Protein 9NOM (pdb70)

Solvent-accessible surface area: 42349 Å² total; per-residue (Å²): 117,51,92,54,57,85,65,13,15,32,57,22,0,45,47,2,4,12,9,2,8,8,2,84,14,12,174,30,66,103,98,54,127,21,120,25,1,7,64,0,62,86,176,68,4,49,2,99,5,72,4,77,80,19,37,6,44,3,31,15,2,37,49,86,29,6,115,24,45,85,136,71,54,116,66,68,16,31,1,27,48,4,1,38,20,8,22,52,69,6,49,16,86,126,90,40,10,12,53,18,10,31,20,0,12,2,14,6,27,22,14,11,48,10,38,42,118,68,25,43,63,1,62,50,0,4,104,19,88,19,4,24,0,9,52,5,9,21,51,31,45,27,2,1,1,0,11,13,0,14,49,42,4,5,36,72,18,23,95,138,25,0,6,9,15,13,18,99,26,28,1,65,9,2,0,0,37,87,106,16,9,26,46,15,21,10,77,88,38,50,24,82,56,9,7,132,97,10,12,21,83,125,11,28,59,108,0,44,62,55,0,74,71,125,68,39,85,38,67,48,12,30,11,0,1,5,0,21,12,2,44,12,34,60,0,23,24,20,4,12,33,5,36,34,86,8,63,0,3,61,6,29,37,7,80,17,126,14,0,0,2,27,35,3,32,2,0,7,0,40,58,50,54,82,48,36,0,1,14,1,2,0,17,2,51,14,34,56,71,37,55,6,14,11,4,38,105,3,98,33,4,0,73,0,0,33,23,0,88,74,96,17,146,65,10,107,19,10,79,74,32,23,16,46,10,0,14,3,9,0,0,0,0,6,87,11,106,58,22,52,78,21,15,74,116,49,26,77,37,42,52,5,5,4,0,5,1,4,35,8,0,41,89,74,32,43,182,124,32,25,11,0,3,0,17,0,0,14,6,33,4,19,94,42,75,17,0,1,4,27,0,12,129,79,15,71,35,72,16,78,57,2,3,17,87,0,0,104,7,1,0,4,0,12,0,17,1,4,1,99,31,20,4,47,6,23,7,62,6,63,8,0,4,3,0,0,59,36,0,12,10,61,31,0,0,0,12,18,0,3,55,59,9,35,1,29,101,30,53,162,110,29,54,90,22,0,65,79,7,70,39,97,43,58,68,92,30,21,10,8,5,0,0,5,33,0,0,6,27,3,0,9,22,1,2,30,14,3,42,80,50,67,52,14,67,14,50,79,0,8,45,8,0,4,128,7,0,49,73,0,41,82,126,21,96,146,10,52,124,70,14,122,97,8,66,0,28,13,95,69,6,34,1,25,13,23,0,88,34,26,22,126,78,114,89,23,73,119,41,26,47,158,96,4,58,0,106,2,18,0,20,74,104,100,123,47,81,62,52,76,65,8,7,29,54,19,0,41,49,2,1,11,12,2,8,5,3,142,17,9,95,22,82,91,113,61,124,26,146,23,8,8,56,1,57,108,166,50,9,77,0,33,7,100,4,81,83,16,37,5,48,4,35,10,2,40,57,105,29,23,46,17,52,22,92,70,62,88,62,131,14,13,0,17,45,5,1,41,20,10,16,48,62,8,55,16,81,122,98,48,6,14,104,30,13,40,17,0,15,6,10,1,29,21,6,3,42,13,46,57,133,76,24,40,52,0,56,112,0,3,111,23,92,19,20,30,0,9,69,5,11,19,44,36,44,21,1,3,1,0,11,4,0,13,38,41,5,5,34,67,17,31,90,141,25,0,6,17,15,25,19,126,24,30,0,55,6,1,0,0,38,85,111,15,7,25,45,12,27,4,82,89,38,52,25,101,84,8,7,43,99,6,5,23,77,118,8,29,38,112,0,53,149,45,0,81,72,155,76,50,88,38,69,48,12,34,12,0,1,4,0,26,13,0,46,17,34,60,0,20,23,18,6,13,43,6,42,48,93,18,75,1,6,52,14,32,41,12,74,11,117,8,11,0,15,30,19,1,12,5,0,6,0,50,56,47,59,82,45,34,3,0,12,1,3,0,24,1,46,5,38,22,76,48,43,6,9,14,3,40,95,5,96,24,4,0,66,0,1,34,39,1,77,74,30,17,153,59,13,108,20,9,73,72,36,22,14,45,11,1,15,5,8,0,0,0,0,7,80,20,102,51,21,48,85,18,14,71,110,48,30,78,41,40,42,6,4,3,0,6,2,6,38,8,2,45,85,75,35,41,122,122,40,25,12,0,5,0,16,0,0,17,6,33,4,20,93,41,75,20,0,0,10,40,0,13,139,76,27,67,50,64,25,79,62,1,3,13,80,1,0,81,7,1,0,9,0,10,0,12,1,5,2,93,38,14,4,28,8,19,6,52,6,57,5,0,6,6,0,2,62,41,0,10,14,55,33,0,4,0,20,20,2,2,67,57,9,31,1,31,74,52,62,153,125,37,58,100,30,1,80,74,5,47,54,101,36,57,70,96,20,27,12,0,2,0,0,4,17,0,0,4,19,3,0,10,22,0,2,26,11,4,34,89,42,64,60,8,66,15,48,78,0,5,30,10,0,2,98,4,0,14,83,2,20,78,137,21,95,137,10,50,96,52,11,118,96,12,52,1,10,15,100,74,4,32,0,14,18,24,4,100,45,19,36,103,47,84,32,84,96,38,27,74,98,36,39,43,98,140,4,52,1,102,3,14,0,23,77,68,116,76,83,75

Radius of gyration: 34.05 Å; Cα contacts (8 Å, |Δi|>4): 2198; chains: 2; bounding box: 89×81×84 Å

Nearest PDB structures (foldseek):
  5o7o-assembly2_C  TM=9.677E-01  e=8.684E-71  Erwinia amylovora CFBP1430
  7tgk-assembly1_D  TM=9.588E-01  e=3.004E-70  Streptomyces griseoflavus
  7tgj-assembly2_C  TM=9.570E-01  e=9.923E-69  Streptomyces griseoflavus
  7tgn-assembly1_B  TM=9.654E-01  e=1.973E-67  Streptomyces violaceus
  2x0q-assembly1_A  TM=9.520E-01  e=1.503E-66  Bordetella bronchiseptica

Organism: NCBI:txid2213200

B-factor: mean 48.22, std 11.72, range [20.6, 100.75]

Structure (mmCIF, N/CA/C/O backbone):
data_9NOM
#
_entry.id   9NOM
#
_cell.length_a   84.544
_cell.length_b   118.806
_cell.length_c   168.202
_cell.angle_alpha   90.000
_cell.angle_beta   90.000
_cell.angle_gamma   90.000
#
_symmetry.space_group_name_H-M   'P 21 21 21'
#
loop_
_entity.id
_entity.type
_entity.pdbx_description
1 polymer 'NcdF, a non-ribosomal independent siderophore synthetase'
2 non-polymer 'MALONATE ION'
#
loop_
_atom_site.group_PDB
_atom_site.id
_atom_site.type_symbol
_atom_site.label_atom_id
_atom_site.label_alt_id
_atom_site.label_comp_id
_atom_site.label_asym_id
_atom_site.label_entity_id
_atom_site.label_seq_id
_atom_site.pdbx_PDB_ins_code
_atom_site.Cartn_x
_atom_site.Cartn_y
_atom_site.Cartn_z
_atom_site.occupancy
_atom_site.B_iso_or_equiv
_atom_site.auth_seq_id
_atom_site.auth_comp_id
_atom_site.auth_asym_id
_atom_site.auth_atom_id
_atom_site.pdbx_PDB_model_num
ATOM 1 N N . ALA A 1 17 ? -22.78147 -31.58817 -14.93624 1.000 74.62863 16 ALA A N 1
ATOM 2 C CA . ALA A 1 17 ? -24.16849 -32.04439 -15.00064 1.000 80.99646 16 ALA A CA 1
ATOM 3 C C . ALA A 1 17 ? -25.06503 -31.27150 -14.00951 1.000 78.53545 16 ALA A C 1
ATOM 4 O O . ALA A 1 17 ? -24.68932 -31.09533 -12.84360 1.000 65.53659 16 ALA A O 1
ATOM 6 N N . CYS A 1 18 ? -26.24867 -30.77567 -14.51278 1.000 78.36268 17 CYS A N 1
ATOM 7 C CA . CYS A 1 18 ? -27.32681 -30.11944 -13.72436 1.000 79.02098 17 CYS A CA 1
ATOM 8 C C . CYS A 1 18 ? -28.66735 -30.52348 -14.35877 1.000 75.55409 17 CYS A C 1
ATOM 9 O O . CYS A 1 18 ? -29.30751 -29.74178 -15.07706 1.000 76.63972 17 CYS A O 1
ATOM 12 N N . SER A 1 19 ? -29.11439 -31.74556 -14.06333 1.000 65.36642 18 SER A N 1
ATOM 13 C CA . SER A 1 19 ? -30.26343 -32.32361 -14.75667 1.000 66.91765 18 SER A CA 1
ATOM 14 C C . SER A 1 19 ? -31.59796 -31.59830 -14.46670 1.000 63.50613 18 SER A C 1
ATOM 15 O O . SER A 1 19 ? -32.61431 -31.94634 -15.09349 1.000 58.92980 18 SER A O 1
ATOM 18 N N . TYR A 1 20 ? -31.61303 -30.56088 -13.60302 1.000 61.76442 19 TYR A N 1
ATOM 19 C CA . TYR A 1 20 ? -32.83577 -30.13482 -12.92329 1.000 52.36616 19 TYR A CA 1
ATOM 20 C C . TYR A 1 20 ? -33.14113 -28.63610 -13.00608 1.000 51.13358 19 TYR A C 1
ATOM 21 O O . TYR A 1 20 ? -33.98531 -28.15480 -12.23906 1.000 43.44235 19 TYR A O 1
ATOM 30 N N . ARG A 1 21 ? -32.49698 -27.88628 -13.91055 1.000 54.12544 20 ARG A N 1
ATOM 31 C CA . ARG A 1 21 ? -32.70586 -26.43829 -13.96523 1.000 42.08872 20 ARG A CA 1
ATOM 32 C C . ARG A 1 21 ? -34.18092 -26.07421 -14.13158 1.000 41.16302 20 ARG A C 1
ATOM 33 O O . ARG A 1 21 ? -34.64894 -25.08434 -13.56058 1.000 41.07730 20 ARG A O 1
ATOM 41 N N . GLN A 1 22 ? -34.93290 -26.83982 -14.91925 1.000 41.03959 21 GLN A N 1
ATOM 42 C CA . GLN A 1 22 ? -36.31617 -26.43673 -15.14379 1.000 39.00850 21 GLN A CA 1
ATOM 43 C C . GLN A 1 22 ? -37.18652 -26.73954 -13.93803 1.000 42.25333 21 GLN A C 1
ATOM 44 O O . GLN A 1 22 ? -38.10836 -25.97163 -13.64128 1.000 39.86912 21 GLN A O 1
ATOM 50 N N . VAL A 1 23 ? -36.89878 -27.83607 -13.23018 1.000 43.85706 22 VAL A N 1
ATOM 51 C CA . VAL A 1 23 ? -37.58013 -28.11862 -11.96632 1.000 42.34817 22 VAL A CA 1
ATOM 52 C C . VAL A 1 23 ? -37.53321 -26.90230 -11.04384 1.000 42.68859 22 VAL A C 1
ATOM 53 O O . VAL A 1 23 ? -38.55929 -26.48216 -10.49354 1.000 44.03298 22 VAL A O 1
ATOM 57 N N . TYR A 1 24 ? -36.34168 -26.30799 -10.87507 1.000 38.52556 23 TYR A N 1
ATOM 58 C CA . TYR A 1 24 ? -36.20081 -25.15818 -9.98340 1.000 34.16204 23 TYR A CA 1
ATOM 59 C C . TYR A 1 24 ? -36.76586 -23.88455 -10.60765 1.000 36.37656 23 TYR A C 1
ATOM 60 O O . TYR A 1 24 ? -37.40891 -23.07861 -9.92279 1.000 34.32224 23 TYR A O 1
ATOM 69 N N . ASN A 1 25 ? -36.57044 -23.70340 -11.90988 1.000 39.45352 24 ASN A N 1
ATOM 70 C CA . ASN A 1 25 ? -37.13432 -22.54332 -12.58994 1.000 41.27363 24 ASN A CA 1
ATOM 71 C C . ASN A 1 25 ? -38.64973 -22.46164 -12.39352 1.000 38.83699 24 ASN A C 1
ATOM 72 O O . ASN A 1 25 ? -39.19441 -21.37629 -12.15702 1.000 37.59845 24 ASN A O 1
ATOM 77 N N . THR A 1 26 ? -39.34901 -23.59783 -12.47189 1.000 36.78995 25 THR A N 1
ATOM 78 C CA . THR A 1 26 ? -40.79269 -23.57082 -12.25421 1.000 35.22609 25 THR A CA 1
ATOM 79 C C . THR A 1 26 ? -41.11705 -23.29081 -10.79045 1.000 39.32951 25 THR A C 1
ATOM 80 O O . THR A 1 26 ? -42.01484 -22.48887 -10.49302 1.000 35.18390 25 THR A O 1
ATOM 84 N N . ARG A 1 27 ? -40.40766 -23.95911 -9.86455 1.000 37.57961 26 ARG A N 1
ATOM 85 C CA . ARG A 1 27 ? -40.53619 -23.65209 -8.43980 1.000 38.35182 26 ARG A CA 1
ATOM 86 C C . ARG A 1 27 ? -40.40052 -22.16507 -8.17751 1.000 39.16960 26 ARG A C 1
ATOM 87 O O . ARG A 1 27 ? -41.21054 -21.56023 -7.46284 1.000 37.81205 26 ARG A O 1
ATOM 95 N N . LEU A 1 28 ? -39.33771 -21.57626 -8.71034 1.000 33.63999 27 LEU A N 1
ATOM 96 C CA . LEU A 1 28 ? -39.10577 -20.16710 -8.49119 1.000 35.49180 27 LEU A CA 1
ATOM 97 C C . LEU A 1 28 ? -40.27543 -19.34159 -9.00563 1.000 37.64306 27 LEU A C 1
ATOM 98 O O . LEU A 1 28 ? -40.84216 -18.52805 -8.27188 1.000 37.68528 27 LEU A O 1
ATOM 103 N N . ALA A 1 29 ? -40.67456 -19.55992 -10.25719 1.000 38.14927 28 ALA A N 1
ATOM 104 C CA . ALA A 1 29 ? -41.79299 -18.80058 -10.79246 1.000 37.93832 28 ALA A CA 1
ATOM 105 C C . ALA A 1 29 ? -43.03142 -18.98016 -9.92277 1.000 37.26450 28 ALA A C 1
ATOM 106 O O . ALA A 1 29 ? -43.77804 -18.01888 -9.68728 1.000 38.33684 28 ALA A O 1
ATOM 108 N N . ARG A 1 30 ? -43.24134 -20.19048 -9.39737 1.000 31.42903 29 ARG A N 1
ATOM 109 C CA . ARG A 1 30 ? -44.39636 -20.41976 -8.53338 1.000 37.40523 29 ARG A CA 1
ATOM 110 C C . ARG A 1 30 ? -44.29546 -19.60443 -7.24627 1.000 41.61480 29 ARG A C 1
ATOM 111 O O . ARG A 1 30 ? -45.28578 -19.00304 -6.80253 1.000 41.42074 29 ARG A O 1
ATOM 119 N N . LYS A 1 31 ? -43.10363 -19.55323 -6.64089 1.000 37.37415 30 LYS A N 1
ATOM 120 C CA . LYS A 1 31 ? -42.92893 -18.73885 -5.44339 1.000 34.34997 30 LYS A CA 1
ATOM 121 C C . LYS A 1 31 ? -43.18531 -17.26326 -5.74646 1.000 36.42823 30 LYS A C 1
ATOM 122 O O . LYS A 1 31 ? -43.90963 -16.58739 -5.00334 1.000 38.66640 30 LYS A O 1
ATOM 128 N N . ILE A 1 32 ? -42.61749 -16.74722 -6.84566 1.000 32.56318 31 ILE A N 1
ATOM 129 C CA . ILE A 1 32 ? -42.89466 -15.36190 -7.23030 1.000 35.09367 31 ILE A CA 1
ATOM 130 C C . ILE A 1 32 ? -44.39310 -15.14229 -7.35467 1.000 35.55923 31 ILE A C 1
ATOM 131 O O . ILE A 1 32 ? -44.93612 -14.15192 -6.85339 1.000 37.59079 31 ILE A O 1
ATOM 136 N N . LEU A 1 33 ? -45.08697 -16.05658 -8.02869 1.000 32.44160 32 LEU A N 1
ATOM 137 C CA . LEU A 1 33 ? -46.50816 -15.83072 -8.22518 1.000 34.69105 32 LEU A CA 1
ATOM 138 C C . LEU A 1 33 ? -47.22407 -15.76261 -6.89393 1.000 39.70531 32 LEU A C 1
ATOM 139 O O . LEU A 1 33 ? -48.01556 -14.84384 -6.66386 1.000 41.38734 32 LEU A O 1
ATOM 144 N N . ALA A 1 34 ? -46.90111 -16.67682 -5.97276 1.000 36.97472 33 ALA A N 1
ATOM 145 C CA . ALA A 1 34 ? -47.68567 -16.77530 -4.74700 1.000 35.89466 33 ALA A CA 1
ATOM 146 C C . ALA A 1 34 ? -47.28992 -15.71658 -3.71221 1.000 42.99517 33 ALA A C 1
ATOM 147 O O . ALA A 1 34 ? -48.15406 -15.21104 -2.98202 1.000 42.87684 33 ALA A O 1
ATOM 149 N N . GLU A 1 35 ? -45.99684 -15.37619 -3.61746 1.000 40.69643 34 GLU A N 1
ATOM 150 C CA . GLU A 1 35 ? -45.58363 -14.30531 -2.71245 1.000 37.55255 34 GLU A CA 1
ATOM 151 C C . GLU A 1 35 ? -46.12574 -12.95634 -3.17275 1.000 40.82702 34 GLU A C 1
ATOM 152 O O . GLU A 1 35 ? -46.58617 -12.15177 -2.35277 1.000 36.19792 34 GLU A O 1
ATOM 158 N N . PHE A 1 36 ? -46.05829 -12.68527 -4.48209 1.000 36.65876 35 PHE A N 1
ATOM 159 C CA . PHE A 1 36 ? -46.51725 -11.40326 -4.99355 1.000 38.17460 35 PHE A CA 1
ATOM 160 C C . PHE A 1 36 ? -48.03252 -11.33347 -5.02216 1.000 43.67009 35 PHE A C 1
ATOM 161 O O . PHE A 1 36 ? -48.60616 -10.23694 -4.97201 1.000 43.92631 35 PHE A O 1
ATOM 169 N N . CYS A 1 37 ? -48.69738 -12.48103 -5.12873 1.000 40.04560 36 CYS A N 1
ATOM 170 C CA . CYS A 1 37 ? -50.13710 -12.49618 -4.91888 1.000 42.04639 36 CYS A CA 1
ATOM 171 C C . CYS A 1 37 ? -50.46627 -12.19800 -3.46793 1.000 41.92454 36 CYS A C 1
ATOM 172 O O . CYS A 1 37 ? -51.32875 -11.35727 -3.17650 1.000 39.57535 36 CYS A O 1
ATOM 175 N N . HIS A 1 38 ? -49.75830 -12.86664 -2.54834 1.000 40.17120 37 HIS A N 1
ATOM 176 C CA . HIS A 1 38 ? -50.00643 -12.70192 -1.12177 1.000 37.38885 37 HIS A CA 1
ATOM 177 C C . HIS A 1 38 ? -49.84745 -11.25227 -0.70217 1.000 38.79016 37 HIS A C 1
ATOM 178 O O . HIS A 1 38 ? -50.70112 -10.70870 0.00570 1.000 44.98113 37 HIS A O 1
ATOM 185 N N . GLU A 1 39 ? -48.79072 -10.59442 -1.15896 1.000 38.64210 38 GLU A N 1
ATOM 186 C CA . GLU A 1 39 ? -48.61861 -9.18499 -0.83404 1.000 43.47153 38 GLU A CA 1
ATOM 187 C C . GLU A 1 39 ? -49.47931 -8.26049 -1.67982 1.000 46.85592 38 GLU A C 1
ATOM 188 O O . GLU A 1 39 ? -49.39936 -7.03952 -1.48613 1.000 45.45405 38 GLU A O 1
ATOM 194 N N . ARG A 1 40 ? -50.29350 -8.80440 -2.59438 1.000 45.70561 39 ARG A N 1
ATOM 195 C CA . ARG A 1 40 ? -51.11658 -8.01152 -3.51595 1.000 47.74974 39 ARG A CA 1
ATOM 196 C C . ARG A 1 40 ? -50.27904 -7.06261 -4.36373 1.000 46.15067 39 ARG A C 1
ATOM 197 O O . ARG A 1 40 ? -50.70088 -5.93667 -4.63833 1.000 46.46669 39 ARG A O 1
ATOM 205 N N . LEU A 1 41 ? -49.06242 -7.48241 -4.72666 1.000 48.00347 40 LEU A N 1
ATOM 206 C CA . LEU A 1 41 ? -48.34703 -6.86040 -5.83726 1.000 47.02675 40 LEU A CA 1
ATOM 207 C C . LEU A 1 41 ? -48.86456 -7.37029 -7.16850 1.000 48.38341 40 LEU A C 1
ATOM 208 O O . LEU A 1 41 ? -48.64310 -6.73340 -8.19678 1.000 52.77025 40 LEU A O 1
ATOM 213 N N . VAL A 1 42 ? -49.55636 -8.50544 -7.15003 1.000 48.79830 41 VAL A N 1
ATOM 214 C CA . VAL A 1 42 ? -50.13242 -9.14933 -8.31783 1.000 41.92027 41 VAL A CA 1
ATOM 215 C C . VAL A 1 42 ? -51.53307 -9.57686 -7.90754 1.000 43.16931 41 VAL A C 1
ATOM 216 O O . VAL A 1 42 ? -51.69081 -10.43131 -7.03174 1.000 51.98764 41 VAL A O 1
ATOM 220 N N . ARG A 1 43 ? -52.54303 -8.97446 -8.51085 1.000 44.34893 42 ARG A N 1
ATOM 221 C CA . ARG A 1 43 ? -53.92733 -9.35884 -8.27412 1.000 40.85763 42 ARG A CA 1
ATOM 222 C C . ARG A 1 43 ? -54.46796 -10.05816 -9.51082 1.000 44.96829 42 ARG A C 1
ATOM 223 O O . ARG A 1 43 ? -54.80166 -9.39542 -10.50579 1.000 48.59461 42 ARG A O 1
ATOM 231 N N . PRO A 1 44 ? -54.53064 -11.38418 -9.51835 1.000 42.97645 43 PRO A N 1
ATOM 232 C CA . PRO A 1 44 ? -54.90153 -12.12615 -10.72965 1.000 44.51853 43 PRO A CA 1
ATOM 233 C C . PRO A 1 44 ? -56.40338 -12.05506 -10.96076 1.000 43.22042 43 PRO A C 1
ATOM 234 O O . PRO A 1 44 ? -57.15392 -11.50735 -10.16164 1.000 50.10467 43 PRO A O 1
ATOM 238 N N . THR A 1 45 ? -56.83718 -12.65654 -12.05800 1.000 34.74600 44 THR A N 1
ATOM 239 C CA . THR A 1 45 ? -58.22634 -12.59067 -12.48114 1.000 38.33855 44 THR A CA 1
ATOM 240 C C . THR A 1 45 ? -58.83088 -13.98204 -12.42072 1.000 40.13456 44 THR A C 1
ATOM 241 O O . THR A 1 45 ? -58.23659 -14.94235 -12.92186 1.000 40.28593 44 THR A O 1
ATOM 245 N N . GLU A 1 46 ? -60.00943 -14.09135 -11.81952 1.000 38.35377 45 GLU A N 1
ATOM 246 C CA . GLU A 1 46 ? -60.67304 -15.37845 -11.69445 1.000 38.74007 45 GLU A CA 1
ATOM 247 C C . GLU A 1 46 ? -61.52105 -15.63142 -12.93115 1.000 44.49777 45 GLU A C 1
ATOM 248 O O . GLU A 1 46 ? -62.45523 -14.87841 -13.20085 1.000 48.96322 45 GLU A O 1
ATOM 254 N N . LEU A 1 47 ? -61.19697 -16.68635 -13.68142 1.000 45.71739 46 LEU A N 1
ATOM 255 C CA . LEU A 1 47 ? -61.90772 -16.99517 -14.92278 1.000 43.74511 46 LEU A CA 1
ATOM 256 C C . LEU A 1 47 ? -63.05399 -17.97098 -14.67113 1.000 49.33174 46 LEU A C 1
ATOM 257 O O . LEU A 1 47 ? -64.19711 -17.70152 -15.04722 1.000 58.72060 46 LEU A O 1
ATOM 262 N N . SER A 1 48 ? -62.74964 -19.11875 -14.08511 1.000 53.29391 47 SER A N 1
ATOM 263 C CA . SER A 1 48 ? -63.66864 -19.98836 -13.36931 1.000 48.57411 47 SER A CA 1
ATOM 264 C C . SER A 1 48 ? -63.32147 -19.91176 -11.90581 1.000 56.37727 47 SER A C 1
ATOM 265 O O . SER A 1 48 ? -62.27057 -19.37760 -11.53683 1.000 57.42169 47 SER A O 1
ATOM 268 N N . PRO A 1 49 ? -64.17470 -20.43949 -11.02741 1.000 59.19286 48 PRO A N 1
ATOM 269 C CA . PRO A 1 49 ? -63.75653 -20.63400 -9.63359 1.000 42.91866 48 PRO A CA 1
ATOM 270 C C . PRO A 1 49 ? -62.45117 -21.40833 -9.53117 1.000 42.65040 48 PRO A C 1
ATOM 271 O O . PRO A 1 49 ? -62.35178 -22.55148 -9.98531 1.000 34.19943 48 PRO A O 1
ATOM 275 N N . GLY A 1 50 ? -61.43331 -20.77226 -8.95208 1.000 46.53719 49 GLY A N 1
ATOM 276 C CA . GLY A 1 50 ? -60.17462 -21.42269 -8.66472 1.000 39.68035 49 GLY A CA 1
ATOM 277 C C . GLY A 1 50 ? -59.18321 -21.41321 -9.79444 1.000 38.69180 49 GLY A C 1
ATOM 278 O O . GLY A 1 50 ? -58.04753 -21.86881 -9.60606 1.000 36.08028 49 GLY A O 1
ATOM 279 N N . ARG A 1 51 ? -59.57959 -20.91791 -10.96416 1.000 48.83134 50 ARG A N 1
ATOM 280 C CA . ARG A 1 51 ? -58.75096 -20.90567 -12.16098 1.000 41.81674 50 ARG A CA 1
ATOM 281 C C . ARG A 1 51 ? -58.48336 -19.45224 -12.52071 1.000 43.00781 50 ARG A C 1
ATOM 282 O O . ARG A 1 51 ? -59.42848 -18.66664 -12.67035 1.000 42.31152 50 ARG A O 1
ATOM 290 N N . TYR A 1 52 ? -57.19822 -19.09825 -12.65150 1.000 38.49926 51 TYR A N 1
ATOM 291 C CA . TYR A 1 52 ? -56.76426 -17.70821 -12.68780 1.000 37.85044 51 TYR A CA 1
ATOM 292 C C . TYR A 1 52 ? -55.91126 -17.40980 -13.91415 1.000 38.55104 51 TYR A C 1
ATOM 293 O O . TYR A 1 52 ? -55.23660 -18.28549 -14.46625 1.000 42.78880 51 TYR A O 1
ATOM 302 N N . VAL A 1 53 ? -55.93470 -16.15110 -14.32280 1.000 36.59443 52 VAL A N 1
ATOM 303 C CA . VAL A 1 53 ? -55.03240 -15.63462 -15.34037 1.000 38.19788 52 VAL A CA 1
ATOM 304 C C . VAL A 1 53 ? -54.34522 -14.39684 -14.77674 1.000 41.72420 52 VAL A C 1
ATOM 305 O O . VAL A 1 53 ? -54.97253 -13.57728 -14.09583 1.000 43.00857 52 VAL A O 1
ATOM 309 N N . VAL A 1 54 ? -53.04563 -14.28546 -15.02420 1.000 39.82653 53 VAL A N 1
ATOM 310 C CA . VAL A 1 54 ? -52.27775 -13.07996 -14.74467 1.000 37.07288 53 VAL A CA 1
ATOM 311 C C . VAL A 1 54 ? -51.72860 -12.57099 -16.06970 1.000 48.18649 53 VAL A C 1
ATOM 312 O O . VAL A 1 54 ? -51.01523 -13.30167 -16.77421 1.000 48.90243 53 VAL A O 1
ATOM 316 N N . HIS A 1 55 ? -52.05988 -11.32294 -16.40882 1.000 49.55760 54 HIS A N 1
ATOM 317 C CA . HIS A 1 55 ? -51.65388 -10.71880 -17.67517 1.000 49.07850 54 HIS A CA 1
ATOM 318 C C . HIS A 1 55 ? -50.32463 -9.98695 -17.53330 1.000 50.98817 54 HIS A C 1
ATOM 319 O O . HIS A 1 55 ? -50.13388 -9.19909 -16.60043 1.000 57.45501 54 HIS A O 1
ATOM 326 N N . SER A 1 56 ? -49.41366 -10.23988 -18.46743 1.000 49.70631 55 SER A N 1
ATOM 327 C CA . SER A 1 56 ? -48.16900 -9.49866 -18.49115 1.000 48.46248 55 SER A CA 1
ATOM 328 C C . SER A 1 56 ? -48.44251 -8.01555 -18.72237 1.000 54.45347 55 SER A C 1
ATOM 329 O O . SER A 1 56 ? -49.54990 -7.59733 -19.08222 1.000 55.73766 55 SER A O 1
ATOM 332 N N . ASP A 1 57 ? -47.40359 -7.20981 -18.51434 1.000 54.42056 56 ASP A N 1
ATOM 333 C CA . ASP A 1 57 ? -47.57539 -5.77000 -18.65638 1.000 57.11354 56 ASP A CA 1
ATOM 334 C C . ASP A 1 57 ? -47.72924 -5.35357 -20.11631 1.000 55.27883 56 ASP A C 1
ATOM 335 O O . ASP A 1 57 ? -48.46702 -4.41185 -20.41752 1.000 52.58891 56 ASP A O 1
ATOM 340 N N . ASP A 1 58 ? -47.05414 -6.03368 -21.02912 1.000 56.46193 57 ASP A N 1
ATOM 341 C CA . ASP A 1 58 ? -47.19617 -5.75808 -22.44867 1.000 48.26315 57 ASP A CA 1
ATOM 342 C C . ASP A 1 58 ? -48.37822 -6.47555 -23.06087 1.000 53.67400 57 ASP A C 1
ATOM 343 O O . ASP A 1 58 ? -48.51495 -6.46580 -24.28672 1.000 64.28551 57 ASP A O 1
ATOM 348 N N . ARG A 1 59 ? -49.20696 -7.12979 -22.25360 1.000 53.15906 58 ARG A N 1
ATOM 349 C CA . ARG A 1 59 ? -50.37442 -7.88067 -22.71136 1.000 54.53953 58 ARG A CA 1
ATOM 350 C C . ARG A 1 59 ? -50.05557 -8.92463 -23.77065 1.000 50.42571 58 ARG A C 1
ATOM 351 O O . ARG A 1 59 ? -50.96986 -9.41484 -24.43620 1.000 48.99594 58 ARG A O 1
ATOM 359 N N . GLU A 1 60 ? -48.78595 -9.27578 -23.94636 1.000 49.36928 59 GLU A N 1
ATOM 360 C CA . GLU A 1 60 ? -48.41046 -10.33911 -24.86175 1.000 52.43202 59 GLU A CA 1
ATOM 361 C C . GLU A 1 60 ? -48.43445 -11.70226 -24.19830 1.000 53.76011 59 GLU A C 1
ATOM 362 O O . GLU A 1 60 ? -48.84453 -12.68675 -24.82110 1.000 51.82803 59 GLU A O 1
ATOM 368 N N . THR A 1 61 ? -47.97695 -11.78265 -22.95618 1.000 56.72956 60 THR A N 1
ATOM 369 C CA . THR A 1 61 ? -47.93653 -13.03477 -22.22334 1.000 50.91493 60 THR A CA 1
ATOM 370 C C . THR A 1 61 ? -49.15096 -13.14121 -21.31474 1.000 50.79424 60 THR A C 1
ATOM 371 O O . THR A 1 61 ? -49.66342 -12.13831 -20.81038 1.000 47.90432 60 THR A O 1
ATOM 375 N N . GLU A 1 62 ? -49.62647 -14.37127 -21.14603 1.000 50.25508 61 GLU A N 1
ATOM 376 C CA . GLU A 1 62 ? -50.68424 -14.70246 -20.20710 1.000 47.77394 61 GLU A CA 1
ATOM 377 C C . GLU A 1 62 ? -50.18395 -15.84515 -19.34567 1.000 48.26512 61 GLU A C 1
ATOM 378 O O . GLU A 1 62 ? -49.43413 -16.70606 -19.81620 1.000 50.32428 61 GLU A O 1
ATOM 384 N N . TYR A 1 63 ? -50.57496 -15.83644 -18.08006 1.000 43.28594 62 TYR A N 1
ATOM 385 C CA . TYR A 1 63 ? -50.12003 -16.83126 -17.11847 1.000 42.73006 62 TYR A CA 1
ATOM 386 C C . TYR A 1 63 ? -51.36250 -17.46757 -16.51122 1.000 42.99278 62 TYR A C 1
ATOM 387 O O . TYR A 1 63 ? -52.10325 -16.81323 -15.76655 1.000 43.06158 62 TYR A O 1
ATOM 396 N N . ARG A 1 64 ? -51.61281 -18.72785 -16.84067 1.000 37.16767 63 ARG A N 1
ATOM 397 C CA . ARG A 1 64 ? -52.82269 -19.39035 -16.38502 1.000 38.84694 63 ARG A CA 1
ATOM 398 C C . ARG A 1 64 ? -52.49120 -20.48853 -15.39021 1.000 38.51677 63 ARG A C 1
ATOM 399 O O . ARG A 1 64 ? -51.56369 -21.27844 -15.59884 1.000 38.98232 63 ARG A O 1
ATOM 407 N N . PHE A 1 65 ? -53.25476 -20.54126 -14.30811 1.000 31.11336 64 PHE A N 1
ATOM 408 C CA . PHE A 1 65 ? -53.01251 -21.58272 -13.32513 1.000 33.17175 64 PHE A CA 1
ATOM 409 C C . PHE A 1 65 ? -54.26632 -21.78826 -12.49585 1.000 34.61359 64 PHE A C 1
ATOM 410 O O . PHE A 1 65 ? -55.07558 -20.87157 -12.31845 1.000 33.45541 64 PHE A O 1
ATOM 418 N N . ARG A 1 66 ? -54.40578 -22.99055 -11.96777 1.000 36.66420 65 ARG A N 1
ATOM 419 C CA . ARG A 1 66 ? -55.36822 -23.22950 -10.90360 1.000 40.06180 65 ARG A CA 1
ATOM 420 C C . ARG A 1 66 ? -54.68682 -22.97885 -9.55770 1.000 40.40943 65 ARG A C 1
ATOM 421 O O . ARG A 1 66 ? -53.48703 -23.23242 -9.39739 1.000 41.75476 65 ARG A O 1
ATOM 429 N N . ALA A 1 67 ? -55.43595 -22.43995 -8.60026 1.000 34.75174 66 ALA A N 1
ATOM 430 C CA . ALA A 1 67 ? -54.86144 -22.26277 -7.28107 1.000 32.21024 66 ALA A CA 1
ATOM 431 C C . ALA A 1 67 ? -55.94300 -22.37215 -6.21841 1.000 35.45167 66 ALA A C 1
ATOM 432 O O . ALA A 1 67 ? -57.10928 -22.04987 -6.45854 1.000 34.84688 66 ALA A O 1
ATOM 434 N N . GLU A 1 68 ? -55.53207 -22.85890 -5.04534 1.000 38.42426 67 GLU A N 1
ATOM 435 C CA . GLU A 1 68 ? -56.33883 -22.89440 -3.82922 1.000 35.80905 67 GLU A CA 1
ATOM 436 C C . GLU A 1 68 ? -55.80166 -21.83765 -2.87997 1.000 36.45758 67 GLU A C 1
ATOM 437 O O . GLU A 1 68 ? -54.58586 -21.73272 -2.69901 1.000 41.02341 67 GLU A O 1
ATOM 443 N N . ILE A 1 69 ? -56.68813 -21.04574 -2.29127 1.000 35.87679 68 ILE A N 1
ATOM 444 C CA . ILE A 1 69 ? -56.28216 -20.00246 -1.35441 1.000 36.09371 68 ILE A CA 1
ATOM 445 C C . ILE A 1 69 ? -56.43523 -20.59715 0.03677 1.000 35.40329 68 ILE A C 1
ATOM 446 O O . ILE A 1 69 ? -57.56005 -20.82950 0.49483 1.000 34.90463 68 ILE A O 1
ATOM 451 N N . LEU A 1 70 ? -55.31135 -20.85721 0.70455 1.000 35.53930 69 LEU A N 1
ATOM 452 C CA . LEU A 1 70 ? -55.30415 -21.42722 2.04493 1.000 33.19902 69 LEU A CA 1
ATOM 453 C C . LEU A 1 70 ? -55.32033 -20.29842 3.07687 1.000 36.10443 69 LEU A C 1
ATOM 454 O O . LEU A 1 70 ? -55.51507 -19.12458 2.75242 1.000 43.09197 69 LEU A O 1
ATOM 459 N N . SER A 1 71 ? -55.11862 -20.63018 4.34004 1.000 34.07338 70 SER A N 1
ATOM 460 C CA . SER A 1 71 ? -55.25669 -19.60516 5.35413 1.000 31.58771 70 SER A CA 1
ATOM 461 C C . SER A 1 71 ? -54.09527 -18.62474 5.27595 1.000 35.14276 70 SER A C 1
ATOM 462 O O . SER A 1 71 ? -53.01429 -18.94702 4.78347 1.000 37.52183 70 SER A O 1
ATOM 465 N N . LEU A 1 72 ? -54.33649 -17.41247 5.77022 1.000 36.52726 71 LEU A N 1
ATOM 466 C CA . LEU A 1 72 ? -53.36349 -16.31649 5.71108 1.000 37.60173 71 LEU A CA 1
ATOM 467 C C . LEU A 1 72 ? -53.03097 -15.93464 4.26864 1.000 42.73289 71 LEU A C 1
ATOM 468 O O . LEU A 1 72 ? -51.87054 -15.67004 3.92308 1.000 43.27539 71 LEU A O 1
ATOM 473 N N . ASP A 1 73 ? -54.06371 -15.89515 3.42091 1.000 41.73382 72 ASP A N 1
ATOM 474 C CA . ASP A 1 73 ? -53.92331 -15.43778 2.03665 1.000 40.34663 72 ASP A CA 1
ATOM 475 C C . ASP A 1 73 ? -52.79554 -16.18384 1.33164 1.000 39.63879 72 ASP A C 1
ATOM 476 O O . ASP A 1 73 ? -51.98825 -15.59730 0.61074 1.000 40.21154 72 ASP A O 1
ATOM 481 N N . SER A 1 74 ? -52.73622 -17.49576 1.56321 1.000 39.30771 73 SER A N 1
ATOM 482 C CA . SER A 1 74 ? -51.70711 -18.34685 0.98925 1.000 36.75460 73 SER A CA 1
ATOM 483 C C . SER A 1 74 ? -52.20621 -18.88188 -0.34945 1.000 39.78315 73 SER A C 1
ATOM 484 O O . SER A 1 74 ? -53.21169 -19.60032 -0.40584 1.000 35.87369 73 SER A O 1
ATOM 487 N N . TRP A 1 75 ? -51.52307 -18.50412 -1.42586 1.000 37.41321 74 TRP A N 1
ATOM 488 C CA . TRP A 1 75 ? -51.86700 -18.96821 -2.75858 1.000 31.18052 74 TRP A CA 1
ATOM 489 C C . TRP A 1 75 ? -51.12435 -20.26725 -3.02189 1.000 36.88107 74 TRP A C 1
ATOM 490 O O . TRP A 1 75 ? -49.91361 -20.25549 -3.25884 1.000 37.86376 74 TRP A O 1
ATOM 501 N N . CYS A 1 76 ? -51.84481 -21.38598 -2.99578 1.000 36.08711 75 CYS A N 1
ATOM 502 C CA . CYS A 1 76 ? -51.26735 -22.69677 -3.27491 1.000 34.62028 75 CYS A CA 1
ATOM 503 C C . CYS A 1 76 ? -51.53157 -23.03440 -4.73969 1.000 39.31178 75 CYS A C 1
ATOM 504 O O . CYS A 1 76 ? -52.62522 -23.47100 -5.09578 1.000 42.80709 75 CYS A O 1
ATOM 507 N N . ILE A 1 77 ? -50.52282 -22.85554 -5.58773 1.000 41.80586 76 ILE A N 1
ATOM 508 C CA . ILE A 1 77 ? -50.70629 -22.85129 -7.03862 1.000 42.71831 76 ILE A CA 1
ATOM 509 C C . ILE A 1 77 ? -50.34564 -24.21223 -7.60854 1.000 42.02329 76 ILE A C 1
ATOM 510 O O . ILE A 1 77 ? -49.23938 -24.71551 -7.39004 1.000 47.01854 76 ILE A O 1
ATOM 515 N N . ASP A 1 78 ? -51.25822 -24.78652 -8.37459 1.000 39.03769 77 ASP A N 1
ATOM 516 C CA . ASP A 1 78 ? -51.03592 -26.09064 -8.98597 1.000 37.14814 77 ASP A CA 1
ATOM 517 C C . ASP A 1 78 ? -49.98387 -25.96626 -10.07923 1.000 40.31133 77 ASP A C 1
ATOM 518 O O . ASP A 1 78 ? -50.25138 -25.39244 -11.14151 1.000 42.57111 77 ASP A O 1
ATOM 523 N N . ALA A 1 79 ? -48.78815 -26.51076 -9.83573 1.000 41.53248 78 ALA A N 1
ATOM 524 C CA . ALA A 1 79 ? -47.73755 -26.43876 -10.85044 1.000 38.97669 78 ALA A CA 1
ATOM 525 C C . ALA A 1 79 ? -48.14305 -27.16092 -12.12909 1.000 39.94803 78 ALA A C 1
ATOM 526 O O . ALA A 1 79 ? -47.83514 -26.70134 -13.23325 1.000 44.65467 78 ALA A O 1
ATOM 528 N N . ALA A 1 80 ? -48.84724 -28.28049 -12.00813 1.000 31.84474 79 ALA A N 1
ATOM 529 C CA . ALA A 1 80 ? -49.24433 -29.01105 -13.19912 1.000 35.99313 79 ALA A CA 1
ATOM 530 C C . ALA A 1 80 ? -50.23974 -28.24279 -14.06920 1.000 41.81531 79 ALA A C 1
ATOM 531 O O . ALA A 1 80 ? -50.38873 -28.57013 -15.25453 1.000 48.78715 79 ALA A O 1
ATOM 533 N N . SER A 1 81 ? -50.92416 -27.24335 -13.52020 1.000 36.66297 80 SER A N 1
ATOM 534 C CA . SER A 1 81 ? -51.84260 -26.41950 -14.29242 1.000 35.54891 80 SER A CA 1
ATOM 535 C C . SER A 1 81 ? -51.17677 -25.17763 -14.87138 1.000 42.20923 80 SER A C 1
ATOM 536 O O . SER A 1 81 ? -51.76178 -24.51263 -15.73431 1.000 36.93284 80 SER A O 1
ATOM 539 N N . LEU A 1 82 ? -49.96733 -24.86889 -14.42010 1.000 42.95209 81 LEU A N 1
ATOM 540 C CA . LEU A 1 82 ? -49.33940 -23.57212 -14.62840 1.000 43.40170 81 LEU A CA 1
ATOM 541 C C . LEU A 1 82 ? -48.84693 -23.45130 -16.06355 1.000 42.80546 81 LEU A C 1
ATOM 542 O O . LEU A 1 82 ? -47.91422 -24.15526 -16.45789 1.000 46.65216 81 LEU A O 1
ATOM 547 N N . ARG A 1 83 ? -49.45090 -22.54234 -16.83776 1.000 49.09083 82 ARG A N 1
ATOM 548 C CA . ARG A 1 83 ? -49.15348 -22.36753 -18.26313 1.000 51.52544 82 ARG A CA 1
ATOM 549 C C . ARG A 1 83 ? -48.71987 -20.93072 -18.56825 1.000 49.10853 82 ARG A C 1
ATOM 550 O O . ARG A 1 83 ? -49.21727 -19.96256 -17.97282 1.000 45.69962 82 ARG A O 1
ATOM 558 N N . ARG A 1 84 ? -47.78480 -20.79326 -19.50093 1.000 50.54410 83 ARG A N 1
ATOM 559 C CA . ARG A 1 84 ? -47.35884 -19.48768 -19.99290 1.000 49.74663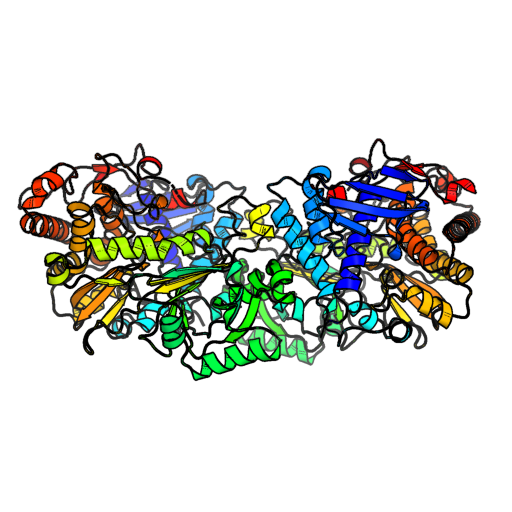 83 ARG A CA 1
ATOM 560 C C . ARG A 1 84 ? -47.61369 -19.42496 -21.49516 1.000 52.72420 83 ARG A C 1
ATOM 561 O O . ARG A 1 84 ? -47.04130 -20.21107 -22.26862 1.000 48.12272 83 ARG A O 1
ATOM 569 N N . VAL A 1 85 ? -48.47256 -18.49280 -21.90090 1.000 49.60509 84 VAL A N 1
ATOM 570 C CA . VAL A 1 85 ? -48.90228 -18.35491 -23.28421 1.000 48.73071 84 VAL A CA 1
ATOM 571 C C . VAL A 1 85 ? -48.56628 -16.94725 -23.74041 1.000 45.79113 84 VAL A C 1
ATOM 572 O O . VAL A 1 85 ? -49.17174 -15.97796 -23.26806 1.000 47.43752 84 VAL A O 1
ATOM 576 N N . ARG A 1 86 ? -47.59016 -16.83748 -24.64366 1.000 48.30758 85 ARG A N 1
ATOM 577 C CA . ARG A 1 86 ? -47.16857 -15.57914 -25.25052 1.000 52.22317 85 ARG A CA 1
ATOM 578 C C . ARG A 1 86 ? -47.51230 -15.61892 -26.73323 1.000 57.91090 85 ARG A C 1
ATOM 579 O O . ARG A 1 86 ? -47.12297 -16.56041 -27.43590 1.000 53.08383 85 ARG A O 1
ATOM 587 N N . LYS A 1 87 ? -48.23783 -14.59136 -27.19917 1.000 62.86270 86 LYS A N 1
ATOM 588 C CA . LYS A 1 87 ? -48.74758 -14.49292 -28.56785 1.000 58.17946 86 LYS A CA 1
ATOM 589 C C . LYS A 1 87 ? -49.32522 -15.81991 -29.03665 1.000 63.03824 86 LYS A C 1
ATOM 590 O O . LYS A 1 87 ? -49.08117 -16.22683 -30.17844 1.000 63.53724 86 LYS A O 1
ATOM 596 N N . GLY A 1 88 ? -50.06369 -16.51269 -28.16332 1.000 58.43198 87 GLY A N 1
ATOM 597 C CA . GLY A 1 88 ? -50.66485 -17.78452 -28.51679 1.000 56.52173 87 GLY A CA 1
ATOM 598 C C . GLY A 1 88 ? -49.71419 -18.95885 -28.62028 1.000 58.86896 87 GLY A C 1
ATOM 599 O O . GLY A 1 88 ? -50.16653 -20.07335 -28.92291 1.000 62.62231 87 GLY A O 1
ATOM 600 N N . GLU A 1 89 ? -48.41753 -18.75322 -28.39790 1.000 53.73927 88 GLU A N 1
ATOM 601 C CA . GLU A 1 89 ? -47.46672 -19.85202 -28.28564 1.000 59.75552 88 GLU A CA 1
ATOM 602 C C . GLU A 1 89 ? -47.28131 -20.23162 -26.81250 1.000 53.42789 88 GLU A C 1
ATOM 603 O O . GLU A 1 89 ? -47.21743 -19.36191 -25.94046 1.000 56.14272 88 GLU A O 1
ATOM 605 N N . GLU A 1 90 ? -47.21585 -21.53137 -26.52926 1.000 50.91178 89 GLU A N 1
ATOM 606 C CA . GLU A 1 90 ? -47.05769 -22.00276 -25.15517 1.000 52.27783 89 GLU A CA 1
ATOM 607 C C . GLU A 1 90 ? -45.57413 -22.09446 -24.82155 1.000 51.19378 89 GLU A C 1
ATOM 608 O O . GLU A 1 90 ? -44.82362 -22.78917 -25.51269 1.000 46.93873 89 GLU A O 1
ATOM 614 N N . LEU A 1 91 ? -45.15627 -21.41521 -23.75657 1.000 46.40032 90 LEU A N 1
ATOM 615 C CA . LEU A 1 91 ? -43.74383 -21.29377 -23.43627 1.000 43.98099 90 LEU A CA 1
ATOM 616 C C . LEU A 1 91 ? -43.38610 -22.04188 -22.15760 1.000 43.31639 90 LEU A C 1
ATOM 617 O O . LEU A 1 91 ? -44.24942 -22.37575 -21.34245 1.000 50.93401 90 LEU A O 1
ATOM 622 N N . ARG A 1 92 ? -42.09146 -22.30611 -21.99075 1.000 40.16123 91 ARG A N 1
ATOM 623 C CA . ARG A 1 92 ? -41.59831 -22.75338 -20.69616 1.000 37.53768 91 ARG A CA 1
ATOM 624 C C . ARG A 1 92 ? -41.83409 -21.66847 -19.66122 1.000 43.28169 91 ARG A C 1
ATOM 625 O O . ARG A 1 92 ? -41.66897 -20.47748 -19.93454 1.000 43.81837 91 ARG A O 1
ATOM 627 N N . ILE A 1 93 ? -42.27517 -22.09218 -18.47992 1.000 53.05539 92 ILE A N 1
ATOM 628 C CA . ILE A 1 93 ? -42.29570 -21.23460 -17.29969 1.000 43.24743 92 ILE A CA 1
ATOM 629 C C . ILE A 1 93 ? -40.87566 -20.77257 -17.00755 1.000 44.02821 92 ILE A C 1
ATOM 630 O O . ILE A 1 93 ? -39.97795 -21.59114 -16.77414 1.000 48.40798 92 ILE A O 1
ATOM 635 N N . ASP A 1 94 ? -40.65493 -19.46467 -17.02385 1.000 38.64119 93 ASP A N 1
ATOM 636 C CA . ASP A 1 94 ? -39.34298 -18.92441 -16.70146 1.000 40.32920 93 ASP A CA 1
ATOM 637 C C . ASP A 1 94 ? -39.47586 -17.81039 -15.67185 1.000 44.45908 93 ASP A C 1
ATOM 638 O O . ASP A 1 94 ? -40.25800 -16.87208 -15.86289 1.000 41.68764 93 ASP A O 1
ATOM 643 N N . ALA A 1 95 ? -38.68411 -17.89700 -14.59722 1.000 44.62927 94 ALA A N 1
ATOM 644 C CA . ALA A 1 95 ? -38.87485 -16.98449 -13.47257 1.000 43.31985 94 ALA A CA 1
ATOM 645 C C . ALA A 1 95 ? -38.37676 -15.57316 -13.78992 1.000 40.78119 94 ALA A C 1
ATOM 646 O O . ALA A 1 95 ? -39.03746 -14.58573 -13.44317 1.000 40.98506 94 ALA A O 1
ATOM 648 N N . ILE A 1 96 ? -37.21468 -15.44634 -14.43296 1.000 39.76742 95 ILE A N 1
ATOM 649 C CA . ILE A 1 96 ? -36.71657 -14.11498 -14.77104 1.000 39.13947 95 ILE A CA 1
ATOM 650 C C . ILE A 1 96 ? -37.68972 -13.41148 -15.71517 1.000 45.40547 95 ILE A C 1
ATOM 651 O O . ILE A 1 96 ? -38.12732 -12.27945 -15.45300 1.000 43.78679 95 ILE A O 1
ATOM 656 N N . ASP A 1 97 ? -38.06241 -14.08939 -16.81541 1.000 40.78284 96 ASP A N 1
ATOM 657 C CA . ASP A 1 97 ? -39.09383 -13.58786 -17.72810 1.000 39.77211 96 ASP A CA 1
ATOM 658 C C . ASP A 1 97 ? -40.31235 -13.08777 -16.96983 1.000 40.98277 96 ASP A C 1
ATOM 659 O O . ASP A 1 97 ? -40.88289 -12.04866 -17.31065 1.000 41.87807 96 ASP A O 1
ATOM 664 N N . LEU A 1 98 ? -40.71614 -13.81974 -15.92639 1.000 46.69060 97 LEU A N 1
ATOM 665 C CA . LEU A 1 98 ? -41.88615 -13.45044 -15.12810 1.000 43.56936 97 LEU A CA 1
ATOM 666 C C . LEU A 1 98 ? -41.69746 -12.10095 -14.45237 1.000 42.01389 97 LEU A C 1
ATOM 667 O O . LEU A 1 98 ? -42.59438 -11.25176 -14.48476 1.000 42.79473 97 LEU A O 1
ATOM 672 N N . ILE A 1 99 ? -40.53484 -11.88313 -13.83230 1.000 39.12729 98 ILE A N 1
ATOM 673 C CA . ILE A 1 99 ? -40.27181 -10.59142 -13.20468 1.000 38.95883 98 ILE A CA 1
ATOM 674 C C . ILE A 1 99 ? -40.24431 -9.48002 -14.23846 1.000 43.44121 98 ILE A C 1
ATOM 675 O O . ILE A 1 99 ? -40.78617 -8.39330 -14.00586 1.000 43.88440 98 ILE A O 1
ATOM 680 N N . VAL A 1 100 ? -39.58938 -9.71596 -15.38481 1.000 42.42086 99 VAL A N 1
ATOM 681 C CA . VAL A 1 100 ? -39.51516 -8.68073 -16.41917 1.000 43.11443 99 VAL A CA 1
ATOM 682 C C . VAL A 1 100 ? -40.91701 -8.36388 -16.95027 1.000 44.84643 99 VAL A C 1
ATOM 683 O O . VAL A 1 100 ? -41.31237 -7.19353 -17.06557 1.000 40.82813 99 VAL A O 1
ATOM 687 N N . ASP A 1 101 ? -41.70132 -9.41118 -17.24548 1.000 40.87948 100 ASP A N 1
ATOM 688 C CA . ASP A 1 101 ? -43.09891 -9.25950 -17.63692 1.000 39.37857 100 ASP A CA 1
ATOM 689 C C . ASP A 1 101 ? -43.90116 -8.41059 -16.65582 1.000 48.67059 100 ASP A C 1
ATOM 690 O O . ASP A 1 101 ? -44.97541 -7.91013 -17.01303 1.000 52.17453 100 ASP A O 1
ATOM 695 N N . MET A 1 102 ? -43.41876 -8.24479 -15.42276 1.000 49.08878 101 MET A N 1
ATOM 696 C CA . MET A 1 102 ? -44.21489 -7.64406 -14.36504 1.000 50.36327 101 MET A CA 1
ATOM 697 C C . MET A 1 102 ? -43.58746 -6.40936 -13.73412 1.000 48.00084 101 MET A C 1
ATOM 698 O O . MET A 1 102 ? -44.21739 -5.81138 -12.85913 1.000 47.58223 101 MET A O 1
ATOM 703 N N . SER A 1 103 ? -42.37737 -6.01449 -14.15234 1.000 46.33928 102 SER A N 1
ATOM 704 C CA . SER A 1 103 ? -41.63651 -4.93469 -13.49371 1.000 50.27668 102 SER A CA 1
ATOM 705 C C . SER A 1 103 ? -42.50169 -3.70816 -13.21887 1.000 51.99560 102 SER A C 1
ATOM 706 O O . SER A 1 103 ? -42.40486 -3.09714 -12.14718 1.000 54.52145 102 SER A O 1
ATOM 709 N N . GLY A 1 104 ? -43.34723 -3.33329 -14.17436 1.000 48.50384 103 GLY A N 1
ATOM 710 C CA . GLY A 1 104 ? -44.22416 -2.19243 -14.01552 1.000 50.99409 103 GLY A CA 1
ATOM 711 C C . GLY A 1 104 ? -45.23884 -2.34258 -12.90161 1.000 52.98664 103 GLY A C 1
ATOM 712 O O . GLY A 1 104 ? -45.23711 -1.57303 -11.93803 1.000 60.79606 103 GLY A O 1
ATOM 713 N N . SER A 1 105 ? -46.10887 -3.34177 -13.02149 1.000 51.96252 104 SER A N 1
ATOM 714 C CA . SER A 1 105 ? -47.09134 -3.62646 -11.98321 1.000 54.22739 104 SER A CA 1
ATOM 715 C C . SER A 1 105 ? -46.46330 -3.79653 -10.59653 1.000 55.59055 104 SER A C 1
ATOM 716 O O . SER A 1 105 ? -47.17403 -3.72487 -9.58958 1.000 59.61320 104 SER A O 1
ATOM 719 N N . LEU A 1 106 ? -45.15603 -4.02826 -10.51512 1.000 54.25115 105 LEU A N 1
ATOM 720 C CA . LEU A 1 106 ? -44.49471 -4.26427 -9.24193 1.000 52.24547 105 LEU A CA 1
ATOM 721 C C . LEU A 1 106 ? -43.97416 -2.99364 -8.60168 1.000 57.53447 105 LEU A C 1
ATOM 722 O O . LEU A 1 106 ? -43.48975 -3.04332 -7.46294 1.000 57.52712 105 LEU A O 1
ATOM 727 N N . GLY A 1 107 ? -44.03801 -1.86978 -9.30373 1.000 54.22478 106 GLY A N 1
ATOM 728 C CA . GLY A 1 107 ? -43.47218 -0.65497 -8.76281 1.000 62.15372 106 GLY A CA 1
ATOM 729 C C . GLY A 1 107 ? -41.96838 -0.74862 -8.61332 1.000 65.28716 106 GLY A C 1
ATOM 730 O O . GLY A 1 107 ? -41.39069 -0.40243 -7.57333 1.000 63.11258 106 GLY A O 1
ATOM 731 N N . ILE A 1 108 ? -41.31352 -1.24212 -9.65691 1.000 59.31320 107 ILE A N 1
ATOM 732 C CA . ILE A 1 108 ? -39.86208 -1.17319 -9.74499 1.000 61.08967 107 ILE A CA 1
ATOM 733 C C . ILE A 1 108 ? -39.52391 0.00665 -10.65244 1.000 58.87112 107 ILE A C 1
ATOM 734 O O . ILE A 1 108 ? -39.89202 -0.01620 -11.83768 1.000 53.76269 107 ILE A O 1
ATOM 739 N N . PRO A 1 109 ? -38.90463 1.06686 -10.13512 1.000 60.15431 108 PRO A N 1
ATOM 740 C CA . PRO A 1 109 ? -38.37185 2.12139 -11.00820 1.000 58.70637 108 PRO A CA 1
ATOM 741 C C . PRO A 1 109 ? -37.46769 1.55391 -12.09591 1.000 61.25165 108 PRO A C 1
ATOM 742 O O . PRO A 1 109 ? -36.54785 0.77652 -11.81761 1.000 58.71675 108 PRO A O 1
ATOM 746 N N . VAL A 1 110 ? -37.73903 1.95777 -13.34853 1.000 60.14717 109 VAL A N 1
ATOM 747 C CA . VAL A 1 110 ? -36.94367 1.54207 -14.51012 1.000 57.14051 109 VAL A CA 1
ATOM 748 C C . VAL A 1 110 ? -35.45881 1.76018 -14.26571 1.000 58.43619 109 VAL A C 1
ATOM 749 O O . VAL A 1 110 ? -34.61472 1.05040 -14.82968 1.000 55.19359 109 VAL A O 1
ATOM 753 N N . ASP A 1 111 ? -35.11737 2.75259 -13.43626 1.000 58.83880 110 ASP A N 1
ATOM 754 C CA . ASP A 1 111 ? -33.74818 2.90308 -12.96726 1.000 56.16686 110 ASP A CA 1
ATOM 755 C C . ASP A 1 111 ? -33.28484 1.65375 -12.22764 1.000 60.49994 110 ASP A C 1
ATOM 756 O O . ASP A 1 111 ? -32.12843 1.23234 -12.36696 1.000 59.45346 110 ASP A O 1
ATOM 758 N N . ALA A 1 112 ? -34.18736 1.02990 -11.45579 1.000 60.78388 111 ALA A N 1
ATOM 759 C CA . ALA A 1 112 ? -33.82310 -0.04495 -10.53600 1.000 59.49634 111 ALA A CA 1
ATOM 760 C C . ALA A 1 112 ? -33.89398 -1.44536 -11.14119 1.000 56.28970 111 ALA A C 1
ATOM 761 O O . ALA A 1 112 ? -33.30730 -2.37060 -10.56445 1.000 49.96898 111 ALA A O 1
ATOM 763 N N . LEU A 1 113 ? -34.58147 -1.62741 -12.27611 1.000 53.18759 112 LEU A N 1
ATOM 764 C CA . LEU A 1 113 ? -34.81699 -2.97920 -12.78155 1.000 47.66211 112 LEU A CA 1
ATOM 765 C C . LEU A 1 113 ? -33.55816 -3.76430 -13.12137 1.000 47.13882 112 LEU A C 1
ATOM 766 O O . LEU A 1 113 ? -33.51808 -4.96673 -12.80662 1.000 50.07499 112 LEU A O 1
ATOM 771 N N . PRO A 1 114 ? -32.52541 -3.20278 -13.74551 1.000 49.73978 113 PRO A N 1
ATOM 772 C CA . PRO A 1 114 ? -31.34894 -4.04829 -14.01545 1.000 54.10705 113 PRO A CA 1
ATOM 773 C C . PRO A 1 114 ? -30.68398 -4.52134 -12.73646 1.000 47.26488 113 PRO A C 1
ATOM 774 O O . PRO A 1 114 ? -30.30209 -5.69491 -12.63578 1.000 40.81825 113 PRO A O 1
ATOM 778 N N . GLU A 1 115 ? -30.57278 -3.63145 -11.74157 1.000 49.95814 114 GLU A N 1
ATOM 779 C CA . GLU A 1 115 ? -29.94896 -3.98526 -10.47014 1.000 43.54597 114 GLU A CA 1
ATOM 780 C C . GLU A 1 115 ? -30.71963 -5.09272 -9.77261 1.000 45.65913 114 GLU A C 1
ATOM 781 O O . GLU A 1 115 ? -30.12905 -6.05630 -9.27065 1.000 42.43591 114 GLU A O 1
ATOM 783 N N . TYR A 1 116 ? -32.04648 -4.97688 -9.74447 1.000 49.62463 115 TYR A N 1
ATOM 784 C CA . TYR A 1 116 ? -32.86827 -6.01104 -9.13436 1.000 41.73646 115 TYR A CA 1
ATOM 785 C C . TYR A 1 116 ? -32.68379 -7.34376 -9.84556 1.000 41.03936 115 TYR A C 1
ATOM 786 O O . TYR A 1 116 ? -32.44156 -8.37437 -9.20628 1.000 43.31498 115 TYR A O 1
ATOM 795 N N . LEU A 1 117 ? -32.77232 -7.33586 -11.17690 1.000 41.22878 116 LEU A N 1
ATOM 796 C CA . LEU A 1 117 ? -32.58214 -8.56005 -11.94812 1.000 40.01159 116 LEU A CA 1
ATOM 797 C C . LEU A 1 117 ? -31.24678 -9.24007 -11.64618 1.000 40.43401 116 LEU A C 1
ATOM 798 O O . LEU A 1 117 ? -31.17246 -10.47345 -11.59691 1.000 37.96828 116 LEU A O 1
ATOM 803 N N . GLU A 1 118 ? -30.17727 -8.46545 -11.44001 1.000 41.64133 117 GLU A N 1
ATOM 804 C CA . GLU A 1 118 ? -28.91595 -9.09439 -11.05702 1.000 38.16545 117 GLU A CA 1
ATOM 805 C C . GLU A 1 118 ? -29.06627 -9.82681 -9.74173 1.000 41.34295 117 GLU A C 1
ATOM 806 O O . GLU A 1 118 ? -28.72176 -11.00988 -9.63612 1.000 42.76562 117 GLU A O 1
ATOM 812 N N . GLU A 1 119 ? -29.56881 -9.12339 -8.72015 1.000 44.54826 118 GLU A N 1
ATOM 813 C CA . GLU A 1 119 ? -29.80948 -9.73686 -7.41982 1.000 40.75218 118 GLU A CA 1
ATOM 814 C C . GLU A 1 119 ? -30.61005 -11.01223 -7.58395 1.000 39.61828 118 GLU A C 1
ATOM 815 O O . GLU A 1 119 ? -30.22934 -12.07057 -7.07557 1.000 41.94832 118 GLU A O 1
ATOM 821 N N . PHE A 1 120 ? -31.69439 -10.94197 -8.35511 1.000 38.70054 119 PHE A N 1
ATOM 822 C CA . PHE A 1 120 ? -32.58557 -12.09001 -8.46104 1.000 38.51419 119 PHE A CA 1
ATOM 823 C C . PHE A 1 120 ? -31.98963 -13.21172 -9.30298 1.000 38.60468 119 PHE A C 1
ATOM 824 O O . PHE A 1 120 ? -32.25966 -14.38129 -9.02547 1.000 37.76818 119 PHE A O 1
ATOM 832 N N . THR A 1 121 ? -31.20180 -12.89000 -10.33821 1.000 37.41686 120 THR A N 1
ATOM 833 C CA . THR A 1 121 ? -30.56446 -13.93887 -11.13106 1.000 31.43077 120 THR A CA 1
ATOM 834 C C . THR A 1 121 ? -29.57994 -14.72630 -10.28306 1.000 36.36393 120 THR A C 1
ATOM 835 O O . THR A 1 121 ? -29.56709 -15.95917 -10.31368 1.000 38.18843 120 THR A O 1
ATOM 839 N N . ASN A 1 122 ? -28.75593 -14.02678 -9.49701 1.000 42.39064 121 ASN A N 1
ATOM 840 C CA . ASN A 1 122 ? -27.86426 -14.71082 -8.56288 1.000 39.09287 121 ASN A CA 1
ATOM 841 C C . ASN A 1 122 ? -28.64783 -15.57746 -7.58548 1.000 40.48245 121 ASN A C 1
ATOM 842 O O . ASN A 1 122 ? -28.25732 -16.71720 -7.30536 1.000 45.60656 121 ASN A O 1
ATOM 847 N N . THR A 1 123 ? -29.74557 -15.04617 -7.04195 1.000 37.02954 122 THR A N 1
ATOM 848 C CA . THR A 1 123 ? -30.61975 -15.84903 -6.19482 1.000 38.80595 122 THR A CA 1
ATOM 849 C C . THR A 1 123 ? -31.00084 -17.14453 -6.89741 1.000 38.15367 122 THR A C 1
ATOM 850 O O . THR A 1 123 ? -30.94010 -18.22871 -6.30486 1.000 41.37743 122 THR A O 1
ATOM 854 N N . ALA A 1 124 ? -31.35997 -17.05484 -8.17912 1.000 31.29692 123 ALA A N 1
ATOM 855 C CA . ALA A 1 124 ? -31.87117 -18.22086 -8.88424 1.000 32.23117 123 ALA A CA 1
ATOM 856 C C . ALA A 1 124 ? -30.78409 -19.20253 -9.27874 1.000 37.23220 123 ALA A C 1
ATOM 857 O O . ALA A 1 124 ? -31.08129 -20.38772 -9.46338 1.000 39.15054 123 ALA A O 1
ATOM 859 N N . SER A 1 125 ? -29.54046 -18.75281 -9.43444 1.000 39.47049 124 SER A N 1
ATOM 860 C CA . SER A 1 125 ? -28.51992 -19.69202 -9.87546 1.000 40.02944 124 SER A CA 1
ATOM 861 C C . SER A 1 125 ? -28.14480 -20.66156 -8.77859 1.000 42.06894 124 SER A C 1
ATOM 862 O O . SER A 1 125 ? -27.56089 -21.70918 -9.07297 1.000 49.19326 124 SER A O 1
ATOM 865 N N . ILE A 1 126 ? -28.47824 -20.34399 -7.52985 1.000 38.38448 125 ILE A N 1
ATOM 866 C CA . ILE A 1 126 ? -28.11197 -21.22680 -6.43340 1.000 41.64900 125 ILE A CA 1
ATOM 867 C C . ILE A 1 126 ? -28.74458 -22.58458 -6.62819 1.000 43.05858 125 ILE A C 1
ATOM 868 O O . ILE A 1 126 ? -28.07828 -23.62025 -6.52379 1.000 51.38542 125 ILE A O 1
ATOM 873 N N . SER A 1 127 ? -30.03347 -22.58790 -6.95245 1.000 38.35913 126 SER A N 1
ATOM 874 C CA . SER A 1 127 ? -30.79184 -23.80917 -7.14427 1.000 39.77324 126 SER A CA 1
ATOM 875 C C . SER A 1 127 ? -30.52944 -24.39486 -8.51758 1.000 44.92883 126 SER A C 1
ATOM 876 O O . SER A 1 127 ? -30.25586 -25.59309 -8.65417 1.000 45.38486 126 SER A O 1
ATOM 879 N N . MET A 1 128 ? -30.61156 -23.54914 -9.54509 1.000 46.50078 127 MET A N 1
ATOM 880 C CA . MET A 1 128 ? -30.57583 -24.02855 -10.91816 1.000 41.06288 127 MET A CA 1
ATOM 881 C C . MET A 1 128 ? -29.21139 -24.59055 -11.29261 1.000 46.40977 127 MET A C 1
ATOM 882 O O . MET A 1 128 ? -29.10509 -25.72962 -11.76860 1.000 50.82622 127 MET A O 1
ATOM 887 N N . ASP A 1 129 ? -28.15381 -23.81228 -11.08892 1.000 43.95315 128 ASP A N 1
ATOM 888 C CA . ASP A 1 129 ? -26.83609 -24.22172 -11.53554 1.000 47.97592 128 ASP A CA 1
ATOM 889 C C . ASP A 1 129 ? -26.09280 -24.99856 -10.48739 1.000 47.92938 128 ASP A C 1
ATOM 890 O O . ASP A 1 129 ? -24.86150 -25.04838 -10.52874 1.000 53.37008 128 ASP A O 1
ATOM 895 N N . ARG A 1 130 ? -26.80475 -25.60539 -9.55853 1.000 50.76728 129 ARG A N 1
ATOM 896 C CA . ARG A 1 130 ? -26.17626 -26.48691 -8.58703 1.000 48.33454 129 ARG A CA 1
ATOM 897 C C . ARG A 1 130 ? -25.65901 -27.74362 -9.27351 1.000 50.46059 129 ARG A C 1
ATOM 898 O O . ARG A 1 130 ? -26.43940 -28.45970 -9.92199 1.000 55.13447 129 ARG A O 1
ATOM 906 N N . PRO A 1 131 ? -24.37405 -28.04827 -9.16413 1.000 47.67740 130 PRO A N 1
ATOM 907 C CA . PRO A 1 131 ? -23.86820 -29.31378 -9.69889 1.000 45.96373 130 PRO A CA 1
ATOM 908 C C . PRO A 1 131 ? -24.64551 -30.49159 -9.13573 1.000 53.10056 130 PRO A C 1
ATOM 909 O O . PRO A 1 131 ? -25.06986 -30.47780 -7.97826 1.000 53.50415 130 PRO A O 1
ATOM 913 N N . ASP A 1 132 ? -24.83154 -31.51915 -9.97263 1.000 56.59985 131 ASP A N 1
ATOM 914 C CA . ASP A 1 132 ? -25.57447 -32.70365 -9.54188 1.000 54.68490 131 ASP A CA 1
ATOM 915 C C . ASP A 1 132 ? -24.86196 -33.43279 -8.40634 1.000 53.29171 131 ASP A C 1
ATOM 916 O O . ASP A 1 132 ? -25.51505 -34.07244 -7.57373 1.000 48.26029 131 ASP A O 1
ATOM 921 N N . THR A 1 133 ? -23.53076 -33.33124 -8.34073 1.000 57.58460 132 THR A N 1
ATOM 922 C CA . THR A 1 133 ? -22.79367 -33.89171 -7.20987 1.000 56.24210 132 THR A CA 1
ATOM 923 C C . THR A 1 133 ? -23.36148 -33.41924 -5.86903 1.000 53.21928 132 THR A C 1
ATOM 924 O O . THR A 1 133 ? -23.67722 -34.23390 -4.99640 1.000 55.60769 132 THR A O 1
ATOM 928 N N . ARG A 1 134 ? -23.52448 -32.10854 -5.69668 1.000 54.05289 133 ARG A N 1
ATOM 929 C CA . ARG A 1 134 ? -23.93692 -31.53490 -4.41987 1.000 43.67796 133 ARG A CA 1
ATOM 930 C C . ARG A 1 134 ? -25.43491 -31.67570 -4.14147 1.000 49.22486 133 ARG A C 1
ATOM 931 O O . ARG A 1 134 ? -25.92919 -31.03061 -3.20414 1.000 51.76574 133 ARG A O 1
ATOM 939 N N . ARG A 1 135 ? -26.16084 -32.49448 -4.91023 1.000 49.26539 134 ARG A N 1
ATOM 940 C CA . ARG A 1 135 ? -27.57438 -32.75862 -4.65443 1.000 49.27593 134 ARG A CA 1
ATOM 941 C C . ARG A 1 135 ? -27.71579 -34.00316 -3.78624 1.000 50.72988 134 ARG A C 1
ATOM 942 O O . ARG A 1 135 ? -27.11870 -35.04607 -4.08256 1.000 53.58408 134 ARG A O 1
ATOM 950 N N . ILE A 1 136 ? -28.50223 -33.89655 -2.71956 1.000 45.32132 135 ILE A N 1
ATOM 951 C CA . ILE A 1 136 ? -28.74133 -34.99974 -1.79827 1.000 45.27864 135 ILE A CA 1
ATOM 952 C C . ILE A 1 136 ? -30.24049 -35.24835 -1.73645 1.000 46.60957 135 ILE A C 1
ATOM 953 O O . ILE A 1 136 ? -31.00315 -34.30731 -1.50763 1.000 48.88766 135 ILE A O 1
ATOM 958 N N . PRO A 1 137 ? -30.70316 -36.48534 -1.91543 1.000 44.16044 136 PRO A N 1
ATOM 959 C CA . PRO A 1 137 ? -32.13755 -36.76344 -1.79412 1.000 41.45255 136 PRO A CA 1
ATOM 960 C C . PRO A 1 137 ? -32.61515 -36.57536 -0.36736 1.000 43.73388 136 PRO A C 1
ATOM 961 O O . PRO A 1 137 ? -31.86050 -36.74942 0.59606 1.000 43.70650 136 PRO A O 1
ATOM 965 N N . ALA A 1 138 ? -33.90099 -36.23878 -0.24683 1.000 43.55662 137 ALA A N 1
ATOM 966 C CA . ALA A 1 138 ? -34.48025 -35.90825 1.05235 1.000 43.59551 137 ALA A CA 1
ATOM 967 C C . ALA A 1 138 ? -34.23850 -37.01006 2.08176 1.000 42.21062 137 ALA A C 1
ATOM 968 O O . ALA A 1 138 ? -33.84044 -36.73589 3.22031 1.000 36.02439 137 ALA A O 1
ATOM 970 N N . ALA A 1 139 ? -34.47015 -38.26929 1.69637 1.000 41.04231 138 ALA A N 1
ATOM 971 C CA . ALA A 1 139 ? -34.36978 -39.35275 2.66947 1.000 37.70193 138 ALA A CA 1
ATOM 972 C C . ALA A 1 139 ? -32.94840 -39.52326 3.18909 1.000 39.14659 138 ALA A C 1
ATOM 973 O O . ALA A 1 139 ? -32.76006 -39.85802 4.36601 1.000 43.70427 138 ALA A O 1
ATOM 975 N N . GLU A 1 140 ? -31.93661 -39.30932 2.34712 1.000 38.36420 139 GLU A N 1
ATOM 976 C CA . GLU A 1 140 ? -30.57322 -39.32958 2.86134 1.000 32.57990 139 GLU A CA 1
ATOM 977 C C . GLU A 1 140 ? -30.34945 -38.18378 3.84656 1.000 34.87709 139 GLU A C 1
ATOM 978 O O . GLU A 1 140 ? -29.74135 -38.37944 4.90540 1.000 39.48650 139 GLU A O 1
ATOM 980 N N . LEU A 1 141 ? -30.86622 -36.98950 3.53144 1.000 33.62753 140 LEU A N 1
ATOM 981 C CA . LEU A 1 141 ? -30.69355 -35.82858 4.40564 1.000 34.37807 140 LEU A CA 1
ATOM 982 C C . LEU A 1 141 ? -31.25331 -36.07563 5.80319 1.000 39.46805 140 L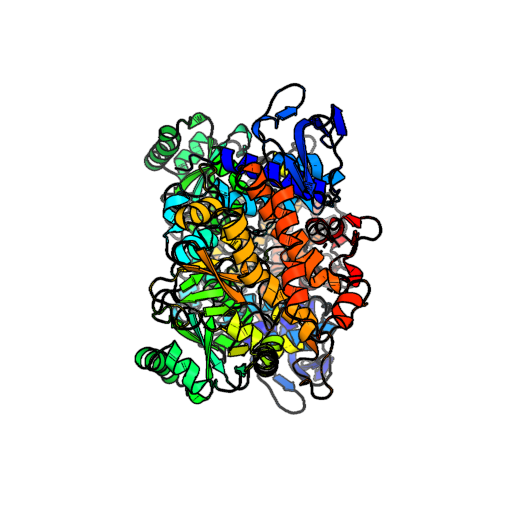EU A C 1
ATOM 983 O O . LEU A 1 141 ? -30.63869 -35.68947 6.80345 1.000 41.57083 140 LEU A O 1
ATOM 988 N N . ALA A 1 142 ? -32.43383 -36.69586 5.88936 1.000 36.90140 141 ALA A N 1
ATOM 989 C CA . ALA A 1 142 ? -33.13037 -36.84684 7.15983 1.000 37.65065 141 ALA A CA 1
ATOM 990 C C . ALA A 1 142 ? -32.27934 -37.52310 8.22214 1.000 38.75311 141 ALA A C 1
ATOM 991 O O . ALA A 1 142 ? -32.55308 -37.36096 9.41867 1.000 44.89634 141 ALA A O 1
ATOM 993 N N . VAL A 1 143 ? -31.26334 -38.27492 7.81286 1.000 36.79106 142 VAL A N 1
ATOM 994 C CA . VAL A 1 143 ? -30.30444 -38.89205 8.71630 1.000 38.44906 142 VAL A CA 1
ATOM 995 C C . VAL A 1 143 ? -28.91052 -38.31113 8.53661 1.000 35.22336 142 VAL A C 1
ATOM 996 O O . VAL A 1 143 ? -27.93419 -38.89763 9.00046 1.000 38.86821 142 VAL A O 1
ATOM 1000 N N . ALA A 1 144 ? -28.79083 -37.18244 7.85971 1.000 32.96693 143 ALA A N 1
ATOM 1001 C CA . ALA A 1 144 ? -27.50702 -36.52547 7.74077 1.000 34.55586 143 ALA A CA 1
ATOM 1002 C C . ALA A 1 144 ? -27.15830 -35.80001 9.03539 1.000 38.65583 143 ALA A C 1
ATOM 1003 O O . ALA A 1 144 ? -28.02252 -35.49148 9.86514 1.000 40.12167 143 ALA A O 1
ATOM 1005 N N . ASP A 1 145 ? -25.87635 -35.49013 9.18457 1.000 35.87885 144 ASP A N 1
ATOM 1006 C CA . ASP A 1 145 ? -25.51320 -34.64113 10.29203 1.000 35.13850 144 ASP A CA 1
ATOM 1007 C C . ASP A 1 145 ? -25.92283 -33.18700 10.02810 1.000 39.21490 144 ASP A C 1
ATOM 1008 O O . ASP A 1 145 ? -26.11936 -32.74962 8.88798 1.000 41.12370 144 ASP A O 1
ATOM 1013 N N . PHE A 1 146 ? -26.04845 -32.44338 11.12670 1.000 42.36066 145 PHE A N 1
ATOM 1014 C CA . PHE A 1 146 ? -26.24386 -30.99782 11.20243 1.000 37.19834 145 PHE A CA 1
ATOM 1015 C C . PHE A 1 146 ? -25.77918 -30.17368 9.99169 1.000 38.52617 145 PHE A C 1
ATOM 1016 O O . PHE A 1 146 ? -26.59403 -29.50532 9.34674 1.000 38.06744 145 PHE A O 1
ATOM 1024 N N . GLN A 1 147 ? -24.47979 -30.19955 9.67694 1.000 34.91329 146 GLN A N 1
ATOM 1025 C CA . GLN A 1 147 ? -23.92879 -29.27240 8.69791 1.000 33.30816 146 GLN A CA 1
ATOM 1026 C C . GLN A 1 147 ? -24.17811 -29.69599 7.25286 1.000 39.64182 146 GLN A C 1
ATOM 1027 O O . GLN A 1 147 ? -24.12253 -28.83957 6.35775 1.000 35.21727 146 GLN A O 1
ATOM 1033 N N . THR A 1 148 ? -24.42280 -30.98474 6.98941 1.000 37.13900 147 THR A N 1
ATOM 1034 C CA . THR A 1 148 ? -24.81432 -31.37378 5.63865 1.000 35.98234 147 THR A CA 1
ATOM 1035 C C . THR A 1 148 ? -26.13321 -30.71317 5.25600 1.000 38.50078 147 THR A C 1
ATOM 1036 O O . THR A 1 148 ? -26.24710 -30.09152 4.19398 1.000 40.47389 147 THR A O 1
ATOM 1040 N N . ILE A 1 149 ? -27.14860 -30.86120 6.11178 1.000 36.30681 148 ILE A N 1
ATOM 1041 C CA . ILE A 1 149 ? -28.39147 -30.10937 5.97876 1.000 33.40253 148 ILE A CA 1
ATOM 1042 C C . ILE A 1 149 ? -28.08700 -28.63786 5.71244 1.000 35.13468 148 ILE A C 1
ATOM 1043 O O . ILE A 1 149 ? -28.70846 -27.99842 4.85745 1.000 31.85186 148 ILE A O 1
ATOM 1048 N N . GLU A 1 150 ? -27.10248 -28.08554 6.42300 1.000 36.90776 149 GLU A N 1
ATOM 1049 C CA . GLU A 1 150 ? -26.84903 -26.65181 6.34352 1.000 36.68589 149 GLU A CA 1
ATOM 1050 C C . GLU A 1 150 ? -26.44974 -26.25311 4.93903 1.000 32.14350 149 GLU A C 1
ATOM 1051 O O . GLU A 1 150 ? -26.95437 -25.26647 4.39950 1.000 35.58461 149 GLU A O 1
ATOM 1057 N N . LYS A 1 151 ? -25.55726 -27.02221 4.32262 1.000 31.81905 150 LYS A N 1
ATOM 1058 C CA . LYS A 1 151 ? -25.09527 -26.67780 2.98538 1.000 32.10577 150 LYS A CA 1
ATOM 1059 C C . LYS A 1 151 ? -26.07671 -27.13364 1.90437 1.000 34.54386 150 LYS A C 1
ATOM 1060 O O . LYS A 1 151 ? -26.11380 -26.53921 0.82537 1.000 41.19139 150 LYS A O 1
ATOM 1066 N N . THR A 1 152 ? -26.90056 -28.14720 2.16192 1.000 29.55958 151 THR A N 1
ATOM 1067 C CA . THR A 1 152 ? -27.86224 -28.56767 1.14763 1.000 29.97264 151 THR A CA 1
ATOM 1068 C C . THR A 1 152 ? -29.04942 -27.61285 1.02939 1.000 32.46504 151 THR A C 1
ATOM 1069 O O . THR A 1 152 ? -29.80225 -27.69946 0.05730 1.000 38.61574 151 THR A O 1
ATOM 1073 N N . MET A 1 153 ? -29.21962 -26.68204 1.95884 1.000 31.60301 152 MET A N 1
ATOM 1074 C CA . MET A 1 153 ? -30.31149 -25.72222 1.86687 1.000 31.31456 152 MET A CA 1
ATOM 1075 C C . MET A 1 153 ? -30.14992 -24.89448 0.59563 1.000 37.61898 152 MET A C 1
ATOM 1076 O O . MET A 1 153 ? -29.02849 -24.53969 0.22508 1.000 39.43714 152 MET A O 1
ATOM 1081 N N . THR A 1 154 ? -31.26628 -24.60261 -0.09892 1.000 38.41914 153 THR A N 1
ATOM 1082 C CA . THR A 1 154 ? -31.26842 -23.60995 -1.18860 1.000 32.85270 153 THR A CA 1
ATOM 1083 C C . THR A 1 154 ? -32.43139 -22.62399 -1.15766 1.000 39.63788 153 THR A C 1
ATOM 1084 O O . THR A 1 154 ? -32.32622 -21.57477 -1.80569 1.000 42.29120 153 THR A O 1
ATOM 1088 N N . GLU A 1 155 ? -33.52821 -22.92217 -0.44457 1.000 34.86771 154 GLU A N 1
ATOM 1089 C CA . GLU A 1 155 ? -34.72766 -22.08348 -0.46921 1.000 30.94207 154 GLU A CA 1
ATOM 1090 C C . GLU A 1 155 ? -34.45156 -20.64572 -0.01301 1.000 34.93853 154 GLU A C 1
ATOM 1091 O O . GLU A 1 155 ? -35.06271 -19.70000 -0.52512 1.000 39.15408 154 GLU A O 1
ATOM 1097 N N . GLY A 1 156 ? -33.56540 -20.45536 0.96429 1.000 30.84173 155 GLY A N 1
ATOM 1098 C CA . GLY A 1 156 ? -33.39641 -19.10729 1.48899 1.000 32.63121 155 GLY A CA 1
ATOM 1099 C C . GLY A 1 156 ? -34.63400 -18.62853 2.23612 1.000 39.21728 155 GLY A C 1
ATOM 1100 O O . GLY A 1 156 ? -35.50789 -19.41826 2.62457 1.000 42.40574 155 GLY A O 1
ATOM 1101 N N . HIS A 1 157 ? -34.70921 -17.30860 2.42754 1.000 40.23301 156 HIS A N 1
ATOM 1102 C CA . HIS A 1 157 ? -35.85462 -16.67653 3.09850 1.000 40.81274 156 HIS A CA 1
ATOM 1103 C C . HIS A 1 157 ? -37.17284 -17.02672 2.40908 1.000 41.30303 156 HIS A C 1
ATOM 1104 O O . HIS A 1 157 ? -37.33741 -16.71967 1.22208 1.000 42.87827 156 HIS A O 1
ATOM 1111 N N . PRO A 1 158 ? -38.13366 -17.64374 3.10086 1.000 43.28389 157 PRO A N 1
ATOM 1112 C CA . PRO A 1 158 ? -39.37004 -18.07790 2.41337 1.000 44.30247 157 PRO A CA 1
ATOM 1113 C C . PRO A 1 158 ? -40.22674 -16.95304 1.83772 1.000 47.10744 157 PRO A C 1
ATOM 1114 O O . PRO A 1 158 ? -41.03054 -17.22523 0.92849 1.000 45.57800 157 PRO A O 1
ATOM 1118 N N . CYS A 1 159 ? -40.09122 -15.71434 2.32184 1.000 42.27234 158 CYS A N 1
ATOM 1119 C CA . CYS A 1 159 ? -40.97104 -14.62984 1.90001 1.000 43.58222 158 CYS A CA 1
ATOM 1120 C C . CYS A 1 159 ? -40.36090 -13.79571 0.78719 1.000 46.34475 158 CYS A C 1
ATOM 1121 O O . CYS A 1 159 ? -41.01644 -13.53316 -0.22503 1.000 44.18034 158 CYS A O 1
ATOM 1124 N N . LEU A 1 160 ? -39.11684 -13.36854 0.95701 1.000 44.06828 159 LEU A N 1
ATOM 1125 C CA . LEU A 1 160 ? -38.50280 -12.47656 -0.01080 1.000 44.67451 159 LEU A CA 1
ATOM 1126 C C . LEU A 1 160 ? -38.06809 -13.26097 -1.23534 1.000 43.64010 159 LEU A C 1
ATOM 1127 O O . LEU A 1 160 ? -37.61714 -14.40217 -1.13008 1.000 40.56327 159 LEU A O 1
ATOM 1132 N N . VAL A 1 161 ? -38.19086 -12.64531 -2.40379 1.000 47.96503 160 VAL A N 1
ATOM 1133 C CA . VAL A 1 161 ? -37.86015 -13.35368 -3.63508 1.000 43.27736 160 VAL A CA 1
ATOM 1134 C C . VAL A 1 161 ? -36.37475 -13.25358 -3.95664 1.000 42.43310 160 VAL A C 1
ATOM 1135 O O . VAL A 1 161 ? -35.69935 -14.27402 -4.13569 1.000 39.24432 160 VAL A O 1
ATOM 1139 N N . ALA A 1 162 ? -35.83631 -12.03207 -4.00469 1.000 43.75092 161 ALA A N 1
ATOM 1140 C CA . ALA A 1 162 ? -34.42107 -11.81444 -4.32716 1.000 44.58081 161 ALA A CA 1
ATOM 1141 C C . ALA A 1 162 ? -33.53812 -11.97561 -3.08256 1.000 49.62657 161 ALA A C 1
ATOM 1142 O O . ALA A 1 162 ? -32.84461 -11.05426 -2.63655 1.000 49.57952 161 ALA A O 1
ATOM 1144 N N . ASN A 1 163 ? -33.54251 -13.19575 -2.53869 1.000 44.04180 162 ASN A N 1
ATOM 1145 C CA . ASN A 1 163 ? -33.08411 -13.41356 -1.17528 1.000 42.04683 162 ASN A CA 1
ATOM 1146 C C . ASN A 1 163 ? -31.61630 -13.83286 -1.05752 1.000 43.07675 162 ASN A C 1
ATOM 1147 O O . ASN A 1 163 ? -31.13947 -14.06176 0.05803 1.000 50.60920 162 ASN A O 1
ATOM 1152 N N . ALA A 1 164 ? -30.88720 -13.94693 -2.16318 1.000 43.55838 163 ALA A N 1
ATOM 1153 C CA . ALA A 1 164 ? -29.48009 -14.33999 -2.13061 1.000 41.95521 163 ALA A CA 1
ATOM 1154 C C . ALA A 1 164 ? -28.72201 -13.56327 -3.20359 1.000 42.11033 163 ALA A C 1
ATOM 1155 O O . ALA A 1 164 ? -28.18042 -14.11198 -4.15635 1.000 43.83605 163 ALA A O 1
ATOM 1157 N N . GLY A 1 165 ? -28.69485 -12.24304 -3.06400 1.000 44.86363 164 GLY A N 1
ATOM 1158 C CA . GLY A 1 165 ? -27.95232 -11.44731 -4.02164 1.000 46.87033 164 GLY A CA 1
ATOM 1159 C C . GLY A 1 165 ? -26.45538 -11.66090 -3.91464 1.000 45.45301 164 GLY A C 1
ATOM 1160 O O . GLY A 1 165 ? -25.76761 -11.77498 -4.93097 1.000 44.80780 164 GLY A O 1
ATOM 1161 N N . ARG A 1 166 ? -25.93551 -11.72877 -2.68223 1.000 44.36687 165 ARG A N 1
ATOM 1162 C CA . ARG A 1 166 ? -24.50538 -11.81189 -2.39135 1.000 37.57922 165 ARG A CA 1
ATOM 1163 C C . ARG A 1 166 ? -23.71652 -10.88353 -3.29238 1.000 41.54138 165 ARG A C 1
ATOM 1164 O O . ARG A 1 166 ? -22.60048 -11.20146 -3.72148 1.000 40.33095 165 ARG A O 1
ATOM 1172 N N . LEU A 1 167 ? -24.32598 -9.74805 -3.59800 1.000 43.64170 166 LEU A N 1
ATOM 1173 C CA . LEU A 1 167 ? -23.68523 -8.67542 -4.33599 1.000 42.34259 166 LEU A CA 1
ATOM 1174 C C . LEU A 1 167 ? -22.35192 -8.30940 -3.68885 1.000 34.68771 166 LEU A C 1
ATOM 1175 O O . LEU A 1 167 ? -22.30555 -7.94587 -2.51384 1.000 37.18621 166 LEU A O 1
ATOM 1180 N N . GLY A 1 168 ? -21.26478 -8.45771 -4.44806 1.000 32.19199 167 GLY A N 1
ATOM 1181 C CA . GLY A 1 168 ? -19.90549 -8.35347 -3.94350 1.000 28.62659 167 GLY A CA 1
ATOM 1182 C C . GLY A 1 168 ? -19.07263 -9.60370 -4.16246 1.000 30.91353 167 GLY A C 1
ATOM 1183 O O . GLY A 1 168 ? -17.84978 -9.50937 -4.30972 1.000 32.24528 167 GLY A O 1
ATOM 1184 N N . PHE A 1 169 ? -19.70172 -10.77926 -4.17313 1.000 30.01092 168 PHE A N 1
ATOM 1185 C CA . PHE A 1 169 ? -18.96035 -12.01389 -4.38126 1.000 31.61266 168 PHE A CA 1
ATOM 1186 C C . PHE A 1 169 ? -18.77474 -12.24957 -5.86717 1.000 34.69542 168 PHE A C 1
ATOM 1187 O O . PHE A 1 169 ? -19.73210 -12.16902 -6.64023 1.000 37.14236 168 PHE A O 1
ATOM 1195 N N . SER A 1 170 ? -17.54496 -12.54457 -6.26410 1.000 37.81856 169 SER A N 1
ATOM 1196 C CA . SER A 1 170 ? -17.29103 -13.02711 -7.60332 1.000 34.91153 169 SER A CA 1
ATOM 1197 C C . SER A 1 170 ? -17.82904 -14.44271 -7.71360 1.000 35.69195 169 SER A C 1
ATOM 1198 O O . SER A 1 170 ? -18.33845 -15.01415 -6.75203 1.000 31.86839 169 SER A O 1
ATOM 1201 N N . ALA A 1 171 ? -17.68495 -15.03617 -8.89849 1.000 39.56221 170 ALA A N 1
ATOM 1202 C CA . ALA A 1 171 ? -18.14241 -16.40648 -9.06320 1.000 34.68060 170 ALA A CA 1
ATOM 1203 C C . ALA A 1 171 ? -17.25392 -17.39237 -8.32377 1.000 38.12879 170 ALA A C 1
ATOM 1204 O O . ALA A 1 171 ? -17.71996 -18.48180 -7.97868 1.000 37.83311 170 ALA A O 1
ATOM 1206 N N . ASP A 1 172 ? -15.99590 -17.03430 -8.06163 1.000 39.01768 171 ASP A N 1
ATOM 1207 C CA . ASP A 1 172 ? -15.17793 -17.86460 -7.18851 1.000 39.68682 171 ASP A CA 1
ATOM 1208 C C . ASP A 1 172 ? -15.58380 -17.68466 -5.73881 1.000 38.84104 171 ASP A C 1
ATOM 1209 O O . ASP A 1 172 ? -15.71497 -18.66368 -5.00232 1.000 36.27864 171 ASP A O 1
ATOM 1214 N N . ASP A 1 173 ? -15.76710 -16.43829 -5.30408 1.000 37.47997 172 ASP A N 1
ATOM 1215 C CA . ASP A 1 173 ? -16.14617 -16.23252 -3.91777 1.000 36.11988 172 ASP A CA 1
ATOM 1216 C C . ASP A 1 173 ? -17.39809 -17.02621 -3.59408 1.000 38.84296 172 ASP A C 1
ATOM 1217 O O . ASP A 1 173 ? -17.51042 -17.57098 -2.48923 1.000 45.00085 172 ASP A O 1
ATOM 1222 N N . ILE A 1 174 ? -18.31558 -17.17418 -4.55912 1.000 34.48143 173 ILE A N 1
ATOM 1223 C CA . ILE A 1 174 ? -19.44701 -18.06437 -4.32145 1.000 32.73823 173 ILE A CA 1
ATOM 1224 C C . ILE A 1 174 ? -18.95040 -19.48382 -4.13236 1.000 36.50091 173 ILE A C 1
ATOM 1225 O O . ILE A 1 174 ? -19.39013 -20.19684 -3.22441 1.000 41.71495 173 ILE A O 1
ATOM 1230 N N . GLU A 1 175 ? -17.98817 -19.89974 -4.95284 1.000 37.76066 174 GLU A N 1
ATOM 1231 C CA . GLU A 1 175 ? -17.50655 -21.27387 -4.88527 1.000 39.60170 174 GLU A CA 1
ATOM 1232 C C . GLU A 1 175 ? -16.91533 -21.61999 -3.51942 1.000 39.76989 174 GLU A C 1
ATOM 1233 O O . GLU A 1 175 ? -17.06586 -22.75732 -3.05885 1.000 39.51790 174 GLU A O 1
ATOM 1239 N N . ARG A 1 176 ? -16.25113 -20.66637 -2.85673 1.000 37.33039 175 ARG A N 1
ATOM 1240 C CA . ARG A 1 176 ? -15.51438 -20.94986 -1.63128 1.000 35.36211 175 ARG A CA 1
ATOM 1241 C C . ARG A 1 176 ? -16.25369 -20.55180 -0.37796 1.000 38.29028 175 ARG A C 1
ATOM 1242 O O . ARG A 1 176 ? -16.12385 -21.22334 0.65294 1.000 38.79066 175 ARG A O 1
ATOM 1250 N N . TYR A 1 177 ? -17.03299 -19.49374 -0.44831 1.000 33.73238 176 TYR A N 1
ATOM 1251 C CA . TYR A 1 177 ? -17.59504 -18.90873 0.74436 1.000 35.48528 176 TYR A CA 1
ATOM 1252 C C . TYR A 1 177 ? -19.11577 -18.97377 0.79532 1.000 38.41265 176 TYR A C 1
ATOM 1253 O O . TYR A 1 177 ? -19.71788 -18.50074 1.77331 1.000 38.86804 176 TYR A O 1
ATOM 1262 N N . ALA A 1 178 ? -19.73429 -19.52705 -0.18253 1.000 38.70964 177 ALA A N 1
ATOM 1263 C CA . ALA A 1 178 ? -21.16585 -19.50271 0.06613 1.000 42.69647 177 ALA A CA 1
ATOM 1264 C C . ALA A 1 178 ? -21.61598 -20.78034 0.78240 1.000 46.04760 177 ALA A C 1
ATOM 1265 O O . ALA A 1 178 ? -21.00024 -21.84677 0.61968 1.000 43.92732 177 ALA A O 1
ATOM 1267 N N . PRO A 1 179 ? -22.67698 -20.68608 1.59607 1.000 38.59599 178 PRO A N 1
ATOM 1268 C CA . PRO A 1 179 ? -23.13446 -21.87170 2.33409 1.000 33.66979 178 PRO A CA 1
ATOM 1269 C C . PRO A 1 179 ? -23.42479 -23.05060 1.43027 1.000 39.62793 178 PRO A C 1
ATOM 1270 O O . PRO A 1 179 ? -22.94794 -24.15986 1.69294 1.000 45.90569 178 PRO A O 1
ATOM 1274 N N . GLU A 1 180 ? -24.20009 -22.84027 0.36582 1.000 39.06731 179 GLU A N 1
ATOM 1275 C CA . GLU A 1 180 ? -24.61648 -23.92892 -0.51194 1.000 37.84541 179 GLU A CA 1
ATOM 1276 C C . GLU A 1 180 ? -23.45714 -24.56566 -1.25561 1.000 41.05584 179 GLU A C 1
ATOM 1277 O O . GLU A 1 180 ? -23.62973 -25.65338 -1.81516 1.000 42.77672 179 GLU A O 1
ATOM 1283 N N . SER A 1 181 ? -22.28791 -23.92328 -1.27327 1.000 44.18815 180 SER A N 1
ATOM 1284 C CA . SER A 1 181 ? -21.09708 -24.58554 -1.79337 1.000 41.87678 180 SER A CA 1
ATOM 1285 C C . SER A 1 181 ? -20.58363 -25.63285 -0.82020 1.000 44.03483 180 SER A C 1
ATOM 1286 O O . SER A 1 181 ? -20.21153 -26.73287 -1.23386 1.000 52.08988 180 SER A O 1
ATOM 1289 N N . GLY A 1 182 ? -20.57497 -25.32048 0.47659 1.000 45.06822 181 GLY A N 1
ATOM 1290 C CA . GLY A 1 182 ? -20.11950 -26.26238 1.47870 1.000 40.17926 181 GLY A CA 1
ATOM 1291 C C . GLY A 1 182 ? -18.63409 -26.21667 1.73333 1.000 41.99628 181 GLY A C 1
ATOM 1292 O O . GLY A 1 182 ? -18.05314 -27.22361 2.16059 1.000 38.21039 181 GLY A O 1
ATOM 1293 N N . GLY A 1 183 ? -17.99735 -25.07608 1.48083 1.000 42.70695 182 GLY A N 1
ATOM 1294 C CA . GLY A 1 183 ? -16.56707 -24.98784 1.63757 1.000 38.02143 182 GLY A CA 1
ATOM 1295 C C . GLY A 1 183 ? -16.14840 -25.16011 3.07933 1.000 44.25397 182 GLY A C 1
ATOM 1296 O O . GLY A 1 183 ? -16.92367 -24.96334 4.01471 1.000 49.84299 182 GLY A O 1
ATOM 1297 N N . ARG A 1 184 ? -14.89178 -25.54514 3.25176 1.000 44.25344 183 ARG A N 1
ATOM 1298 C CA . ARG A 1 184 ? -14.27677 -25.73614 4.56149 1.000 38.27350 183 ARG A CA 1
ATOM 1299 C C . ARG A 1 184 ? -12.96266 -24.95606 4.51563 1.000 42.58318 183 ARG A C 1
ATOM 1300 O O . ARG A 1 184 ? -11.90964 -25.52734 4.21892 1.000 47.23300 183 ARG A O 1
ATOM 1308 N N . PHE A 1 185 ? -13.02190 -23.65136 4.78135 1.000 36.50057 184 PHE A N 1
ATOM 1309 C CA . PHE A 1 185 ? -11.82589 -22.81662 4.79295 1.000 32.32826 184 PHE A CA 1
ATOM 1310 C C . PHE A 1 185 ? -11.36756 -22.49550 6.21302 1.000 37.86657 184 PHE A C 1
ATOM 1311 O O . PHE A 1 185 ? -12.02687 -22.82621 7.19903 1.000 41.96745 184 PHE A O 1
ATOM 1319 N N . ALA A 1 186 ? -10.19384 -21.86711 6.30087 1.000 39.48134 185 ALA A N 1
ATOM 1320 C CA . ALA A 1 186 ? -9.61512 -21.36343 7.53946 1.000 34.62387 185 ALA A CA 1
ATOM 1321 C C . ALA A 1 186 ? -9.92050 -19.87901 7.68685 1.000 35.06553 185 ALA A C 1
ATOM 1322 O O . ALA A 1 186 ? -10.33910 -19.21830 6.73967 1.000 36.54454 185 ALA A O 1
ATOM 1324 N N . LEU A 1 187 ? -9.73634 -19.35793 8.89345 1.000 37.69158 186 LEU A N 1
ATOM 1325 C CA . LEU A 1 187 ? -9.89856 -17.93150 9.11820 1.000 34.94228 186 LEU A CA 1
ATOM 1326 C C . LEU A 1 187 ? -8.52281 -17.30315 9.16838 1.000 41.60899 186 LEU A C 1
ATOM 1327 O O . LEU A 1 187 ? -7.59489 -17.88775 9.73136 1.000 47.25405 186 LEU A O 1
ATOM 1332 N N . GLU A 1 188 ? -8.37210 -16.13902 8.54596 1.000 39.42060 187 GLU A N 1
ATOM 1333 C CA . GLU A 1 188 ? -7.14156 -15.37823 8.73867 1.000 44.71359 187 GLU A CA 1
ATOM 1334 C C . GLU A 1 188 ? -7.22806 -14.62662 10.06176 1.000 37.94236 187 GLU A C 1
ATOM 1335 O O . GLU A 1 188 ? -8.28183 -14.09428 10.41811 1.000 39.27716 187 GLU A O 1
ATOM 1341 N N . TRP A 1 189 ? -6.12153 -14.57489 10.78922 1.000 38.00422 188 TRP A N 1
ATOM 1342 C CA . TRP A 1 189 ? -6.07304 -13.84322 12.04901 1.000 46.08715 188 TRP A CA 1
ATOM 1343 C C . TRP A 1 189 ? -5.16569 -12.62453 11.92101 1.000 43.51601 188 TRP A C 1
ATOM 1344 O O . TRP A 1 189 ? -4.18449 -12.63564 11.17423 1.000 48.11179 188 TRP A O 1
ATOM 1355 N N . VAL A 1 190 ? -5.50063 -11.55757 12.63893 1.000 38.97042 189 VAL A N 1
ATOM 1356 C CA . VAL A 1 190 ? -4.62147 -10.39864 12.69749 1.000 44.89911 189 VAL A CA 1
ATOM 1357 C C . VAL A 1 190 ? -4.47296 -9.93649 14.13638 1.000 43.09792 189 VAL A C 1
ATOM 1358 O O . VAL A 1 190 ? -5.32030 -10.19712 14.99075 1.000 46.22588 189 VAL A O 1
ATOM 1362 N N . ALA A 1 191 ? -3.38219 -9.22275 14.38712 1.000 40.71640 190 ALA A N 1
ATOM 1363 C CA . ALA A 1 191 ? -3.15332 -8.56604 15.66235 1.000 43.34493 190 ALA A CA 1
ATOM 1364 C C . ALA A 1 191 ? -3.57243 -7.11256 15.53340 1.000 40.94605 190 ALA A C 1
ATOM 1365 O O . ALA A 1 191 ? -3.10732 -6.41234 14.63264 1.000 46.54512 190 ALA A O 1
ATOM 1367 N N . VAL A 1 192 ? -4.45872 -6.66137 16.41271 1.000 42.20145 191 VAL A N 1
ATOM 1368 C CA . VAL A 1 192 ? -4.87058 -5.26058 16.44377 1.000 47.70009 191 VAL A CA 1
ATOM 1369 C C . VAL A 1 192 ? -4.44527 -4.63212 17.76934 1.000 52.58948 191 VAL A C 1
ATOM 1370 O O . VAL A 1 192 ? -4.62306 -5.23151 18.84023 1.000 50.07520 191 VAL A O 1
ATOM 1374 N N . LEU A 1 193 ? -3.87353 -3.42886 17.68176 1.000 48.24444 192 LEU A N 1
ATOM 1375 C CA . LEU A 1 193 ? -3.43083 -2.66404 18.84323 1.000 48.71753 192 LEU A CA 1
ATOM 1376 C C . LEU A 1 193 ? -4.54728 -2.49682 19.86732 1.000 50.30090 192 LEU A C 1
ATOM 1377 O O . LEU A 1 193 ? -5.64537 -2.05308 19.53178 1.000 55.09585 192 LEU A O 1
ATOM 1382 N N . ARG A 1 194 ? -4.25991 -2.80589 21.13259 1.000 45.80861 193 ARG A N 1
ATOM 1383 C CA . ARG A 1 194 ? -5.34874 -2.79612 22.10005 1.000 46.73431 193 ARG A CA 1
ATOM 1384 C C . ARG A 1 194 ? -5.92107 -1.40133 22.28570 1.000 46.83442 193 ARG A C 1
ATOM 1385 O O . ARG A 1 194 ? -7.08547 -1.26133 22.67151 1.000 48.84590 193 ARG A O 1
ATOM 1393 N N . VAL A 1 195 ? -5.14036 -0.36747 21.97755 1.000 48.78363 194 VAL A N 1
ATOM 1394 C CA . VAL A 1 195 ? -5.60210 1.00344 22.14851 1.000 49.80193 194 VAL A CA 1
ATOM 1395 C C . VAL A 1 195 ? -6.58604 1.42802 21.06998 1.000 54.31069 194 VAL A C 1
ATOM 1396 O O . VAL A 1 195 ? -7.34683 2.38526 21.26217 1.000 51.03916 194 VAL A O 1
ATOM 1400 N N . ASN A 1 196 ? -6.59089 0.74212 19.93301 1.000 56.48781 195 ASN A N 1
ATOM 1401 C CA . ASN A 1 196 ? -7.52626 1.02676 18.85758 1.000 59.64418 195 ASN A CA 1
ATOM 1402 C C . ASN A 1 196 ? -8.68688 0.03595 18.80871 1.000 57.40449 195 ASN A C 1
ATOM 1403 O O . ASN A 1 196 ? -9.46101 0.05641 17.84593 1.000 59.86666 195 ASN A O 1
ATOM 1408 N N . THR A 1 197 ? -8.83037 -0.82569 19.81540 1.000 51.53519 196 THR A N 1
ATOM 1409 C CA . THR A 1 197 ? -9.77198 -1.93035 19.74621 1.000 49.83291 196 THR A CA 1
ATOM 1410 C C . THR A 1 197 ? -10.65197 -1.98043 20.98856 1.000 49.98636 196 THR A C 1
ATOM 1411 O O . THR A 1 197 ? -10.21850 -1.64899 22.09646 1.000 59.54957 196 THR A O 1
ATOM 1415 N N . ASP A 1 198 ? -11.90404 -2.38194 20.78558 1.000 44.53403 197 ASP A N 1
ATOM 1416 C CA . ASP A 1 198 ? -12.85501 -2.62085 21.86329 1.000 40.16163 197 ASP A CA 1
ATOM 1417 C C . ASP A 1 198 ? -13.11205 -4.11521 21.96564 1.000 41.69554 197 ASP A C 1
ATOM 1418 O O . ASP A 1 198 ? -13.67677 -4.71830 21.05339 1.000 44.04025 197 ASP A O 1
ATOM 1423 N N . PHE A 1 199 ? -12.70226 -4.71046 23.07085 1.000 43.66384 198 PHE A N 1
ATOM 1424 C CA . PHE A 1 199 ? -13.07515 -6.07457 23.38169 1.000 36.51753 198 PHE A CA 1
ATOM 1425 C C . PHE A 1 199 ? -14.16576 -6.08763 24.44885 1.000 33.37774 198 PHE A C 1
ATOM 1426 O O . PHE A 1 199 ? -14.29116 -5.17028 25.25522 1.000 34.94813 198 PHE A O 1
ATOM 1434 N N . ALA A 1 200 ? -14.97993 -7.12611 24.42623 1.000 36.85626 199 ALA A N 1
ATOM 1435 C CA . ALA A 1 200 ? -16.08827 -7.23244 25.35649 1.000 36.73660 199 ALA A CA 1
ATOM 1436 C C . ALA A 1 200 ? -16.43575 -8.70660 25.50844 1.000 39.99240 199 ALA A C 1
ATOM 1437 O O . ALA A 1 200 ? -16.04168 -9.54355 24.69018 1.000 42.10576 199 ALA A O 1
ATOM 1439 N N . ALA A 1 201 ? -17.14760 -9.02537 26.58658 1.000 37.85286 200 ALA A N 1
ATOM 1440 C CA . ALA A 1 201 ? -17.49781 -10.40965 26.86600 1.000 40.44749 200 ALA A CA 1
ATOM 1441 C C . ALA A 1 201 ? -18.65837 -10.41161 27.83127 1.000 33.06422 200 ALA A C 1
ATOM 1442 O O . ALA A 1 201 ? -18.97699 -9.39479 28.43549 1.000 37.42489 200 ALA A O 1
ATOM 1444 N N . MET A 1 202 ? -19.31833 -11.54822 27.93135 1.000 39.34136 201 MET A N 1
ATOM 1445 C CA . MET A 1 202 ? -20.32679 -11.64362 28.96196 1.000 44.39544 201 MET A CA 1
ATOM 1446 C C . MET A 1 202 ? -19.63109 -12.04769 30.25685 1.000 48.40435 201 MET A C 1
ATOM 1447 O O . MET A 1 202 ? -18.43913 -12.39051 30.26788 1.000 45.41854 201 MET A O 1
ATOM 1452 N N . SER A 1 203 ? -20.38084 -12.01186 31.35693 1.000 48.95071 202 SER A N 1
ATOM 1453 C CA . SER A 1 203 ? -19.84347 -12.48260 32.62537 1.000 49.05608 202 SER A CA 1
ATOM 1454 C C . SER A 1 203 ? -19.40319 -13.93267 32.48909 1.000 45.89250 202 SER A C 1
ATOM 1455 O O . SER A 1 203 ? -20.15261 -14.78085 31.99906 1.000 52.78900 202 SER A O 1
ATOM 1458 N N . GLY A 1 204 ? -18.18359 -14.21858 32.90629 1.000 37.83163 203 GLY A N 1
ATOM 1459 C CA . GLY A 1 204 ? -17.65021 -15.54539 32.80427 1.000 35.09371 203 GLY A CA 1
ATOM 1460 C C . GLY A 1 204 ? -16.70812 -15.73446 31.64771 1.000 40.14394 203 GLY A C 1
ATOM 1461 O O . GLY A 1 204 ? -15.91483 -16.68025 31.66127 1.000 47.07016 203 GLY A O 1
ATOM 1462 N N . THR A 1 205 ? -16.76269 -14.85199 30.66039 1.000 38.27525 204 THR A N 1
ATOM 1463 C CA . THR A 1 205 ? -15.86360 -14.89403 29.52404 1.000 39.64797 204 THR A CA 1
ATOM 1464 C C . THR A 1 205 ? -14.82714 -13.78604 29.65522 1.000 42.46227 204 THR A C 1
ATOM 1465 O O . THR A 1 205 ? -15.15526 -12.65498 30.03603 1.000 37.59252 204 THR A O 1
ATOM 1469 N N . GLU A 1 206 ? -13.56724 -14.13915 29.38422 1.000 44.64724 205 GLU A N 1
ATOM 1470 C CA . GLU A 1 206 ? -12.45487 -13.20005 29.35503 1.000 45.25363 205 GLU A CA 1
ATOM 1471 C C . GLU A 1 206 ? -11.63443 -13.44521 28.09264 1.000 45.92667 205 GLU A C 1
ATOM 1472 O O . GLU A 1 206 ? -11.58444 -14.56792 27.58157 1.000 46.69228 205 GLU A O 1
ATOM 1474 N N . TYR A 1 207 ? -11.00274 -12.38675 27.57676 1.000 41.95643 206 TYR A N 1
ATOM 1475 C CA . TYR A 1 207 ? -10.18407 -12.54556 26.37965 1.000 41.57890 206 TYR A CA 1
ATOM 1476 C C . TYR A 1 207 ? -9.13692 -13.64347 26.55223 1.000 49.53353 206 TYR A C 1
ATOM 1477 O O . TYR A 1 207 ? -8.97306 -14.50248 25.67615 1.000 48.60106 206 TYR A O 1
ATOM 1486 N N . ASP A 1 208 ? -8.40056 -13.62070 27.67083 1.000 50.93656 207 ASP A N 1
ATOM 1487 C CA . ASP A 1 208 ? -7.24280 -14.50346 27.79577 1.000 50.00477 207 ASP A CA 1
ATOM 1488 C C . ASP A 1 208 ? -7.63966 -15.96393 27.76320 1.000 50.57094 207 ASP A C 1
ATOM 1489 O O . ASP A 1 208 ? -6.85718 -16.80810 27.31394 1.000 55.28873 207 ASP A O 1
ATOM 1494 N N . THR A 1 209 ? -8.83303 -16.28541 28.24595 1.000 46.03214 208 THR A N 1
ATOM 1495 C CA . THR A 1 209 ? -9.25821 -17.67359 28.27670 1.000 48.71557 208 THR A CA 1
ATOM 1496 C C . THR A 1 209 ? -10.01552 -18.06804 27.02314 1.000 45.63886 208 THR A C 1
ATOM 1497 O O . THR A 1 209 ? -9.88236 -19.21068 26.56135 1.000 42.87676 208 THR A O 1
ATOM 1501 N N . LEU A 1 210 ? -10.78323 -17.13736 26.44852 1.000 45.99362 209 LEU A N 1
ATOM 1502 C CA . LEU A 1 210 ? -11.41149 -17.38972 25.15381 1.000 43.31910 209 LEU A CA 1
ATOM 1503 C C . LEU A 1 210 ? -10.36228 -17.70781 24.09389 1.000 46.28227 209 LEU A C 1
ATOM 1504 O O . LEU A 1 210 ? -10.41618 -18.76573 23.45064 1.000 43.74150 209 LEU A O 1
ATOM 1509 N N . ILE A 1 211 ? -9.36799 -16.82385 23.93470 1.000 40.50605 210 ILE A N 1
ATOM 1510 C CA . ILE A 1 211 ? -8.32942 -17.05438 22.93937 1.000 37.93372 210 ILE A CA 1
ATOM 1511 C C . ILE A 1 211 ? -7.57806 -18.35528 23.20204 1.000 45.52510 210 ILE A C 1
ATOM 1512 O O . ILE A 1 211 ? -7.12531 -19.01465 22.25932 1.000 49.71364 210 ILE A O 1
ATOM 1517 N N . ARG A 1 212 ? -7.44780 -18.77243 24.46224 1.000 50.32351 211 ARG A N 1
ATOM 1518 C CA . ARG A 1 212 ? -6.79473 -20.05511 24.71782 1.000 50.25146 211 ARG A CA 1
ATOM 1519 C C . ARG A 1 212 ? -7.64044 -21.22095 24.21006 1.000 50.35996 211 ARG A C 1
ATOM 1520 O O . ARG A 1 212 ? -7.14399 -22.08320 23.47647 1.000 50.41584 211 ARG A O 1
ATOM 1528 N N . ASP A 1 213 ? -8.91930 -21.27769 24.60311 1.000 46.60461 212 ASP A N 1
ATOM 1529 C CA . ASP A 1 213 ? -9.74713 -22.40650 24.19226 1.000 44.38801 212 ASP A CA 1
ATOM 1530 C C . ASP A 1 213 ? -9.97500 -22.40547 22.70148 1.000 44.40905 212 ASP A C 1
ATOM 1531 O O . ASP A 1 213 ? -10.25041 -23.45715 22.12116 1.000 49.29210 212 ASP A O 1
ATOM 1536 N N . GLU A 1 214 ? -9.89851 -21.23765 22.07170 1.000 43.49203 213 GLU A N 1
ATOM 1537 C CA . GLU A 1 214 ? -10.19091 -21.16645 20.65266 1.000 39.66414 213 GLU A CA 1
ATOM 1538 C C . GLU A 1 214 ? -8.98639 -21.58391 19.81632 1.000 44.26992 213 GLU A C 1
ATOM 1539 O O . GLU A 1 214 ? -9.11622 -22.38028 18.88578 1.000 46.84550 213 GLU A O 1
ATOM 1545 N N . LEU A 1 215 ? -7.79944 -21.09869 20.14462 1.000 41.81616 214 LEU A N 1
ATOM 1546 C CA . LEU A 1 215 ? -6.68218 -21.29267 19.23894 1.000 43.35749 214 LEU A CA 1
ATOM 1547 C C . LEU A 1 215 ? -5.65523 -22.29856 19.72963 1.000 50.09227 214 LEU A C 1
ATOM 1548 O O . LEU A 1 215 ? -4.96792 -22.90746 18.90184 1.000 52.70532 214 LEU A O 1
ATOM 1553 N N . GLY A 1 216 ? -5.53856 -22.50045 21.04197 1.000 47.67096 215 GLY A N 1
ATOM 1554 C CA . GLY A 1 216 ? -4.62000 -23.47738 21.58601 1.000 41.11170 215 GLY A CA 1
ATOM 1555 C C . GLY A 1 216 ? -3.21747 -22.92950 21.76983 1.000 47.38831 215 GLY A C 1
ATOM 1556 O O . GLY A 1 216 ? -2.87053 -21.83565 21.32865 1.000 53.89694 215 GLY A O 1
ATOM 1557 N N . ALA A 1 217 ? -2.38665 -23.72144 22.44191 1.000 55.87613 216 ALA A N 1
ATOM 1558 C CA . ALA A 1 217 ? -1.05003 -23.25648 22.80081 1.000 53.91359 216 ALA A CA 1
ATOM 1559 C C . ALA A 1 217 ? -0.18854 -23.02240 21.56614 1.000 56.78158 216 ALA A C 1
ATOM 1560 O O . ALA A 1 217 ? 0.31689 -21.91182 21.35795 1.000 53.28281 216 ALA A O 1
ATOM 1562 N N . ASP A 1 218 ? -0.01641 -24.06146 20.73132 1.000 57.43418 217 ASP A N 1
ATOM 1563 C CA . ASP A 1 218 ? 0.87386 -23.97024 19.56954 1.000 59.69703 217 ASP A CA 1
ATOM 1564 C C . ASP A 1 218 ? 0.52163 -22.78173 18.67589 1.000 59.68090 217 ASP A C 1
ATOM 1565 O O . ASP A 1 218 ? 1.39824 -21.99860 18.28637 1.000 56.13355 217 ASP A O 1
ATOM 1570 N N . THR A 1 219 ? -0.76088 -22.64444 18.32278 1.000 58.57667 218 THR A N 1
ATOM 1571 C CA . THR A 1 219 ? -1.16511 -21.55590 17.44130 1.000 50.31656 218 THR A CA 1
ATOM 1572 C C . THR A 1 219 ? -0.86383 -20.20445 18.07689 1.000 48.38680 218 THR A C 1
ATOM 1573 O O . THR A 1 219 ? -0.23397 -19.33835 17.45761 1.000 47.36588 218 THR A O 1
ATOM 1577 N N . LEU A 1 220 ? -1.27105 -20.02035 19.33220 1.000 50.43678 219 LEU A N 1
ATOM 1578 C CA . LEU A 1 220 ? -1.04841 -18.73865 19.99033 1.000 48.52629 219 LEU A CA 1
ATOM 1579 C C . LEU A 1 220 ? 0.43165 -18.40359 20.01444 1.000 48.86677 219 LEU A C 1
ATOM 1580 O O . LEU A 1 220 ? 0.81972 -17.24354 19.85135 1.000 47.50184 219 LEU A O 1
ATOM 1585 N N . ALA A 1 221 ? 1.27367 -19.41672 20.19853 1.000 50.01719 220 ALA A N 1
ATOM 1586 C CA . ALA A 1 221 ? 2.70943 -19.19794 20.16093 1.000 45.27944 220 ALA A CA 1
ATOM 1587 C C . ALA A 1 221 ? 3.15793 -18.80076 18.76324 1.000 51.36991 220 ALA A C 1
ATOM 1588 O O . ALA A 1 221 ? 3.93132 -17.85145 18.59352 1.000 50.97519 220 ALA A O 1
ATOM 1590 N N . ARG A 1 222 ? 2.67289 -19.51077 17.74328 1.000 50.66301 221 ARG A N 1
ATOM 1591 C CA . ARG A 1 222 ? 3.07073 -19.18248 16.38394 1.000 44.18085 221 ARG A CA 1
ATOM 1592 C C . ARG A 1 222 ? 2.73176 -17.73610 16.05820 1.000 46.69275 221 ARG A C 1
ATOM 1593 O O . ARG A 1 222 ? 3.60636 -16.96470 15.65839 1.000 49.52026 221 ARG A O 1
ATOM 1601 N N . PHE A 1 223 ? 1.47190 -17.33919 16.26412 1.000 47.23994 222 PHE A N 1
ATOM 1602 C CA . PHE A 1 223 ? 1.09098 -15.94092 16.08188 1.000 44.93969 222 PHE A CA 1
ATOM 1603 C C . PHE A 1 223 ? 2.04563 -15.01469 16.81080 1.000 50.01896 222 PHE A C 1
ATOM 1604 O O . PHE A 1 223 ? 2.39054 -13.93974 16.30436 1.000 53.43231 222 PHE A O 1
ATOM 1612 N N . ASP A 1 224 ? 2.50026 -15.43505 17.99718 1.000 50.74228 223 ASP A N 1
ATOM 1613 C CA . ASP A 1 224 ? 3.31537 -14.58319 18.86055 1.000 53.14354 223 ASP A CA 1
ATOM 1614 C C . ASP A 1 224 ? 4.70964 -14.35608 18.28634 1.000 54.65656 223 ASP A C 1
ATOM 1615 O O . ASP A 1 224 ? 5.25447 -13.24902 18.39264 1.000 52.46450 223 ASP A O 1
ATOM 1620 N N . ARG A 1 225 ? 5.31079 -15.39297 17.69033 1.000 56.29368 224 ARG A N 1
ATOM 1621 C CA . ARG A 1 225 ? 6.64095 -15.23477 17.10722 1.000 50.64827 224 ARG A CA 1
ATOM 1622 C C . ARG A 1 225 ? 6.58939 -14.28965 15.91652 1.000 51.77542 224 ARG A C 1
ATOM 1623 O O . ARG A 1 225 ? 7.38288 -13.34515 15.83682 1.000 56.17982 224 ARG A O 1
ATOM 1625 N N . VAL A 1 226 ? 5.64744 -14.52146 14.99205 1.000 51.30043 225 VAL A N 1
ATOM 1626 C CA . VAL A 1 226 ? 5.27996 -13.55895 13.95765 1.000 49.39404 225 VAL A CA 1
ATOM 1627 C C . VAL A 1 226 ? 5.39462 -12.15939 14.52941 1.000 55.07815 225 VAL A C 1
ATOM 1628 O O . VAL A 1 226 ? 6.12262 -11.30721 14.01008 1.000 55.56857 225 VAL A O 1
ATOM 1632 N N . LEU A 1 227 ? 4.70766 -11.93875 15.64223 1.000 57.31924 226 LEU A N 1
ATOM 1633 C CA . LEU A 1 227 ? 4.59232 -10.59418 16.17727 1.000 57.25201 226 LEU A CA 1
ATOM 1634 C C . LEU A 1 227 ? 5.92776 -10.09999 16.74124 1.000 59.09214 226 LEU A C 1
ATOM 1635 O O . LEU A 1 227 ? 6.29280 -8.93475 16.54388 1.000 59.91268 226 LEU A O 1
ATOM 1640 N N . THR A 1 228 ? 6.67825 -10.96637 17.44071 1.000 57.61252 227 THR A N 1
ATOM 1641 C CA . THR A 1 228 ? 7.93684 -10.51957 18.04413 1.000 59.54267 227 THR A CA 1
ATOM 1642 C C . THR A 1 228 ? 9.05198 -10.38053 17.01238 1.000 62.22796 227 THR A C 1
ATOM 1643 O O . THR A 1 228 ? 9.92862 -9.52183 17.16505 1.000 61.93170 227 THR A O 1
ATOM 1647 N N . GLY A 1 229 ? 9.04852 -11.21336 15.97029 1.000 61.39523 228 GLY A N 1
ATOM 1648 C CA . GLY A 1 229 ? 9.97303 -11.00313 14.86803 1.000 60.89822 228 GLY A CA 1
ATOM 1649 C C . GLY A 1 229 ? 9.73434 -9.69711 14.13245 1.000 56.13283 228 GLY A C 1
ATOM 1650 O O . GLY A 1 229 ? 10.66922 -9.09368 13.60385 1.000 52.51752 228 GLY A O 1
ATOM 1651 N N . ARG A 1 230 ? 8.49863 -9.25249 14.07040 1.000 60.63379 229 ARG A N 1
ATOM 1652 C CA . ARG A 1 230 ? 8.32818 -7.87527 13.63098 1.000 64.39413 229 ARG A CA 1
ATOM 1653 C C . ARG A 1 230 ? 8.74833 -6.86264 14.72878 1.000 67.07485 229 ARG A C 1
ATOM 1654 O O . ARG A 1 230 ? 8.45070 -5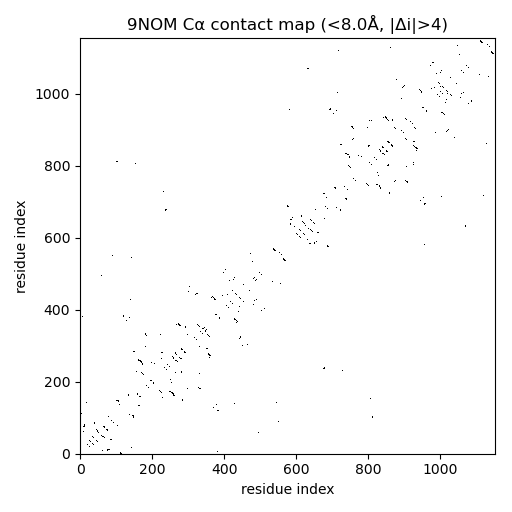.65987 14.60209 1.000 72.25768 229 ARG A O 1
ATOM 1662 N N . GLY A 1 231 ? 9.41378 -7.31238 15.79434 1.000 58.16987 230 GLY A N 1
ATOM 1663 C CA . GLY A 1 231 ? 9.84290 -6.40464 16.83782 1.000 59.83955 230 GLY A CA 1
ATOM 1664 C C . GLY A 1 231 ? 8.71736 -5.82347 17.65449 1.000 64.98660 230 GLY A C 1
ATOM 1665 O O . GLY A 1 231 ? 8.89632 -4.78736 18.30345 1.000 60.21366 230 GLY A O 1
ATOM 1666 N N . LEU A 1 232 ? 7.55629 -6.46394 17.64384 1.000 64.34218 231 LEU A N 1
ATOM 1667 C CA . LEU A 1 232 ? 6.40140 -5.97361 18.36904 1.000 62.37701 231 LEU A CA 1
ATOM 1668 C C . LEU A 1 232 ? 6.12742 -6.84179 19.58692 1.000 58.51869 231 LEU A C 1
ATOM 1669 O O . LEU A 1 232 ? 6.39883 -8.04737 19.59109 1.000 56.91050 231 LEU A O 1
ATOM 1674 N N . ASP A 1 233 ? 5.59590 -6.19764 20.62197 1.000 51.73475 232 ASP A N 1
ATOM 1675 C CA . ASP A 1 233 ? 5.26814 -6.86799 21.86726 1.000 54.91759 232 ASP A CA 1
ATOM 1676 C C . ASP A 1 233 ? 3.84346 -7.40058 21.80056 1.000 55.95670 232 ASP A C 1
ATOM 1677 O O . ASP A 1 233 ? 2.90428 -6.60156 21.68243 1.000 56.35320 232 ASP A O 1
ATOM 1682 N N . PRO A 1 234 ? 3.63085 -8.73130 21.90241 1.000 55.04219 233 PRO A N 1
ATOM 1683 C CA . PRO A 1 234 ? 2.27080 -9.28780 21.81140 1.000 54.18386 233 PRO A CA 1
ATOM 1684 C C . PRO A 1 234 ? 1.28889 -8.79792 22.86373 1.000 49.69435 233 PRO A C 1
ATOM 1685 O O . PRO A 1 234 ? 0.10920 -9.15588 22.81782 1.000 51.44008 233 PRO A O 1
ATOM 1689 N N . ALA A 1 235 ? 1.73932 -7.97855 23.80516 1.000 54.12970 234 ALA A N 1
ATOM 1690 C CA . ALA A 1 235 ? 0.84946 -7.51038 24.85632 1.000 50.30167 234 ALA A CA 1
ATOM 1691 C C . ALA A 1 235 ? 0.12770 -6.22875 24.49548 1.000 49.01404 234 ALA A C 1
ATOM 1692 O O . ALA A 1 235 ? -0.89330 -5.92436 25.11752 1.000 45.63745 234 ALA A O 1
ATOM 1694 N N . SER A 1 236 ? 0.63411 -5.47623 23.51691 1.000 49.44348 235 SER A N 1
ATOM 1695 C CA . SER A 1 236 ? -0.03832 -4.28446 23.00344 1.000 52.95297 235 SER A CA 1
ATOM 1696 C C . SER A 1 236 ? -1.23468 -4.60001 22.10671 1.000 53.42547 235 SER A C 1
ATOM 1697 O O . SER A 1 236 ? -1.93318 -3.66203 21.69047 1.000 49.87636 235 SER A O 1
ATOM 1700 N N . TYR A 1 237 ? -1.49099 -5.88470 21.82552 1.000 52.52242 236 TYR A N 1
ATOM 1701 C CA . TYR A 1 237 ? -2.39359 -6.32135 20.76966 1.000 47.94956 236 TYR A CA 1
ATOM 1702 C C . TYR A 1 237 ? -3.44591 -7.29102 21.29121 1.000 50.47551 236 TYR A C 1
ATOM 1703 O O . TYR A 1 237 ? -3.25163 -7.98168 22.30140 1.000 48.21749 236 TYR A O 1
ATOM 1712 N N . TYR A 1 238 ? -4.56739 -7.33787 20.56752 1.000 46.68717 237 TYR A N 1
ATOM 1713 C CA . TYR A 1 238 ? -5.44644 -8.49957 20.54786 1.000 48.20935 237 TYR A CA 1
ATOM 1714 C C . TYR A 1 238 ? -5.27065 -9.23570 19.22791 1.000 48.72942 237 TYR A C 1
ATOM 1715 O O . TYR A 1 238 ? -4.96292 -8.62967 18.19507 1.000 44.77320 237 TYR A O 1
ATOM 1724 N N . TYR A 1 239 ? -5.48475 -10.54358 19.26869 1.000 44.41603 238 TYR A N 1
ATOM 1725 C CA . TYR A 1 239 ? -5.76260 -11.29762 18.06185 1.000 43.99785 238 TYR A CA 1
ATOM 1726 C C . TYR A 1 239 ? -7.26335 -11.31838 17.80139 1.000 44.61051 238 TYR A C 1
ATOM 1727 O O . TYR A 1 239 ? -8.06084 -11.40500 18.73605 1.000 47.50896 238 TYR A O 1
ATOM 1736 N N . MET A 1 240 ? -7.64614 -11.23279 16.53019 1.000 41.90883 239 MET A N 1
ATOM 1737 C CA . MET A 1 240 ? -9.04625 -11.31157 16.14356 1.000 36.89802 239 MET A CA 1
ATOM 1738 C C . MET A 1 240 ? -9.13814 -11.92841 14.75610 1.000 41.79522 239 MET A C 1
ATOM 1739 O O . MET A 1 240 ? -8.24409 -11.72176 13.92464 1.000 44.13756 239 MET A O 1
ATOM 1744 N N . PRO A 1 241 ? -10.18873 -12.69480 14.48005 1.000 39.51285 240 PRO A N 1
ATOM 1745 C CA . PRO A 1 241 ? -10.30089 -13.36568 13.18470 1.000 36.73568 240 PRO A CA 1
ATOM 1746 C C . PRO A 1 241 ? -10.90499 -12.45942 12.12075 1.000 36.08448 240 PRO A C 1
ATOM 1747 O O . PRO A 1 241 ? -11.64652 -11.51841 12.42243 1.000 35.18994 240 PRO A O 1
ATOM 1751 N N . VAL A 1 242 ? -10.57225 -12.76617 10.85771 1.000 32.72125 241 VAL A N 1
ATOM 1752 C CA . VAL A 1 242 ? -11.01294 -12.00333 9.68932 1.000 30.03328 241 VAL A CA 1
ATOM 1753 C C . VAL A 1 242 ? -11.44550 -12.97696 8.60331 1.000 36.32029 241 VAL A C 1
ATOM 1754 O O . VAL A 1 242 ? -10.71059 -13.92114 8.28217 1.000 39.84268 241 VAL A O 1
ATOM 1758 N N . HIS A 1 243 ? -12.63023 -12.74615 8.02812 1.000 35.45051 242 HIS A N 1
ATOM 1759 C CA . HIS A 1 243 ? -13.05750 -13.50869 6.84934 1.000 31.69373 242 HIS A CA 1
ATOM 1760 C C . HIS A 1 243 ? -12.08307 -13.26631 5.69319 1.000 34.09970 242 HIS A C 1
ATOM 1761 O O . HIS A 1 243 ? -11.79800 -12.10059 5.35689 1.000 38.82613 242 HIS A O 1
ATOM 1768 N N . PRO A 1 244 ? -11.53353 -14.31428 5.07911 1.000 31.07458 243 PRO A N 1
ATOM 1769 C CA . PRO A 1 244 ? -10.48416 -14.09040 4.06302 1.000 34.03022 243 PRO A CA 1
ATOM 1770 C C . PRO A 1 244 ? -10.91610 -13.16055 2.93384 1.000 35.67391 243 PRO A C 1
ATOM 1771 O O . PRO A 1 244 ? -10.07928 -12.41815 2.38277 1.000 30.59183 243 PRO A O 1
ATOM 1775 N N . TRP A 1 245 ? -12.21061 -13.16032 2.59650 1.000 32.13799 244 TRP A N 1
ATOM 1776 C CA . TRP A 1 245 ? -12.71647 -12.21845 1.60577 1.000 31.40511 244 TRP A CA 1
ATOM 1777 C C . TRP A 1 245 ? -12.61525 -10.79354 2.10775 1.000 35.54828 244 TRP A C 1
ATOM 1778 O O . TRP A 1 245 ? -12.09289 -9.91890 1.40457 1.000 40.52631 244 TRP A O 1
ATOM 1789 N N . GLN A 1 246 ? -13.13333 -10.53412 3.31694 1.000 35.82872 245 GLN A N 1
ATOM 1790 C CA . GLN A 1 246 ? -13.12400 -9.17261 3.83471 1.000 36.81282 245 GLN A CA 1
ATOM 1791 C C . GLN A 1 246 ? -11.70375 -8.65316 3.92920 1.000 37.79204 245 GLN A C 1
ATOM 1792 O O . GLN A 1 246 ? -11.43058 -7.48341 3.62383 1.000 34.86826 245 GLN A O 1
ATOM 1798 N N . TRP A 1 247 ? -10.77728 -9.52422 4.31377 1.000 37.09676 246 TRP A N 1
ATOM 1799 C CA . TRP A 1 247 ? -9.39424 -9.09899 4.43894 1.000 41.10536 246 TRP A CA 1
ATOM 1800 C C . TRP A 1 247 ? -8.84705 -8.54502 3.11942 1.000 40.82196 246 TRP A C 1
ATOM 1801 O O . TRP A 1 247 ? -8.34816 -7.41211 3.06504 1.000 35.75499 246 TRP A O 1
ATOM 1812 N N . ALA A 1 248 ? -8.92101 -9.34171 2.04036 1.000 39.53113 247 ALA A N 1
ATOM 1813 C CA . ALA A 1 248 ? -8.33704 -8.91168 0.76816 1.000 38.90048 247 ALA A CA 1
ATOM 1814 C C . ALA A 1 248 ? -9.17253 -7.83528 0.08712 1.000 36.16430 247 ALA A C 1
ATOM 1815 O O . ALA A 1 248 ? -8.62193 -6.91761 -0.52548 1.000 33.53300 247 ALA A O 1
ATOM 1817 N N . GLU A 1 249 ? -10.49761 -7.92248 0.17538 1.000 33.63125 248 GLU A N 1
ATOM 1818 C CA . GLU A 1 249 ? -11.30444 -6.93520 -0.51984 1.000 36.39389 248 GLU A CA 1
ATOM 1819 C C . GLU A 1 249 ? -11.43010 -5.63107 0.26075 1.000 37.85329 248 GLU A C 1
ATOM 1820 O O . GLU A 1 249 ? -11.56174 -4.56366 -0.34563 1.000 35.50266 248 GLU A O 1
ATOM 1826 N N . LYS A 1 250 ? -11.35066 -5.66033 1.58705 1.000 39.14824 249 LYS A N 1
ATOM 1827 C CA . LYS A 1 250 ? -11.59163 -4.40301 2.28575 1.000 39.53655 249 LYS A CA 1
ATOM 1828 C C . LYS A 1 250 ? -10.46119 -3.98712 3.22748 1.000 40.41986 249 LYS A C 1
ATOM 1829 O O . LYS A 1 250 ? -9.99187 -2.84572 3.15890 1.000 39.57682 249 LYS A O 1
ATOM 1835 N N . ILE A 1 251 ? -10.01149 -4.88128 4.10661 1.000 38.53440 250 ILE A N 1
ATOM 1836 C CA . ILE A 1 251 ? -9.09946 -4.45776 5.16438 1.000 36.06249 250 ILE A CA 1
ATOM 1837 C C . ILE A 1 251 ? -7.73750 -4.09618 4.57601 1.000 35.13379 250 ILE A C 1
ATOM 1838 O O . ILE A 1 251 ? -7.16597 -3.04327 4.88048 1.000 31.47806 250 ILE A O 1
ATOM 1843 N N . ALA A 1 252 ? -7.19768 -4.96904 3.72057 1.000 40.38041 251 ALA A N 1
ATOM 1844 C CA . ALA A 1 252 ? -5.83033 -4.79348 3.23857 1.000 37.37055 251 ALA A CA 1
ATOM 1845 C C . ALA A 1 252 ? -5.68109 -3.51380 2.43435 1.000 39.58202 251 ALA A C 1
ATOM 1846 O O . ALA A 1 252 ? -4.62712 -2.87270 2.48262 1.000 40.87601 251 ALA A O 1
ATOM 1848 N N . ARG A 1 253 ? -6.72802 -3.10815 1.71980 1.000 40.48893 252 ARG A N 1
ATOM 1849 C CA . ARG A 1 253 ? -6.70389 -1.84537 0.99741 1.000 39.44726 252 ARG A CA 1
ATOM 1850 C C . ARG A 1 253 ? -7.13641 -0.65766 1.86440 1.000 38.86757 252 ARG A C 1
ATOM 1851 O O . ARG A 1 253 ? -6.40036 0.32657 1.97025 1.000 44.58019 252 ARG A O 1
ATOM 1859 N N . ILE A 1 254 ? -8.31676 -0.71799 2.48564 1.000 32.40447 253 ILE A N 1
ATOM 1860 C CA . ILE A 1 254 ? -8.85767 0.46293 3.17160 1.000 41.08966 253 ILE A CA 1
ATOM 1861 C C . ILE A 1 254 ? -8.04387 0.82145 4.42898 1.000 35.86189 253 ILE A C 1
ATOM 1862 O O . ILE A 1 254 ? -7.81137 1.99880 4.72459 1.000 27.96246 253 ILE A O 1
ATOM 1867 N N . TYR A 1 255 ? -7.63465 -0.17171 5.20705 1.000 34.45817 254 TYR A N 1
ATOM 1868 C CA . TYR A 1 255 ? -6.75341 0.06897 6.33601 1.000 39.73192 254 TYR A CA 1
ATOM 1869 C C . TYR A 1 255 ? -5.28725 -0.03839 5.94344 1.000 45.05359 254 TYR A C 1
ATOM 1870 O O . TYR A 1 255 ? -4.45075 -0.45708 6.75479 1.000 45.71077 254 TYR A O 1
ATOM 1879 N N . ALA A 1 256 ? -4.95917 0.34845 4.70681 1.000 46.45145 255 ALA A N 1
ATOM 1880 C CA . ALA A 1 256 ? -3.60426 0.16579 4.19612 1.000 47.44177 255 ALA A CA 1
ATOM 1881 C C . ALA A 1 256 ? -2.58668 0.90797 5.04918 1.000 49.43020 255 ALA A C 1
ATOM 1882 O O . ALA A 1 256 ? -1.50770 0.37341 5.33869 1.000 42.99938 255 ALA A O 1
ATOM 1884 N N . VAL A 1 257 ? -2.91001 2.14429 5.45599 1.000 48.00327 256 VAL A N 1
ATOM 1885 C CA . VAL A 1 257 ? -1.96300 2.92379 6.24827 1.000 47.36067 256 VAL A CA 1
ATOM 1886 C C . VAL A 1 257 ? -1.74031 2.28224 7.60921 1.000 53.16596 256 VAL A C 1
ATOM 1887 O O . VAL A 1 257 ? -0.61288 2.28146 8.12065 1.000 55.39674 256 VAL A O 1
ATOM 1891 N N . ASP A 1 258 ? -2.80096 1.71036 8.21146 1.000 52.28746 257 ASP A N 1
ATOM 1892 C CA . ASP A 1 258 ? -2.67304 1.10565 9.54095 1.000 49.43608 257 ASP A CA 1
ATOM 1893 C C . ASP A 1 258 ? -1.83819 -0.16383 9.50221 1.000 47.11441 257 ASP A C 1
ATOM 1894 O O . ASP A 1 258 ? -1.03105 -0.41477 10.40579 1.000 49.06735 257 ASP A O 1
ATOM 1899 N N . ILE A 1 259 ? -2.03847 -0.99252 8.48294 1.000 44.93261 258 ILE A N 1
ATOM 1900 C CA . ILE A 1 259 ? -1.22633 -2.19533 8.34760 1.000 45.91393 258 ILE A CA 1
ATOM 1901 C C . ILE A 1 259 ? 0.22920 -1.81586 8.12635 1.000 47.41365 258 ILE A C 1
ATOM 1902 O O . ILE A 1 259 ? 1.15071 -2.45379 8.65994 1.000 45.78955 258 ILE A O 1
ATOM 1907 N N . ALA A 1 260 ? 0.45479 -0.75939 7.34528 1.000 50.52109 259 ALA A N 1
ATOM 1908 C CA . ALA A 1 260 ? 1.80525 -0.25750 7.14004 1.000 49.67082 259 ALA A CA 1
ATOM 1909 C C . ALA A 1 260 ? 2.41318 0.13045 8.47064 1.000 52.59617 259 ALA A C 1
ATOM 1910 O O . ALA A 1 260 ? 3.41536 -0.44307 8.91400 1.000 57.67480 259 ALA A O 1
ATOM 1912 N N . GLU A 1 261 ? 1.77362 1.04712 9.14322 1.000 52.53645 260 GLU A N 1
ATOM 1913 C CA . GLU A 1 261 ? 2.19249 1.57688 10.41224 1.000 53.41077 260 GLU A CA 1
ATOM 1914 C C . GLU A 1 261 ? 2.08005 0.56475 11.56183 1.000 50.29271 260 GLU A C 1
ATOM 1915 O O . GLU A 1 261 ? 2.18542 1.02968 12.68426 1.000 53.94967 260 GLU A O 1
ATOM 1921 N N . GLY A 1 262 ? 1.86057 -0.73324 11.36101 1.000 49.34152 261 GLY A N 1
ATOM 1922 C CA . GLY A 1 262 ? 1.93781 -1.70835 12.43217 1.000 48.48753 261 GLY A CA 1
ATOM 1923 C C . GLY A 1 262 ? 0.79682 -1.74820 13.43730 1.000 50.01440 261 GLY A C 1
ATOM 1924 O O . GLY A 1 262 ? 0.91332 -2.46770 14.43383 1.000 49.75262 261 GLY A O 1
ATOM 1925 N N . ARG A 1 263 ? -0.30186 -1.01213 13.23417 1.000 52.06855 262 ARG A N 1
ATOM 1926 C CA . ARG A 1 263 ? -1.43403 -1.14371 14.15216 1.000 46.79733 262 ARG A CA 1
ATOM 1927 C C . ARG A 1 263 ? -2.31024 -2.35421 13.83313 1.000 49.04625 262 ARG A C 1
ATOM 1928 O O . ARG A 1 263 ? -3.06446 -2.80250 14.70176 1.000 51.25680 262 ARG A O 1
ATOM 1936 N N . ILE A 1 264 ? -2.22744 -2.89542 12.62016 1.000 41.93031 263 ILE A N 1
ATOM 1937 C CA . ILE A 1 264 ? -2.86499 -4.15639 12.26591 1.000 41.03109 263 ILE A CA 1
ATOM 1938 C C . ILE A 1 264 ? -1.78900 -5.05937 11.69401 1.000 43.09533 263 ILE A C 1
ATOM 1939 O O . ILE A 1 264 ? -1.06231 -4.65523 10.78128 1.000 46.29015 263 ILE A O 1
ATOM 1944 N N . VAL A 1 265 ? -1.67578 -6.27070 12.22018 1.000 39.86644 264 VAL A N 1
ATOM 1945 C CA . VAL A 1 265 ? -0.58547 -7.14123 11.78695 1.000 39.22621 264 VAL A CA 1
ATOM 1946 C C . VAL A 1 265 ? -1.10519 -8.51431 11.39970 1.000 38.34565 264 VAL A C 1
ATOM 1947 O O . VAL A 1 265 ? -1.51787 -9.28353 12.27560 1.000 43.02175 264 VAL A O 1
ATOM 1951 N N . PRO A 1 266 ? -1.10988 -8.85583 10.11616 1.000 44.09117 265 PRO A N 1
ATOM 1952 C CA . PRO A 1 266 ? -1.36693 -10.24420 9.71323 1.000 41.02217 265 PRO A CA 1
ATOM 1953 C C . PRO A 1 266 ? -0.44258 -11.19827 10.45088 1.000 44.36706 265 PRO A C 1
ATOM 1954 O O . PRO A 1 266 ? 0.74205 -10.91571 10.62743 1.000 47.91437 265 PRO A O 1
ATOM 1958 N N . VAL A 1 267 ? -0.98536 -12.33594 10.88911 1.000 43.02670 266 VAL A N 1
ATOM 1959 C CA . VAL A 1 267 ? -0.19198 -13.28115 11.67131 1.000 42.23093 266 VAL A CA 1
ATOM 1960 C C . VAL A 1 267 ? -0.39486 -14.70193 11.16108 1.000 47.09669 266 VAL A C 1
ATOM 1961 O O . VAL A 1 267 ? 0.28205 -15.63284 11.61493 1.000 54.86442 266 VAL A O 1
ATOM 1965 N N . GLY A 1 268 ? -1.31360 -14.88729 10.22176 1.000 41.60617 267 GLY A N 1
ATOM 1966 C CA . GLY A 1 268 ? -1.52024 -16.18554 9.61034 1.000 44.74033 267 GLY A CA 1
ATOM 1967 C C . GLY A 1 268 ? -2.93667 -16.69808 9.79817 1.000 49.82211 267 GLY A C 1
ATOM 1968 O O . GLY A 1 268 ? -3.83995 -15.98616 10.25216 1.000 46.62219 267 GLY A O 1
ATOM 1969 N N . ALA A 1 269 ? -3.12574 -17.96705 9.43574 1.000 48.95882 268 ALA A N 1
ATOM 1970 C CA . ALA A 1 269 ? -4.41570 -18.63535 9.51001 1.000 41.73306 268 ALA A CA 1
ATOM 1971 C C . ALA A 1 269 ? -4.43020 -19.62671 10.66711 1.000 48.16420 268 ALA A C 1
ATOM 1972 O O . ALA A 1 269 ? -3.41586 -20.27271 10.94760 1.000 51.79471 268 ALA A O 1
ATOM 1974 N N . GLY A 1 270 ? -5.57756 -19.73719 11.34923 1.000 44.23061 269 GLY A N 1
ATOM 1975 C CA . GLY A 1 270 ? -5.76021 -20.74826 12.36728 1.000 40.93558 269 GLY A CA 1
ATOM 1976 C C . GLY A 1 270 ? -5.86740 -22.13857 11.76083 1.000 40.34985 269 GLY A C 1
ATOM 1977 O O . GLY A 1 270 ? -6.31849 -22.31824 10.63137 1.000 40.06535 269 GLY A O 1
ATOM 1978 N N . PRO A 1 271 ? -5.48102 -23.16152 12.51343 1.000 42.49582 270 PRO A N 1
ATOM 1979 C CA . PRO A 1 271 ? -5.53447 -24.51377 11.93692 1.000 36.54013 270 PRO A CA 1
ATOM 1980 C C . PRO A 1 271 ? -6.94711 -24.99715 11.62685 1.000 39.05106 270 PRO A C 1
ATOM 1981 O O . PRO A 1 271 ? -7.13934 -25.69994 10.62880 1.000 38.26997 270 PRO A O 1
ATOM 1985 N N . ASP A 1 272 ? -7.94412 -24.65022 12.44030 1.000 38.36702 271 ASP A N 1
ATOM 1986 C CA . ASP A 1 272 ? -9.27857 -25.21970 12.27844 1.000 38.21559 271 ASP A CA 1
ATOM 1987 C C . ASP A 1 272 ? -9.93853 -24.79888 10.96427 1.000 40.76553 271 ASP A C 1
ATOM 1988 O O . ASP A 1 272 ? -9.68721 -23.70622 10.44080 1.000 45.21846 271 ASP A O 1
ATOM 1993 N N . ARG A 1 273 ? -10.82395 -25.66499 10.45107 1.000 35.17127 272 ARG A N 1
ATOM 1994 C CA . ARG A 1 273 ? -11.57594 -25.41464 9.21857 1.000 39.92678 272 ARG A CA 1
ATOM 1995 C C . ARG A 1 273 ? -13.03555 -25.10969 9.53551 1.000 38.18478 272 ARG A C 1
ATOM 1996 O O . ARG A 1 273 ? -13.63458 -25.76327 10.39131 1.000 36.60330 272 ARG A O 1
ATOM 2004 N N . TYR A 1 274 ? -13.61361 -24.13639 8.81512 1.000 38.81373 273 TYR A N 1
ATOM 2005 C CA . TYR A 1 274 ? -14.94534 -23.60102 9.09283 1.000 38.40027 273 TYR A CA 1
ATOM 2006 C C . TYR A 1 274 ? -15.89728 -23.83528 7.92831 1.000 37.12093 273 TYR A C 1
ATOM 2007 O O . TYR A 1 274 ? -15.47720 -23.91075 6.77574 1.000 41.97812 273 TYR A O 1
ATOM 2016 N N . GLN A 1 275 ? -17.18918 -23.94663 8.22858 1.000 32.50226 274 GLN A N 1
ATOM 2017 C CA . GLN A 1 275 ? -18.19199 -24.04040 7.18312 1.000 30.02566 274 GLN A CA 1
ATOM 2018 C C . GLN A 1 275 ? -19.14079 -22.86277 7.32509 1.000 33.51009 274 GLN A C 1
ATOM 2019 O O . GLN A 1 275 ? -19.79353 -22.72675 8.37113 1.000 35.61452 274 GLN A O 1
ATOM 2025 N N . PRO A 1 276 ? -19.25486 -22.00188 6.31646 1.000 35.57077 275 PRO A N 1
ATOM 2026 C CA . PRO A 1 276 ? -20.24664 -20.91485 6.36059 1.000 34.06159 275 PRO A CA 1
ATOM 2027 C C . PRO A 1 276 ? -21.65726 -21.43216 6.61054 1.000 34.86431 275 PRO A C 1
ATOM 2028 O O . PRO A 1 276 ? -22.06831 -22.45941 6.06792 1.000 38.59614 275 PRO A O 1
ATOM 2032 N N . GLN A 1 277 ? -22.40737 -20.71250 7.43732 1.000 35.85929 276 GLN A N 1
ATOM 2033 C CA . GLN A 1 277 ? -23.80648 -21.04225 7.67454 1.000 35.75029 276 GLN A CA 1
ATOM 2034 C C . GLN A 1 277 ? -24.65977 -20.20456 6.73264 1.000 36.12471 276 GLN A C 1
ATOM 2035 O O . GLN A 1 277 ? -24.14350 -19.36976 5.98951 1.000 39.15653 276 GLN A O 1
ATOM 2041 N N . GLN A 1 278 ? -25.98179 -20.39977 6.77152 1.000 35.57275 277 GLN A N 1
ATOM 2042 C CA . GLN A 1 278 ? -26.84167 -19.68713 5.83097 1.000 34.94012 277 GLN A CA 1
ATOM 2043 C C . GLN A 1 278 ? -26.60611 -18.18591 5.89996 1.000 34.72572 277 GLN A C 1
ATOM 2044 O O . GLN A 1 278 ? -26.72716 -17.49312 4.88700 1.000 43.68541 277 GLN A O 1
ATOM 2050 N N . SER A 1 279 ? -26.20854 -17.67822 7.06530 1.000 36.23499 278 SER A N 1
ATOM 2051 C CA . SER A 1 279 ? -25.86958 -16.26644 7.22636 1.000 40.31382 278 SER A CA 1
ATOM 2052 C C . SER A 1 279 ? -24.68502 -15.82003 6.36449 1.000 42.97290 278 SER A C 1
ATOM 2053 O O . SER A 1 279 ? -24.48974 -14.61136 6.21224 1.000 47.09654 278 SER A O 1
ATOM 2056 N N . ILE A 1 280 ? -23.88692 -16.75044 5.82234 1.000 37.78821 279 ILE A N 1
ATOM 2057 C CA . ILE A 1 280 ? -22.71182 -16.47088 4.98977 1.000 37.18636 279 ILE A CA 1
ATOM 2058 C C . ILE A 1 280 ? -21.53982 -16.01815 5.85361 1.000 33.44862 279 ILE A C 1
ATOM 2059 O O . ILE A 1 280 ? -20.43811 -16.56794 5.75372 1.000 37.96130 279 ILE A O 1
ATOM 2064 N N . ARG A 1 281 ? -21.75646 -15.00029 6.67986 1.000 31.01328 280 ARG A N 1
ATOM 2065 C CA . ARG A 1 281 ? -20.71781 -14.40990 7.51715 1.000 35.33841 280 ARG A CA 1
ATOM 2066 C C . ARG A 1 281 ? -20.63518 -15.02051 8.91325 1.000 37.61918 280 ARG A C 1
ATOM 2067 O O . ARG A 1 281 ? -19.84499 -14.54472 9.73011 1.000 32.83255 280 ARG A O 1
ATOM 2075 N N . THR A 1 282 ? -21.43431 -16.03665 9.21935 1.000 38.81726 281 THR A N 1
ATOM 2076 C CA . THR A 1 282 ? -21.26437 -16.82727 10.42917 1.000 37.33541 281 THR A CA 1
ATOM 2077 C C . THR A 1 282 ? -20.73267 -18.19420 10.02523 1.000 37.12197 281 THR A C 1
ATOM 2078 O O . THR A 1 282 ? -21.35774 -18.89324 9.22262 1.000 35.79846 281 THR A O 1
ATOM 2082 N N . VAL A 1 283 ? -19.59174 -18.57859 10.57994 1.000 37.35966 282 VAL A N 1
ATOM 2083 C CA . VAL A 1 283 ? -18.98317 -19.85058 10.22601 1.000 37.27687 282 VAL A CA 1
ATOM 2084 C C . VAL A 1 283 ? -18.97407 -20.75378 11.45446 1.000 38.29441 282 VAL A C 1
ATOM 2085 O O . VAL A 1 283 ? -18.93325 -20.29245 12.60245 1.000 37.83302 282 VAL A O 1
ATOM 2089 N N . PHE A 1 284 ? -19.05618 -22.05724 11.19043 1.000 35.23591 283 PHE A N 1
ATOM 2090 C CA . PHE A 1 284 ? -19.11044 -23.10545 12.19533 1.000 28.96849 283 PHE A CA 1
ATOM 2091 C C . PHE A 1 284 ? -17.80629 -23.88064 12.15828 1.000 36.38121 283 PHE A C 1
ATOM 2092 O O . PHE A 1 284 ? -17.34751 -24.28215 11.08500 1.000 37.15928 283 PHE A O 1
ATOM 2100 N N . ASN A 1 285 ? -17.21534 -24.09675 13.32396 1.000 42.31775 284 ASN A N 1
ATOM 2101 C CA . ASN A 1 285 ? -15.99075 -24.88392 13.41982 1.000 37.33318 284 ASN A CA 1
ATOM 2102 C C . ASN A 1 285 ? -16.31258 -26.34656 13.14622 1.000 34.22533 284 ASN A C 1
ATOM 2103 O O . ASN A 1 285 ? -16.88148 -27.02990 13.99422 1.000 36.88029 284 ASN A O 1
ATOM 2108 N N . VAL A 1 286 ? -15.95988 -26.84648 11.96027 1.000 34.31185 285 VAL A N 1
ATOM 2109 C CA . VAL A 1 286 ? -16.18352 -28.26329 11.69096 1.000 34.82949 285 VAL A CA 1
ATOM 2110 C C . VAL A 1 286 ? -15.04378 -29.13933 12.17993 1.000 34.58229 285 VAL A C 1
ATOM 2111 O O . VAL A 1 286 ? -15.26900 -30.32975 12.42290 1.000 39.87808 285 VAL A O 1
ATOM 2115 N N . SER A 1 287 ? -13.83798 -28.59168 12.34975 1.000 35.15097 286 SER A N 1
ATOM 2116 C CA . SER A 1 287 ? -12.73643 -29.39763 12.88154 1.000 39.77176 286 SER A CA 1
ATOM 2117 C C . SER A 1 287 ? -12.97420 -29.75682 14.34244 1.000 36.14013 286 SER A C 1
ATOM 2118 O O . SER A 1 287 ? -12.79346 -30.90850 14.74188 1.000 36.53043 286 SER A O 1
ATOM 2121 N N . VAL A 1 288 ? -13.37694 -28.77394 15.14450 1.000 40.01055 287 VAL A N 1
ATOM 2122 C CA . VAL A 1 288 ? -13.65322 -28.86726 16.58163 1.000 37.39790 287 VAL A CA 1
ATOM 2123 C C . VAL A 1 288 ? -15.07491 -28.35922 16.82862 1.000 37.79876 287 VAL A C 1
ATOM 2124 O O . VAL A 1 288 ? -15.25026 -27.18245 17.19253 1.000 36.40587 287 VAL A O 1
ATOM 2128 N N . PRO A 1 289 ? -16.11098 -29.18764 16.62282 1.000 36.20655 288 PRO A N 1
ATOM 2129 C CA . PRO A 1 289 ? -17.50026 -28.67251 16.63792 1.000 33.48428 288 PRO A CA 1
ATOM 2130 C C . PRO A 1 289 ? -17.91587 -28.01161 17.93585 1.000 38.86625 288 PRO A C 1
ATOM 2131 O O . PRO A 1 289 ? -18.88571 -27.24731 17.93833 1.000 38.49050 288 PRO A O 1
ATOM 2135 N N . THR A 1 290 ? -17.23578 -28.26945 19.04224 1.000 36.84723 289 THR A N 1
ATOM 2136 C CA . THR A 1 290 ? -17.65008 -27.60960 20.26358 1.000 34.72674 289 THR A CA 1
ATOM 2137 C C . THR A 1 290 ? -17.00273 -26.24442 20.45300 1.000 35.21619 289 THR A C 1
ATOM 2138 O O . THR A 1 290 ? -17.50043 -25.46206 21.26731 1.000 43.30493 289 THR A O 1
ATOM 2142 N N . ARG A 1 291 ? -15.94503 -25.91432 19.70900 1.000 33.35964 290 ARG A N 1
ATOM 2143 C CA . ARG A 1 291 ? -15.45189 -24.53975 19.69523 1.000 30.79646 290 ARG A CA 1
ATOM 2144 C C . ARG A 1 291 ? -16.52532 -23.60703 19.13439 1.000 35.28602 290 ARG A C 1
ATOM 2145 O O . ARG A 1 291 ? -17.53809 -24.04397 18.57296 1.000 40.29530 290 ARG A O 1
ATOM 2153 N N . HIS A 1 292 ? -16.29057 -22.30587 19.26812 1.000 28.38684 291 HIS A N 1
ATOM 2154 C CA . HIS A 1 292 ? -17.32419 -21.33560 18.93395 1.000 30.42263 291 HIS A CA 1
ATOM 2155 C C . HIS A 1 292 ? -17.52922 -21.16725 17.42913 1.000 38.85081 291 HIS A C 1
ATOM 2156 O O . HIS A 1 292 ? -16.58314 -21.24645 16.62916 1.000 38.70816 291 HIS A O 1
ATOM 2163 N N . TYR A 1 293 ? -18.78869 -20.93567 17.04685 1.000 36.44041 292 TYR A N 1
ATOM 2164 C CA . TYR A 1 293 ? -19.05928 -20.19622 15.82359 1.000 33.85952 292 TYR A CA 1
ATOM 2165 C C . TYR A 1 293 ? -18.25869 -18.90605 15.85010 1.000 35.95460 292 TYR A C 1
ATOM 2166 O O . TYR A 1 293 ? -18.00696 -18.33970 16.91638 1.000 40.61126 292 TYR A O 1
ATOM 2175 N N . VAL A 1 294 ? -17.91876 -18.39714 14.67109 1.000 37.09492 293 VAL A N 1
ATOM 2176 C CA . VAL A 1 294 ? -17.35746 -17.05932 14.51686 1.000 32.94943 293 VAL A CA 1
ATOM 2177 C C . VAL A 1 294 ? -18.23696 -16.28006 13.55214 1.000 31.27573 293 VAL A C 1
ATOM 2178 O O . VAL A 1 294 ? -18.64104 -16.81096 12.51554 1.000 38.19554 293 VAL A O 1
ATOM 2182 N N . LYS A 1 295 ? -18.55764 -15.04237 13.90543 1.000 32.27533 294 LYS A N 1
ATOM 2183 C CA . LYS A 1 295 ? -19.29350 -14.11876 13.04664 1.000 32.51240 294 LYS A CA 1
ATOM 2184 C C . LYS A 1 295 ? -18.36553 -12.96943 12.71097 1.000 35.02780 294 LYS A C 1
ATOM 2185 O O . LYS A 1 295 ? -17.87810 -12.28874 13.61590 1.000 40.46547 294 LYS A O 1
ATOM 2191 N N . THR A 1 296 ? -18.13543 -12.74987 11.41966 1.000 37.83456 295 THR A N 1
ATOM 2192 C CA . THR A 1 296 ? -17.16974 -11.78687 10.91814 1.000 33.35016 295 THR A CA 1
ATOM 2193 C C . THR A 1 296 ? -17.89284 -10.72140 10.11811 1.000 34.76540 295 THR A C 1
ATOM 2194 O O . THR A 1 296 ? -19.01722 -10.92617 9.67027 1.000 41.98289 295 THR A O 1
ATOM 2198 N N . ALA A 1 297 ? -17.25131 -9.57621 9.93699 1.000 38.40424 296 ALA A N 1
ATOM 2199 C CA . ALA A 1 297 ? -17.81002 -8.57248 9.03921 1.000 43.66205 296 ALA A CA 1
ATOM 2200 C C . ALA A 1 297 ? -17.60972 -9.00179 7.58301 1.000 42.51086 296 ALA A C 1
ATOM 2201 O O . ALA A 1 297 ? -16.50073 -9.35916 7.18103 1.000 43.67440 296 ALA A O 1
ATOM 2203 N N . LEU A 1 298 ? -18.68896 -8.99373 6.79972 1.000 36.23660 297 LEU A N 1
ATOM 2204 C CA . LEU A 1 298 ? -18.64047 -9.27819 5.36590 1.000 34.98798 297 LEU A CA 1
ATOM 2205 C C . LEU A 1 298 ? -19.30616 -8.10912 4.66502 1.000 37.69077 297 LEU A C 1
ATOM 2206 O O . LEU A 1 298 ? -20.52709 -8.09558 4.52546 1.000 37.17732 297 LEU A O 1
ATOM 2211 N N . SER A 1 299 ? -18.52379 -7.14515 4.20465 1.000 38.44486 298 SER A N 1
ATOM 2212 C CA . SER A 1 299 ? -19.09750 -6.00438 3.51029 1.000 36.14389 298 SER A CA 1
ATOM 2213 C C . SER A 1 299 ? -19.58707 -6.37773 2.11578 1.000 37.69994 298 SER A C 1
ATOM 2214 O O . SER A 1 299 ? -19.02464 -5.92426 1.12113 1.000 42.69478 298 SER A O 1
ATOM 2217 N N . ILE A 1 300 ? -20.61059 -7.22500 2.03265 1.000 39.41828 299 ILE A N 1
ATOM 2218 C CA . ILE A 1 300 ? -21.31379 -7.53653 0.79509 1.000 31.26100 299 ILE A CA 1
ATOM 2219 C C . ILE A 1 300 ? -22.77606 -7.18360 1.01700 1.000 39.57021 299 ILE A C 1
ATOM 2220 O O . ILE A 1 300 ? -23.20625 -6.92556 2.13906 1.000 43.31752 299 ILE A O 1
ATOM 2225 N N . VAL A 1 301 ? -23.54684 -7.16368 -0.06127 1.000 36.44323 300 VAL A N 1
ATOM 2226 C CA . VAL A 1 301 ? -24.94281 -6.76616 0.01984 1.000 38.61603 300 VAL A CA 1
ATOM 2227 C C . VAL A 1 301 ? -25.81831 -7.97831 -0.23498 1.000 47.76539 300 VAL A C 1
ATOM 2228 O O . VAL A 1 301 ? -25.76375 -8.57514 -1.31862 1.000 53.37275 300 VAL A O 1
ATOM 2232 N N . ASN A 1 302 ? -26.64249 -8.32888 0.74967 1.000 47.64122 301 ASN A N 1
ATOM 2233 C CA . ASN A 1 302 ? -27.52752 -9.48359 0.63638 1.000 53.35104 301 ASN A CA 1
ATOM 2234 C C . ASN A 1 302 ? -28.90268 -9.12963 1.19390 1.000 64.16889 301 ASN A C 1
ATOM 2235 O O . ASN A 1 302 ? -29.04832 -8.90110 2.39892 1.000 61.98426 301 ASN A O 1
ATOM 2240 N N . MET A 1 303 ? -29.91366 -9.11325 0.32012 1.000 67.08455 302 MET A N 1
ATOM 2241 C CA . MET A 1 303 ? -31.24805 -8.61066 0.64849 1.000 60.77339 302 MET A CA 1
ATOM 2242 C C . MET A 1 303 ? -31.16841 -7.16791 1.15950 1.000 66.91070 302 MET A C 1
ATOM 2243 O O . MET A 1 303 ? -31.57995 -6.83679 2.27568 1.000 71.67704 302 MET A O 1
ATOM 2248 N N . GLY A 1 304 ? -30.60909 -6.30652 0.29967 1.000 66.42486 303 GLY A N 1
ATOM 2249 C CA . GLY A 1 304 ? -30.61186 -4.86790 0.49703 1.000 66.02393 303 GLY A CA 1
ATOM 2250 C C . GLY A 1 304 ? -29.74377 -4.34947 1.61900 1.000 69.28136 303 GLY A C 1
ATOM 2251 O O . GLY A 1 304 ? -29.53704 -3.12967 1.70021 1.000 70.03548 303 GLY A O 1
ATOM 2252 N N . PHE A 1 305 ? -29.21623 -5.22739 2.47104 1.000 68.69287 304 PHE A N 1
ATOM 2253 C CA . PHE A 1 305 ? -28.46781 -4.88115 3.67155 1.000 63.56666 304 PHE A CA 1
ATOM 2254 C C . PHE A 1 305 ? -26.98730 -5.18763 3.47382 1.000 55.78449 304 PHE A C 1
ATOM 2255 O O . PHE A 1 305 ? -26.62421 -6.12999 2.76724 1.000 55.84469 304 PHE A O 1
ATOM 2263 N N . THR A 1 306 ? -26.12714 -4.39867 4.10302 1.000 53.20914 305 THR A N 1
ATOM 2264 C CA . THR A 1 306 ? -24.71732 -4.75728 4.16466 1.000 49.81438 305 THR A CA 1
ATOM 2265 C C . THR A 1 306 ? -24.48030 -5.65527 5.36422 1.000 49.44234 305 THR A C 1
ATOM 2266 O O . THR A 1 306 ? -25.16870 -5.56091 6.38031 1.000 55.01453 305 THR A O 1
ATOM 2270 N N . ARG A 1 307 ? -23.50987 -6.54636 5.22899 1.000 46.88255 306 ARG A N 1
ATOM 2271 C CA . ARG A 1 307 ? -23.19783 -7.52608 6.25475 1.000 44.29879 306 ARG A CA 1
ATOM 2272 C C . ARG A 1 307 ? -21.88801 -7.21258 6.97501 1.000 43.27371 306 ARG A C 1
ATOM 2273 O O . ARG A 1 307 ? -21.22372 -8.11411 7.49529 1.000 46.24459 306 ARG A O 1
ATOM 2281 N N . GLY A 1 308 ? -21.50341 -5.94135 7.00886 1.000 44.59560 307 GLY A N 1
ATOM 2282 C CA . GLY A 1 308 ? -20.46481 -5.50371 7.91084 1.000 44.36822 307 GLY A CA 1
ATOM 2283 C C . GLY A 1 308 ? -20.95998 -5.54153 9.35113 1.000 50.20713 307 GLY A C 1
ATOM 2284 O O . GLY A 1 308 ? -22.09839 -5.90823 9.65697 1.000 46.99069 307 GLY A O 1
ATOM 2285 N N . MET A 1 309 ? -20.06836 -5.14835 10.25703 1.000 47.90262 308 MET A N 1
ATOM 2286 C CA . MET A 1 309 ? -20.39727 -5.06399 11.67668 1.000 43.01921 308 MET A CA 1
ATOM 2287 C C . MET A 1 309 ? -19.65751 -3.88575 12.27376 1.000 46.21484 308 MET A C 1
ATOM 2288 O O . MET A 1 309 ? -18.42631 -3.84449 12.19472 1.000 47.32187 308 MET A O 1
ATOM 2293 N N . SER A 1 310 ? -20.39182 -2.95418 12.88394 1.000 46.98290 309 SER A N 1
ATOM 2294 C CA . SER A 1 310 ? -19.74710 -1.81177 13.52126 1.000 49.14016 309 SER A CA 1
ATOM 2295 C C . SER A 1 310 ? -19.03671 -2.24742 14.79647 1.000 42.96410 309 SER A C 1
ATOM 2296 O O . SER A 1 310 ? -19.50585 -3.13041 15.51299 1.000 43.06682 309 SER A O 1
ATOM 2299 N N . ALA A 1 311 ? -17.86385 -1.66054 15.04779 1.000 48.94994 310 ALA A N 1
ATOM 2300 C CA . ALA A 1 311 ? -17.23229 -1.81166 16.35755 1.000 53.97177 310 ALA A CA 1
ATOM 2301 C C . ALA A 1 311 ? -18.11358 -1.21321 17.43420 1.000 55.21246 310 ALA A C 1
ATOM 2302 O O . ALA A 1 311 ? -18.09523 -1.65369 18.59308 1.000 51.19831 310 ALA A O 1
ATOM 2304 N N . ASP A 1 312 ? -18.89207 -0.20696 17.05402 1.000 54.22803 311 ASP A N 1
ATOM 2305 C CA . ASP A 1 312 ? -19.88031 0.36297 17.94747 1.000 52.67941 311 ASP A CA 1
ATOM 2306 C C . ASP A 1 312 ? -20.75987 -0.73309 18.53462 1.000 52.23931 311 ASP A C 1
ATOM 2307 O O . ASP A 1 312 ? -20.88415 -0.85440 19.75551 1.000 62.21921 311 ASP A O 1
ATOM 2312 N N . TYR A 1 313 ? -21.31995 -1.59224 17.68737 1.000 50.57790 312 TYR A N 1
ATOM 2313 C CA . TYR A 1 313 ? -22.14799 -2.67442 18.20699 1.000 52.34098 312 TYR A CA 1
ATOM 2314 C C . TYR A 1 313 ? -21.33462 -3.71828 18.94177 1.000 49.49254 312 TYR A C 1
ATOM 2315 O O . TYR A 1 313 ? -21.87058 -4.42461 19.80300 1.000 50.64876 312 TYR A O 1
ATOM 2324 N N . MET A 1 314 ? -20.05315 -3.81647 18.62552 1.000 50.13181 313 MET A N 1
ATOM 2325 C CA . MET A 1 314 ? -19.24064 -4.86235 19.20712 1.000 50.37536 313 MET A CA 1
ATOM 2326 C C . MET A 1 314 ? -19.12130 -4.61822 20.70440 1.000 49.28492 313 MET A C 1
ATOM 2327 O O . MET A 1 314 ? -19.13323 -5.56265 21.49923 1.000 45.72910 313 MET A O 1
ATOM 2332 N N . ARG A 1 315 ? -19.05970 -3.33341 21.09363 1.000 54.26090 314 ARG A N 1
ATOM 2333 C CA . ARG A 1 315 ? -19.00618 -2.93024 22.50082 1.000 48.37030 314 ARG A CA 1
ATOM 2334 C C . ARG A 1 315 ? -20.19303 -3.47307 23.27789 1.000 47.78455 314 ARG A C 1
ATOM 2335 O O . ARG A 1 315 ? -20.03394 -4.05949 24.35384 1.000 46.94871 314 ARG A O 1
ATOM 2343 N N . THR A 1 316 ? -21.39828 -3.26341 22.75740 1.000 43.79013 315 THR A N 1
ATOM 2344 C CA . THR A 1 316 ? -22.59192 -3.50292 23.54438 1.000 43.76154 315 THR A CA 1
ATOM 2345 C C . THR A 1 316 ? -23.16520 -4.90003 23.38879 1.000 44.99188 315 THR A C 1
ATOM 2346 O O . THR A 1 316 ? -23.86223 -5.35564 24.29800 1.000 47.60708 315 THR A O 1
ATOM 2350 N N . THR A 1 317 ? -22.91490 -5.59015 22.27703 1.000 43.48681 316 THR A N 1
ATOM 2351 C CA . THR A 1 317 ? -23.62926 -6.84709 22.05299 1.000 44.29972 316 THR A CA 1
ATOM 2352 C C . THR A 1 317 ? -23.37843 -7.87753 23.15350 1.000 43.65664 316 THR A C 1
ATOM 2353 O O . THR A 1 317 ? -24.36609 -8.43064 23.67270 1.000 43.69986 316 THR A O 1
ATOM 2357 N N . PRO A 1 318 ? -22.13715 -8.16368 23.58418 1.000 37.78677 317 PRO A N 1
ATOM 2358 C CA . PRO A 1 318 ? -21.96913 -9.10035 24.71142 1.000 40.30146 317 PRO A CA 1
ATOM 2359 C C . PRO A 1 318 ? -22.68228 -8.66411 25.97929 1.000 43.87276 317 PRO A C 1
ATOM 2360 O O . PRO A 1 318 ? -23.10590 -9.51838 26.77276 1.000 39.75970 317 PRO A O 1
ATOM 2364 N N . LEU A 1 319 ? -22.83268 -7.35340 26.18457 1.000 44.41459 318 LEU A N 1
ATOM 2365 C CA . LEU A 1 319 ? -23.51209 -6.84393 27.37346 1.000 39.68731 318 LEU A CA 1
ATOM 2366 C C . LEU A 1 319 ? -25.00574 -7.11275 27.32096 1.000 40.56174 318 LEU A C 1
ATOM 2367 O O . LEU A 1 319 ? -25.57671 -7.63849 28.27724 1.000 43.47934 318 LEU A O 1
ATOM 2372 N N . ILE A 1 320 ? -25.65790 -6.75742 26.21135 1.000 48.38936 319 ILE A N 1
ATOM 2373 C CA . ILE A 1 320 ? -27.06965 -7.09513 26.03012 1.000 43.93742 319 ILE A CA 1
ATOM 2374 C C . ILE A 1 320 ? -27.29287 -8.57330 26.30420 1.000 43.54664 319 ILE A C 1
ATOM 2375 O O . ILE A 1 320 ? -28.28591 -8.96494 26.92657 1.000 48.65373 319 ILE A O 1
ATOM 2380 N N . ASN A 1 321 ? -26.35434 -9.41507 25.87488 1.000 42.12969 320 ASN A N 1
ATOM 2381 C CA . ASN A 1 321 ? -26.51514 -10.85236 26.06400 1.000 45.25947 320 ASN A CA 1
ATOM 2382 C C . ASN A 1 321 ? -26.46993 -11.22322 27.53844 1.000 48.09443 320 ASN A C 1
ATOM 2383 O O . ASN A 1 321 ? -27.25138 -12.06252 27.99735 1.000 49.49486 320 ASN A O 1
ATOM 2388 N N . ASP A 1 322 ? -25.55786 -10.61135 28.29439 1.000 49.33819 321 ASP A N 1
ATOM 2389 C CA . ASP A 1 322 ? -25.47944 -10.87516 29.72586 1.000 43.22091 321 ASP A CA 1
ATOM 2390 C C . ASP A 1 322 ? -26.77678 -10.48681 30.42705 1.000 46.54673 321 ASP A C 1
ATOM 2391 O O . ASP A 1 322 ? -27.25608 -11.19932 31.32056 1.000 48.91435 321 ASP A O 1
ATOM 2396 N N . TRP A 1 323 ? -27.36380 -9.36126 30.03502 1.000 41.97808 322 TRP A N 1
ATOM 2397 C CA . TRP A 1 323 ? -28.65654 -8.99368 30.58721 1.000 48.59545 322 TRP A CA 1
ATOM 2398 C C . TRP A 1 323 ? -29.68509 -10.08646 30.31947 1.000 53.14127 322 TRP A C 1
ATOM 2399 O O . TRP A 1 323 ? -30.26091 -10.66102 31.25437 1.000 53.31750 322 TRP A O 1
ATOM 2410 N N . VAL A 1 324 ? -29.90509 -10.40556 29.03798 1.000 49.13563 323 VAL A N 1
ATOM 2411 C CA . VAL A 1 324 ? -30.90224 -11.41199 28.67420 1.000 51.87536 323 VAL A CA 1
ATOM 2412 C C . VAL A 1 324 ? -30.65530 -12.71786 29.42183 1.000 51.26804 323 VAL A C 1
ATOM 2413 O O . VAL A 1 324 ? -31.59288 -13.32701 29.95569 1.000 49.31925 323 VAL A O 1
ATOM 2417 N N . ARG A 1 325 ? -29.39290 -13.16561 29.48477 1.000 48.70120 324 ARG A N 1
ATOM 2418 C CA . ARG A 1 325 ? -29.11958 -14.45066 30.12004 1.000 49.12980 324 ARG A CA 1
ATOM 2419 C C . ARG A 1 325 ? -29.52223 -14.44662 31.58526 1.000 49.53369 324 ARG A C 1
ATOM 2420 O O . ARG A 1 325 ? -29.95534 -15.48429 32.10769 1.000 46.77318 324 ARG A O 1
ATOM 2428 N N . SER A 1 326 ? -29.41372 -13.29667 32.25914 1.000 48.34207 325 SER A N 1
ATOM 2429 C CA . SER A 1 326 ? -29.72327 -13.26311 33.68204 1.000 49.36054 325 SER A CA 1
ATOM 2430 C C . SER A 1 326 ? -31.20174 -13.02770 33.96912 1.000 50.28361 325 SER A C 1
ATOM 2431 O O . SER A 1 326 ? -31.66430 -13.41608 35.04533 1.000 55.98796 325 SER A O 1
ATOM 2434 N N . ARG A 1 327 ? -31.95528 -12.42982 33.03663 1.000 48.48901 326 ARG A N 1
ATOM 2435 C CA . ARG A 1 327 ? -33.42063 -12.45218 33.10967 1.000 45.78706 326 ARG A CA 1
ATOM 2436 C C . ARG A 1 327 ? -33.97294 -13.87638 33.00827 1.000 49.62841 326 ARG A C 1
ATOM 2437 O O . ARG A 1 327 ? -34.89647 -14.24789 33.74236 1.000 54.16640 326 ARG A O 1
ATOM 2445 N N . VAL A 1 328 ? -33.44754 -14.67905 32.07195 1.000 47.90178 327 VAL A N 1
ATOM 2446 C CA . VAL A 1 328 ? -33.95152 -16.03193 31.83633 1.000 47.75201 327 VAL A CA 1
ATOM 2447 C C . VAL A 1 328 ? -33.16253 -17.09042 32.57944 1.000 48.77625 327 VAL A C 1
ATOM 2448 O O . VAL A 1 328 ? -33.53262 -18.26746 32.52042 1.000 54.11517 327 VAL A O 1
ATOM 2452 N N . HIS A 1 329 ? -32.07869 -16.72158 33.25749 1.000 55.17396 328 HIS A N 1
ATOM 2453 C CA . HIS A 1 329 ? -31.34691 -17.68293 34.07533 1.000 57.18328 328 HIS A CA 1
ATOM 2454 C C . HIS A 1 329 ? -32.28113 -18.27596 35.12069 1.000 57.28996 328 HIS A C 1
ATOM 2455 O O . HIS A 1 329 ? -33.01024 -17.54864 35.80111 1.000 57.13622 328 HIS A O 1
ATOM 2462 N N . GLY A 1 330 ? -32.28160 -19.60594 35.21300 1.000 59.39181 329 GLY A N 1
ATOM 2463 C CA . GLY A 1 330 ? -33.06033 -20.31281 36.20666 1.000 50.53515 329 GLY A CA 1
ATOM 2464 C C . GLY A 1 330 ? -34.54994 -20.37264 35.96050 1.000 49.51181 329 GLY A C 1
ATOM 2465 O O . GLY A 1 330 ? -35.30690 -20.56343 36.91674 1.000 53.74681 329 GLY A O 1
ATOM 2466 N N . ASP A 1 331 ? -35.00634 -20.22213 34.71690 1.000 46.20654 330 ASP A N 1
ATOM 2467 C CA . ASP A 1 331 ? -36.44594 -20.18913 34.46887 1.000 44.25354 330 ASP A CA 1
ATOM 2468 C C . ASP A 1 331 ? -37.00890 -21.60453 34.45763 1.000 43.61947 330 ASP A C 1
ATOM 2469 O O . ASP A 1 331 ? -36.63789 -22.40421 33.59316 1.000 43.82852 330 ASP A O 1
ATOM 2474 N N . PRO A 1 332 ? -37.92019 -21.93905 35.36214 1.000 40.11057 331 PRO A N 1
ATOM 2475 C CA . PRO A 1 332 ? -38.38013 -23.32695 35.45379 1.000 42.82186 331 PRO A CA 1
ATOM 2476 C C . PRO A 1 332 ? -39.17163 -23.80630 34.24523 1.000 41.40972 331 PRO A C 1
ATOM 2477 O O . PRO A 1 332 ? -39.10642 -24.99562 33.92456 1.000 41.93293 331 PRO A O 1
ATOM 2481 N N . TYR A 1 333 ? -39.94281 -22.94642 33.58223 1.000 41.44963 332 TYR A N 1
ATOM 2482 C CA . TYR A 1 333 ? -40.70339 -23.41046 32.42894 1.000 39.37053 332 TYR A CA 1
ATOM 2483 C C . TYR A 1 333 ? -39.78266 -23.67731 31.25140 1.000 41.93233 332 TYR A C 1
ATOM 2484 O O . TYR A 1 333 ? -39.84104 -24.74667 30.62962 1.000 37.35245 332 TYR A O 1
ATOM 2493 N N . LEU A 1 334 ? -38.92572 -22.70185 30.93237 1.000 42.38977 333 LEU A N 1
ATOM 2494 C CA . LEU A 1 334 ? -37.92946 -22.88855 29.88681 1.000 35.24255 333 LEU A CA 1
ATOM 2495 C C . LEU A 1 334 ? -37.06233 -24.10442 30.16253 1.000 33.49637 333 LEU A C 1
ATOM 2496 O O . LEU A 1 334 ? -36.71865 -24.84807 29.24429 1.000 39.09231 333 LEU A O 1
ATOM 2501 N N . ALA A 1 335 ? -36.69484 -24.33360 31.41620 1.000 36.47628 334 ALA A N 1
ATOM 2502 C CA . ALA A 1 335 ? -35.91997 -25.53276 31.68779 1.000 34.42594 334 ALA A CA 1
ATOM 2503 C C . ALA A 1 335 ? -36.74069 -26.77646 31.44588 1.000 36.10164 334 ALA A C 1
ATOM 2504 O O . ALA A 1 335 ? -36.19782 -27.80733 31.04146 1.000 40.62182 334 ALA A O 1
ATOM 2506 N N . SER A 1 336 ? -38.04409 -26.69877 31.66108 1.000 36.07636 335 SER A N 1
ATOM 2507 C CA . SER A 1 336 ? -38.83383 -27.91361 31.59335 1.000 35.26906 335 SER A CA 1
ATOM 2508 C C . SER A 1 336 ? -39.06756 -28.33947 30.15553 1.000 41.40249 335 SER A C 1
ATOM 2509 O O . SER A 1 336 ? -39.22692 -29.53740 29.89678 1.000 50.95525 335 SER A O 1
ATOM 2512 N N . ILE A 1 337 ? -39.06668 -27.38733 29.21184 1.000 38.38433 336 ILE A N 1
ATOM 2513 C CA . ILE A 1 337 ? -39.21621 -27.69808 27.78920 1.000 36.06301 336 ILE A CA 1
ATOM 2514 C C . ILE A 1 337 ? -37.87240 -27.82029 27.05464 1.000 36.40200 336 ILE A C 1
ATOM 2515 O O . ILE A 1 337 ? -37.85032 -28.21751 25.87662 1.000 39.61083 336 ILE A O 1
ATOM 2520 N N . GLY A 1 338 ? -36.75944 -27.52214 27.70878 1.000 34.49746 337 GLY A N 1
ATOM 2521 C CA . GLY A 1 338 ? -35.48341 -27.70244 27.07010 1.000 31.15623 337 GLY A CA 1
ATOM 2522 C C . GLY A 1 338 ? -35.02803 -26.54464 26.22209 1.000 36.40217 337 GLY A C 1
ATOM 2523 O O . GLY A 1 338 ? -34.02073 -26.67700 25.51353 1.000 39.18368 337 GLY A O 1
ATOM 2524 N N . PHE A 1 339 ? -35.72222 -25.41260 26.27257 1.000 31.31411 338 PHE A N 1
ATOM 2525 C CA . PHE A 1 339 ? -35.38798 -24.28218 25.41171 1.000 36.49148 338 PHE A CA 1
ATOM 2526 C C . PHE A 1 339 ? -34.04991 -23.67834 25.81138 1.000 35.43050 338 PHE A C 1
ATOM 2527 O O . PHE A 1 339 ? -33.93524 -23.09300 26.88697 1.000 42.28458 338 PHE A O 1
ATOM 2535 N N . GLU A 1 340 ? -33.04333 -23.79027 24.94762 1.000 39.40439 339 GLU A N 1
ATOM 2536 C CA . GLU A 1 340 ? -31.78942 -23.05890 25.11033 1.000 42.53900 339 GLU A CA 1
ATOM 2537 C C . GLU A 1 340 ? -31.70935 -21.81425 24.23417 1.000 40.12037 339 GLU A C 1
ATOM 2538 O O . GLU A 1 340 ? -32.42982 -21.65311 23.24651 1.000 41.09695 339 GLU A O 1
ATOM 2544 N N . MET A 1 341 ? -30.81780 -20.92410 24.65081 1.000 37.57652 340 MET A N 1
ATOM 2545 C CA . MET A 1 341 ? -30.32382 -19.79693 23.88639 1.000 35.77406 340 MET A CA 1
ATOM 2546 C C . MET A 1 341 ? -28.82039 -19.99488 23.80377 1.000 43.43877 340 MET A C 1
ATOM 2547 O O . MET A 1 341 ? -28.19102 -20.41641 24.78836 1.000 43.87582 340 MET A O 1
ATOM 2552 N N . ILE A 1 342 ? -28.23480 -19.71784 22.64337 1.000 38.57707 341 ILE A N 1
ATOM 2553 C CA . ILE A 1 342 ? -26.78425 -19.71067 22.51525 1.000 36.12500 341 ILE A CA 1
ATOM 2554 C C . ILE A 1 342 ? -26.35673 -18.26890 22.30146 1.000 37.46493 341 ILE A C 1
ATOM 2555 O O . ILE A 1 342 ? -26.85284 -17.57932 21.40015 1.000 41.98136 341 ILE A O 1
ATOM 2560 N N . TYR A 1 343 ? -25.45586 -17.80484 23.13912 1.000 36.51127 342 TYR A N 1
ATOM 2561 C CA . TYR A 1 343 ? -25.20516 -16.38423 23.19700 1.000 37.13220 342 TYR A CA 1
ATOM 2562 C C . TYR A 1 343 ? -23.96740 -15.99951 22.40367 1.000 39.02796 342 TYR A C 1
ATOM 2563 O O . TYR A 1 343 ? -23.09958 -16.82659 22.09174 1.000 33.14567 342 TYR A O 1
ATOM 2572 N N . GLU A 1 344 ? -23.91822 -14.71443 22.06621 1.000 37.63132 343 GLU A N 1
ATOM 2573 C CA . GLU A 1 344 ? -22.71469 -14.07488 21.55465 1.000 39.22871 343 GLU A CA 1
ATOM 2574 C C . GLU A 1 344 ? -21.87182 -13.73024 22.77051 1.000 36.26892 343 GLU A C 1
ATOM 2575 O O . GLU A 1 344 ? -22.12845 -12.74331 23.45493 1.000 39.76657 343 GLU A O 1
ATOM 2581 N N . VAL A 1 345 ? -20.87801 -14.56881 23.07043 1.000 38.55681 344 VAL A N 1
ATOM 2582 C CA . VAL A 1 345 ? -20.17333 -14.45554 24.34360 1.000 38.84670 344 VAL A CA 1
ATOM 2583 C C . VAL A 1 345 ? -19.07064 -13.41356 24.33558 1.000 42.34543 344 VAL A C 1
ATOM 2584 O O . VAL A 1 345 ? -18.59277 -13.04191 25.41974 1.000 41.07420 344 VAL A O 1
ATOM 2588 N N . ALA A 1 346 ? -18.61984 -12.95765 23.16425 1.000 35.21500 345 ALA A N 1
ATOM 2589 C CA . ALA A 1 346 ? -17.54002 -11.97967 23.13779 1.000 37.23992 345 ALA A CA 1
ATOM 2590 C C . ALA A 1 346 ? -17.48553 -11.31575 21.77201 1.000 36.93713 345 ALA A C 1
ATOM 2591 O O . ALA A 1 346 ? -17.71249 -11.96893 20.76115 1.000 37.74498 345 ALA A O 1
ATOM 2593 N N . ALA A 1 347 ? -17.17457 -10.02416 21.75337 1.000 38.24452 346 ALA A N 1
ATOM 2594 C CA . ALA A 1 347 ? -17.05518 -9.25172 20.52591 1.000 38.36526 346 ALA A CA 1
ATOM 2595 C C . ALA A 1 347 ? -15.79064 -8.40348 20.57317 1.000 45.42139 346 ALA A C 1
ATOM 2596 O O . ALA A 1 347 ? -15.29535 -8.04581 21.64781 1.000 44.99552 346 ALA A O 1
ATOM 2598 N N . ILE A 1 348 ? -15.27247 -8.07950 19.39343 1.000 41.73923 347 ILE A N 1
ATOM 2599 C CA . ILE A 1 348 ? -14.05098 -7.30084 19.26060 1.000 35.22753 347 ILE A CA 1
ATOM 2600 C C . ILE A 1 348 ? -14.21844 -6.42225 18.03117 1.000 38.54871 347 ILE A C 1
ATOM 2601 O O . ILE A 1 348 ? -14.83586 -6.83152 17.04305 1.000 41.56554 347 ILE A O 1
ATOM 2606 N N . GLY A 1 349 ? -13.74313 -5.18682 18.12208 1.000 41.88266 348 GLY A N 1
ATOM 2607 C CA . GLY A 1 349 ? -13.98899 -4.19946 17.08900 1.000 40.32041 348 GLY A CA 1
ATOM 2608 C C . GLY A 1 349 ? -12.85882 -3.20019 16.97594 1.000 42.34435 348 GLY A C 1
ATOM 2609 O O . GLY A 1 349 ? -12.36615 -2.70563 17.99015 1.000 40.61163 348 GLY A O 1
ATOM 2610 N N . TYR A 1 350 ? -12.42645 -2.90738 15.75185 1.000 47.20296 349 TYR A N 1
ATOM 2611 C CA . TYR A 1 350 ? -11.32457 -1.98545 15.49887 1.000 45.26224 349 TYR A CA 1
ATOM 2612 C C . TYR A 1 350 ? -11.88883 -0.62915 15.09913 1.000 43.88235 349 TYR A C 1
ATOM 2613 O O . TYR A 1 350 ? -12.81114 -0.55152 14.28042 1.000 41.31113 349 TYR A O 1
ATOM 2622 N N . ARG A 1 351 ? -11.36997 0.42957 15.71515 1.000 51.11753 350 ARG A N 1
ATOM 2623 C CA . ARG A 1 351 ? -11.74279 1.80210 15.38909 1.000 52.45769 350 ARG A CA 1
ATOM 2624 C C . ARG A 1 351 ? -10.53923 2.49397 14.77199 1.000 56.70613 350 ARG A C 1
ATOM 2625 O O . ARG A 1 351 ? -9.41930 2.39840 15.28934 1.000 58.21906 350 ARG A O 1
ATOM 2633 N N . ASN A 1 352 ? -10.77045 3.18945 13.67433 1.000 53.51285 351 ASN A N 1
ATOM 2634 C CA . ASN A 1 352 ? -9.72392 3.93064 12.99740 1.000 52.30761 351 ASN A CA 1
ATOM 2635 C C . ASN A 1 352 ? -9.93629 5.41192 13.27350 1.000 55.59821 351 ASN A C 1
ATOM 2636 O O . ASN A 1 352 ? -11.02345 5.94336 13.01939 1.000 54.64274 351 ASN A O 1
ATOM 2641 N N . THR A 1 353 ? -8.91005 6.06598 13.82151 1.000 60.93364 352 THR A N 1
ATOM 2642 C CA . THR A 1 353 ? -9.04897 7.45540 14.25566 1.000 61.60689 352 THR A CA 1
ATOM 2643 C C . THR A 1 353 ? -9.48351 8.34902 13.10221 1.000 60.89465 352 THR A C 1
ATOM 2644 O O . THR A 1 353 ? -10.51020 9.03542 13.17582 1.000 61.22351 352 THR A O 1
ATOM 2648 N N . THR A 1 354 ? -8.70595 8.33765 12.01627 1.000 60.72674 353 THR A N 1
ATOM 2649 C CA . THR A 1 354 ? -8.97715 9.21186 10.88034 1.000 58.20015 353 THR A CA 1
ATOM 2650 C C . THR A 1 354 ? -10.32100 8.89381 10.23751 1.000 58.28448 353 THR A C 1
ATOM 2651 O O . THR A 1 354 ? -11.04099 9.80213 9.79903 1.000 56.13667 353 THR A O 1
ATOM 2655 N N . LEU A 1 355 ? -10.68008 7.60637 10.18627 1.000 54.82565 354 LEU A N 1
ATOM 2656 C CA . LEU A 1 355 ? -11.91826 7.19489 9.53913 1.000 53.11715 354 LEU A CA 1
ATOM 2657 C C . LEU A 1 355 ? -13.13093 7.43964 10.42158 1.000 54.13657 354 LEU A C 1
ATOM 2658 O O . LEU A 1 355 ? -14.19807 7.80169 9.92053 1.000 54.67016 354 LEU A O 1
ATOM 2663 N N . THR A 1 356 ? -12.99810 7.22535 11.73036 1.000 58.40537 355 THR A N 1
ATOM 2664 C CA . THR A 1 356 ? -14.09568 7.55599 12.62673 1.000 60.55002 355 THR A CA 1
ATOM 2665 C C . THR A 1 356 ? -14.32607 9.05251 12.65421 1.000 60.56497 355 THR A C 1
ATOM 2666 O O . THR A 1 356 ? -15.47136 9.50540 12.77882 1.000 66.79669 355 THR A O 1
ATOM 2670 N N . ALA A 1 357 ? -13.24711 9.82085 12.49849 1.000 60.99640 356 ALA A N 1
ATOM 2671 C CA . ALA A 1 357 ? -13.33577 11.27478 12.43551 1.000 62.73624 356 ALA A CA 1
ATOM 2672 C C . ALA A 1 357 ? -14.28947 11.73567 11.33887 1.000 59.94882 356 ALA A C 1
ATOM 2673 O O . ALA A 1 357 ? -15.24023 12.48277 11.60139 1.000 59.75666 356 ALA A O 1
ATOM 2675 N N . ILE A 1 358 ? -14.06043 11.28497 10.10585 1.000 56.41556 357 ILE A N 1
ATOM 2676 C CA . ILE A 1 358 ? -14.72651 11.85463 8.93977 1.000 58.90779 357 ILE A CA 1
ATOM 2677 C C . ILE A 1 358 ? -16.03808 11.15927 8.58652 1.000 62.29360 357 ILE A C 1
ATOM 2678 O O . ILE A 1 358 ? -16.54112 11.32531 7.46590 1.000 66.42172 357 ILE A O 1
ATOM 2683 N N . THR A 1 359 ? -16.61719 10.39684 9.52168 1.000 58.75155 358 THR A N 1
ATOM 2684 C CA . THR A 1 359 ? -17.81499 9.62091 9.21203 1.000 59.64824 358 THR A CA 1
ATOM 2685 C C . THR A 1 359 ? -18.85111 9.73173 10.31863 1.000 66.83789 358 THR A C 1
ATOM 2686 O O . THR A 1 359 ? -18.51340 9.71998 11.51041 1.000 61.70124 358 THR A O 1
ATOM 2690 N N . ARG A 1 360 ? -20.12042 9.81987 9.90152 1.000 66.20136 359 ARG A N 1
ATOM 2691 C CA . ARG A 1 360 ? -21.25537 9.75233 10.80607 1.000 67.91471 359 ARG A CA 1
ATOM 2692 C C . ARG A 1 360 ? -21.51312 8.30267 11.18950 1.000 67.68732 359 ARG A C 1
ATOM 2693 O O . ARG A 1 360 ? -21.05716 7.38082 10.51071 1.000 63.99091 359 ARG A O 1
ATOM 2695 N N . PRO A 1 361 ? -22.21369 8.07476 12.29734 1.000 74.22655 360 PRO A N 1
ATOM 2696 C CA . PRO A 1 361 ? -22.54725 6.69961 12.69102 1.000 67.59564 360 PRO A CA 1
ATOM 2697 C C . PRO A 1 361 ? -23.34275 5.97063 11.61626 1.000 67.37334 360 PRO A C 1
ATOM 2698 O O . PRO A 1 361 ? -24.14933 6.56035 10.89067 1.000 70.26685 360 PRO A O 1
ATOM 2702 N N . GLY A 1 362 ? -23.11339 4.66283 11.53062 1.000 61.20958 361 GLY A N 1
ATOM 2703 C CA . GLY A 1 362 ? -23.72735 3.84801 10.51364 1.000 55.00548 361 GLY A CA 1
ATOM 2704 C C . GLY A 1 362 ? -22.93732 3.73128 9.23194 1.000 58.39705 361 GLY A C 1
ATOM 2705 O O . GLY A 1 362 ? -23.33096 2.95473 8.35386 1.000 64.02997 361 GLY A O 1
ATOM 2706 N N . SER A 1 363 ? -21.83824 4.46905 9.09642 1.000 54.45490 362 SER A N 1
ATOM 2707 C CA . SER A 1 363 ? -21.04053 4.41228 7.88068 1.000 54.70452 362 SER A CA 1
ATOM 2708 C C . SER A 1 363 ? -20.43766 3.02583 7.69905 1.000 55.53182 362 SER A C 1
ATOM 2709 O O . SER A 1 363 ? -20.00171 2.39435 8.66369 1.000 55.61008 362 SER A O 1
ATOM 2712 N N . GLU A 1 364 ? -20.41462 2.54966 6.44727 1.000 52.32790 363 GLU A N 1
ATOM 2713 C CA . GLU A 1 364 ? -19.76566 1.27426 6.15591 1.000 49.20297 363 GLU A CA 1
ATOM 2714 C C . GLU A 1 364 ? -18.27303 1.30798 6.39670 1.000 48.86367 363 GLU A C 1
ATOM 2715 O O . GLU A 1 364 ? -17.64737 0.24292 6.45491 1.000 48.98443 363 GLU A O 1
ATOM 2721 N N . TYR A 1 365 ? -17.67718 2.49319 6.49927 1.000 45.72804 364 TYR A N 1
ATOM 2722 C CA . TYR A 1 365 ? -16.27231 2.54168 6.86494 1.000 49.34515 364 TYR A CA 1
ATOM 2723 C C . TYR A 1 365 ? -16.06007 2.21696 8.34319 1.000 54.26569 364 TYR A C 1
ATOM 2724 O O . TYR A 1 365 ? -14.91924 1.97929 8.76725 1.000 52.75862 364 TYR A O 1
ATOM 2733 N N . ARG A 1 366 ? -17.13618 2.16396 9.12464 1.000 52.35420 365 ARG A N 1
ATOM 2734 C CA . ARG A 1 366 ? -17.07401 1.73623 10.50946 1.000 53.01500 365 ARG A CA 1
ATOM 2735 C C . ARG A 1 366 ? -17.48815 0.28573 10.70936 1.000 52.92300 365 ARG A C 1
ATOM 2736 O O . ARG A 1 366 ? -17.45156 -0.18959 11.84739 1.000 53.90558 365 ARG A O 1
ATOM 2744 N N . LYS A 1 367 ? -17.87918 -0.43004 9.64528 1.000 47.28397 366 LYS A N 1
ATOM 2745 C CA . LYS A 1 367 ? -18.30690 -1.82346 9.75104 1.000 47.71379 366 LYS A CA 1
ATOM 2746 C C . LYS A 1 367 ? -17.32656 -2.81243 9.10415 1.000 47.54898 366 LYS A C 1
ATOM 2747 O O . LYS A 1 367 ? -17.72922 -3.91136 8.70738 1.000 48.69948 366 LYS A O 1
ATOM 2753 N N . LEU A 1 368 ? -16.03676 -2.47052 9.02526 1.000 40.68722 367 LEU A N 1
ATOM 2754 C CA . LEU A 1 368 ? -15.10363 -3.31679 8.28770 1.000 36.08943 367 LEU A CA 1
ATOM 2755 C C . LEU A 1 368 ? -14.42450 -4.37119 9.15754 1.000 38.05675 367 LEU A C 1
ATOM 2756 O O . LEU A 1 368 ? -14.46197 -5.55229 8.81726 1.000 35.87515 367 LEU A O 1
ATOM 2761 N N . LEU A 1 369 ? -13.78746 -3.97140 10.26400 1.000 42.86797 368 LEU A N 1
ATOM 2762 C CA . LEU A 1 369 ? -12.95885 -4.86644 11.08973 1.000 43.13524 368 LEU A CA 1
ATOM 2763 C C . LEU A 1 369 ? -13.65227 -5.07786 12.43747 1.000 45.69118 368 LEU A C 1
ATOM 2764 O O . LEU A 1 369 ? -13.50593 -4.27750 13.36378 1.000 45.82921 368 LEU A O 1
ATOM 2769 N N . SER A 1 370 ? -14.41045 -6.17446 12.52254 1.000 45.14493 369 SER A N 1
ATOM 2770 C CA . SER A 1 370 ? -15.16627 -6.59741 13.69016 1.000 36.76363 369 SER A CA 1
ATOM 2771 C C . SER A 1 370 ? -15.29880 -8.10944 13.62968 1.000 45.26640 369 SER A C 1
ATOM 2772 O O . SER A 1 370 ? -15.11144 -8.72513 12.57475 1.000 45.45565 369 SER A O 1
ATOM 2775 N N . ALA A 1 371 ? -15.62976 -8.70108 14.77624 1.000 44.14551 370 ALA A N 1
ATOM 2776 C CA . ALA A 1 371 ? -15.80220 -10.14201 14.92451 1.000 35.63513 370 ALA A CA 1
ATOM 2777 C C . ALA A 1 371 ? -16.44597 -10.39376 16.28002 1.000 40.67529 370 ALA A C 1
ATOM 2778 O O . ALA A 1 371 ? -16.24685 -9.61258 17.21921 1.000 41.74159 370 ALA A O 1
ATOM 2780 N N . LEU A 1 372 ? -17.24867 -11.45812 16.36896 1.000 35.55934 371 LEU A N 1
ATOM 2781 C CA . LEU A 1 372 ? -17.76294 -11.86333 17.66636 1.000 33.82394 371 LEU A CA 1
ATOM 2782 C C . LEU A 1 372 ? -17.90668 -13.37141 17.69060 1.000 35.75142 371 LEU A C 1
ATOM 2783 O O . LEU A 1 372 ? -18.24009 -13.98635 16.67803 1.000 40.72575 371 LEU A O 1
ATOM 2788 N N . TRP A 1 373 ? -17.71534 -13.95445 18.87242 1.000 36.70333 372 TRP A N 1
ATOM 2789 C CA . TRP A 1 373 ? -17.80836 -15.39155 19.07329 1.000 33.63506 372 TRP A CA 1
ATOM 2790 C C . TRP A 1 373 ? -19.17318 -15.76416 19.62489 1.000 35.08352 372 TRP A C 1
ATOM 2791 O O . TRP A 1 373 ? -19.77948 -15.00460 20.37949 1.000 41.04199 372 TRP A O 1
ATOM 2802 N N . ARG A 1 374 ? -19.64320 -16.95295 19.26415 1.000 34.42945 373 ARG A N 1
ATOM 2803 C CA . ARG A 1 374 ? -20.94319 -17.40945 19.71938 1.000 34.64466 373 ARG A CA 1
ATOM 2804 C C . ARG A 1 374 ? -20.85007 -18.87418 20.10675 1.000 40.75949 373 ARG A C 1
ATOM 2805 O O . ARG A 1 374 ? -20.12241 -19.64269 19.47014 1.000 41.34081 373 ARG A O 1
ATOM 2813 N N . GLU A 1 375 ? -21.58917 -19.24233 21.15960 1.000 42.20012 374 GLU A N 1
ATOM 2814 C CA . GLU A 1 375 ? -21.59947 -20.60885 21.66972 1.000 39.29778 374 GLU A CA 1
ATOM 2815 C C . GLU A 1 375 ? -22.01795 -21.59602 20.59620 1.000 37.08283 374 GLU A C 1
ATOM 2816 O O . GLU A 1 375 ? -23.02047 -21.38448 19.91360 1.000 40.18285 374 GLU A O 1
ATOM 2822 N N . SER A 1 376 ? -21.24611 -22.72918 20.47049 1.000 37.91801 375 SER A N 1
ATOM 2823 C CA . SER A 1 376 ? -21.89151 -23.70900 19.61816 1.000 39.74469 375 SER A CA 1
ATOM 2824 C C . SER A 1 376 ? -22.81281 -24.60629 20.44230 1.000 43.49199 375 SER A C 1
ATOM 2825 O O . SER A 1 376 ? -22.56665 -24.84186 21.62932 1.000 42.36549 375 SER A O 1
ATOM 2828 N N . PRO A 1 377 ? -23.87144 -25.15832 19.84798 1.000 43.98726 376 PRO A N 1
ATOM 2829 C CA . PRO A 1 377 ? -24.82209 -25.95426 20.63116 1.000 40.29267 376 PRO A CA 1
ATOM 2830 C C . PRO A 1 377 ? -24.39223 -27.39196 20.88138 1.000 44.47605 376 PRO A C 1
ATOM 2831 O O . PRO A 1 377 ? -25.08506 -28.10123 21.61384 1.000 50.28189 376 PRO A O 1
ATOM 2835 N N . VAL A 1 378 ? -23.27005 -27.84590 20.32588 1.000 44.78197 377 VAL A N 1
ATOM 2836 C CA . VAL A 1 378 ? -23.05569 -29.28148 20.15015 1.000 40.79220 377 VAL A CA 1
ATOM 2837 C C . VAL A 1 378 ? -22.93235 -30.01238 21.48630 1.000 38.33182 377 VAL A C 1
ATOM 2838 O O . VAL A 1 378 ? -23.35695 -31.16771 21.61575 1.000 38.79260 377 VAL A O 1
ATOM 2842 N N . SER A 1 379 ? -22.33921 -29.37421 22.49507 1.000 44.79543 378 SER A N 1
ATOM 2843 C CA . 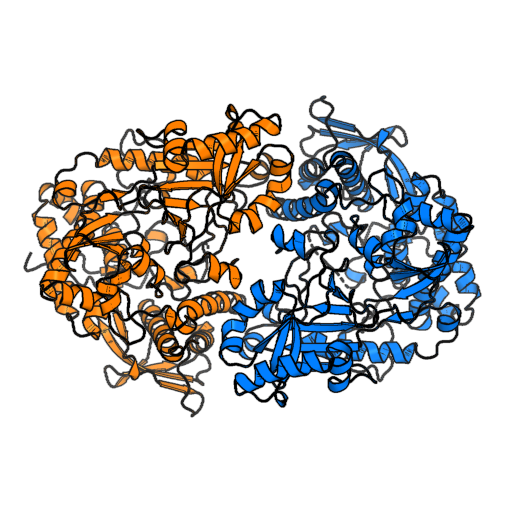SER A 1 379 ? -22.14398 -30.07092 23.77019 1.000 45.94470 378 SER A CA 1
ATOM 2844 C C . SER A 1 379 ? -23.46305 -30.32495 24.49415 1.000 46.99139 378 SER A C 1
ATOM 2845 O O . SER A 1 379 ? -23.57683 -31.28253 25.26652 1.000 47.52629 378 SER A O 1
ATOM 2848 N N . ARG A 1 380 ? -24.45366 -29.48062 24.26400 1.000 44.45023 379 ARG A N 1
ATOM 2849 C CA . ARG A 1 380 ? -25.74712 -29.55419 24.91158 1.000 47.56003 379 ARG A CA 1
ATOM 2850 C C . ARG A 1 380 ? -26.65473 -30.62588 24.34194 1.000 44.13023 379 ARG A C 1
ATOM 2851 O O . ARG A 1 380 ? -27.85598 -30.53384 24.57787 1.000 55.48341 379 ARG A O 1
ATOM 2859 N N . VAL A 1 381 ? -26.19508 -31.60967 23.57939 1.000 40.93930 380 VAL A N 1
ATOM 2860 C CA . VAL A 1 381 ? -27.12874 -32.56491 22.98101 1.000 48.70739 380 VAL A CA 1
ATOM 2861 C C . VAL A 1 381 ? -26.58824 -33.98495 23.10530 1.000 48.27834 380 VAL A C 1
ATOM 2862 O O . VAL A 1 381 ? -25.37638 -34.21667 23.01953 1.000 50.46029 380 VAL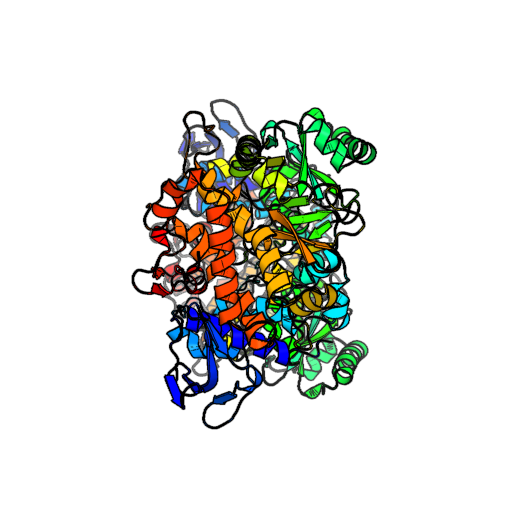 A O 1
ATOM 2866 N N . ALA A 1 382 ? -27.50839 -34.93250 23.30475 1.000 41.77897 381 ALA A N 1
ATOM 2867 C CA . ALA A 1 382 ? -27.20264 -36.34996 23.41425 1.000 44.47486 381 ALA A CA 1
ATOM 2868 C C . ALA A 1 382 ? -26.53284 -36.88036 22.14242 1.000 49.33609 381 ALA A C 1
ATOM 2869 O O . ALA A 1 382 ? -26.52787 -36.23818 21.09126 1.000 60.53280 381 ALA A O 1
ATOM 2871 N N . GLU A 1 383 ? -25.96221 -38.08265 22.24049 1.000 49.28754 382 GLU A N 1
ATOM 2872 C CA . GLU A 1 383 ? -25.30160 -38.64344 21.06963 1.000 48.50677 382 GLU A CA 1
ATOM 2873 C C . GLU A 1 383 ? -26.32238 -39.08816 20.04432 1.000 48.92870 382 GLU A C 1
ATOM 2874 O O . GLU A 1 383 ? -26.10473 -38.93408 18.83860 1.000 59.89710 382 GLU A O 1
ATOM 2880 N N . HIS A 1 384 ? -27.45670 -39.60511 20.50403 1.000 48.43342 383 HIS A N 1
ATOM 2881 C CA . HIS A 1 384 ? -28.52402 -40.02260 19.60535 1.000 44.26453 383 HIS A CA 1
ATOM 2882 C C . HIS A 1 384 ? -29.36081 -38.85992 19.08649 1.000 45.68720 383 HIS A C 1
ATOM 2883 O O . HIS A 1 384 ? -30.18147 -39.06690 18.19186 1.000 58.83545 383 HIS A O 1
ATOM 2890 N N . GLU A 1 385 ? -29.20203 -37.65518 19.62145 1.000 46.62108 384 GLU A N 1
ATOM 2891 C CA . GLU A 1 385 ? -29.95880 -36.53214 19.09162 1.000 43.17009 384 GLU A CA 1
ATOM 2892 C C . GLU A 1 385 ? -29.32030 -36.01734 17.79987 1.000 38.35655 384 GLU A C 1
ATOM 2893 O O . GLU A 1 385 ? -28.21250 -36.40110 17.41379 1.000 41.69947 384 GLU A O 1
ATOM 2899 N N . GLN A 1 386 ? -30.03886 -35.12110 17.13933 1.000 33.71120 385 GLN A N 1
ATOM 2900 C CA . GLN A 1 386 ? -29.67551 -34.60102 15.83134 1.000 31.54439 385 GLN A CA 1
ATOM 2901 C C . GLN A 1 386 ? -30.04575 -33.12451 15.76920 1.000 32.97764 385 GLN A C 1
ATOM 2902 O O . GLN A 1 386 ? -31.13709 -32.74672 16.20035 1.000 35.72235 385 GLN A O 1
ATOM 2908 N N . LEU A 1 387 ? -29.14078 -32.28991 15.26234 1.000 30.57753 386 LEU A N 1
ATOM 2909 C CA . LEU A 1 387 ? -29.38968 -30.86494 15.08981 1.000 30.16140 386 LEU A CA 1
ATOM 2910 C C . LEU A 1 387 ? -29.74727 -30.54463 13.63507 1.000 35.68441 386 LEU A C 1
ATOM 2911 O O . LEU A 1 387 ? -29.26536 -31.19345 12.69976 1.000 35.78067 386 LEU A O 1
ATOM 2916 N N . THR A 1 388 ? -30.61554 -29.54682 13.44890 1.000 31.03949 387 THR A N 1
ATOM 2917 C CA . THR A 1 388 ? -30.99218 -29.12582 12.10458 1.000 31.02626 387 THR A CA 1
ATOM 2918 C C . THR A 1 388 ? -31.45610 -27.68142 12.12614 1.000 33.77161 387 THR A C 1
ATOM 2919 O O . THR A 1 388 ? -32.15893 -27.25909 13.05220 1.000 38.57558 387 THR A O 1
ATOM 2923 N N . THR A 1 389 ? -31.04531 -26.92832 11.10816 1.000 31.22017 388 THR A N 1
ATOM 2924 C CA . THR A 1 389 ? -31.60826 -25.60438 10.91693 1.000 31.78983 388 THR A CA 1
ATOM 2925 C C . THR A 1 389 ? -33.11057 -25.73770 10.77104 1.000 32.10047 388 THR A C 1
ATOM 2926 O O . THR A 1 389 ? -33.60359 -26.68797 10.16289 1.000 35.18511 388 THR A O 1
ATOM 2930 N N . MET A 1 390 ? -33.85337 -24.81203 11.37327 1.000 35.13255 389 MET A N 1
ATOM 2931 C CA . MET A 1 390 ? -35.30197 -24.90108 11.23366 1.000 35.84568 389 MET A CA 1
ATOM 2932 C C . MET A 1 390 ? -35.70397 -24.73482 9.77788 1.000 34.06851 389 MET A C 1
ATOM 2933 O O . MET A 1 390 ? -36.66739 -25.35534 9.32408 1.000 35.56293 389 MET A O 1
ATOM 2938 N N . ALA A 1 391 ? -34.93567 -23.95631 9.01854 1.000 33.82676 390 ALA A N 1
ATOM 2939 C CA . ALA A 1 391 ? -35.19748 -23.78451 7.60497 1.000 29.03061 390 ALA A CA 1
ATOM 2940 C C . ALA A 1 391 ? -35.32795 -25.12034 6.88652 1.000 31.07371 390 ALA A C 1
ATOM 2941 O O . ALA A 1 391 ? -35.87324 -25.17824 5.78206 1.000 33.52590 390 ALA A O 1
ATOM 2943 N N . ALA A 1 392 ? -34.87953 -26.20835 7.49972 1.000 36.46463 391 ALA A N 1
ATOM 2944 C CA . ALA A 1 392 ? -35.00180 -27.50774 6.85359 1.000 37.39975 391 ALA A CA 1
ATOM 2945 C C . ALA A 1 392 ? -36.44986 -27.98159 6.71744 1.000 32.96339 391 ALA A C 1
ATOM 2946 O O . ALA A 1 392 ? -36.70809 -28.86912 5.90388 1.000 34.04212 391 ALA A O 1
ATOM 2948 N N . LEU A 1 393 ? -37.40150 -27.43783 7.48861 1.000 30.25730 392 LEU A N 1
ATOM 2949 C CA . LEU A 1 393 ? -38.78413 -27.89304 7.33386 1.000 30.73392 392 LEU A CA 1
ATOM 2950 C C . LEU A 1 393 ? -39.37516 -27.42307 6.01127 1.000 34.07535 392 LEU A C 1
ATOM 2951 O O . LEU A 1 393 ? -40.27522 -28.07088 5.46208 1.000 36.72900 392 LEU A O 1
ATOM 2956 N N . LEU A 1 394 ? -38.86722 -26.31986 5.47685 1.000 34.77380 393 LEU A N 1
ATOM 2957 C CA . LEU A 1 394 ? -39.26313 -25.81981 4.17215 1.000 29.47716 393 LEU A CA 1
ATOM 2958 C C . LEU A 1 394 ? -38.38565 -26.34524 3.02981 1.000 32.23264 393 LEU A C 1
ATOM 2959 O O . LEU A 1 394 ? -38.55554 -25.90932 1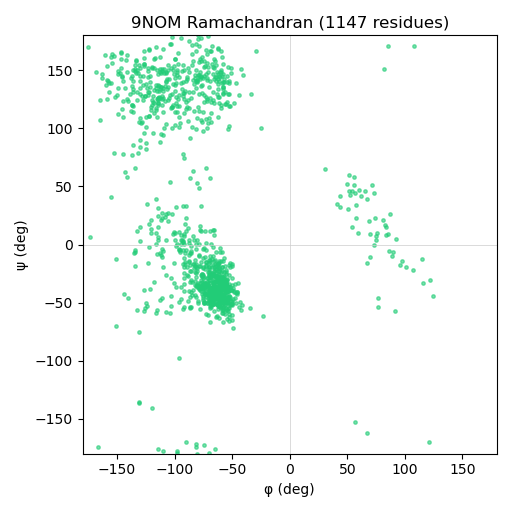.88478 1.000 36.13531 393 LEU A O 1
ATOM 2964 N N . HIS A 1 395 ? -37.47979 -27.28492 3.29519 1.000 29.21494 394 HIS A N 1
ATOM 2965 C CA . HIS A 1 395 ? -36.63960 -27.82097 2.23492 1.000 31.20803 394 HIS A CA 1
ATOM 2966 C C . HIS A 1 395 ? -37.38960 -28.87471 1.44695 1.000 35.63467 394 HIS A C 1
ATOM 2967 O O . HIS A 1 395 ? -38.14864 -29.66476 2.01283 1.000 39.95480 394 HIS A O 1
ATOM 2974 N N . ILE A 1 396 ? -37.16932 -28.86804 0.12964 1.000 37.90155 395 ILE A N 1
ATOM 2975 C CA . ILE A 1 396 ? -37.71237 -29.84248 -0.81308 1.000 37.27687 395 ILE A CA 1
ATOM 2976 C C . ILE A 1 396 ? -36.57099 -30.29373 -1.70891 1.000 33.13872 395 ILE A C 1
ATOM 2977 O O . ILE A 1 396 ? -35.83841 -29.45886 -2.24365 1.000 35.44792 395 ILE A O 1
ATOM 2982 N N . ASP A 1 397 ? -36.41649 -31.59666 -1.88340 1.000 37.19514 396 ASP A N 1
ATOM 2983 C CA . ASP A 1 397 ? -35.28620 -32.03280 -2.69079 1.000 41.65883 396 ASP A CA 1
ATOM 2984 C C . ASP A 1 397 ? -35.60832 -31.93367 -4.19001 1.000 40.35547 396 ASP A C 1
ATOM 2985 O O . ASP A 1 397 ? -36.75584 -31.75221 -4.60583 1.000 41.37374 396 ASP A O 1
ATOM 2990 N N . HIS A 1 398 ? -34.55476 -32.04543 -5.00061 1.000 38.71264 397 HIS A N 1
ATOM 2991 C CA . HIS A 1 398 ? -34.66360 -31.92360 -6.45089 1.000 43.21224 397 HIS A CA 1
ATOM 2992 C C . HIS A 1 398 ? -35.68215 -32.89167 -7.06205 1.000 44.51482 397 HIS A C 1
ATOM 2993 O O . HIS A 1 398 ? -36.21456 -32.62785 -8.14726 1.000 44.98561 397 HIS A O 1
ATOM 3000 N N . ASN A 1 399 ? -35.96170 -34.01357 -6.40362 1.000 40.55921 398 ASN A N 1
ATOM 3001 C CA . ASN A 1 399 ? -37.05163 -34.86865 -6.85533 1.000 38.59940 398 ASN A CA 1
ATOM 3002 C C . ASN A 1 399 ? -38.40727 -34.40720 -6.35579 1.000 41.22537 398 ASN A C 1
ATOM 3003 O O . ASN A 1 399 ? -39.39729 -35.10235 -6.59115 1.000 43.19394 398 ASN A O 1
ATOM 3008 N N . GLY A 1 400 ? -38.48018 -33.27640 -5.65790 1.000 39.93000 399 GLY A N 1
ATOM 3009 C CA . GLY A 1 400 ? -39.75409 -32.79662 -5.16034 1.000 38.43919 399 GLY A CA 1
ATOM 3010 C C . GLY A 1 400 ? -40.23008 -33.43746 -3.88066 1.000 37.32803 399 GLY A C 1
ATOM 3011 O O . GLY A 1 400 ? -41.43011 -33.39234 -3.58971 1.000 34.95792 399 GLY A O 1
ATOM 3012 N N . ILE A 1 401 ? -39.32706 -34.02145 -3.10250 1.000 39.03079 400 ILE A N 1
ATOM 3013 C CA . ILE A 1 401 ? -39.65955 -34.66923 -1.83488 1.000 40.59960 400 ILE A CA 1
ATOM 3014 C C . ILE A 1 401 ? -39.37760 -33.68840 -0.70457 1.000 38.96650 400 ILE A C 1
ATOM 3015 O O . ILE A 1 401 ? -38.21507 -33.28650 -0.52420 1.000 35.13549 400 ILE A O 1
ATOM 3020 N N . PRO A 1 402 ? -40.38289 -33.30150 0.08116 1.000 36.93452 401 PRO A N 1
ATOM 3021 C CA . PRO A 1 402 ? -40.16344 -32.34177 1.16887 1.000 35.69604 401 PRO A CA 1
ATOM 3022 C C . PRO A 1 402 ? -39.43692 -33.01484 2.32160 1.000 36.94431 401 PRO A C 1
ATOM 3023 O O . PRO A 1 402 ? -39.89847 -34.02637 2.85667 1.000 40.36003 401 PRO A O 1
ATOM 3027 N N . LEU A 1 403 ? -38.28055 -32.45957 2.68549 1.000 32.19975 402 LEU A N 1
ATOM 3028 C CA . LEU A 1 403 ? -37.50308 -33.04190 3.76489 1.000 33.73969 402 LEU A CA 1
ATOM 3029 C C . LEU A 1 403 ? -38.33717 -33.17245 5.02920 1.000 37.41098 402 LEU A C 1
ATOM 3030 O O . LEU A 1 403 ? -38.15854 -34.12622 5.79560 1.000 35.82228 402 LEU A O 1
ATOM 3035 N N . ALA A 1 404 ? -39.26652 -32.23909 5.25128 1.000 35.18997 403 ALA A N 1
ATOM 3036 C CA . ALA A 1 404 ? -40.10732 -32.31554 6.43748 1.000 33.82589 403 ALA A CA 1
ATOM 3037 C C . ALA A 1 404 ? -40.77140 -33.68267 6.55962 1.000 39.85528 403 ALA A C 1
ATOM 3038 O O . ALA A 1 404 ? -40.79200 -34.28380 7.64325 1.000 41.37471 403 ALA A O 1
ATOM 3040 N N . GLY A 1 405 ? -41.29584 -34.20681 5.45305 1.000 35.33320 404 GLY A N 1
ATOM 3041 C CA . GLY A 1 405 ? -41.96474 -35.49301 5.51134 1.000 34.26512 404 GLY A CA 1
ATOM 3042 C C . GLY A 1 405 ? -41.03485 -36.66537 5.77104 1.000 39.18414 404 GLY A C 1
ATOM 3043 O O . GLY A 1 405 ? -41.46868 -37.69396 6.28949 1.000 39.74683 404 GLY A O 1
ATOM 3044 N N . GLU A 1 406 ? -39.75887 -36.55082 5.39693 1.000 36.86733 405 GLU A N 1
ATOM 3045 C CA . GLU A 1 406 ? -38.81734 -37.59587 5.78007 1.000 37.22759 405 GLU A CA 1
ATOM 3046 C C . GLU A 1 406 ? -38.54760 -37.58716 7.28954 1.000 40.37721 405 GLU A C 1
ATOM 3047 O O . GLU A 1 406 ? -38.31140 -38.64857 7.88448 1.000 37.12161 405 GLU A O 1
ATOM 3053 N N . PHE A 1 407 ? -38.61263 -36.41444 7.93393 1.000 38.42308 406 PHE A N 1
ATOM 3054 C CA . PHE A 1 407 ? -38.57973 -36.37354 9.39512 1.000 37.69186 406 PHE A CA 1
ATOM 3055 C C . PHE A 1 407 ? -39.82633 -37.02366 10.00129 1.000 40.17304 406 PHE A C 1
ATOM 3056 O O . PHE A 1 407 ? -39.73621 -37.75734 10.99427 1.000 37.80857 406 PHE A O 1
ATOM 3064 N N . ILE A 1 408 ? -40.99579 -36.78077 9.41011 1.000 39.33708 407 ILE A N 1
ATOM 3065 C CA . ILE A 1 408 ? -42.23724 -37.33354 9.94619 1.000 34.80354 407 ILE A CA 1
ATOM 3066 C C . ILE A 1 408 ? -42.24562 -38.85623 9.85828 1.000 39.23909 407 ILE A C 1
ATOM 3067 O O . ILE A 1 408 ? -42.61282 -39.53788 10.82353 1.000 43.19448 407 ILE A O 1
ATOM 3072 N N . GLN A 1 409 ? -41.86785 -39.41857 8.69884 1.000 39.58590 408 GLN A N 1
ATOM 3073 C CA . GLN A 1 409 ? -41.87134 -40.87419 8.56661 1.000 36.23983 408 GLN A CA 1
ATOM 3074 C C . GLN A 1 409 ? -40.88156 -41.50774 9.52996 1.000 39.88873 408 GLN A C 1
ATOM 3075 O O . GLN A 1 409 ? -41.24258 -42.41075 10.30007 1.000 42.19698 408 GLN A O 1
ATOM 3081 N N . LYS A 1 410 ? -39.63328 -41.02598 9.53003 1.000 35.56595 409 LYS A N 1
ATOM 3082 C CA . LYS A 1 410 ? -38.64720 -41.58960 10.44422 1.000 35.98290 409 LYS A CA 1
ATOM 3083 C C . LYS A 1 410 ? -39.09764 -41.54508 11.89370 1.000 39.80227 409 LYS A C 1
ATOM 3084 O O . LYS A 1 410 ? -38.59675 -42.32794 12.71154 1.000 40.76012 409 LYS A O 1
ATOM 3090 N N . SER A 1 411 ? -40.01199 -40.63289 12.22904 1.000 36.77609 410 SER A N 1
ATOM 3091 C CA . SER A 1 411 ? -40.23143 -40.25749 13.61351 1.000 38.76126 410 SER A CA 1
ATOM 3092 C C . SER A 1 411 ? -41.12252 -41.23156 14.36741 1.000 41.04075 410 SER A C 1
ATOM 3093 O O . SER A 1 411 ? -41.14842 -41.19252 15.59950 1.000 39.72284 410 SER A O 1
ATOM 3096 N N . GLY A 1 412 ? -41.86160 -42.08826 13.67926 1.000 37.88172 411 GLY A N 1
ATOM 3097 C CA . GLY A 1 412 ? -42.82435 -42.84921 14.43351 1.000 38.61432 411 GLY A CA 1
ATOM 3098 C C . GLY A 1 412 ? -43.99252 -42.03745 14.95663 1.000 48.00371 411 GLY A C 1
ATOM 3099 O O . GLY A 1 412 ? -44.79647 -42.55809 15.75311 1.000 51.17644 411 GLY A O 1
ATOM 3100 N N . LEU A 1 413 ? -44.12478 -40.77967 14.54035 1.000 34.69759 412 LEU A N 1
ATOM 3101 C CA . LEU A 1 413 ? -45.28840 -39.98699 14.89683 1.000 34.43603 412 LEU A CA 1
ATOM 3102 C C . LEU A 1 413 ? -46.11882 -39.69926 13.64706 1.000 33.31618 412 LEU A C 1
ATOM 3103 O O . LEU A 1 413 ? -45.59723 -39.62633 12.53289 1.000 40.10012 412 LEU A O 1
ATOM 3108 N N . ALA A 1 414 ? -47.42928 -39.58778 13.83176 1.000 33.26520 413 ALA A N 1
ATOM 3109 C CA . ALA A 1 414 ? -48.28437 -39.01696 12.80518 1.000 27.77515 413 ALA A CA 1
ATOM 3110 C C . ALA A 1 414 ? -47.92929 -37.54732 12.56992 1.000 38.12565 413 ALA A C 1
ATOM 3111 O O . ALA A 1 414 ? -47.40458 -36.85779 13.45731 1.000 36.60865 413 ALA A O 1
ATOM 3113 N N . ALA A 1 415 ? -48.23484 -37.06127 11.35749 1.000 39.63730 414 ALA A N 1
ATOM 3114 C CA . ALA A 1 415 ? -47.94144 -35.66866 11.01857 1.000 33.45048 414 ALA A CA 1
ATOM 3115 C C . ALA A 1 415 ? -48.53305 -34.70375 12.04775 1.000 33.21874 414 ALA A C 1
ATOM 3116 O O . ALA A 1 415 ? -47.81665 -33.88364 12.62755 1.000 33.67305 414 ALA A O 1
ATOM 3118 N N . GLN A 1 416 ? -49.83854 -34.80332 12.30462 1.000 35.49465 415 GLN A N 1
ATOM 3119 C CA . GLN A 1 416 ? -50.47745 -33.94149 13.29713 1.000 32.18235 415 GLN A CA 1
ATOM 3120 C C . GLN A 1 416 ? -49.69486 -33.92290 14.61576 1.000 36.93002 415 GLN A C 1
ATOM 3121 O O . GLN A 1 416 ? -49.43297 -32.86044 15.19054 1.000 37.68991 415 GLN A O 1
ATOM 3127 N N . GLU A 1 417 ? -49.31052 -35.09843 15.11273 1.000 39.46205 416 GLU A N 1
ATOM 3128 C CA . GLU A 1 417 ? -48.59964 -35.16194 16.38250 1.000 31.86639 416 GLU A CA 1
ATOM 3129 C C . GLU A 1 417 ? -47.23140 -34.52476 16.26021 1.000 33.24846 416 GLU A C 1
ATOM 3130 O O . GLU A 1 417 ? -46.84892 -33.68749 17.07989 1.000 33.05304 416 GLU A O 1
ATOM 3136 N N . TRP A 1 418 ? -46.47333 -34.93009 15.24379 1.000 38.95220 417 TRP A N 1
ATOM 3137 C CA . TRP A 1 418 ? -45.21126 -34.27873 14.93080 1.000 33.12558 417 TRP A CA 1
ATOM 3138 C C . TRP A 1 418 ? -45.36613 -32.76683 15.00312 1.000 32.61973 417 TRP A C 1
ATOM 3139 O O . TRP A 1 418 ? -44.65246 -32.10911 15.76225 1.000 39.44897 417 TRP A O 1
ATOM 3150 N N . LEU A 1 419 ? -46.34569 -32.20446 14.28090 1.000 29.46295 418 LEU A N 1
ATOM 3151 C CA . LEU A 1 419 ? -46.56631 -30.75493 14.31421 1.000 29.54115 418 LEU A CA 1
ATOM 3152 C C . LEU A 1 419 ? -46.80735 -30.25057 15.73716 1.000 32.09589 418 LEU A C 1
ATOM 3153 O O . LEU A 1 419 ? -46.25905 -29.21786 16.13998 1.000 33.51233 418 LEU A O 1
ATOM 3158 N N . ALA A 1 420 ? -47.61186 -30.96983 16.52070 1.000 35.69020 419 ALA A N 1
ATOM 3159 C CA . ALA A 1 420 ? -47.92059 -30.50379 17.86996 1.000 33.90085 419 ALA A CA 1
ATOM 3160 C C . ALA A 1 420 ? -46.66599 -30.42945 18.72844 1.000 38.63032 419 ALA A C 1
ATOM 3161 O O . ALA A 1 420 ? -46.48337 -29.46520 19.48507 1.000 40.76869 419 ALA A O 1
ATOM 3163 N N . ARG A 1 421 ? -45.78697 -31.43625 18.61866 1.000 35.90919 420 ARG A N 1
ATOM 3164 C CA . ARG A 1 421 ? -44.54860 -31.43092 19.38569 1.000 30.41630 420 ARG A CA 1
ATOM 3165 C C . ARG A 1 421 ? -43.60345 -30.36288 18.86850 1.000 39.70059 420 ARG A C 1
ATOM 3166 O O . ARG A 1 421 ? -42.86088 -29.75075 19.65086 1.000 42.87540 420 ARG A O 1
ATOM 3174 N N . TYR A 1 422 ? -43.60231 -30.13167 17.55066 1.000 35.22069 421 TYR A N 1
ATOM 3175 C CA . TYR A 1 422 ? -42.81154 -29.03323 17.00530 1.000 33.71163 421 TYR A CA 1
ATOM 3176 C C . TYR A 1 422 ? -43.24031 -27.70739 17.62309 1.000 38.45412 421 TYR A C 1
ATOM 3177 O O . TYR A 1 422 ? -42.40211 -26.92072 18.08781 1.000 36.84099 421 TYR A O 1
ATOM 3186 N N . LEU A 1 423 ? -44.55495 -27.46589 17.68184 1.000 32.49042 422 LEU A N 1
ATOM 3187 C CA . LEU A 1 423 ? -45.03685 -26.18102 18.16956 1.000 35.12754 422 LEU A CA 1
ATOM 3188 C C . LEU A 1 423 ? -44.67363 -25.97025 19.64331 1.000 40.71815 422 LEU A C 1
ATOM 3189 O O . LEU A 1 423 ? -44.19613 -24.88858 20.02251 1.000 37.38200 422 LEU A O 1
ATOM 3194 N N . ARG A 1 424 ? -44.86600 -26.99947 20.48360 1.000 39.54886 423 ARG A N 1
ATOM 3195 C CA . ARG A 1 424 ? -44.37031 -26.94205 21.85705 1.000 35.50382 423 ARG A CA 1
ATOM 3196 C C . ARG A 1 424 ? -42.88585 -26.62972 21.90318 1.000 36.80564 423 ARG A C 1
ATOM 3197 O O . ARG A 1 424 ? -42.43367 -25.87725 22.76948 1.000 39.11086 423 ARG A O 1
ATOM 3205 N N . ALA A 1 425 ? -42.10535 -27.17381 20.97008 1.000 37.40613 424 ALA A N 1
ATOM 3206 C CA . ALA A 1 425 ? -40.66370 -26.98516 21.08734 1.000 37.35400 424 ALA A CA 1
ATOM 3207 C C . ALA A 1 425 ? -40.22518 -25.59238 20.67033 1.000 37.69521 424 ALA A C 1
ATOM 3208 O O . ALA A 1 425 ? -39.19329 -25.11438 21.15041 1.000 35.38834 424 ALA A O 1
ATOM 3210 N N . TYR A 1 426 ? -40.99673 -24.92694 19.80366 1.000 38.77585 425 TYR A N 1
ATOM 3211 C CA . TYR A 1 426 ? -40.58803 -23.67312 19.17740 1.000 35.75757 425 TYR A CA 1
ATOM 3212 C C . TYR A 1 426 ? -41.57337 -22.53679 19.41216 1.000 35.95214 425 TYR A C 1
ATOM 3213 O O . TYR A 1 426 ? -41.16786 -21.46461 19.87429 1.000 36.72115 425 TYR A O 1
ATOM 3222 N N . LEU A 1 427 ? -42.86022 -22.72495 19.10932 1.000 33.21225 426 LEU A N 1
ATOM 3223 C CA . LEU A 1 427 ? -43.80720 -21.62805 19.29207 1.000 33.03960 426 LEU A CA 1
ATOM 3224 C C . LEU A 1 427 ? -43.99806 -21.31409 20.77313 1.000 36.57162 426 LEU A C 1
ATOM 3225 O O . LEU A 1 427 ? -44.08949 -20.14430 21.16049 1.000 34.74142 426 LEU A O 1
ATOM 3230 N N . HIS A 1 428 ? -44.03309 -22.33869 21.62009 1.000 37.25668 427 HIS A N 1
ATOM 3231 C CA . HIS A 1 428 ? -44.30757 -22.08926 23.03113 1.000 35.74763 427 HIS A CA 1
ATOM 3232 C C . HIS A 1 428 ? -43.23997 -21.23408 23.70057 1.000 37.48190 427 HIS A C 1
ATOM 3233 O O . HIS A 1 428 ? -43.60464 -20.22733 24.33399 1.000 39.96378 427 HIS A O 1
ATOM 3240 N N . PRO A 1 429 ? -41.94142 -21.53076 23.60449 1.000 35.51768 428 PRO A N 1
ATOM 3241 C CA . PRO A 1 429 ? -40.98054 -20.61725 24.23270 1.000 32.76441 428 PRO A CA 1
ATOM 3242 C C . PRO A 1 429 ? -41.01695 -19.22428 23.62989 1.000 34.96827 428 PRO A C 1
ATOM 3243 O O . PRO A 1 429 ? -40.83764 -18.24539 24.36420 1.000 39.28084 428 PRO A O 1
ATOM 3247 N N . ILE A 1 430 ? -41.29170 -19.09209 22.32976 1.000 33.36078 429 ILE A N 1
ATOM 3248 C CA . ILE A 1 430 ? -41.34531 -17.76206 21.72422 1.000 29.50550 429 ILE A CA 1
ATOM 3249 C C . ILE A 1 430 ? -42.45426 -16.94276 22.35635 1.000 28.47962 429 ILE A C 1
ATOM 3250 O O . ILE A 1 430 ? -42.24469 -15.79923 22.76120 1.000 37.93619 429 ILE A O 1
ATOM 3255 N N . ILE A 1 431 ? -43.65498 -17.50852 22.43800 1.000 33.52856 430 ILE A N 1
ATOM 3256 C CA . ILE A 1 431 ? -44.74931 -16.83516 23.13370 1.000 37.52556 430 ILE A CA 1
ATOM 3257 C C . ILE A 1 431 ? -44.30426 -16.44542 24.53886 1.000 39.58477 430 ILE A C 1
ATOM 3258 O O . ILE A 1 431 ? -44.28893 -15.26310 24.90533 1.000 41.86892 430 ILE A O 1
ATOM 3263 N N . TYR A 1 432 ? -43.92487 -17.44481 25.33910 1.000 32.78423 431 TYR A N 1
ATOM 3264 C CA . TYR A 1 432 ? -43.57690 -17.19954 26.73221 1.000 36.36694 431 TYR A CA 1
ATOM 3265 C C . TYR A 1 432 ? -42.62211 -16.02382 26.86118 1.000 40.49813 431 TYR A C 1
ATOM 3266 O O . TYR A 1 432 ? -42.83078 -15.12471 27.68181 1.000 44.52545 431 TYR A O 1
ATOM 3275 N N . LEU A 1 433 ? -41.58523 -15.99669 26.02468 1.000 38.04300 432 LEU A N 1
ATOM 3276 C CA . LEU A 1 433 ? -40.61890 -14.90873 26.07673 1.000 33.93418 432 LEU A CA 1
ATOM 3277 C C . LEU A 1 433 ? -41.26533 -13.56932 25.78172 1.000 37.54213 432 LEU A C 1
ATOM 3278 O O . LEU A 1 433 ? -40.82428 -12.54107 26.29525 1.000 41.73049 432 LEU A O 1
ATOM 3283 N N . LEU A 1 434 ? -42.29393 -13.54644 24.94986 1.000 36.58566 433 LEU A N 1
ATOM 3284 C CA . LEU A 1 434 ? -42.91528 -12.26988 24.65135 1.000 37.45109 433 LEU A CA 1
ATOM 3285 C C . LEU A 1 434 ? -43.90903 -11.86429 25.73461 1.000 43.47811 433 LEU A C 1
ATOM 3286 O O . LEU A 1 434 ? -44.03893 -10.67298 26.04574 1.000 46.01486 433 LEU A O 1
ATOM 3291 N N . TYR A 1 435 ? -44.60652 -12.83034 26.32743 1.000 42.17453 434 TYR A N 1
ATOM 3292 C CA . TYR A 1 435 ? -45.62829 -12.51451 27.31367 1.000 40.22578 434 TYR A CA 1
ATOM 3293 C C . TYR A 1 435 ? -45.07728 -12.49709 28.72984 1.000 43.74151 434 TYR A C 1
ATOM 3294 O O . TYR A 1 435 ? -45.42962 -11.61183 29.51689 1.000 46.53596 434 TYR A O 1
ATOM 3303 N N . ARG A 1 436 ? -44.19455 -13.42936 29.07578 1.000 40.62761 435 ARG A N 1
ATOM 3304 C CA . ARG A 1 436 ? -43.61004 -13.36259 30.40891 1.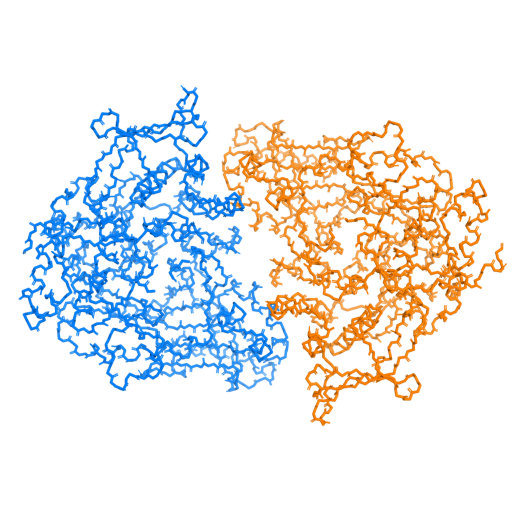000 44.45405 435 ARG A CA 1
ATOM 3305 C C . ARG A 1 436 ? -42.56577 -12.25450 30.51080 1.000 42.41097 435 ARG A C 1
ATOM 3306 O O . ARG A 1 436 ? -42.55188 -11.50192 31.48761 1.000 45.49930 435 ARG A O 1
ATOM 3314 N N . TYR A 1 437 ? -41.69172 -12.12884 29.51912 1.000 41.03266 436 TYR A N 1
ATOM 3315 C CA . TYR A 1 437 ? -40.54605 -11.23573 29.61889 1.000 40.67994 436 TYR A CA 1
ATOM 3316 C C . TYR A 1 437 ? -40.60731 -10.03579 28.68412 1.000 41.29704 436 TYR A C 1
ATOM 3317 O O . TYR A 1 437 ? -39.77034 -9.14375 28.81383 1.000 44.13631 436 TYR A O 1
ATOM 3326 N N . GLU A 1 438 ? -41.56132 -9.98344 27.75232 1.000 39.61823 437 GLU A N 1
ATOM 3327 C CA . GLU A 1 438 ? -41.63560 -8.90849 26.76523 1.000 41.47978 437 GLU A CA 1
ATOM 3328 C C . GLU A 1 438 ? -40.33160 -8.77923 25.96333 1.000 49.50535 437 GLU A C 1
ATOM 3329 O O . GLU A 1 438 ? -39.75693 -7.69249 25.83337 1.000 43.47236 437 GLU A O 1
ATOM 3335 N N . PHE A 1 439 ? -39.86950 -9.91657 25.42243 1.000 46.26044 438 PHE A N 1
ATOM 3336 C CA . PHE A 1 439 ? -38.75428 -9.99028 24.48252 1.000 40.62838 438 PHE A CA 1
ATOM 3337 C C . PHE A 1 439 ? -39.27706 -10.44687 23.13458 1.000 44.58587 438 PHE A C 1
ATOM 3338 O O . PHE A 1 439 ? -40.00006 -11.44542 23.05465 1.000 50.99624 438 PHE A O 1
ATOM 3346 N N . LYS A 1 440 ? -38.88109 -9.75037 22.08126 1.000 47.46405 439 LYS A N 1
ATOM 3347 C CA . LYS A 1 440 ? -39.12403 -10.17297 20.71042 1.000 42.17353 439 LYS A CA 1
ATOM 3348 C C . LYS A 1 440 ? -37.76952 -10.42039 20.05439 1.000 46.62258 439 LYS A C 1
ATOM 3349 O O . LYS A 1 440 ? -36.82451 -9.65764 20.27256 1.000 49.23379 439 LYS A O 1
ATOM 3355 N N . PHE A 1 441 ? -37.64415 -11.51025 19.29734 1.000 45.43729 440 PHE A N 1
ATOM 3356 C CA . PHE A 1 441 ? -36.38380 -11.76180 18.60007 1.000 44.29839 440 PHE A CA 1
ATOM 3357 C C . PHE A 1 441 ? -36.60156 -11.80606 17.09140 1.000 44.35813 440 PHE A C 1
ATOM 3358 O O . PHE A 1 441 ? -37.36319 -10.99145 16.55889 1.000 52.51913 440 PHE A O 1
ATOM 3366 N N . SER A 1 442 ? -35.93038 -12.72626 16.38850 1.000 43.27493 441 SER A N 1
ATOM 3367 C CA . SER A 1 442 ? -36.19894 -13.00274 14.96887 1.000 46.00101 441 SER A CA 1
ATOM 3368 C C . SER A 1 442 ? -36.31843 -14.50954 14.78727 1.000 42.02246 441 SER A C 1
ATOM 3369 O O . SER A 1 442 ? -35.38793 -15.17013 14.30085 1.000 39.43376 441 SER A O 1
ATOM 3372 N N . PRO A 1 443 ? -37.46468 -15.07971 15.13702 1.000 36.77068 442 PRO A N 1
ATOM 3373 C CA . PRO A 1 443 ? -37.62580 -16.53640 15.21128 1.000 41.22235 442 PRO A CA 1
ATOM 3374 C C . PRO A 1 443 ? -37.85805 -17.20742 13.85740 1.000 43.32707 442 PRO A C 1
ATOM 3375 O O . PRO A 1 443 ? -38.81457 -17.96070 13.67165 1.000 42.11667 442 PRO A O 1
ATOM 3379 N N . HIS A 1 444 ? -36.97494 -16.93808 12.90429 1.000 46.21264 443 HIS A N 1
ATOM 3380 C CA . HIS A 1 444 ? -37.12977 -17.46681 11.55919 1.000 40.79859 443 HIS A CA 1
ATOM 3381 C C . HIS A 1 444 ? -36.16399 -18.62206 11.32669 1.000 39.16290 443 HIS A C 1
ATOM 3382 O O . HIS A 1 444 ? -35.30346 -18.92792 12.15840 1.000 40.80715 443 HIS A O 1
ATOM 3389 N N . GLY A 1 445 ? -36.33861 -19.27842 10.18241 1.000 35.50510 444 GLY A N 1
ATOM 3390 C CA . GLY A 1 445 ? -35.69607 -20.56324 9.97376 1.000 33.07095 444 GLY A CA 1
ATOM 3391 C C . GLY A 1 445 ? -34.21294 -20.58117 10.27005 1.000 35.51688 444 GLY A C 1
ATOM 3392 O O . GLY A 1 445 ? -33.69041 -21.58277 10.75725 1.000 41.84117 444 GLY A O 1
ATOM 3393 N N . GLU A 1 446 ? -33.51177 -19.48055 9.99447 1.000 38.12666 445 GLU A N 1
ATOM 3394 C CA . GLU A 1 446 ? -32.06976 -19.47634 10.20456 1.000 38.56443 445 GLU A CA 1
ATOM 3395 C C . GLU A 1 446 ? -31.70220 -19.40903 11.67856 1.000 42.04076 445 GLU A C 1
ATOM 3396 O O . GLU A 1 446 ? -30.67402 -19.96263 12.08293 1.000 47.85821 445 GLU A O 1
ATOM 3402 N N . ASN A 1 447 ? -32.50479 -18.73218 12.48968 1.000 39.54939 446 ASN A N 1
ATOM 3403 C CA . ASN A 1 447 ? -32.14275 -18.46453 13.87776 1.000 43.62553 446 ASN A CA 1
ATOM 3404 C C . ASN A 1 447 ? -32.64639 -19.51985 14.86558 1.000 41.72623 446 ASN A C 1
ATOM 3405 O O . ASN A 1 447 ? -32.40264 -19.38220 16.07222 1.000 36.59670 446 ASN A O 1
ATOM 3410 N N . LEU A 1 448 ? -33.33309 -20.56008 14.39043 1.000 37.17813 447 LEU A N 1
ATOM 3411 C CA . LEU A 1 448 ? -33.73938 -21.68772 15.21512 1.000 34.68121 447 LEU A CA 1
ATOM 3412 C C . LEU A 1 448 ? -33.01012 -22.94143 14.76016 1.000 40.83874 447 LEU A C 1
ATOM 3413 O O . LEU A 1 448 ? -32.89170 -23.19453 13.55751 1.000 46.89277 447 LEU A O 1
ATOM 3418 N N . ILE A 1 449 ? -32.52219 -23.72336 15.71864 1.000 35.58093 448 ILE A N 1
ATOM 3419 C CA . ILE A 1 449 ? -31.95729 -25.03784 15.45475 1.000 30.51951 448 ILE A CA 1
ATOM 3420 C C . ILE A 1 449 ? -32.82654 -26.04461 16.19573 1.000 37.41326 448 ILE A C 1
ATOM 3421 O O . ILE A 1 449 ? -33.00366 -25.94150 17.42013 1.000 32.48604 448 ILE A O 1
ATOM 3426 N N . LEU A 1 450 ? -33.39639 -26.99203 15.45687 1.000 33.61396 449 LEU A N 1
ATOM 3427 C CA . LEU A 1 450 ? -34.19371 -28.03291 16.07878 1.000 29.68932 449 LEU A CA 1
ATOM 3428 C C . LEU A 1 450 ? -33.30326 -29.15146 16.58317 1.000 35.03845 449 LEU A C 1
ATOM 3429 O O . LEU A 1 450 ? -32.31041 -29.50926 15.94416 1.000 35.07903 449 LEU A O 1
ATOM 3434 N N . VAL A 1 451 ? -33.65092 -29.68994 17.74358 1.000 29.80322 450 VAL A N 1
ATOM 3435 C CA . VAL A 1 451 ? -33.05309 -30.91552 18.24237 1.000 32.35572 450 VAL A CA 1
ATOM 3436 C C . VAL A 1 451 ? -34.04451 -32.03299 17.98921 1.000 39.60290 450 VAL A C 1
ATOM 3437 O O . VAL A 1 451 ? -35.17218 -32.00182 18.50072 1.000 37.77534 450 VAL A O 1
ATOM 3441 N N . LEU A 1 452 ? -33.63534 -33.01039 17.18931 1.000 38.92478 451 LEU A N 1
ATOM 3442 C CA . LEU A 1 452 ? -34.48670 -34.13424 16.84274 1.000 38.90613 451 LEU A CA 1
ATOM 3443 C C . LEU A 1 452 ? -33.97304 -35.39396 17.52824 1.000 39.31161 451 LEU A C 1
ATOM 3444 O O . LEU A 1 452 ? -32.78156 -35.51969 17.83036 1.000 41.75509 451 LEU A O 1
ATOM 3449 N N . ASP A 1 453 ? -34.89003 -36.31233 17.80865 1.000 36.13923 452 ASP A N 1
ATOM 3450 C CA . ASP A 1 453 ? -34.53744 -37.65307 18.25028 1.000 35.11633 452 ASP A CA 1
ATOM 3451 C C . ASP A 1 453 ? -35.16492 -38.61514 17.26063 1.000 38.88389 452 ASP A C 1
ATOM 3452 O O . ASP A 1 453 ? -36.39192 -38.74367 17.21905 1.000 39.84824 452 ASP A O 1
ATOM 3457 N N . GLY A 1 454 ? -34.32703 -39.28186 16.46655 1.000 37.09951 453 GLY A N 1
ATOM 3458 C CA . GLY A 1 454 ? -34.81985 -40.21727 15.47792 1.000 33.85019 453 GLY A CA 1
ATOM 3459 C C . GLY A 1 454 ? -35.89614 -39.60311 14.62365 1.000 32.58928 453 GLY A C 1
ATOM 3460 O O . GLY A 1 454 ? -36.81218 -40.29157 14.18253 1.000 35.37405 453 GLY A O 1
ATOM 3461 N N . GLY A 1 455 ? -35.80943 -38.29640 14.41403 1.000 34.24834 454 GLY A N 1
ATOM 3462 C CA . GLY A 1 455 ? -36.76005 -37.57489 13.61160 1.000 37.84570 454 GLY A CA 1
ATOM 3463 C C . GLY A 1 455 ? -37.87526 -36.90024 14.38487 1.000 36.47392 454 GLY A C 1
ATOM 3464 O O . GLY A 1 455 ? -38.54214 -36.01612 13.83207 1.000 40.70946 454 GLY A O 1
ATOM 3465 N N . ALA A 1 456 ? -38.10559 -37.28703 15.63217 1.000 38.71787 455 ALA A N 1
ATOM 3466 C CA . ALA A 1 456 ? -39.18097 -36.64009 16.38403 1.000 38.96821 455 ALA A CA 1
ATOM 3467 C C . ALA A 1 456 ? -38.69594 -35.31872 16.97792 1.000 36.50927 455 ALA A C 1
ATOM 3468 O O . ALA A 1 456 ? -37.53849 -35.21998 17.39445 1.000 37.88751 455 ALA A O 1
ATOM 3470 N N . PRO A 1 457 ? -39.55180 -34.29158 17.02383 1.000 34.96755 456 PRO A N 1
ATOM 3471 C CA . PRO A 1 457 ? -39.14402 -33.02396 17.64910 1.000 35.72055 456 PRO A CA 1
ATOM 3472 C C . PRO A 1 457 ? -38.90821 -33.22764 19.13694 1.000 37.42312 456 PRO A C 1
ATOM 3473 O O . PRO A 1 457 ? -39.58477 -34.03395 19.78066 1.000 43.37404 456 PRO A O 1
ATOM 3477 N N . VAL A 1 458 ? -37.91428 -32.51376 19.67193 1.000 35.90159 457 VAL A N 1
ATOM 3478 C CA . VAL A 1 458 ? -37.54897 -32.61010 21.08335 1.000 36.87582 457 VAL A CA 1
ATOM 3479 C C . VAL A 1 458 ? -37.54489 -31.22350 21.72055 1.000 36.18583 457 VAL A C 1
ATOM 3480 O O . VAL A 1 458 ? -38.26269 -30.98087 22.69820 1.000 35.83181 457 VAL A O 1
ATOM 3484 N N . ARG A 1 459 ? -36.74998 -30.30628 21.17132 1.000 35.59910 458 ARG A N 1
ATOM 3485 C CA . ARG A 1 459 ? -36.62287 -28.94854 21.70223 1.000 35.24351 458 ARG A CA 1
ATOM 3486 C C . ARG A 1 459 ? -35.91802 -28.07910 20.66524 1.000 34.54294 458 ARG A C 1
ATOM 3487 O O . ARG A 1 459 ? -35.62275 -28.52685 19.55259 1.000 36.47929 458 ARG A O 1
ATOM 3495 N N . ALA A 1 460 ? -35.62295 -26.83532 21.03481 1.000 33.92283 459 ALA A N 1
ATOM 3496 C CA . ALA A 1 460 ? -35.16029 -25.85969 20.06216 1.000 28.17863 459 ALA A CA 1
ATOM 3497 C C . ALA A 1 460 ? -34.16804 -24.91919 20.71959 1.000 32.95264 459 ALA A C 1
ATOM 3498 O O . ALA A 1 460 ? -34.22792 -24.67180 21.92508 1.000 37.22214 459 ALA A O 1
ATOM 3500 N N . VAL A 1 461 ? -33.26506 -24.38493 19.90536 1.000 36.95021 460 VAL A N 1
ATOM 3501 C CA . VAL A 1 461 ? -32.24169 -23.43779 20.33145 1.000 34.94645 460 VAL A CA 1
ATOM 3502 C C . VAL A 1 461 ? -32.40866 -22.16691 19.51266 1.000 36.18048 460 VAL A C 1
ATOM 3503 O O . VAL A 1 461 ? -32.50285 -22.23788 18.28205 1.000 41.95107 460 VAL A O 1
ATOM 3507 N N . LEU A 1 462 ? -32.42600 -21.01314 20.18113 1.000 34.75831 461 LEU A N 1
ATOM 3508 C CA . LEU A 1 462 ? -32.50132 -19.70094 19.53071 1.000 34.64540 461 LEU A CA 1
ATOM 3509 C C . LEU A 1 462 ? -31.10961 -19.07527 19.43522 1.000 38.81248 461 LEU A C 1
ATOM 3510 O O . LEU A 1 462 ? -30.32978 -19.15483 20.38994 1.000 40.01428 461 LEU A O 1
ATOM 3515 N N . LYS A 1 463 ? -30.78433 -18.42990 18.29927 1.000 38.77297 462 LYS A N 1
ATOM 3516 C CA . LYS A 1 463 ? -29.37092 -18.07522 18.17637 1.000 38.36442 462 LYS A CA 1
ATOM 3517 C C . LYS A 1 463 ? -29.06575 -16.59009 18.00963 1.000 43.74605 462 LYS A C 1
ATOM 3518 O O . LYS A 1 463 ? -28.06735 -16.12557 18.57756 1.000 53.19684 462 LYS A O 1
ATOM 3524 N N . ASP A 1 464 ? -29.84518 -15.80065 17.27656 1.000 37.07296 463 ASP A N 1
ATOM 3525 C CA . ASP A 1 464 ? -29.38808 -14.43114 16.94536 1.000 52.48535 463 ASP A CA 1
ATOM 3526 C C . ASP A 1 464 ? -29.97109 -13.42899 17.95457 1.000 52.13734 463 ASP A C 1
ATOM 3527 O O . ASP A 1 464 ? -31.14890 -13.06712 17.87141 1.000 56.70477 463 ASP A O 1
ATOM 3532 N N . ILE A 1 465 ? -29.14398 -12.94805 18.89326 1.000 46.79804 464 ILE A N 1
ATOM 3533 C CA . ILE A 1 465 ? -29.69232 -12.40235 20.14025 1.000 42.47845 464 ILE A CA 1
ATOM 3534 C C . ILE A 1 465 ? -29.44330 -10.91431 20.36235 1.000 46.40840 464 ILE A C 1
ATOM 3535 O O . ILE A 1 465 ? -30.39646 -10.14629 20.53071 1.000 48.66869 464 ILE A O 1
ATOM 3540 N N . GLY A 1 466 ? -28.17776 -10.49158 20.39209 1.000 42.00860 465 GLY A N 1
ATOM 3541 C CA . GLY A 1 466 ? -27.88331 -9.09957 20.71899 1.000 42.65936 465 GLY A CA 1
ATOM 3542 C C . GLY A 1 466 ? -28.32292 -8.09769 19.66100 1.000 47.64062 465 GLY A C 1
ATOM 3543 O O . GLY A 1 466 ? -28.76148 -6.99285 19.98683 1.000 50.76522 465 GLY A O 1
ATOM 3544 N N . GLU A 1 467 ? -28.19402 -8.45214 18.38187 1.000 54.52668 466 GLU A N 1
ATOM 3545 C CA . GLU A 1 467 ? -28.50407 -7.50102 17.32179 1.000 51.18066 466 GLU A CA 1
ATOM 3546 C C . GLU A 1 467 ? -29.98783 -7.45513 16.98128 1.000 54.42996 466 GLU A C 1
ATOM 3547 O O . GLU A 1 467 ? -30.43285 -6.48681 16.35063 1.000 54.16254 466 GLU A O 1
ATOM 3549 N N . GLU A 1 468 ? -30.76759 -8.46331 17.38550 1.000 51.71514 467 GLU A N 1
ATOM 3550 C CA . GLU A 1 468 ? -32.15389 -8.57356 16.94182 1.000 53.10108 467 GLU A CA 1
ATOM 3551 C C . GLU A 1 468 ? -33.19947 -8.36965 18.03589 1.000 49.75292 467 GLU A C 1
ATOM 3552 O O . GLU A 1 468 ? -34.38996 -8.30436 17.70357 1.000 51.12291 467 GLU A O 1
ATOM 3558 N N . ILE A 1 469 ? -32.80324 -8.26073 19.32606 1.000 52.36972 468 ILE A N 1
ATOM 3559 C CA . ILE A 1 469 ? -33.76458 -8.31029 20.42847 1.000 44.43200 468 ILE A CA 1
ATOM 3560 C C . ILE A 1 469 ? -34.44730 -6.96263 20.59928 1.000 47.57833 468 ILE A C 1
ATOM 3561 O O . ILE A 1 469 ? -33.82029 -5.90645 20.47960 1.000 47.73521 468 ILE A O 1
ATOM 3566 N N . CYS A 1 470 ? -35.75082 -7.00766 20.86720 1.000 52.37840 469 CYS A N 1
ATOM 3567 C CA . CYS A 1 470 ? -36.55708 -5.85601 21.25095 1.000 48.10985 469 CYS A CA 1
ATOM 3568 C C . CYS A 1 470 ? -37.02465 -6.07423 22.67976 1.000 47.91265 469 CYS A C 1
ATOM 3569 O O . CYS A 1 470 ? -37.68691 -7.08010 22.96509 1.000 49.66665 469 CYS A O 1
ATOM 3572 N N . ILE A 1 471 ? -36.68721 -5.14747 23.57363 1.000 50.55126 470 ILE A N 1
ATOM 3573 C CA . ILE A 1 471 ? -37.17851 -5.18575 24.95092 1.000 52.74119 470 ILE A CA 1
ATOM 3574 C C . ILE A 1 471 ? -38.29934 -4.16362 25.08313 1.000 46.35955 470 ILE A C 1
ATOM 3575 O O . ILE A 1 471 ? -38.08414 -2.96101 24.89054 1.000 43.44280 470 ILE A O 1
ATOM 3580 N N . PHE A 1 472 ? -39.49634 -4.64443 25.41224 1.000 46.76654 471 PHE A N 1
ATOM 3581 C CA . PHE A 1 472 ? -40.65243 -3.77751 25.55507 1.000 52.41028 471 PHE A CA 1
ATOM 3582 C C . PHE A 1 472 ? -40.85474 -3.24212 26.97145 1.000 57.64378 471 PHE A C 1
ATOM 3583 O O . PHE A 1 472 ? -41.62220 -2.29133 27.14797 1.000 65.92064 471 PHE A O 1
ATOM 3591 N N . ASP A 1 473 ? -40.20557 -3.80567 27.99318 1.000 57.21293 472 ASP A N 1
ATOM 3592 C CA . ASP A 1 473 ? -40.44921 -3.23124 29.32157 1.000 70.41076 472 ASP A CA 1
ATOM 3593 C C . ASP A 1 473 ? -39.22737 -3.47566 30.20991 1.000 74.28908 472 ASP A C 1
ATOM 3594 O O . ASP A 1 473 ? -39.22061 -4.35421 31.08263 1.000 73.24267 472 ASP A O 1
ATOM 3599 N N . ALA A 1 474 ? -38.19370 -2.64665 30.00626 1.000 66.65908 473 ALA A N 1
ATOM 3600 C CA . ALA A 1 474 ? -36.98393 -2.80227 30.79639 1.000 72.37856 473 ALA A CA 1
ATOM 3601 C C . ALA A 1 474 ? -37.16464 -2.19892 32.18829 1.000 79.28235 473 ALA A C 1
ATOM 3602 O O . ALA A 1 474 ? -37.86162 -1.19024 32.35008 1.000 85.67063 473 ALA A O 1
ATOM 3604 N N . PRO A 1 475 ? -36.54322 -2.80312 33.21923 1.000 74.29730 474 PRO A N 1
ATOM 3605 C CA . PRO A 1 475 ? -36.58715 -2.19813 34.56038 1.000 76.18376 474 PRO A CA 1
ATOM 3606 C C . PRO A 1 475 ? -35.87091 -0.85390 34.60384 1.000 73.69875 474 PRO A C 1
ATOM 3607 O O . PRO A 1 475 ? -35.41504 -0.35161 33.57275 1.000 72.89405 474 PRO A O 1
ATOM 3611 N N . ASP A 1 476 ? -35.76857 -0.25685 35.79260 1.000 75.25921 475 ASP A N 1
ATOM 3612 C CA . ASP A 1 476 ? -35.09552 1.02927 35.91377 1.000 69.32816 475 ASP A CA 1
ATOM 3613 C C . ASP A 1 476 ? -33.58067 0.90218 35.79463 1.000 71.53968 475 ASP A C 1
ATOM 3614 O O . ASP A 1 476 ? -32.91036 1.89056 35.46945 1.000 74.78432 475 ASP A O 1
ATOM 3619 N N . ASP A 1 477 ? -33.02245 -0.28450 36.03705 1.000 70.06738 476 ASP A N 1
ATOM 3620 C CA . ASP A 1 477 ? -31.58480 -0.49642 35.91729 1.000 72.00973 476 ASP A CA 1
ATOM 3621 C C . ASP A 1 477 ? -31.21166 -1.28496 34.66355 1.000 69.89112 476 ASP A C 1
ATOM 3622 O O . ASP A 1 477 ? -30.20226 -1.99276 34.65643 1.000 68.91512 476 ASP A O 1
ATOM 3627 N N . ILE A 1 478 ? -32.02372 -1.20246 33.61403 1.000 63.98080 477 ILE A N 1
ATOM 3628 C CA . ILE A 1 478 ? -31.58803 -1.66534 32.30375 1.000 64.54345 477 ILE A CA 1
ATOM 3629 C C . ILE A 1 478 ? -30.22030 -1.03447 32.09942 1.000 62.61342 477 ILE A C 1
ATOM 3630 O O . ILE A 1 478 ? -30.10359 0.18970 32.21545 1.000 65.47657 477 ILE A O 1
ATOM 3632 N N . PRO A 1 479 ? -29.15761 -1.80649 31.88231 1.000 62.67659 478 PRO A N 1
ATOM 3633 C CA . PRO A 1 479 ? -27.87304 -1.18217 31.55922 1.000 58.64229 478 PRO A CA 1
ATOM 3634 C C . PRO A 1 479 ? -28.03708 -0.31759 30.32321 1.000 55.15816 478 PRO A C 1
ATOM 3635 O O . PRO A 1 479 ? -28.79002 -0.66184 29.41322 1.000 61.64501 478 PRO A O 1
ATOM 3639 N N . GLU A 1 480 ? -27.35779 0.83494 30.31445 1.000 56.50281 479 GLU A N 1
ATOM 3640 C CA . GLU A 1 480 ? -27.45370 1.73855 29.17070 1.000 58.05935 479 GLU A CA 1
ATOM 3641 C C . GLU A 1 480 ? -27.00394 1.05222 27.89162 1.000 63.64215 479 GLU A C 1
ATOM 3642 O O . GLU A 1 480 ? -27.47203 1.40093 26.80001 1.000 66.39690 479 GLU A O 1
ATOM 3644 N N . SER A 1 481 ? -26.11255 0.06134 28.01542 1.000 63.05758 480 SER A N 1
ATOM 3645 C CA . SER A 1 481 ? -25.68122 -0.73981 26.87387 1.000 59.64545 480 SER A CA 1
ATOM 3646 C C . SER A 1 481 ? -26.85466 -1.33458 26.11138 1.000 62.37245 480 SER A C 1
ATOM 3647 O O . SER A 1 481 ? -26.73111 -1.62963 24.91669 1.000 68.51488 480 SER A O 1
ATOM 3650 N N . CYS A 1 482 ? -27.98980 -1.53678 26.77509 1.000 54.46848 481 CYS A N 1
ATOM 3651 C CA . CYS A 1 482 ? -29.15046 -2.11166 26.12202 1.000 54.13037 481 CYS A CA 1
ATOM 3652 C C . CYS A 1 482 ? -30.17301 -1.06339 25.74450 1.000 58.15226 481 CYS A C 1
ATOM 3653 O O . CYS A 1 482 ? -31.29342 -1.41959 25.36537 1.000 59.11214 481 CYS A O 1
ATOM 3656 N N . ARG A 1 483 ? -29.81309 0.22122 25.83051 1.000 58.61235 482 ARG A N 1
ATOM 3657 C CA . ARG A 1 483 ? -30.73554 1.26576 25.39773 1.000 58.43270 482 ARG A CA 1
ATOM 3658 C C . ARG A 1 483 ? -31.02144 1.15710 23.90679 1.000 57.30214 482 ARG A C 1
ATOM 3659 O O . ARG A 1 483 ? -32.11547 1.51750 23.45384 1.000 60.03246 482 ARG A O 1
ATOM 3661 N N . ARG A 1 484 ? -30.06120 0.64439 23.13174 1.000 57.09251 483 ARG A N 1
ATOM 3662 C CA . ARG A 1 484 ? -30.31216 0.38277 21.71558 1.000 61.98478 483 ARG A CA 1
ATOM 3663 C C . ARG A 1 484 ? -31.54064 -0.51534 21.53396 1.000 61.12051 483 ARG A C 1
ATOM 3664 O O . ARG A 1 484 ? -32.35168 -0.30150 20.62399 1.000 53.89671 483 ARG A O 1
ATOM 3672 N N . ALA A 1 485 ? -31.73028 -1.47445 22.45328 1.000 61.64473 484 ALA A N 1
ATOM 3673 C CA . ALA A 1 485 ? -32.71928 -2.53852 22.34465 1.000 47.46503 484 ALA A CA 1
ATOM 3674 C C . ALA A 1 485 ? -34.09657 -2.15569 22.86466 1.000 50.92825 484 ALA A C 1
ATOM 3675 O O . ALA A 1 485 ? -35.07646 -2.83646 22.54377 1.000 54.07768 484 ALA A O 1
ATOM 3677 N N . VAL A 1 486 ? -34.20120 -1.10308 23.66977 1.000 51.82539 485 VAL A N 1
ATOM 3678 C CA . VAL A 1 486 ? -35.49429 -0.70115 24.20127 1.000 47.72908 485 VAL A CA 1
ATOM 3679 C C . VAL A 1 486 ? -36.32625 -0.09139 23.08363 1.000 52.93495 485 VAL A C 1
ATOM 3680 O O . VAL A 1 486 ? -35.79340 0.58213 22.19012 1.000 68.65857 485 VAL A O 1
ATOM 3684 N N . THR A 1 487 ? -37.63558 -0.34728 23.09960 1.000 48.76657 486 THR A N 1
ATOM 3685 C CA . THR A 1 487 ? -38.46621 0.02792 21.95432 1.000 55.58584 486 THR A CA 1
ATOM 3686 C C . THR A 1 487 ? -39.94294 -0.01385 22.34441 1.000 57.37820 486 THR A C 1
ATOM 3687 O O . THR A 1 487 ? -40.51276 -1.10000 22.47208 1.000 63.35200 486 THR A O 1
ATOM 3689 N N . GLU A 1 488 ? -40.56884 1.15318 22.50156 1.000 54.88398 487 GLU A N 1
ATOM 3690 C CA . GLU A 1 488 ? -41.99377 1.20481 22.80792 1.000 55.92260 487 GLU A CA 1
ATOM 3691 C C . GLU A 1 488 ? -42.81103 0.65754 21.63979 1.000 69.34181 487 GLU A C 1
ATOM 3692 O O . GLU A 1 488 ? -42.34315 0.59597 20.49813 1.000 75.79262 487 GLU A O 1
ATOM 3694 N N . GLU A 1 489 ? -44.04884 0.25083 21.93712 1.000 73.49389 488 GLU A N 1
ATOM 3695 C CA . GLU A 1 489 ? -44.95629 -0.27672 20.91887 1.000 67.97535 488 GLU A CA 1
ATOM 3696 C C . GLU A 1 489 ? -46.38582 -0.26614 21.45368 1.000 72.82163 488 GLU A C 1
ATOM 3697 O O . GLU A 1 489 ? -46.61883 -0.47717 22.65060 1.000 67.77432 488 GLU A O 1
ATOM 3703 N N . ALA A 1 490 ? -47.33968 -0.03713 20.54762 1.000 68.65803 489 ALA A N 1
ATOM 3704 C CA . ALA A 1 490 ? -48.74794 -0.03367 20.92580 1.000 61.12226 489 ALA A CA 1
ATOM 3705 C C . ALA A 1 490 ? -49.22023 -1.43445 21.28979 1.000 61.58527 489 ALA A C 1
ATOM 3706 O O . ALA A 1 490 ? -48.84295 -2.42277 20.65377 1.000 65.78831 489 ALA A O 1
ATOM 3708 N N . ASP A 1 491 ? -50.05644 -1.51107 22.32476 1.000 60.37222 490 ASP A N 1
ATOM 3709 C CA . ASP A 1 491 ? -50.68581 -2.77479 22.68670 1.000 56.87339 490 ASP A CA 1
ATOM 3710 C C . ASP A 1 491 ? -51.49246 -3.35179 21.53268 1.000 59.44946 490 ASP A C 1
ATOM 3711 O O . ASP A 1 491 ? -51.61076 -4.57854 21.41004 1.000 60.08448 490 ASP A O 1
ATOM 3716 N N . GLU A 1 492 ? -52.04970 -2.48347 20.67936 1.000 64.57134 491 GLU A N 1
ATOM 3717 C CA . GLU A 1 492 ? -52.84559 -2.93719 19.54085 1.000 62.68247 491 GLU A CA 1
ATOM 3718 C C . GLU A 1 492 ? -52.03806 -3.82502 18.58965 1.000 59.81631 491 GLU A C 1
ATOM 3719 O O . GLU A 1 492 ? -52.61746 -4.68442 17.91233 1.000 59.47835 491 GLU A O 1
ATOM 3721 N N . ILE A 1 493 ? -50.71191 -3.64279 18.52271 1.000 51.70894 492 ILE A N 1
ATOM 3722 C CA . ILE A 1 493 ? -49.86899 -4.38562 17.59484 1.000 52.38049 492 ILE A CA 1
ATOM 3723 C C . ILE A 1 493 ? -48.79374 -5.20461 18.30072 1.000 53.45202 492 ILE A C 1
ATOM 3724 O O . ILE A 1 493 ? -47.87118 -5.68273 17.64839 1.000 53.84493 492 ILE A O 1
ATOM 3729 N N . ARG A 1 494 ? -48.88877 -5.38857 19.62211 1.000 58.15906 493 ARG A N 1
ATOM 3730 C CA . ARG A 1 494 ? -47.91962 -6.24696 20.30831 1.000 50.10429 493 ARG A CA 1
ATOM 3731 C C . ARG A 1 494 ? -48.04987 -7.70470 19.87322 1.000 47.90117 493 ARG A C 1
ATOM 3732 O O . ARG A 1 494 ? -47.04614 -8.42542 19.81043 1.000 39.77139 493 ARG A O 1
ATOM 3740 N N . ASN A 1 495 ? -49.26606 -8.15487 19.55216 1.000 48.34372 494 ASN A N 1
ATOM 3741 C CA . ASN A 1 495 ? -49.45010 -9.54687 19.16615 1.000 43.27172 494 ASN A CA 1
ATOM 3742 C C . ASN A 1 495 ? -48.82369 -9.88470 17.81468 1.000 43.03316 494 ASN A C 1
ATOM 3743 O O . ASN A 1 495 ? -48.73977 -11.06928 17.47143 1.000 42.49338 494 ASN A O 1
ATOM 3748 N N . LEU A 1 496 ? -48.37657 -8.88703 17.04928 1.000 40.63243 495 LEU A N 1
ATOM 3749 C CA . LEU A 1 496 ? -47.63331 -9.14776 15.82160 1.000 42.07242 495 LEU A CA 1
ATOM 3750 C C . LEU A 1 496 ? -46.33592 -9.90532 16.04837 1.000 41.41372 495 LEU A C 1
ATOM 3751 O O . LEU A 1 496 ? -45.73663 -10.37457 15.07594 1.000 40.57830 495 LEU A O 1
ATOM 3756 N N . GLY A 1 497 ? -45.86167 -10.00593 17.28686 1.000 41.68496 496 GLY A N 1
ATOM 3757 C CA . GLY A 1 497 ? -44.61771 -10.71303 17.51683 1.000 40.71828 496 GLY A CA 1
ATOM 3758 C C . GLY A 1 497 ? -44.74646 -12.18198 17.21274 1.000 41.64423 496 GLY A C 1
ATOM 3759 O O . GLY A 1 497 ? -43.75892 -12.84151 16.88224 1.000 48.61458 496 GLY A O 1
ATOM 3760 N N . VAL A 1 498 ? -45.95691 -12.71259 17.32870 1.000 39.90092 497 VAL A N 1
ATOM 3761 C CA . VAL A 1 498 ? -46.25982 -14.07426 16.93564 1.000 36.17709 497 VAL A CA 1
ATOM 3762 C C . VAL A 1 498 ? -47.00442 -14.11281 15.60923 1.000 39.50583 497 VAL A C 1
ATOM 3763 O O . VAL A 1 498 ? -46.66662 -14.90750 14.73216 1.000 41.29643 497 VAL A O 1
ATOM 3767 N N . LEU A 1 499 ? -47.99608 -13.22980 15.44137 1.000 37.18424 498 LEU A N 1
ATOM 3768 C CA . LEU A 1 499 ? -48.91995 -13.33480 14.31484 1.000 38.98208 498 LEU A CA 1
ATOM 3769 C C . LEU A 1 499 ? -48.24876 -13.00097 12.98542 1.000 42.83944 498 LEU A C 1
ATOM 3770 O O . LEU A 1 499 ? -48.53944 -13.64096 11.97015 1.000 43.75332 498 LEU A O 1
ATOM 3775 N N . SER A 1 500 ? -47.37404 -11.99093 12.94928 1.000 43.38196 499 SER A N 1
ATOM 3776 C CA . SER A 1 500 ? -46.62909 -11.73903 11.71549 1.000 40.08102 499 SER A CA 1
ATOM 3777 C C . SER A 1 500 ? -45.26740 -12.42262 11.72324 1.000 40.69578 499 SER A C 1
ATOM 3778 O O . SER A 1 500 ? -44.90516 -13.07131 10.74436 1.000 46.97631 499 SER A O 1
ATOM 3781 N N . ASP A 1 501 ? -44.51084 -12.30577 12.81934 1.000 47.88676 500 ASP A N 1
ATOM 3782 C CA . ASP A 1 501 ? -43.16186 -12.86615 12.85106 1.000 43.53809 500 ASP A CA 1
ATOM 3783 C C . ASP A 1 501 ? -43.17062 -14.38240 12.71906 1.000 42.41889 500 ASP A C 1
ATOM 3784 O O . ASP A 1 501 ? -42.29063 -14.94527 12.06057 1.000 47.43997 500 ASP A O 1
ATOM 3789 N N . VAL A 1 502 ? -44.15660 -15.06625 13.30369 1.000 36.83257 501 VAL A N 1
ATOM 3790 C CA . VAL A 1 502 ? -44.20257 -16.52994 13.28855 1.000 37.30032 501 VAL A CA 1
ATOM 3791 C C . VAL A 1 502 ? -45.29345 -17.06357 12.35478 1.000 39.88640 501 VAL A C 1
ATOM 3792 O O . VAL A 1 502 ? -45.01185 -17.84788 11.44298 1.000 37.19120 501 VAL A O 1
ATOM 3796 N N . PHE A 1 503 ? -46.55111 -16.68354 12.58724 1.000 43.67167 502 PHE A N 1
ATOM 3797 C CA . PHE A 1 503 ? -47.62810 -17.22973 11.76248 1.000 38.59239 502 PHE A CA 1
ATOM 3798 C C . PHE A 1 503 ? -47.42553 -16.85545 10.29961 1.000 35.84471 502 PHE A C 1
ATOM 3799 O O . PHE A 1 503 ? -47.19907 -17.72370 9.45687 1.000 39.87301 502 PHE A O 1
ATOM 3807 N N . ASP A 1 504 ? -47.45608 -15.56180 9.97802 1.000 40.31021 503 ASP A N 1
ATOM 3808 C CA . ASP A 1 504 ? -47.46617 -15.19988 8.56366 1.000 42.20069 503 ASP A CA 1
ATOM 3809 C C . ASP A 1 504 ? -46.09984 -15.33924 7.90427 1.000 44.03848 503 ASP A C 1
ATOM 3810 O O . ASP A 1 504 ? -46.03831 -15.56594 6.68998 1.000 44.53519 503 ASP A O 1
ATOM 3815 N N . ASP A 1 505 ? -45.00244 -15.21199 8.66227 1.000 42.02926 504 ASP A N 1
ATOM 3816 C CA . ASP A 1 505 ? -43.67046 -15.26911 8.06261 1.000 39.78717 504 ASP A CA 1
ATOM 3817 C C . ASP A 1 505 ? -43.06153 -16.66853 8.03501 1.000 38.75546 504 ASP A C 1
ATOM 3818 O O . ASP A 1 505 ? -42.12872 -16.88928 7.26369 1.000 41.99017 504 ASP A O 1
ATOM 3823 N N . PHE A 1 506 ? -43.53244 -17.61883 8.84872 1.000 36.40804 505 PHE A N 1
ATOM 3824 C CA . PHE A 1 506 ? -42.95254 -18.95734 8.78002 1.000 29.94344 505 PHE A CA 1
ATOM 3825 C C . PHE A 1 506 ? -43.99230 -20.07643 8.72637 1.000 33.45090 505 PHE A C 1
ATOM 3826 O O . PHE A 1 506 ? -43.95332 -20.91002 7.81699 1.000 33.57630 505 PHE A O 1
ATOM 3834 N N . LEU A 1 507 ? -44.90220 -20.15001 9.69881 1.000 32.71815 506 LEU A N 1
ATOM 3835 C CA . LEU A 1 507 ? -45.84574 -21.26682 9.69505 1.000 32.72399 506 LEU A CA 1
ATOM 3836 C C . LEU A 1 507 ? -46.70123 -21.29638 8.42737 1.000 33.49944 506 LEU A C 1
ATOM 3837 O O . LEU A 1 507 ? -47.02639 -22.37845 7.93182 1.000 33.79936 506 LEU A O 1
ATOM 3842 N N . ARG A 1 508 ? -47.05201 -20.13334 7.87114 1.000 34.22335 507 ARG A N 1
ATOM 3843 C CA . ARG A 1 508 ? -47.75774 -20.10440 6.59273 1.000 28.51666 507 ARG A CA 1
ATOM 3844 C C . ARG A 1 508 ? -47.01366 -20.90931 5.52639 1.000 34.10040 507 ARG A C 1
ATOM 3845 O O . ARG A 1 508 ? -47.62751 -21.62900 4.72831 1.000 34.95144 507 ARG A O 1
ATOM 3853 N N . HIS A 1 509 ? -45.68801 -20.81383 5.50161 1.000 32.21959 508 HIS A N 1
ATOM 3854 C CA . HIS A 1 509 ? -44.93766 -21.53526 4.48392 1.000 31.86162 508 HIS A CA 1
ATOM 3855 C C . HIS A 1 509 ? -44.88101 -23.02241 4.77432 1.000 37.45304 508 HIS A C 1
ATOM 3856 O O . HIS A 1 509 ? -44.87034 -23.83280 3.84180 1.000 39.97392 508 HIS A O 1
ATOM 3863 N N . PHE A 1 510 ? -44.82975 -23.39694 6.05211 1.000 35.02308 509 PHE A N 1
ATOM 3864 C CA . PHE A 1 510 ? -44.87120 -24.80474 6.41439 1.000 31.57543 509 PHE A CA 1
ATOM 3865 C C . PHE A 1 510 ? -46.23014 -25.41546 6.08554 1.000 37.67631 509 PHE A C 1
ATOM 3866 O O . PHE A 1 510 ? -46.30838 -26.58226 5.68169 1.000 35.87334 509 PHE A O 1
ATOM 3874 N N . ALA A 1 511 ? -47.31533 -24.64135 6.26223 1.000 37.71475 510 ALA A N 1
ATOM 3875 C CA . ALA A 1 511 ? -48.66111 -25.17654 6.07749 1.000 29.42853 510 ALA A CA 1
ATOM 3876 C C . ALA A 1 511 ? -48.93444 -25.47926 4.61590 1.000 35.56054 510 ALA A C 1
ATOM 3877 O O . ALA A 1 511 ? -49.52766 -26.51385 4.29613 1.000 43.51335 510 ALA A O 1
ATOM 3879 N N . LEU A 1 512 ? -48.51418 -24.58818 3.71225 1.000 35.58552 511 LEU A N 1
ATOM 3880 C CA . LEU A 1 512 ? -48.65991 -24.85230 2.28212 1.000 35.74763 511 LEU A CA 1
ATOM 3881 C C . LEU A 1 512 ? -47.88431 -26.09640 1.88928 1.000 35.60586 511 LEU A C 1
ATOM 3882 O O . LEU A 1 512 ? -48.39181 -26.96541 1.17387 1.000 39.04653 511 LEU A O 1
ATOM 3887 N N . LEU A 1 513 ? -46.63888 -26.18674 2.34145 1.000 32.92111 512 LEU A N 1
ATOM 3888 C CA . LEU A 1 513 ? -45.82311 -27.34910 2.03579 1.000 29.98690 512 LEU A CA 1
ATOM 3889 C C . LEU A 1 513 ? -46.45212 -28.63109 2.58015 1.000 37.21779 512 LEU A C 1
ATOM 3890 O O . LEU A 1 513 ? -46.42372 -29.66947 1.91039 1.000 41.26476 512 LEU A O 1
ATOM 3895 N N . LEU A 1 514 ? -47.03512 -28.59039 3.78564 1.000 29.78661 513 LEU A N 1
ATOM 3896 C CA . LEU A 1 514 ? -47.64548 -29.81274 4.29753 1.000 33.34441 513 LEU A CA 1
ATOM 3897 C C . LEU A 1 514 ? -48.96271 -30.11952 3.60134 1.000 36.89078 513 LEU A C 1
ATOM 3898 O O . LEU A 1 514 ? -49.35850 -31.28606 3.51478 1.000 38.22343 513 LEU A O 1
ATOM 3903 N N . HIS A 1 515 ? -49.65755 -29.09788 3.11264 1.000 32.34908 514 HIS A N 1
ATOM 3904 C CA . HIS A 1 515 ? -50.95070 -29.32873 2.48784 1.000 38.52028 514 HIS A CA 1
ATOM 3905 C C . HIS A 1 515 ? -50.80154 -29.76245 1.03318 1.000 42.05801 514 HIS A C 1
ATOM 3906 O O . HIS A 1 515 ? -51.49624 -30.68029 0.56876 1.000 38.66284 514 HIS A O 1
ATOM 3913 N N . GLU A 1 516 ? -49.90128 -29.10187 0.30466 1.000 43.43126 515 GLU A N 1
ATOM 3914 C CA . GLU A 1 516 ? -49.64277 -29.47725 -1.07645 1.000 42.54874 515 GLU A CA 1
ATOM 3915 C C . GLU A 1 516 ? -49.18392 -30.92093 -1.17327 1.000 39.66913 515 GLU A C 1
ATOM 3916 O O . GLU A 1 516 ? -49.53964 -31.61664 -2.12704 1.000 43.95761 515 GLU A O 1
ATOM 3922 N N . SER A 1 517 ? -48.44013 -31.40136 -0.18226 1.000 37.39642 516 SER A N 1
ATOM 3923 C CA . SER A 1 517 ? -47.91796 -32.76082 -0.19839 1.000 38.71435 516 SER A CA 1
ATOM 3924 C C . SER A 1 517 ? -48.87245 -33.77514 0.38828 1.000 38.51375 516 SER A C 1
ATOM 3925 O O . SER A 1 517 ? -48.51336 -34.94579 0.47554 1.000 41.58854 516 SER A O 1
ATOM 3928 N N . GLY A 1 518 ? -50.05555 -33.36462 0.82183 1.000 37.69836 517 GLY A N 1
ATOM 3929 C CA . GLY A 1 518 ? -50.96389 -34.33586 1.38753 1.000 38.35470 517 GLY A CA 1
ATOM 3930 C C . GLY A 1 518 ? -50.63426 -34.82280 2.78036 1.000 40.54207 517 GLY A C 1
ATOM 3931 O O . GLY A 1 518 ? -51.34356 -35.69390 3.29482 1.000 40.95840 517 GLY A O 1
ATOM 3932 N N . LEU A 1 519 ? -49.59620 -34.27072 3.41925 1.000 44.27876 518 LEU A N 1
ATOM 3933 C CA . LEU A 1 519 ? -49.22659 -34.66959 4.77701 1.000 37.77144 518 LEU A CA 1
ATOM 3934 C C . LEU A 1 519 ? -50.15238 -34.07524 5.84133 1.000 39.33930 518 LEU A C 1
ATOM 3935 O O . LEU A 1 519 ? -50.35058 -34.69163 6.89619 1.000 41.43974 518 LEU A O 1
ATOM 3940 N N . LEU A 1 520 ? -50.71804 -32.89171 5.60069 1.000 34.69650 519 LEU A N 1
ATOM 3941 C CA . LEU A 1 520 ? -51.67523 -32.31099 6.53267 1.000 36.11212 519 LEU A CA 1
ATOM 3942 C C . LEU A 1 520 ? -52.42883 -31.17339 5.84981 1.000 40.25914 519 LEU A C 1
ATOM 3943 O O . LEU A 1 520 ? -51.80922 -30.23951 5.32939 1.000 40.73734 519 LEU A O 1
ATOM 3948 N N . THR A 1 521 ? -53.75887 -31.24191 5.82786 1.000 38.49121 520 THR A N 1
ATOM 3949 C CA . THR A 1 521 ? -54.53350 -30.22136 5.13801 1.000 39.47880 520 THR A CA 1
ATOM 3950 C C . THR A 1 521 ? -54.46147 -28.91489 5.91376 1.000 41.58088 520 THR A C 1
ATOM 3951 O O . THR A 1 521 ? -54.35114 -28.91168 7.14481 1.000 38.83015 520 THR A O 1
ATOM 3955 N N . ASP A 1 522 ? -54.52323 -27.79498 5.17352 1.000 38.35483 521 ASP A N 1
ATOM 3956 C CA . ASP A 1 522 ? -54.41521 -26.47281 5.78789 1.000 34.41702 521 ASP A CA 1
ATOM 3957 C C . ASP A 1 522 ? -55.31161 -26.33352 7.01803 1.000 32.86779 521 ASP A C 1
ATOM 3958 O O . ASP A 1 522 ? -54.93110 -25.68517 7.99215 1.000 33.05804 521 ASP A O 1
ATOM 3963 N N . GLY A 1 523 ? -56.47918 -26.97259 7.00703 1.000 33.67957 522 GLY A N 1
ATOM 3964 C CA . GLY A 1 523 ? -57.36415 -26.92300 8.15859 1.000 29.56182 522 GLY A CA 1
ATOM 3965 C C . GLY A 1 523 ? -56.84732 -27.68461 9.36876 1.000 33.87776 522 GLY A C 1
ATOM 3966 O O . GLY A 1 523 ? -56.87871 -27.16611 10.48452 1.000 39.85922 522 GLY A O 1
ATOM 3967 N N . GLU A 1 524 ? -56.39562 -28.93342 9.18864 1.000 34.64007 523 GLU A N 1
ATOM 3968 C CA . GLU A 1 524 ? -55.83404 -29.64184 10.34546 1.000 36.71129 523 GLU A CA 1
ATOM 3969 C C . GLU A 1 524 ? -54.60856 -28.91371 10.89803 1.000 37.57150 523 GLU A C 1
ATOM 3970 O O . GLU A 1 524 ? -54.35315 -28.95465 12.10856 1.000 34.76469 523 GLU A O 1
ATOM 3976 N N . PHE A 1 525 ? -53.85331 -28.22702 10.03234 1.000 38.66279 524 PHE A N 1
ATOM 3977 C CA . PHE A 1 525 ? -52.68427 -27.47112 10.48348 1.000 37.83425 524 PHE A CA 1
ATOM 3978 C C . PHE A 1 525 ? -53.06770 -26.40365 11.50693 1.000 40.20530 524 PHE A C 1
ATOM 3979 O O . PHE A 1 525 ? -52.43927 -26.27340 12.56368 1.000 35.53358 524 PHE A O 1
ATOM 3987 N N . TRP A 1 526 ? -54.06679 -25.59470 11.18617 1.000 38.65182 525 TRP A N 1
ATOM 3988 C CA . TRP A 1 526 ? -54.32750 -24.44905 12.02713 1.000 33.99965 525 TRP A CA 1
ATOM 3989 C C . TRP A 1 526 ? -55.15481 -24.84499 13.22698 1.000 39.96034 525 TRP A C 1
ATOM 3990 O O . TRP A 1 526 ? -54.96900 -24.28022 14.31514 1.000 44.37667 525 TRP A O 1
ATOM 4001 N N . ALA A 1 527 ? -56.02502 -25.84437 13.07075 1.000 39.24038 526 ALA A N 1
ATOM 4002 C CA . ALA A 1 527 ? -56.68993 -26.40292 14.24203 1.000 38.78382 526 ALA A CA 1
ATOM 4003 C C . ALA A 1 527 ? -55.65963 -26.84591 15.27625 1.000 42.66086 526 ALA A C 1
ATOM 4004 O O . ALA A 1 527 ? -55.84177 -26.61841 16.47920 1.000 44.54240 526 ALA A O 1
ATOM 4006 N N . THR A 1 528 ? -54.55130 -27.44981 14.81950 1.000 39.14310 527 THR A N 1
ATOM 4007 C CA . THR A 1 528 ? -53.48086 -27.84126 15.73267 1.000 35.41991 527 THR A CA 1
ATOM 4008 C C . THR A 1 528 ? -52.86464 -26.61837 16.39912 1.000 36.29483 527 THR A C 1
ATOM 4009 O O . THR A 1 528 ? -52.75229 -26.56279 17.62875 1.000 41.13492 527 THR A O 1
ATOM 4013 N N . VAL A 1 529 ? -52.47328 -25.62269 15.59766 1.000 36.46935 528 VAL A N 1
ATOM 4014 C CA . VAL A 1 529 ? -51.91111 -24.37877 16.12982 1.000 40.57486 528 VAL A CA 1
ATOM 4015 C C . VAL A 1 529 ? -52.85005 -23.77774 17.16782 1.000 39.47684 528 VAL A C 1
ATOM 4016 O O . VAL A 1 529 ? -52.42756 -23.38599 18.26363 1.000 35.50435 528 VAL A O 1
ATOM 4020 N N . ALA A 1 530 ? -54.14277 -23.70470 16.83726 1.000 38.57449 529 ALA A N 1
ATOM 4021 C CA . ALA A 1 530 ? -55.11429 -23.14650 17.77366 1.000 38.57638 529 ALA A CA 1
ATOM 4022 C C . ALA A 1 530 ? -55.10636 -23.91791 19.08884 1.000 41.48904 529 ALA A C 1
ATOM 4023 O O . ALA A 1 530 ? -54.98974 -23.32485 20.16474 1.000 42.70509 529 ALA A O 1
ATOM 4025 N N A HIS A 1 531 ? -55.23457 -25.24834 19.02588 0.480 39.70942 530 HIS A N 1
ATOM 4026 N N B HIS A 1 531 ? -55.19568 -25.24730 19.01611 0.520 40.03622 530 HIS A N 1
ATOM 4027 C CA A HIS A 1 531 ? -55.10608 -26.04462 20.24145 0.480 39.79560 530 HIS A CA 1
ATOM 4028 C CA B HIS A 1 531 ? -55.12071 -26.05269 20.22538 0.520 39.41392 530 HIS A CA 1
ATOM 4029 C C A HIS A 1 531 ? -53.77403 -25.77108 20.91870 0.480 41.06002 530 HIS A C 1
ATOM 4030 C C B HIS A 1 531 ? -53.76097 -25.91346 20.90146 0.520 41.29400 530 HIS A C 1
ATOM 4031 O O A HIS A 1 531 ? -53.70347 -25.66357 22.14790 0.480 41.28356 530 HIS A O 1
ATOM 4032 O O B HIS A 1 531 ? -53.65962 -26.05807 22.12459 0.520 41.49532 530 HIS A O 1
ATOM 4045 N N . SER A 1 532 ? -52.70909 -25.62869 20.12728 1.000 43.59583 531 SER A N 1
ATOM 4046 C CA . SER A 1 532 ? -51.38282 -25.41914 20.70274 1.000 39.31312 531 SER A CA 1
ATOM 4047 C C . SER A 1 532 ? -51.34712 -24.15620 21.54685 1.000 40.16736 531 SER A C 1
ATOM 4048 O O . SER A 1 532 ? -50.81953 -24.15947 22.66317 1.000 39.08075 531 SER A O 1
ATOM 4051 N N . VAL A 1 533 ? -51.88415 -23.05371 21.01790 1.000 42.46480 532 VAL A N 1
ATOM 4052 C CA . VAL A 1 533 ? -51.84163 -21.80037 21.76301 1.000 40.92583 532 VAL A CA 1
ATOM 4053 C C . VAL A 1 533 ? -52.70519 -21.91341 23.00437 1.000 42.04579 532 VAL A C 1
ATOM 4054 O O . VAL A 1 533 ? -52.34053 -21.42586 24.08297 1.000 38.88676 532 VAL A O 1
ATOM 4058 N N . ALA A 1 534 ? -53.85223 -22.58240 22.87388 1.000 41.60629 533 ALA A N 1
ATOM 4059 C CA . ALA A 1 534 ? -54.75074 -22.73678 24.00696 1.000 36.38700 533 ALA A CA 1
ATOM 4060 C C . ALA A 1 534 ? -54.09864 -23.55698 25.09718 1.000 39.08679 533 ALA A C 1
ATOM 4061 O O . ALA A 1 534 ? -54.23853 -23.25079 26.28704 1.000 47.60081 533 ALA A O 1
ATOM 4063 N N . GLU A 1 535 ? -53.36860 -24.59721 24.71704 1.000 39.43467 534 GLU A N 1
ATOM 4064 C CA . GLU A 1 535 ? -52.73626 -25.41659 25.73741 1.000 40.22162 534 GLU A CA 1
ATOM 4065 C C . GLU A 1 535 ? -51.66165 -24.62734 26.47542 1.000 42.01905 534 GLU A C 1
ATOM 4066 O O . GLU A 1 535 ? -51.55726 -24.71406 27.69989 1.000 42.36467 534 GLU A O 1
ATOM 4072 N N . PHE A 1 536 ? -50.89610 -23.80597 25.75801 1.000 42.73375 535 PHE A N 1
ATOM 4073 C CA . PHE A 1 536 ? -49.94150 -22.91865 26.41524 1.000 38.06381 535 PHE A CA 1
ATOM 4074 C C . PHE A 1 536 ? -50.64355 -21.93868 27.33782 1.000 38.05609 535 PHE A C 1
ATOM 4075 O O . PHE A 1 536 ? -50.23028 -21.75204 28.48630 1.000 44.56658 535 PHE A O 1
ATOM 4083 N N . GLN A 1 537 ? -51.68223 -21.26278 26.84013 1.000 40.47810 536 GLN A N 1
ATOM 4084 C CA . GLN A 1 537 ? -52.39827 -20.30557 27.68225 1.000 42.22730 536 GLN A CA 1
ATOM 4085 C C . GLN A 1 537 ? -52.91959 -20.97505 28.95093 1.000 43.46795 536 GLN A C 1
ATOM 4086 O O . GLN A 1 537 ? -52.85323 -20.39270 30.04321 1.000 39.95576 536 GLN A O 1
ATOM 4092 N N . ALA A 1 538 ? -53.39776 -22.21964 28.82567 1.000 40.50336 537 ALA A N 1
ATOM 4093 C CA . ALA A 1 538 ? -53.85509 -23.00505 29.96262 1.000 35.62159 537 ALA A CA 1
ATOM 4094 C C . ALA A 1 538 ? -52.71346 -23.45647 30.87002 1.000 37.15740 537 ALA A C 1
ATOM 4095 O O . ALA A 1 538 ? -52.95860 -23.84108 32.01555 1.000 41.11473 537 ALA A O 1
ATOM 4097 N N . ARG A 1 539 ? -51.48183 -23.45613 30.38394 1.000 39.74281 538 ARG A N 1
ATOM 4098 C CA . ARG A 1 539 ? -50.34792 -23.80166 31.22802 1.000 40.83704 538 ARG A CA 1
ATOM 4099 C C . ARG A 1 539 ? -49.83359 -22.60748 32.00377 1.000 40.35374 538 ARG A C 1
ATOM 4100 O O . ARG A 1 539 ? -48.92819 -22.77732 32.82749 1.000 37.75340 538 ARG A O 1
ATOM 4108 N N . HIS A 1 540 ? -50.38122 -21.41566 31.74780 1.000 37.76188 539 HIS A N 1
ATOM 4109 C CA . HIS A 1 540 ? -49.82374 -20.16088 32.25574 1.000 38.20358 539 HIS A CA 1
ATOM 4110 C C . HIS A 1 540 ? -50.93705 -19.21269 32.67923 1.000 37.51674 539 HIS A C 1
ATOM 4111 O O . HIS A 1 540 ? -51.02501 -18.08157 32.19525 1.000 35.53497 539 HIS A O 1
ATOM 4118 N N . PRO A 1 541 ? -51.79206 -19.63091 33.61822 1.000 39.85449 540 PRO A N 1
ATOM 4119 C CA . PRO A 1 541 ? -52.91434 -18.75862 33.98930 1.000 40.51555 540 PRO A CA 1
ATOM 4120 C C . PRO A 1 541 ? -52.45819 -17.44184 34.58529 1.000 42.65334 540 PRO A C 1
ATOM 4121 O O . PRO A 1 541 ? -53.14761 -16.42871 34.41623 1.000 45.81762 540 PRO A O 1
ATOM 4125 N N . ASP A 1 542 ? -51.28568 -17.40137 35.21826 1.000 38.90907 541 ASP A N 1
ATOM 4126 C CA . ASP A 1 542 ? -50.82798 -16.14300 35.78806 1.000 41.01474 541 ASP A CA 1
ATOM 4127 C C . ASP A 1 542 ? -50.55755 -15.06650 34.72967 1.000 45.25459 541 ASP A C 1
ATOM 4128 O O . ASP A 1 542 ? -50.44522 -13.88792 35.09293 1.000 46.25010 541 ASP A O 1
ATOM 4133 N N . LEU A 1 543 ? -50.48430 -15.42105 33.43949 1.000 37.46534 542 LEU A N 1
ATOM 4134 C CA . LEU A 1 543 ? -50.33724 -14.43411 32.37569 1.000 39.01009 542 LEU A CA 1
ATOM 4135 C C . LEU A 1 543 ? -51.65467 -14.10921 31.66771 1.000 43.80657 542 LEU A C 1
ATOM 4136 O O . LEU A 1 543 ? -51.64267 -13.41231 30.64394 1.000 40.06213 542 LEU A O 1
ATOM 4141 N N . ALA A 1 544 ? -52.78856 -14.57213 32.20377 1.000 41.62603 543 ALA A N 1
ATOM 4142 C CA . ALA A 1 544 ? -54.07768 -14.34351 31.55538 1.000 38.65807 543 ALA A CA 1
ATOM 4143 C C . ALA A 1 544 ? -54.35028 -12.86677 31.29440 1.000 45.36093 543 ALA A C 1
ATOM 4144 O O . ALA A 1 544 ? -55.01839 -12.52702 30.31543 1.000 55.06110 543 ALA A O 1
ATOM 4146 N N . ASP A 1 545 ? -53.87636 -11.97670 32.16504 1.000 52.56463 544 ASP A N 1
ATOM 4147 C CA . ASP A 1 545 ? -54.10713 -10.55031 31.96458 1.000 47.39047 544 ASP A CA 1
ATOM 4148 C C . ASP A 1 545 ? -53.43523 -10.08628 30.68695 1.000 56.62259 544 ASP A C 1
ATOM 4149 O O . ASP A 1 545 ? -54.03026 -9.37149 29.87021 1.000 55.73820 544 ASP A O 1
ATOM 4154 N N . ARG A 1 546 ? -52.18757 -10.51282 30.49197 1.000 54.71816 545 ARG A N 1
ATOM 4155 C CA . ARG A 1 546 ? -51.46683 -10.17077 29.28128 1.000 45.75187 545 ARG A CA 1
ATOM 4156 C C . ARG A 1 546 ? -52.10750 -10.81499 28.06121 1.000 51.70778 545 ARG A C 1
ATOM 4157 O O . ARG A 1 546 ? -52.20387 -10.17858 27.00108 1.000 54.82424 545 ARG A O 1
ATOM 4165 N N . PHE A 1 547 ? -52.55889 -12.07391 28.18848 1.000 49.28380 546 PHE A N 1
ATOM 4166 C CA . PHE A 1 547 ? -53.24809 -12.72504 27.07316 1.000 43.99749 546 PHE A CA 1
ATOM 4167 C C . PHE A 1 547 ? -54.45408 -11.91823 26.62809 1.000 48.52444 546 PHE A C 1
ATOM 4168 O O . PHE A 1 547 ? -54.77791 -11.89880 25.43583 1.000 50.54754 546 PHE A O 1
ATOM 4176 N N . ASP A 1 548 ? -55.10884 -11.21755 27.55671 1.000 49.36409 547 ASP A N 1
ATOM 4177 C CA . ASP A 1 548 ? -56.20039 -10.33899 27.15348 1.000 55.39055 547 ASP A CA 1
ATOM 4178 C C . ASP A 1 548 ? -55.67347 -9.03009 26.59129 1.000 52.11338 547 ASP A C 1
ATOM 4179 O O . ASP A 1 548 ? -56.23470 -8.48429 25.63678 1.000 48.54533 547 ASP A O 1
ATOM 4184 N N . GLN A 1 549 ? -54.60550 -8.50491 27.18059 1.000 53.35095 548 GLN A N 1
ATOM 4185 C CA . GLN A 1 549 ? -53.99217 -7.30229 26.64025 1.000 51.25400 548 GLN A CA 1
ATOM 4186 C C . GLN A 1 549 ? -53.65638 -7.49228 25.16749 1.000 51.43514 548 GLN A C 1
ATOM 4187 O O . GLN A 1 549 ? -54.14769 -6.76141 24.30358 1.000 52.82454 548 GLN A O 1
ATOM 4193 N N . TRP A 1 550 ? -52.85854 -8.51240 24.86458 1.000 49.96617 549 TRP A N 1
ATOM 4194 C CA . TRP A 1 550 ? -52.22303 -8.68717 23.56053 1.000 48.70097 549 TRP A CA 1
ATOM 4195 C C . TRP A 1 550 ? -52.82665 -9.92121 22.89807 1.000 47.05389 549 TRP A C 1
ATOM 4196 O O . TRP A 1 550 ? -52.30313 -11.02871 23.03131 1.000 45.05911 549 TRP A O 1
ATOM 4207 N N . ASP A 1 551 ? -53.92668 -9.71735 22.16987 1.000 41.52010 550 ASP A N 1
ATOM 4208 C CA . ASP A 1 551 ? -54.87060 -10.79925 21.88217 1.000 40.41184 550 ASP A CA 1
ATOM 4209 C C . ASP A 1 551 ? -54.31541 -11.70759 20.80202 1.000 40.65561 550 ASP A C 1
ATOM 4210 O O . ASP A 1 551 ? -54.33227 -11.37342 19.61675 1.000 47.66602 550 ASP A O 1
ATOM 4215 N N . LEU A 1 552 ? -53.85542 -12.88479 21.20852 1.000 40.77355 551 LEU A N 1
ATOM 4216 C CA . LEU A 1 552 ? -53.35923 -13.84751 20.24180 1.000 34.59055 551 LEU A CA 1
ATOM 4217 C C . LEU A 1 552 ? -54.48946 -14.43207 19.39670 1.000 39.85700 551 LEU A C 1
ATOM 4218 O O . LEU A 1 552 ? -54.22835 -14.92208 18.29285 1.000 43.93313 551 LEU A O 1
ATOM 4223 N N . PHE A 1 553 ? -55.74116 -14.36896 19.87109 1.000 40.39520 552 PHE A N 1
ATOM 4224 C CA . PHE A 1 553 ? -56.90510 -14.81860 19.10873 1.000 39.94304 552 PHE A CA 1
ATOM 4225 C C . PHE A 1 553 ? -57.68206 -13.65982 18.50667 1.000 38.18749 552 PHE A C 1
ATOM 4226 O O . PHE A 1 553 ? -58.89569 -13.77053 18.28759 1.000 36.92047 552 PHE A O 1
ATOM 4234 N N . ALA A 1 554 ? -57.00607 -12.54500 18.25201 1.000 38.26239 553 ALA A N 1
ATOM 4235 C CA . ALA A 1 554 ? -57.58347 -11.43387 17.51213 1.000 36.76032 553 ALA A CA 1
ATOM 4236 C C . ALA A 1 554 ? -58.11443 -11.94983 16.18312 1.000 38.47518 553 ALA A C 1
ATOM 4237 O O . ALA A 1 554 ? -57.61245 -12.96026 15.67595 1.000 42.95707 553 ALA A O 1
ATOM 4239 N N . PRO A 1 555 ? -59.12817 -11.31238 15.59220 1.000 41.46116 554 PRO A N 1
ATOM 4240 C CA . PRO A 1 555 ? -59.69712 -11.84157 14.34011 1.000 37.35597 554 PRO A CA 1
ATOM 4241 C C . PRO A 1 555 ? -58.89668 -11.45602 13.11139 1.000 34.62945 554 PRO A C 1
ATOM 4242 O O . PRO A 1 555 ? -58.79412 -12.24914 12.17803 1.000 40.12177 554 PRO A O 1
ATOM 4246 N N . THR A 1 556 ? -58.33596 -10.24979 13.08633 1.000 36.75027 555 THR A N 1
ATOM 4247 C CA . THR A 1 556 ? -57.42041 -9.84067 12.03139 1.000 39.36693 555 THR A CA 1
ATOM 4248 C C . THR A 1 556 ? -56.19330 -9.16939 12.62589 1.000 40.52215 555 THR A C 1
ATOM 4249 O O . THR A 1 556 ? -56.21417 -8.65044 13.74522 1.000 44.47014 555 THR A O 1
ATOM 4253 N N . PHE A 1 557 ? -55.12622 -9.16319 11.84610 1.000 40.31645 556 PHE A N 1
ATOM 4254 C CA . PHE A 1 557 ? -53.96315 -8.34071 12.12449 1.000 41.86634 556 PHE A CA 1
ATOM 4255 C C . PHE A 1 557 ? -53.47512 -7.82368 10.78766 1.000 42.18695 556 PHE A C 1
ATOM 4256 O O . PHE A 1 557 ? -53.87388 -8.34647 9.73987 1.000 40.58500 556 PHE A O 1
ATOM 4264 N N . PRO A 1 558 ? -52.64515 -6.77866 10.78248 1.000 41.24970 557 PRO A N 1
ATOM 4265 C CA . PRO A 1 558 ? -52.19995 -6.19602 9.51354 1.000 43.63202 557 PRO A CA 1
ATOM 4266 C C . PRO A 1 558 ? -51.03582 -6.95288 8.90368 1.000 43.06724 557 PRO A C 1
ATOM 4267 O O . PRO A 1 558 ? -50.17075 -7.49468 9.60146 1.000 43.67628 557 PRO A O 1
ATOM 4271 N N . ALA A 1 559 ? -51.03561 -6.98522 7.57256 1.000 45.30709 558 ALA A N 1
ATOM 4272 C CA . ALA A 1 559 ? -49.95157 -7.61250 6.83165 1.000 45.94584 558 ALA A CA 1
ATOM 4273 C C . ALA A 1 559 ? -48.71300 -6.72737 6.87259 1.000 44.11686 558 ALA A C 1
ATOM 4274 O O . ALA A 1 559 ? -48.80733 -5.50691 7.01159 1.000 46.96199 558 ALA A O 1
ATOM 4276 N N . ILE A 1 560 ? -47.54156 -7.34622 6.76776 1.000 38.18766 559 ILE A N 1
ATOM 4277 C CA . ILE A 1 560 ? -46.30483 -6.61189 6.49882 1.000 44.65630 559 ILE A CA 1
ATOM 4278 C C . ILE A 1 560 ? -45.67573 -7.24551 5.26599 1.000 48.81257 559 ILE A C 1
ATOM 4279 O O . ILE A 1 560 ? -45.03055 -8.29459 5.36188 1.000 57.68036 559 ILE A O 1
ATOM 4284 N N . HIS A 1 561 ? -45.84138 -6.60205 4.11181 1.000 46.83320 560 HIS A N 1
ATOM 4285 C CA . HIS A 1 561 ? -45.38534 -7.13246 2.82727 1.000 49.68048 560 HIS A CA 1
ATOM 4286 C C . HIS A 1 561 ? -43.86860 -7.06760 2.73132 1.000 51.81344 560 HIS A C 1
ATOM 4287 O O . HIS A 1 561 ? -43.28600 -6.02171 2.42975 1.000 44.17514 560 HIS A O 1
ATOM 4294 N N . MET A 1 562 ? -43.23680 -8.21753 2.97437 1.000 54.67313 561 MET A N 1
ATOM 4295 C CA . MET A 1 562 ? -41.78304 -8.32066 2.94464 1.000 53.60834 561 MET A CA 1
ATOM 4296 C C . MET A 1 562 ? -41.20635 -7.77263 1.63949 1.000 58.20112 561 MET A C 1
ATOM 4297 O O . MET A 1 562 ? -40.33924 -6.88881 1.65788 1.000 57.62420 561 MET A O 1
ATOM 4302 N N . ASN A 1 563 ? -41.69077 -8.29000 0.48873 1.000 57.37434 562 ASN A N 1
ATOM 4303 C CA . ASN A 1 563 ? -41.10146 -7.99343 -0.82088 1.000 47.02699 562 ASN A CA 1
ATOM 4304 C C . ASN A 1 563 ? -41.31952 -6.54544 -1.24492 1.000 50.59885 562 ASN A C 1
ATOM 4305 O O . ASN A 1 563 ? -40.51216 -5.99993 -1.99701 1.000 56.91411 562 ASN A O 1
ATOM 4310 N N . ARG A 1 564 ? -42.39498 -5.90604 -0.79221 1.000 55.69285 563 ARG A N 1
ATOM 4311 C CA . ARG A 1 564 ? -42.55396 -4.47593 -1.03597 1.000 53.77259 563 ARG A CA 1
ATOM 4312 C C . ARG A 1 564 ? -41.40876 -3.67355 -0.41054 1.000 58.29809 563 ARG A C 1
ATOM 4313 O O . ARG A 1 564 ? -40.78340 -2.84627 -1.08548 1.000 62.08295 563 ARG A O 1
ATOM 4321 N N . LEU A 1 565 ? -41.12367 -3.89106 0.88160 1.000 49.86296 564 LEU A N 1
ATOM 4322 C CA . LEU A 1 565 ? -40.01574 -3.17445 1.52115 1.000 58.90358 564 LEU A CA 1
ATOM 4323 C C . LEU A 1 565 ? -38.73850 -3.27923 0.69161 1.000 64.32030 564 LEU A C 1
ATOM 4324 O O . LEU A 1 565 ? -38.10372 -2.26595 0.37631 1.000 70.59211 564 LEU A O 1
ATOM 4329 N N . GLN A 1 566 ? -38.35223 -4.50534 0.32297 1.000 59.39878 565 GLN A N 1
ATOM 4330 C CA . GLN A 1 566 ? -37.17177 -4.68968 -0.51299 1.000 59.86834 565 GLN A CA 1
ATOM 4331 C C . GLN A 1 566 ? -37.31905 -3.95883 -1.85177 1.000 66.74952 565 GLN A C 1
ATOM 4332 O O . GLN A 1 566 ? -36.37216 -3.31671 -2.31969 1.000 74.79396 565 GLN A O 1
ATOM 4338 N N . LEU A 1 567 ? -38.50135 -4.01120 -2.47122 1.000 64.02053 566 LEU A N 1
ATOM 4339 C CA . LEU A 1 567 ? -38.71838 -3.31466 -3.73974 1.000 62.45967 566 LEU A CA 1
ATOM 4340 C C . LEU A 1 567 ? -38.95012 -1.81872 -3.52362 1.000 71.75985 566 LEU A C 1
ATOM 4341 O O . LEU A 1 567 ? -39.90184 -1.24878 -4.07307 1.000 71.76923 566 LEU A O 1
ATOM 4346 N N . SER A 1 568 ? -38.09267 -1.17379 -2.73095 1.000 73.01884 567 SER A N 1
ATOM 4347 C CA . SER A 1 568 ? -38.22936 0.25390 -2.44043 1.000 73.78910 567 SER A CA 1
ATOM 4348 C C . SER A 1 568 ? -36.87398 0.91901 -2.16258 1.000 80.45259 567 SER A C 1
ATOM 4349 O O . SER A 1 568 ? -36.13262 0.51951 -1.25598 1.000 83.22368 567 SER A O 1
ATOM 4352 N N . MET A 1 573 ? -34.96294 -1.54224 3.80142 1.000 83.27582 572 MET A N 1
ATOM 4353 C CA . MET A 1 573 ? -35.97645 -2.39506 4.41970 1.000 83.48629 572 MET A CA 1
ATOM 4354 C C . MET A 1 573 ? -36.26572 -2.04066 5.89528 1.000 84.97595 572 MET A C 1
ATOM 4355 O O . MET A 1 573 ? -36.39406 -0.86527 6.24787 1.000 80.38984 572 MET A O 1
ATOM 4360 N N . VAL A 1 574 ? -36.36805 -3.08421 6.72881 1.000 81.76869 573 VAL A N 1
ATOM 4361 C CA . VAL A 1 574 ? -36.63811 -2.99448 8.16752 1.000 73.79597 573 VAL A CA 1
ATOM 4362 C C . VAL A 1 574 ? -35.84629 -1.87628 8.83756 1.000 85.97089 573 VAL A C 1
ATOM 4363 O O . VAL A 1 574 ? -34.63162 -1.98468 9.03343 1.000 86.63401 573 VAL A O 1
ATOM 4367 N N . SER A 1 579 ? -39.45988 -0.35835 13.43446 1.000 50.33796 578 SER A N 1
ATOM 4368 C CA . SER A 1 579 ? -40.63768 -0.61123 14.27185 1.000 65.29510 578 SER A CA 1
ATOM 4369 C C . SER A 1 579 ? -41.82657 -1.09038 13.42562 1.000 63.92914 578 SER A C 1
ATOM 4370 O O . SER A 1 579 ? -41.98050 -0.65884 12.28159 1.000 57.15031 578 SER A O 1
ATOM 4373 N N . TYR A 1 580 ? -42.65997 -1.98195 13.98766 1.000 62.62456 579 TYR A N 1
ATOM 4374 C CA . TYR A 1 580 ? -43.78186 -2.52958 13.22284 1.000 62.25216 579 TYR A CA 1
ATOM 4375 C C . TYR A 1 580 ? -44.82871 -1.46115 12.94032 1.000 64.45056 579 TYR A C 1
ATOM 4376 O O . TYR A 1 580 ? -45.56000 -1.56011 11.94439 1.000 63.07449 579 TYR A O 1
ATOM 4378 N N . SER A 1 581 ? -44.88878 -0.42522 13.78844 1.000 71.51994 580 SER A N 1
ATOM 4379 C CA . SER A 1 581 ? -45.82091 0.68665 13.59143 1.000 69.95306 580 SER A CA 1
ATOM 4380 C C . SER A 1 581 ? -45.70056 1.29977 12.19732 1.000 65.00614 580 SER A C 1
ATOM 4381 O O . SER A 1 581 ? -46.71232 1.65285 11.57977 1.000 60.15572 580 SER A O 1
ATOM 4384 N N . THR A 1 582 ? -44.47385 1.42394 11.68049 1.000 65.52437 581 THR A N 1
ATOM 4385 C CA . THR A 1 582 ? -44.22671 2.02239 10.37230 1.000 61.71430 581 THR A CA 1
ATOM 4386 C C . THR A 1 582 ? -44.05347 1.01232 9.25018 1.000 64.74506 581 THR A C 1
ATOM 4387 O O . THR A 1 582 ? -43.79998 1.41959 8.11342 1.000 75.38887 581 THR A O 1
ATOM 4391 N N . LEU A 1 583 ? -44.15030 -0.28269 9.52424 1.000 59.51526 582 LEU A N 1
ATOM 4392 C CA . LEU A 1 583 ? -44.13923 -1.23757 8.43080 1.000 55.27623 582 LEU A CA 1
ATOM 4393 C C . LEU A 1 583 ? -45.52162 -1.77724 8.10590 1.000 60.31494 582 LEU A C 1
ATOM 4394 O O . LEU A 1 583 ? -45.77567 -2.11396 6.94644 1.000 61.48609 582 LEU A O 1
ATOM 4399 N N . VAL A 1 584 ? -46.42673 -1.84710 9.08996 1.000 61.03299 583 VAL A N 1
ATOM 4400 C CA . VAL A 1 584 ? -47.72381 -2.47471 8.86314 1.000 55.19937 583 VAL A CA 1
ATOM 4401 C C . VAL A 1 584 ? -48.47953 -1.74160 7.75614 1.000 58.21833 583 VAL A C 1
ATOM 4402 O O . VAL A 1 584 ? -48.37309 -0.51926 7.60111 1.000 68.02565 583 VAL A O 1
ATOM 4404 N N . ASP A 1 585 ? -49.21880 -2.50801 6.95514 1.000 63.98451 584 ASP A N 1
ATOM 4405 C CA . ASP A 1 585 ? -50.06212 -1.98438 5.88326 1.000 63.54877 584 ASP A CA 1
ATOM 4406 C C . ASP A 1 585 ? -51.39149 -1.48851 6.45267 1.000 69.76545 584 ASP A C 1
ATOM 4407 O O . ASP A 1 585 ? -51.97599 -2.11422 7.34667 1.000 63.66845 584 ASP A O 1
ATOM 4412 N N . ASN A 1 586 ? -51.87757 -0.35985 5.92871 1.000 70.22238 585 ASN A N 1
ATOM 4413 C CA . ASN A 1 586 ? -53.08577 0.23983 6.49530 1.000 77.82582 585 ASN A CA 1
ATOM 4414 C C . ASN A 1 586 ? -54.33725 -0.53772 6.10368 1.000 72.18878 585 ASN A C 1
ATOM 4415 O O . ASN A 1 586 ? -55.15704 -0.88710 6.96167 1.000 79.42368 585 ASN A O 1
ATOM 4420 N N . GLU A 1 587 ? -54.50485 -0.82052 4.82121 1.000 60.46696 586 GLU A N 1
ATOM 4421 C CA . GLU A 1 587 ? -55.72839 -1.43317 4.33389 1.000 61.77788 586 GLU A CA 1
ATOM 4422 C C . GLU A 1 587 ? -55.47644 -2.82395 3.75396 1.000 57.98454 586 GLU A C 1
ATOM 4423 O O . GLU A 1 587 ? -56.07510 -3.20594 2.74670 1.000 57.96087 586 GLU A O 1
ATOM 4425 N N . HIS A 1 588 ? -54.59274 -3.60573 4.38283 1.000 55.48913 587 HIS A N 1
ATOM 4426 C CA . HIS A 1 588 ? -54.54070 -5.05602 4.17406 1.000 49.63645 587 HIS A CA 1
ATOM 4427 C C . HIS A 1 588 ? -54.55365 -5.75999 5.52791 1.000 52.46358 587 HIS A C 1
ATOM 4428 O O . HIS A 1 588 ? -53.53281 -5.80365 6.22310 1.000 55.90183 587 HIS A O 1
ATOM 4435 N N . ALA A 1 589 ? -55.69273 -6.34001 5.88647 1.000 45.37653 588 ALA A N 1
ATOM 4436 C CA . ALA A 1 589 ? -55.80361 -7.14245 7.09395 1.000 43.23819 588 ALA A CA 1
ATOM 4437 C C . ALA A 1 589 ? -55.72896 -8.61700 6.73330 1.000 43.37591 588 ALA A C 1
ATOM 4438 O O . ALA A 1 589 ? -56.22117 -9.04196 5.68685 1.000 44.42744 588 ALA A O 1
ATOM 4440 N N . LEU A 1 590 ? -55.08694 -9.38906 7.58983 1.000 42.36902 589 LEU A N 1
ATOM 4441 C CA . LEU A 1 590 ? -55.00334 -10.82128 7.40857 1.000 38.02655 589 LEU A CA 1
ATOM 4442 C C . LEU A 1 590 ? -55.88768 -11.47164 8.45375 1.000 43.71362 589 LEU A C 1
ATOM 4443 O O . LEU A 1 590 ? -55.90619 -11.05296 9.61936 1.000 42.99565 589 LEU A O 1
ATOM 4448 N N . VAL A 1 591 ? -56.64009 -12.47257 8.01293 1.000 39.42903 590 VAL A N 1
ATOM 4449 C CA . VAL A 1 591 ? -57.59118 -13.16023 8.86893 1.000 39.24171 590 VAL A CA 1
ATOM 4450 C C . VAL A 1 591 ? -56.83426 -14.21199 9.66405 1.000 46.78001 590 VAL A C 1
ATOM 4451 O O . VAL A 1 591 ? -56.31735 -15.17630 9.08959 1.000 51.05919 590 VAL A O 1
ATOM 4455 N N . ASN A 1 592 ? -56.78645 -14.02545 10.99491 1.000 40.01020 591 ASN A N 1
ATOM 4456 C CA . ASN A 1 592 ? -56.07158 -14.86655 11.93528 1.000 37.90013 591 ASN A CA 1
ATOM 4457 C C . ASN A 1 592 ? -56.66501 -16.26456 11.87365 1.000 40.65324 591 ASN A C 1
ATOM 4458 O O . ASN A 1 592 ? -57.80978 -16.48019 12.29154 1.000 40.79859 591 ASN A O 1
ATOM 4463 N N . PRO A 1 593 ? -55.91790 -17.23121 11.33240 1.000 41.61984 592 PRO A N 1
ATOM 4464 C CA . PRO A 1 593 ? -56.47198 -18.58923 11.19178 1.000 37.36433 592 PRO A CA 1
ATOM 4465 C C . PRO A 1 593 ? -56.97128 -19.18262 12.49400 1.000 42.64103 592 PRO A C 1
ATOM 4466 O O . PRO A 1 593 ? -57.98506 -19.88914 12.48391 1.000 48.43050 592 PRO A O 1
ATOM 4470 N N . ILE A 1 594 ? -56.31543 -18.90738 13.62691 1.000 44.15901 593 ILE A N 1
ATOM 4471 C CA . ILE A 1 594 ? -56.72567 -19.56292 14.86948 1.000 46.19926 593 ILE A CA 1
ATOM 4472 C C . ILE A 1 594 ? -57.85947 -18.82973 15.56632 1.000 48.06624 593 ILE A C 1
ATOM 4473 O O . ILE A 1 594 ? -58.42097 -19.36528 16.53465 1.000 47.27026 593 ILE A O 1
ATOM 4478 N N . ALA A 1 595 ? -58.23790 -17.63784 15.08830 1.000 48.16458 594 ALA A N 1
ATOM 4479 C CA . ALA A 1 595 ? -59.31414 -16.89221 15.73523 1.000 44.57819 594 ALA A CA 1
ATOM 4480 C C . ALA A 1 595 ? -60.61574 -17.66536 15.71485 1.000 48.59987 594 ALA A C 1
ATOM 4481 O O . ALA A 1 595 ? -61.39674 -17.58711 16.66612 1.000 52.12195 594 ALA A O 1
ATOM 4483 N N . GLY A 1 596 ? -60.85175 -18.44086 14.65942 1.000 55.00867 595 GLY A N 1
ATOM 4484 C CA . GLY A 1 596 ? -62.08034 -19.20553 14.54681 1.000 60.47770 595 GLY A CA 1
ATOM 4485 C C . GLY A 1 596 ? -62.34347 -20.15985 15.69874 1.000 72.89528 595 GLY A C 1
ATOM 4486 O O . GLY A 1 596 ? -63.46075 -20.68203 15.79976 1.000 79.59945 595 GLY A O 1
ATOM 4487 N N . HIS A 1 597 ? -61.35660 -20.40163 16.56635 1.000 68.84850 596 HIS A N 1
ATOM 4488 C CA . HIS A 1 597 ? -61.51332 -21.33709 17.67330 1.000 63.35310 596 HIS A CA 1
ATOM 4489 C C . HIS A 1 597 ? -61.40510 -20.63885 19.02031 1.000 66.20324 596 HIS A C 1
ATOM 4490 O O . HIS A 1 597 ? -61.34334 -21.32200 20.05266 1.000 72.86209 596 HIS A O 1
ATOM 4497 N N . ARG A 1 598 ? -61.39893 -19.30218 19.02803 1.000 65.48697 597 ARG A N 1
ATOM 4498 C CA . ARG A 1 598 ? -61.13116 -18.46480 20.20953 1.000 63.21179 597 ARG A CA 1
ATOM 4499 C C . ARG A 1 598 ? -61.68599 -19.02722 21.51261 1.000 61.25812 597 ARG A C 1
ATOM 4500 O O . ARG A 1 598 ? -60.99785 -19.77880 22.20704 1.000 69.05468 597 ARG A O 1
ATOM 4502 N N . ALA B 1 17 ? 11.03032 -5.20684 2.73526 1.000 43.16557 16 ALA B N 1
ATOM 4503 C CA . ALA B 1 17 ? 9.89021 -4.33168 3.00443 1.000 59.13892 16 ALA B CA 1
ATOM 4504 C C . ALA B 1 17 ? 10.01881 -2.99806 2.24441 1.000 57.95284 16 ALA B C 1
ATOM 4505 O O . ALA B 1 17 ? 10.83708 -2.87184 1.33784 1.000 55.62774 16 ALA B O 1
ATOM 4507 N N . CYS B 1 18 ? 9.21564 -2.00717 2.63291 1.000 53.22622 17 CYS B N 1
ATOM 4508 C CA . CYS B 1 18 ? 9.09469 -0.73784 1.92091 1.000 49.15840 17 CYS B CA 1
ATOM 4509 C C . CYS B 1 18 ? 9.77412 0.36922 2.72333 1.000 55.47862 17 CYS B C 1
ATOM 4510 O O . CYS B 1 18 ? 9.19675 0.89914 3.68240 1.000 58.92127 17 CYS B O 1
ATOM 4513 N N . SER B 1 19 ? 10.96831 0.76865 2.27961 1.000 50.11274 18 SER B N 1
ATOM 4514 C CA . SER B 1 19 ? 11.83154 1.68081 3.02304 1.000 47.36601 18 SER B CA 1
ATOM 4515 C C . SER B 1 19 ? 11.73959 3.15856 2.62613 1.000 49.10726 18 SER B C 1
ATOM 4516 O O . SER B 1 19 ? 12.37437 3.98690 3.28024 1.000 52.39772 18 SER B O 1
ATOM 4519 N N . TYR B 1 20 ? 10.98674 3.53400 1.59089 1.000 50.98040 19 TYR B N 1
ATOM 4520 C CA . TYR B 1 20 ? 10.97658 4.93223 1.16503 1.000 50.82452 19 TYR B CA 1
ATOM 4521 C C . TYR B 1 20 ? 9.63251 5.60183 1.36746 1.000 47.40280 19 TYR B C 1
ATOM 4522 O O . TYR B 1 20 ? 9.33775 6.58925 0.68590 1.000 42.87290 19 TYR B O 1
ATOM 4531 N N . ARG B 1 21 ? 8.82957 5.09408 2.30225 1.000 45.84710 20 ARG B N 1
ATOM 4532 C CA . ARG B 1 21 ? 7.44492 5.52731 2.42092 1.000 43.53818 20 ARG B CA 1
ATOM 4533 C C . ARG B 1 21 ? 7.35552 7.04039 2.56541 1.000 49.01329 20 ARG B C 1
ATOM 4534 O O . ARG B 1 21 ? 6.56775 7.69797 1.87421 1.000 49.04914 20 ARG B O 1
ATOM 4542 N N . GLN B 1 22 ? 8.18081 7.61955 3.44464 1.000 53.52472 21 GLN B N 1
ATOM 4543 C CA . GLN B 1 22 ? 8.05512 9.05152 3.71287 1.000 51.50036 21 GLN B CA 1
ATOM 4544 C C . GLN B 1 22 ? 8.54024 9.89184 2.54423 1.000 49.06804 21 GLN B C 1
ATOM 4545 O O . GLN B 1 22 ? 8.01520 10.99125 2.31764 1.000 44.23676 21 GLN B O 1
ATOM 4551 N N . VAL B 1 23 ? 9.54880 9.40134 1.81229 1.000 48.01816 22 VAL B N 1
ATOM 4552 C CA . VAL B 1 23 ? 9.94455 10.02781 0.54955 1.000 44.80199 22 VAL B CA 1
ATOM 4553 C C . VAL B 1 23 ? 8.72189 10.24054 -0.33316 1.000 47.02532 22 VAL B C 1
ATOM 4554 O O . VAL B 1 23 ? 8.30961 11.37524 -0.60452 1.000 44.67582 22 VAL B O 1
ATOM 4558 N N . TYR B 1 24 ? 8.10114 9.13502 -0.75558 1.000 43.60940 23 TYR B N 1
ATOM 4559 C CA . TYR B 1 24 ? 6.92684 9.21481 -1.60878 1.000 43.15928 23 TYR B CA 1
ATOM 4560 C C . TYR B 1 24 ? 5.77634 9.93326 -0.92958 1.000 46.58722 23 TYR B C 1
ATOM 4561 O O . TYR B 1 24 ? 4.97660 10.59208 -1.61001 1.000 47.91733 23 TYR B O 1
ATOM 4570 N N . ASN B 1 25 ? 5.67663 9.83907 0.40029 1.000 50.23443 24 ASN B N 1
ATOM 4571 C CA . ASN B 1 25 ? 4.59951 10.54516 1.09088 1.000 50.76518 24 ASN B CA 1
ATOM 4572 C C . ASN B 1 25 ? 4.73599 12.05223 0.91845 1.000 47.80652 24 ASN B C 1
ATOM 4573 O O . ASN B 1 25 ? 3.74361 12.74629 0.66675 1.000 48.47283 24 ASN B O 1
ATOM 4578 N N . THR B 1 26 ? 5.95936 12.57366 1.03591 1.000 47.82576 25 THR B N 1
ATOM 4579 C CA . THR B 1 26 ? 6.18801 13.99734 0.80855 1.000 50.44998 25 THR B CA 1
ATOM 4580 C C . THR B 1 26 ? 5.94625 14.35993 -0.65766 1.000 49.94666 25 THR B C 1
ATOM 4581 O O . THR B 1 26 ? 5.19983 15.30470 -0.96010 1.000 44.92732 25 THR B O 1
ATOM 4585 N N . ARG B 1 27 ? 6.57258 13.61700 -1.58329 1.000 47.26432 26 ARG B N 1
ATOM 4586 C CA . ARG B 1 27 ? 6.26491 13.74867 -3.00657 1.000 45.01579 26 ARG B CA 1
ATOM 4587 C C . ARG B 1 27 ? 4.77225 13.86064 -3.21250 1.000 44.13144 26 ARG B C 1
ATOM 4588 O O . ARG B 1 27 ? 4.27735 14.84024 -3.77934 1.000 43.16282 26 ARG B O 1
ATOM 4596 N N . LEU B 1 28 ? 4.04510 12.85963 -2.71111 1.000 44.01610 27 LEU B N 1
ATOM 4597 C CA . LEU B 1 28 ? 2.59879 12.85312 -2.84919 1.000 41.87344 27 LEU B CA 1
ATOM 4598 C C . LEU B 1 28 ? 1.99486 14.16712 -2.39246 1.000 46.00781 27 LEU B C 1
ATOM 4599 O O . LEU B 1 28 ? 1.06845 14.68110 -3.02505 1.000 43.40926 27 LEU B O 1
ATOM 4604 N N . ALA B 1 29 ? 2.52188 14.74063 -1.30457 1.000 49.11756 28 ALA B N 1
ATOM 4605 C CA . ALA B 1 29 ? 1.91724 15.94454 -0.74086 1.000 49.41105 28 ALA B CA 1
ATOM 4606 C C . ALA B 1 29 ? 2.33489 17.19145 -1.50793 1.000 49.80630 28 ALA B C 1
ATOM 4607 O O . ALA B 1 29 ? 1.52580 18.12268 -1.66962 1.000 43.46930 28 ALA B O 1
ATOM 4609 N N . ARG B 1 30 ? 3.58239 17.21348 -1.99421 1.000 46.52286 29 ARG B N 1
ATOM 4610 C CA . ARG B 1 30 ? 4.02335 18.28972 -2.87610 1.000 46.54688 29 ARG B CA 1
ATOM 4611 C C . ARG B 1 30 ? 3.12043 18.39379 -4.10351 1.000 48.86770 29 ARG B C 1
ATOM 4612 O O . ARG B 1 30 ? 2.62858 19.47859 -4.43687 1.000 49.50054 29 ARG B O 1
ATOM 4620 N N . LYS B 1 31 ? 2.86086 17.26095 -4.76866 1.000 45.60001 30 LYS B N 1
ATOM 4621 C CA . LYS B 1 31 ? 1.94626 17.26281 -5.90777 1.000 43.49252 30 LYS B CA 1
ATOM 4622 C C . LYS B 1 31 ? 0.55319 17.73695 -5.49885 1.000 42.71559 30 LYS B C 1
ATOM 4623 O O . LYS B 1 31 ? -0.12034 18.42559 -6.26875 1.000 47.64098 30 LYS B O 1
ATOM 4629 N N . ILE B 1 32 ? 0.10504 17.39594 -4.28819 1.000 45.39163 31 ILE B N 1
ATOM 4630 C CA . ILE B 1 32 ? -1.21036 17.85911 -3.84626 1.000 52.08493 31 ILE B CA 1
ATOM 4631 C C . ILE B 1 32 ? -1.24972 19.38175 -3.83192 1.000 56.05379 31 ILE B C 1
ATOM 4632 O O . ILE B 1 32 ? -2.21973 20.00108 -4.29859 1.000 51.77391 31 ILE B O 1
ATOM 4637 N N . LEU B 1 33 ? -0.18531 20.00984 -3.31629 1.000 51.97622 32 LEU B N 1
ATOM 4638 C CA . LEU B 1 33 ? -0.18147 21.46234 -3.17927 1.000 53.96482 32 LEU B CA 1
ATOM 4639 C C . LEU B 1 33 ? 0.04867 22.15399 -4.51456 1.000 50.49456 32 LEU B C 1
ATOM 4640 O O . LEU B 1 33 ? -0.61875 23.14589 -4.82046 1.000 49.36804 32 LEU B O 1
ATOM 4645 N N . ALA B 1 34 ? 0.98372 21.64261 -5.31761 1.000 50.54003 33 ALA B N 1
ATOM 4646 C CA . ALA B 1 34 ? 1.27888 22.26096 -6.60511 1.000 46.59389 33 ALA B CA 1
ATOM 4647 C C . ALA B 1 34 ? 0.04885 22.25861 -7.49888 1.000 52.25644 33 ALA B C 1
ATOM 4648 O O . ALA B 1 34 ? -0.31601 23.28251 -8.08954 1.000 56.74513 33 ALA B O 1
ATOM 4650 N N . GLU B 1 35 ? -0.62525 21.11960 -7.58379 1.000 49.41956 34 GLU B N 1
ATOM 4651 C CA . GLU B 1 35 ? -1.74528 21.02535 -8.49801 1.000 50.51605 34 GLU B CA 1
ATOM 4652 C C . GLU B 1 35 ? -2.96883 21.77369 -7.97617 1.000 53.16637 34 GLU B C 1
ATOM 4653 O O . GLU B 1 35 ? -3.70774 22.36358 -8.76861 1.000 58.28067 34 GLU B O 1
ATOM 4659 N N . PHE B 1 36 ? -3.19731 21.79762 -6.66260 1.000 58.39992 35 PHE B N 1
ATOM 4660 C CA . PHE B 1 36 ? -4.34155 22.56398 -6.17378 1.000 58.24168 35 PHE B CA 1
ATOM 4661 C C . PHE B 1 36 ? -4.05289 24.05815 -6.16339 1.000 58.46552 35 PHE B C 1
ATOM 4662 O O . PHE B 1 36 ? -4.98910 24.86155 -6.25493 1.000 61.86108 35 PHE B O 1
ATOM 4670 N N . CYS B 1 37 ? -2.77839 24.45041 -6.05088 1.000 54.28102 36 CYS B N 1
ATOM 4671 C CA . CYS B 1 37 ? -2.42990 25.85446 -6.24618 1.000 58.18279 36 CYS B CA 1
ATOM 4672 C C . CYS B 1 37 ? -2.61389 26.25090 -7.69987 1.000 59.60200 36 CYS B C 1
ATOM 4673 O O . CY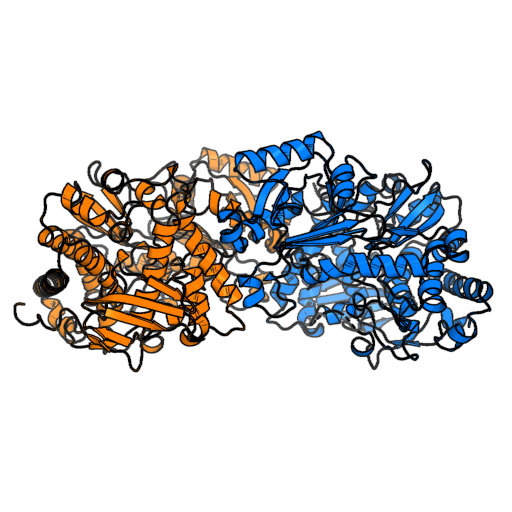S B 1 37 ? -3.19015 27.30484 -7.99775 1.000 60.07631 36 CYS B O 1
ATOM 4676 N N . HIS B 1 38 ? -2.15625 25.39377 -8.61502 1.000 58.42415 37 HIS B N 1
ATOM 4677 C CA . HIS B 1 38 ? -2.33079 25.64408 -10.03944 1.000 54.49627 37 HIS B CA 1
ATOM 4678 C C . HIS B 1 38 ? -3.79771 25.79946 -10.42003 1.000 51.34292 37 HIS B C 1
ATOM 4679 O O . HIS B 1 38 ? -4.12358 26.57803 -11.31655 1.000 54.29000 37 HIS B O 1
ATOM 4686 N N . GLU B 1 39 ? -4.69890 25.08130 -9.76979 1.000 52.40231 38 GLU B N 1
ATOM 4687 C CA . GLU B 1 39 ? -6.10581 25.20153 -10.10548 1.000 54.70535 38 GLU B CA 1
ATOM 4688 C C . GLU B 1 39 ? -6.82983 26.16859 -9.19665 1.000 58.97910 38 GLU B C 1
ATOM 4689 O O . GLU B 1 39 ? -8.06664 26.21161 -9.21963 1.000 63.40302 38 GLU B O 1
ATOM 4695 N N . ARG B 1 40 ? -6.09171 26.93708 -8.39082 1.000 55.85808 39 ARG B N 1
ATOM 4696 C CA . ARG B 1 40 ? -6.66400 27.93036 -7.48159 1.000 58.28759 39 ARG B CA 1
ATOM 4697 C C . ARG B 1 40 ? -7.65503 27.30879 -6.50447 1.000 59.70745 39 ARG B C 1
ATOM 4698 O O . ARG B 1 40 ? -8.54981 27.99343 -6.00813 1.000 62.29508 39 ARG B O 1
ATOM 4706 N N . LEU B 1 41 ? -7.54248 25.99977 -6.26963 1.000 60.14313 40 LEU B N 1
ATOM 4707 C CA . LEU B 1 41 ? -8.24842 25.35411 -5.17432 1.000 59.20008 40 LEU B CA 1
ATOM 4708 C C . LEU B 1 41 ? -7.61925 25.72989 -3.84588 1.000 62.92207 40 LEU B C 1
ATOM 4709 O O . LEU B 1 41 ? -8.25730 25.60057 -2.79432 1.000 64.69334 40 LEU B O 1
ATOM 4714 N N . VAL B 1 42 ? -6.38274 26.21630 -3.89442 1.000 62.41797 41 VAL B N 1
ATOM 4715 C CA . VAL B 1 42 ? -5.53917 26.48572 -2.73718 1.000 64.11793 41 VAL B CA 1
ATOM 4716 C C . VAL B 1 42 ? -4.71909 27.72006 -3.07709 1.000 66.78805 41 VAL B C 1
ATOM 4717 O O . VAL B 1 42 ? -3.83955 27.67579 -3.94937 1.000 67.02413 41 VAL B O 1
ATOM 4721 N N . ARG B 1 43 ? -5.01785 28.84008 -2.42068 1.000 62.30360 42 ARG B N 1
ATOM 4722 C CA . ARG B 1 43 ? -4.35435 30.10296 -2.72478 1.000 56.88816 42 ARG B CA 1
ATOM 4723 C C . ARG B 1 43 ? -3.42676 30.49003 -1.57383 1.000 54.39643 42 ARG B C 1
ATOM 4724 O O . ARG B 1 43 ? -3.86636 31.11534 -0.60002 1.000 54.56943 42 ARG B O 1
ATOM 4726 N N . PRO B 1 44 ? -2.13378 30.15009 -1.64021 1.000 56.96673 43 PRO B N 1
ATOM 4727 C CA . PRO B 1 44 ? -1.25201 30.31429 -0.47231 1.000 57.46209 43 PRO B CA 1
ATOM 4728 C C . PRO B 1 44 ? -0.80983 31.74951 -0.23809 1.000 62.13586 43 PRO B C 1
ATOM 4729 O O . PRO B 1 44 ? -0.41119 32.45703 -1.16612 1.000 66.69600 43 PRO B O 1
ATOM 4733 N N . THR B 1 45 ? -0.84526 32.15427 1.03437 1.000 68.30634 44 THR B N 1
ATOM 4734 C CA . THR B 1 45 ? -0.34073 33.45337 1.46927 1.000 65.27213 44 THR B CA 1
ATOM 4735 C C . THR B 1 45 ? 1.17873 33.45240 1.52682 1.000 63.92994 44 THR B C 1
ATOM 4736 O O . THR B 1 45 ? 1.79611 32.49332 2.00328 1.000 61.65116 44 THR B O 1
ATOM 4740 N N . GLU B 1 46 ? 1.77919 34.53889 1.04552 1.000 66.34370 45 GLU B N 1
ATOM 4741 C CA . GLU B 1 46 ? 3.22474 34.62503 0.86721 1.000 71.45796 45 GLU B CA 1
ATOM 4742 C C . GLU B 1 46 ? 3.79968 35.66957 1.80598 1.000 78.73133 45 GLU B C 1
ATOM 4743 O O . GLU B 1 46 ? 3.36199 36.82785 1.80768 1.000 77.38558 45 GLU B O 1
ATOM 4749 N N . LEU B 1 47 ? 4.78958 35.25036 2.58770 1.000 80.38097 46 LEU B N 1
ATOM 4750 C CA . LEU B 1 47 ? 5.33941 36.05374 3.66803 1.000 75.00386 46 LEU B CA 1
ATOM 4751 C C . LEU B 1 47 ? 6.58581 36.76696 3.15822 1.000 79.16141 46 LEU B C 1
ATOM 4752 O O . LEU B 1 47 ? 6.48446 37.81535 2.50910 1.000 80.92346 46 LEU B O 1
ATOM 4757 N N . SER B 1 48 ? 7.76031 36.20660 3.43170 1.000 81.37539 47 SER B N 1
ATOM 4758 C CA . SER B 1 48 ? 8.94626 36.61277 2.70056 1.000 76.98193 47 SER B CA 1
ATOM 4759 C C . SER B 1 48 ? 8.74134 36.27461 1.22617 1.000 79.84537 47 SER B C 1
ATOM 4760 O O . SER B 1 48 ? 8.07656 35.28545 0.89796 1.000 79.15858 47 SER B O 1
ATOM 4763 N N . PRO B 1 49 ? 9.27946 37.07827 0.31387 1.000 87.38200 48 PRO B N 1
ATOM 4764 C CA . PRO B 1 49 ? 9.12768 36.75342 -1.10823 1.000 84.48957 48 PRO B CA 1
ATOM 4765 C C . PRO B 1 49 ? 9.65538 35.35367 -1.39312 1.000 82.67934 48 PRO B C 1
ATOM 4766 O O . PRO B 1 49 ? 10.75062 34.98180 -0.96140 1.000 77.59304 48 PRO B O 1
ATOM 4770 N N . GLY B 1 50 ? 8.84824 34.56446 -2.09935 1.000 77.01436 49 GLY B N 1
ATOM 4771 C CA . GLY B 1 50 ? 9.24287 33.20342 -2.39287 1.000 72.40924 49 GLY B CA 1
ATOM 4772 C C . GLY B 1 50 ? 9.13238 32.24351 -1.23421 1.000 74.12336 49 GLY B C 1
ATOM 4773 O O . GLY B 1 50 ? 9.62398 31.11705 -1.33871 1.000 71.32997 49 GLY B O 1
ATOM 4774 N N . ARG B 1 51 ? 8.51604 32.65179 -0.12459 1.000 75.90659 50 ARG B N 1
ATOM 4775 C CA . ARG B 1 51 ? 8.27826 31.76679 1.01002 1.000 68.54095 50 ARG B CA 1
ATOM 4776 C C . ARG B 1 51 ? 6.82632 31.95286 1.42270 1.000 66.77112 50 ARG B C 1
ATOM 4777 O O . ARG B 1 51 ? 6.38530 33.08200 1.66272 1.000 65.47378 50 ARG B O 1
ATOM 4785 N N . TYR B 1 52 ? 6.07634 30.85313 1.46037 1.000 65.88114 51 TYR B N 1
ATOM 4786 C CA . TYR B 1 52 ? 4.62560 30.88978 1.57792 1.000 65.69315 51 TYR B CA 1
ATOM 4787 C C . TYR B 1 52 ? 4.17664 30.03334 2.75321 1.000 64.71072 51 TYR B C 1
ATOM 4788 O O . TYR B 1 52 ? 4.93283 29.21891 3.29033 1.000 65.27734 51 TYR B O 1
ATOM 4797 N N . VAL B 1 53 ? 2.91251 30.19890 3.12899 1.000 62.53384 52 VAL B N 1
ATOM 4798 C CA . VAL B 1 53 ? 2.28157 29.32385 4.10589 1.000 62.13696 52 VAL B CA 1
ATOM 4799 C C . VAL B 1 53 ? 0.88732 28.97324 3.60186 1.000 60.88863 52 VAL B C 1
ATOM 4800 O O . VAL B 1 53 ? 0.25097 29.75004 2.88393 1.000 61.28327 52 VAL B O 1
ATOM 4804 N N . VAL B 1 54 ? 0.41622 27.78663 3.96929 1.000 58.61111 53 VAL B N 1
ATOM 4805 C CA . VAL B 1 54 ? -0.96547 27.39237 3.73032 1.000 61.43357 53 VAL B CA 1
ATOM 4806 C C . VAL B 1 54 ? -1.56235 26.98715 5.07077 1.000 58.87650 53 VAL B C 1
ATOM 4807 O O . VAL B 1 54 ? -0.90443 26.30552 5.86872 1.000 55.31479 53 VAL B O 1
ATOM 4811 N N . HIS B 1 55 ? -2.80504 27.41240 5.31393 1.000 49.50701 54 HIS B N 1
ATOM 4812 C CA . HIS B 1 55 ? -3.49224 27.19498 6.57716 1.000 50.72555 54 HIS B CA 1
ATOM 4813 C C . HIS B 1 55 ? -4.51377 26.08803 6.43160 1.000 59.81637 54 HIS B C 1
ATOM 4814 O O . HIS B 1 55 ? -5.37227 26.14827 5.54690 1.000 67.73579 54 HIS B O 1
ATOM 4821 N N . SER B 1 56 ? -4.45542 25.11043 7.32805 1.000 62.24296 55 SER B N 1
ATOM 4822 C CA . SER B 1 56 ? -5.51015 24.11520 7.38242 1.000 64.86704 55 SER B CA 1
ATOM 4823 C C . SER B 1 56 ? -6.84813 24.79325 7.64214 1.000 65.23074 55 SER B C 1
ATOM 4824 O O . SER B 1 56 ? -6.91682 25.93514 8.09818 1.000 66.00755 55 SER B O 1
ATOM 4827 N N . ASP B 1 57 ? -7.92105 24.07770 7.33074 1.000 63.30395 56 ASP B N 1
ATOM 4828 C CA . ASP B 1 57 ? -9.25624 24.61069 7.53771 1.000 64.52618 56 ASP B CA 1
ATOM 4829 C C . ASP B 1 57 ? -9.42550 25.10711 8.96549 1.000 68.32045 56 ASP B C 1
ATOM 4830 O O . ASP B 1 57 ? -9.55142 26.31382 9.19281 1.000 69.88499 56 ASP B O 1
ATOM 4835 N N . ASP B 1 58 ? -9.38723 24.19695 9.93733 1.000 71.24723 57 ASP B N 1
ATOM 4836 C CA . ASP B 1 58 ? -9.60261 24.58509 11.33479 1.000 69.21816 57 ASP B CA 1
ATOM 4837 C C . ASP B 1 58 ? -8.49285 25.49198 11.90106 1.000 70.98300 57 ASP B C 1
ATOM 4838 O O . ASP B 1 58 ? -8.48315 25.74937 13.10715 1.000 73.78883 57 ASP B O 1
ATOM 4843 N N . ARG B 1 59 ? -7.57403 25.96813 11.06621 1.000 72.02008 58 ARG B N 1
ATOM 4844 C CA . ARG B 1 59 ? -6.52093 26.91394 11.42233 1.000 67.71340 58 ARG B CA 1
ATOM 4845 C C . ARG B 1 59 ? -5.60102 26.39361 12.52480 1.000 64.50468 58 ARG B C 1
ATOM 4846 O O . ARG B 1 59 ? -4.76016 27.14969 13.03535 1.000 65.45963 58 ARG B O 1
ATOM 4854 N N . GLU B 1 60 ? -5.71218 25.11078 12.87860 1.000 61.07613 59 GLU B N 1
ATOM 4855 C CA . GLU B 1 60 ? -4.81478 24.48263 13.83647 1.000 63.96682 59 GLU B CA 1
ATOM 4856 C C . GLU B 1 60 ? -3.55559 23.90730 13.19071 1.000 66.24217 59 GLU B C 1
ATOM 4857 O O . GLU B 1 60 ? -2.60156 23.58413 13.90595 1.000 68.19661 59 GLU B O 1
ATOM 4859 N N . THR B 1 61 ? -3.51167 23.76743 11.87250 1.000 62.86730 60 THR B N 1
ATOM 4860 C CA . THR B 1 61 ? -2.30865 23.28602 11.21193 1.000 66.38711 60 THR B CA 1
ATOM 4861 C C . THR B 1 61 ? -1.80729 24.34096 10.23282 1.000 69.82649 60 THR B C 1
ATOM 4862 O O . THR B 1 61 ? -2.58020 25.16094 9.71962 1.000 65.66604 60 THR B O 1
ATOM 4866 N N . GLU B 1 62 ? -0.49605 24.32905 9.99945 1.000 63.41533 61 GLU B N 1
ATOM 4867 C CA . GLU B 1 62 ? 0.15434 25.33868 9.17690 1.000 59.12191 61 GLU B CA 1
ATOM 4868 C C . GLU B 1 62 ? 1.13877 24.62898 8.26455 1.000 65.69962 61 GLU B C 1
ATOM 4869 O O . GLU B 1 62 ? 2.05196 23.94709 8.74821 1.000 61.16857 61 GLU B O 1
ATOM 4875 N N . TYR B 1 63 ? 0.93015 24.75779 6.95051 1.000 60.59882 62 TYR B N 1
ATOM 4876 C CA . TYR B 1 63 ? 1.83063 24.18822 5.95805 1.000 57.18698 62 TYR B CA 1
ATOM 4877 C C . TYR B 1 63 ? 2.67636 25.32774 5.41773 1.000 62.81268 62 TYR B C 1
ATOM 4878 O O . TYR B 1 63 ? 2.14079 26.28354 4.84297 1.000 66.49834 62 TYR B O 1
ATOM 4887 N N . ARG B 1 64 ? 3.98494 25.24619 5.63752 1.000 53.38461 63 ARG B N 1
ATOM 4888 C CA . ARG B 1 64 ? 4.88155 26.34253 5.31691 1.000 59.82811 63 ARG B CA 1
ATOM 4889 C C . ARG B 1 64 ? 5.97142 25.79530 4.41963 1.000 61.07396 63 ARG B C 1
ATOM 4890 O O . ARG B 1 64 ? 6.59769 24.77776 4.74634 1.000 61.81610 63 ARG B O 1
ATOM 4892 N N . PHE B 1 65 ? 6.17413 26.46305 3.28464 1.000 55.72216 64 PHE B N 1
ATOM 4893 C CA . PHE B 1 65 ? 7.11243 26.01053 2.26798 1.000 60.88563 64 PHE B CA 1
ATOM 4894 C C . PHE B 1 65 ? 7.58114 27.20917 1.45741 1.000 65.55144 64 PHE B C 1
ATOM 4895 O O . PHE B 1 65 ? 6.96567 28.28249 1.47870 1.000 61.49638 64 PHE B O 1
ATOM 4903 N N . ARG B 1 66 ? 8.67390 27.01341 0.72790 1.000 59.05903 65 ARG B N 1
ATOM 4904 C CA . ARG B 1 66 ? 9.13667 28.00292 -0.23054 1.000 67.06008 65 ARG B CA 1
ATOM 4905 C C . ARG B 1 66 ? 8.93059 27.46251 -1.64457 1.000 73.28496 65 ARG B C 1
ATOM 4906 O O . ARG B 1 66 ? 9.36024 26.34616 -1.97130 1.000 69.35066 65 ARG B O 1
ATOM 4914 N N . ALA B 1 67 ? 8.24639 28.24512 -2.46894 1.000 68.27517 66 ALA B N 1
ATOM 4915 C CA . ALA B 1 67 ? 7.93282 27.85639 -3.82999 1.000 67.86823 66 ALA B CA 1
ATOM 4916 C C . ALA B 1 67 ? 8.62077 28.79285 -4.81723 1.000 68.17110 66 ALA B C 1
ATOM 4917 O O . ALA B 1 67 ? 9.17012 29.83464 -4.44996 1.000 69.80628 66 ALA B O 1
ATOM 4919 N N . GLU B 1 68 ? 8.57399 28.40040 -6.09039 1.000 65.24747 67 GLU B N 1
ATOM 4920 C CA . GLU B 1 68 ? 9.04889 29.21289 -7.20879 1.000 57.05757 67 GLU B CA 1
ATOM 4921 C C . GLU B 1 68 ? 8.01510 29.09941 -8.31890 1.000 53.96235 67 GLU B C 1
ATOM 4922 O O . GLU B 1 68 ? 7.75489 27.99190 -8.79557 1.000 59.63360 67 GLU B O 1
ATOM 4928 N N . ILE B 1 69 ? 7.42074 30.21682 -8.73403 1.000 50.57272 68 ILE B N 1
ATOM 4929 C CA . ILE B 1 69 ? 6.31929 30.18017 -9.69748 1.000 50.30739 68 ILE B CA 1
ATOM 4930 C C . ILE B 1 69 ? 6.87697 30.26639 -11.11403 1.000 55.67830 68 ILE B C 1
ATOM 4931 O O . ILE B 1 69 ? 7.56622 31.22908 -11.46579 1.000 57.75106 68 ILE B O 1
ATOM 4936 N N . LEU B 1 70 ? 6.56353 29.26596 -11.93438 1.000 59.20712 69 LEU B N 1
ATOM 4937 C CA . LEU B 1 70 ? 7.08643 29.14339 -13.28607 1.000 52.36932 69 LEU B CA 1
ATOM 4938 C C . LEU B 1 70 ? 5.98847 29.39984 -14.31420 1.000 52.59467 69 LEU B C 1
ATOM 4939 O O . LEU B 1 70 ? 4.82703 29.69622 -13.98593 1.000 45.06246 69 LEU B O 1
ATOM 4944 N N . SER B 1 71 ? 6.37845 29.25912 -15.58078 1.000 53.51756 70 SER B N 1
ATOM 4945 C CA . SER B 1 71 ? 5.45614 29.49746 -16.67603 1.000 50.82153 70 SER B CA 1
ATOM 4946 C C . SER B 1 71 ? 4.25836 28.56828 -16.56747 1.000 51.83513 70 SER B C 1
ATOM 4947 O O . SER B 1 71 ? 4.38521 27.39197 -16.21102 1.000 47.92436 70 SER B O 1
ATOM 4950 N N . LEU B 1 72 ? 3.08861 29.13523 -16.83999 1.000 54.37985 71 LEU B N 1
ATOM 4951 C CA . LEU B 1 72 ? 1.81653 28.43354 -16.79006 1.000 47.41575 71 LEU B CA 1
ATOM 4952 C C . LEU B 1 72 ? 1.39270 28.16592 -15.35555 1.000 46.72524 71 LEU B C 1
ATOM 4953 O O . LEU B 1 72 ? 0.93390 27.07274 -15.04122 1.000 53.98670 71 LEU B O 1
ATOM 4958 N N . ASP B 1 73 ? 1.52718 29.17321 -14.48668 1.000 52.14924 72 ASP B N 1
ATOM 4959 C CA . ASP B 1 73 ? 1.07997 29.08207 -13.08784 1.000 49.15510 72 ASP B CA 1
ATOM 4960 C C . ASP B 1 73 ? 1.63511 27.82884 -12.42102 1.000 51.84333 72 ASP B C 1
ATOM 4961 O O . ASP B 1 73 ? 0.90754 27.07867 -11.76440 1.000 50.55673 72 ASP B O 1
ATOM 4966 N N . SER B 1 74 ? 2.92841 27.58033 -12.61762 1.000 47.87946 73 SER B N 1
ATOM 4967 C CA . SER B 1 74 ? 3.52894 26.30684 -12.23812 1.000 45.04993 73 SER B CA 1
ATOM 4968 C C . SER B 1 74 ? 4.30862 26.47630 -10.93831 1.000 54.43671 73 SER B C 1
ATOM 4969 O O . SER B 1 74 ? 5.44958 26.94429 -10.95618 1.000 59.34809 73 SER B O 1
ATOM 4972 N N . TRP B 1 75 ? 3.70884 26.05822 -9.81298 1.000 47.99082 74 TRP B N 1
ATOM 4973 C CA . TRP B 1 75 ? 4.33650 26.16867 -8.49286 1.000 47.12457 74 TRP B CA 1
ATOM 4974 C C . TRP B 1 75 ? 5.38554 25.06993 -8.31330 1.000 46.63281 74 TRP B C 1
ATOM 4975 O O . TRP B 1 75 ? 5.04410 23.90545 -8.09468 1.000 46.32639 74 TRP B O 1
ATOM 4986 N N . CYS B 1 76 ? 6.66548 25.44447 -8.35103 1.000 48.88592 75 CYS B N 1
ATOM 4987 C CA . CYS B 1 76 ? 7.78025 24.50694 -8.19004 1.000 46.90824 75 CYS B CA 1
ATOM 4988 C C . CYS B 1 76 ? 8.18617 24.46157 -6.71615 1.000 57.50817 75 CYS B C 1
ATOM 4989 O O . CYS B 1 76 ? 9.18204 25.04929 -6.28844 1.000 57.47148 75 CYS B O 1
ATOM 4992 N N . ILE B 1 77 ? 7.39463 23.73488 -5.92316 1.000 64.18447 76 ILE B N 1
ATOM 4993 C CA . ILE B 1 77 ? 7.57078 23.73853 -4.47185 1.000 57.62709 76 ILE B CA 1
ATOM 4994 C C . ILE B 1 77 ? 8.84885 23.01299 -4.08366 1.000 59.68379 76 ILE B C 1
ATOM 4995 O O . ILE B 1 77 ? 9.15571 21.92996 -4.60096 1.000 61.02847 76 ILE B O 1
ATOM 5000 N N . ASP B 1 78 ? 9.60127 23.60483 -3.15817 1.000 66.18386 77 ASP B N 1
ATOM 5001 C CA . ASP B 1 78 ? 10.82250 22.96607 -2.68694 1.000 68.21846 77 ASP B CA 1
ATOM 5002 C C . ASP B 1 78 ? 10.49227 21.77694 -1.79600 1.000 68.44657 77 ASP B C 1
ATOM 5003 O O . ASP B 1 78 ? 9.76413 21.90888 -0.80716 1.000 62.26094 77 ASP B O 1
ATOM 5008 N N . ALA B 1 79 ? 11.06029 20.62057 -2.13813 1.000 72.81393 78 ALA B N 1
ATOM 5009 C CA . ALA B 1 79 ? 10.82152 19.38492 -1.40219 1.000 69.48295 78 ALA B CA 1
ATOM 5010 C C . ALA B 1 79 ? 11.19649 19.52366 0.06918 1.000 68.46430 78 ALA B C 1
ATOM 5011 O O . ALA B 1 79 ? 10.32115 19.49707 0.94344 1.000 67.05616 78 ALA B O 1
ATOM 5013 N N . ALA B 1 80 ? 12.49330 19.68953 0.34986 1.000 66.08730 79 ALA B N 1
ATOM 5014 C CA . ALA B 1 80 ? 13.00283 19.70896 1.71778 1.000 60.33549 79 ALA B CA 1
ATOM 5015 C C . ALA B 1 80 ? 12.56186 20.93388 2.50900 1.000 63.92306 79 ALA B C 1
ATOM 5016 O O . ALA B 1 80 ? 12.93502 21.05060 3.68058 1.000 72.32870 79 ALA B O 1
ATOM 5018 N N . SER B 1 81 ? 11.78514 21.83874 1.91832 1.000 63.77450 80 SER B N 1
ATOM 5019 C CA . SER B 1 81 ? 11.24978 22.99662 2.62209 1.000 59.00572 80 SER B CA 1
ATOM 5020 C C . SER B 1 81 ? 9.89682 22.72115 3.26850 1.000 62.29733 80 SER B C 1
ATOM 5021 O O . SER B 1 81 ? 9.36136 23.59022 3.96986 1.000 55.95905 80 SER B O 1
ATOM 5024 N N . LEU B 1 82 ? 9.32696 21.53962 3.04681 1.000 66.44561 81 LEU B N 1
ATOM 5025 C CA . LEU B 1 82 ? 7.99924 21.25879 3.56779 1.000 63.23244 81 LEU B CA 1
ATOM 5026 C C . LEU B 1 82 ? 8.05169 21.07956 5.07542 1.000 59.08809 81 LEU B C 1
ATOM 5027 O O . LEU B 1 82 ? 8.82771 20.27006 5.59419 1.000 51.99807 81 LEU B O 1
ATOM 5032 N N . ARG B 1 83 ? 7.23688 21.86341 5.77190 1.000 56.25292 82 ARG B N 1
ATOM 5033 C CA . ARG B 1 83 ? 7.14758 21.81233 7.21976 1.000 56.33686 82 ARG B CA 1
ATOM 5034 C C . ARG B 1 83 ? 5.68085 21.91563 7.60964 1.000 56.60329 82 ARG B C 1
ATOM 5035 O O . ARG B 1 83 ? 4.96084 22.80334 7.13640 1.000 53.92711 82 ARG B O 1
ATOM 5037 N N . ARG B 1 84 ? 5.24424 20.99281 8.45849 1.000 55.57017 83 ARG B N 1
ATOM 5038 C CA . ARG B 1 84 ? 3.86111 20.91108 8.91178 1.000 61.84212 83 ARG B CA 1
ATOM 5039 C C . ARG B 1 84 ? 3.86020 21.12533 10.42103 1.000 68.25484 83 ARG B C 1
ATOM 5040 O O . ARG B 1 84 ? 4.39518 20.29728 11.16646 1.000 66.57336 83 ARG B O 1
ATOM 5048 N N . VAL B 1 85 ? 3.27462 22.23401 10.87296 1.000 69.10546 84 VAL B N 1
ATOM 5049 C CA . VAL B 1 85 ? 3.21428 22.57772 12.29297 1.000 68.85264 84 VAL B CA 1
ATOM 5050 C C . VAL B 1 85 ? 1.75607 22.58815 12.73085 1.000 68.78882 84 VAL B C 1
ATOM 5051 O O . VAL B 1 85 ? 0.96462 23.41065 12.24835 1.000 67.69750 84 VAL B O 1
ATOM 5055 N N . ARG B 1 86 ? 1.40017 21.67984 13.64090 1.000 70.36130 85 ARG B N 1
ATOM 5056 C CA . ARG B 1 86 ? 0.04021 21.58470 14.16168 1.000 74.59787 85 ARG B CA 1
ATOM 5057 C C . ARG B 1 86 ? 0.06157 21.94454 15.63337 1.000 71.09671 85 ARG B C 1
ATOM 5058 O O . ARG B 1 86 ? 0.83395 21.35374 16.40135 1.000 70.45807 85 ARG B O 1
ATOM 5060 N N . LYS B 1 87 ? -0.79525 22.91246 16.00304 1.000 74.51813 86 LYS B N 1
ATOM 5061 C CA . LYS B 1 87 ? -0.93070 23.48937 17.34030 1.000 69.18558 86 LYS B CA 1
ATOM 5062 C C . LYS B 1 87 ? 0.40202 23.46388 18.08837 1.000 70.30699 86 LYS B C 1
ATOM 5063 O O . LYS B 1 87 ? 0.56023 22.75180 19.08781 1.000 69.36791 86 LYS B O 1
ATOM 5065 N N . GLY B 1 88 ? 1.37878 24.21183 17.58249 1.000 63.53636 87 GLY B N 1
ATOM 5066 C CA . GLY B 1 88 ? 2.68452 24.25277 18.19932 1.000 62.62504 87 GLY B CA 1
ATOM 5067 C C . GLY B 1 88 ? 3.65638 23.23068 17.65496 1.000 64.56106 87 GLY B C 1
ATOM 5068 O O . GLY B 1 88 ? 4.73254 23.60794 17.17929 1.000 66.73010 87 GLY B O 1
ATOM 5069 N N . GLU B 1 89 ? 3.29582 21.94513 17.71870 1.000 61.64979 88 GLU B N 1
ATOM 5070 C CA . GLU B 1 89 ? 4.23275 20.87757 17.38551 1.000 63.40314 88 GLU B CA 1
ATOM 5071 C C . GLU B 1 89 ? 4.48083 20.81600 15.88443 1.000 71.80250 88 GLU B C 1
ATOM 5072 O O . GLU B 1 89 ? 3.60204 21.11593 15.06857 1.000 69.30417 88 GLU B O 1
ATOM 5074 N N . GLU B 1 90 ? 5.70666 20.44449 15.52834 1.000 65.82516 89 GLU B N 1
ATOM 5075 C CA . GLU B 1 90 ? 6.05362 20.14549 14.15056 1.000 61.48975 89 GLU B CA 1
ATOM 5076 C C . GLU B 1 90 ? 5.80639 18.66264 13.90357 1.000 68.33015 89 GLU B C 1
ATOM 5077 O O . GLU B 1 90 ? 6.08698 17.83111 14.77004 1.000 68.59178 89 GLU B O 1
ATOM 5079 N N . LEU B 1 91 ? 5.28004 18.33814 12.71055 1.000 73.64178 90 LEU B N 1
ATOM 5080 C CA . LEU B 1 91 ? 4.69318 17.03542 12.40095 1.000 62.41861 90 LEU B CA 1
ATOM 5081 C C . LEU B 1 91 ? 5.26339 16.47173 11.10817 1.000 59.50755 90 LEU B C 1
ATOM 5082 O O . LEU B 1 91 ? 5.69243 17.22034 10.22770 1.000 70.14343 90 LEU B O 1
ATOM 5087 N N . ARG B 1 92 ? 5.27757 15.13811 11.01611 1.000 63.47096 91 ARG B N 1
ATOM 5088 C CA . ARG B 1 92 ? 5.35211 14.40142 9.75293 1.000 56.21372 91 ARG B CA 1
ATOM 5089 C C . ARG B 1 92 ? 4.63030 15.13212 8.63449 1.000 61.50516 91 ARG B C 1
ATOM 5090 O O . ARG B 1 92 ? 3.46472 15.51735 8.80282 1.000 62.57099 91 ARG B O 1
ATOM 5098 N N . ILE B 1 93 ? 5.28460 15.31966 7.49074 1.000 58.93629 92 ILE B N 1
ATOM 5099 C CA . ILE B 1 93 ? 4.52477 15.63956 6.29122 1.000 55.86812 92 ILE B CA 1
ATOM 5100 C C . ILE B 1 93 ? 3.79350 14.37491 5.85912 1.000 57.83317 92 ILE B C 1
ATOM 5101 O O . ILE B 1 93 ? 4.40922 13.31989 5.66236 1.000 54.04091 92 ILE B O 1
ATOM 5106 N N . ASP B 1 94 ? 2.47015 14.46378 5.74481 1.000 53.72247 93 ASP B N 1
ATOM 5107 C CA . ASP B 1 94 ? 1.66064 13.29749 5.42905 1.000 55.53846 93 ASP B CA 1
ATOM 5108 C C . ASP B 1 94 ? 0.53732 13.68082 4.47375 1.000 61.09463 93 ASP B C 1
ATOM 5109 O O . ASP B 1 94 ? -0.26426 14.57572 4.77624 1.000 59.32563 93 ASP B O 1
ATOM 5114 N N . ALA B 1 95 ? 0.46734 12.96535 3.33960 1.000 54.76483 94 ALA B N 1
ATOM 5115 C CA . ALA B 1 95 ? -0.38513 13.38166 2.23118 1.000 52.02241 94 ALA B CA 1
ATOM 5116 C C . ALA B 1 95 ? -1.86405 13.13088 2.51331 1.000 51.83426 94 ALA B C 1
ATOM 5117 O O . ALA B 1 95 ? -2.71709 13.96186 2.17268 1.000 48.88668 94 ALA B O 1
ATOM 5119 N N . ILE B 1 96 ? -2.19758 11.98584 3.10981 1.000 55.18972 95 ILE B N 1
ATOM 5120 C CA . ILE B 1 96 ? -3.58686 11.76264 3.51464 1.000 56.35672 95 ILE B CA 1
ATOM 5121 C C . ILE B 1 96 ? -4.02990 12.81930 4.52403 1.000 54.67676 95 ILE B C 1
ATOM 5122 O O . ILE B 1 96 ? -5.19385 13.24595 4.52057 1.000 51.53181 95 ILE B O 1
ATOM 5127 N N . ASP B 1 97 ? -3.11421 13.26728 5.39304 1.000 55.01364 96 ASP B N 1
ATOM 5128 C CA . ASP B 1 97 ? -3.46869 14.26176 6.40374 1.000 58.97064 96 ASP B CA 1
ATOM 5129 C C . ASP B 1 97 ? -3.76054 15.62005 5.77061 1.000 58.55068 96 ASP B C 1
ATOM 5130 O O . ASP B 1 97 ? -4.80083 16.23219 6.04326 1.000 52.24978 96 ASP B O 1
ATOM 5135 N N . LEU B 1 98 ? -2.85040 16.10153 4.92078 1.000 57.52800 97 LEU B N 1
ATOM 5136 C CA . LEU B 1 98 ? -3.08187 17.30447 4.12607 1.000 51.73763 97 LEU B CA 1
ATOM 5137 C C . LEU B 1 98 ? -4.48185 17.36671 3.50126 1.000 56.45681 97 LEU B C 1
ATOM 5138 O O . LEU B 1 98 ? -5.16941 18.39047 3.60012 1.000 53.89583 97 LEU B O 1
ATOM 5143 N N . ILE B 1 99 ? -4.91215 16.28355 2.83525 1.000 59.19191 98 ILE B N 1
ATOM 5144 C CA . ILE B 1 99 ? -6.21499 16.27866 2.16315 1.000 55.07209 98 ILE B CA 1
ATOM 5145 C C . ILE B 1 99 ? -7.34150 16.49637 3.16576 1.000 58.04698 98 ILE B C 1
ATOM 5146 O O . ILE B 1 99 ? -8.27605 17.26434 2.91375 1.000 57.71399 98 ILE B O 1
ATOM 5151 N N . VAL B 1 100 ? -7.27907 15.81322 4.31350 1.000 62.69207 99 VAL B N 1
ATOM 5152 C CA . VAL B 1 100 ? -8.31299 15.96755 5.33831 1.000 62.51623 99 VAL B CA 1
ATOM 5153 C C . VAL B 1 100 ? -8.30009 17.38410 5.90058 1.000 63.71841 99 VAL B C 1
ATOM 5154 O O . VAL B 1 100 ? -9.35538 17.99029 6.13471 1.000 61.11772 99 VAL B O 1
ATOM 5158 N N . ASP B 1 101 ? -7.10031 17.92929 6.12465 1.000 65.26202 100 ASP B N 1
ATOM 5159 C CA . ASP B 1 101 ? -6.95371 19.27386 6.67269 1.000 62.55547 100 ASP B CA 1
ATOM 5160 C C . ASP B 1 101 ? -7.69108 20.31615 5.84177 1.000 65.91383 100 ASP B C 1
ATOM 5161 O O . ASP B 1 101 ? -8.15585 21.32480 6.38371 1.000 75.83670 100 ASP B O 1
ATOM 5166 N N . MET B 1 102 ? -7.79867 20.10575 4.53011 1.000 63.47757 101 MET B N 1
ATOM 5167 C CA . MET B 1 102 ? -8.30810 21.13198 3.63020 1.000 63.80090 101 MET B CA 1
ATOM 5168 C C . MET B 1 102 ? -9.52582 20.66172 2.84814 1.000 64.37273 101 MET B C 1
ATOM 5169 O O . MET B 1 102 ? -9.89748 21.28825 1.85388 1.000 67.27528 101 MET B O 1
ATOM 5174 N N . SER B 1 103 ? -10.17241 19.58622 3.30809 1.000 64.03064 102 SER B N 1
ATOM 5175 C CA . SER B 1 103 ? -11.31688 19.02508 2.59885 1.000 63.78115 102 SER B CA 1
ATOM 5176 C C . SER B 1 103 ? -12.39765 20.06847 2.34051 1.000 71.14304 102 SER B C 1
ATOM 5177 O O . SER B 1 103 ? -13.11962 19.97520 1.33996 1.000 68.78165 102 SER B O 1
ATOM 5180 N N . GLY B 1 104 ? -12.52376 21.06475 3.22085 1.000 78.00052 103 GLY B N 1
ATOM 5181 C CA . GLY B 1 104 ? -13.44852 22.16563 3.00865 1.000 73.34819 103 GLY B CA 1
ATOM 5182 C C . GLY B 1 104 ? -13.01178 23.05860 1.86532 1.000 75.01244 103 GLY B C 1
ATOM 5183 O O . GLY B 1 104 ? -13.66303 23.10485 0.81521 1.000 74.65221 103 GLY B O 1
ATOM 5184 N N . SER B 1 105 ? -11.87956 23.74560 2.05245 1.000 75.23689 104 SER B N 1
ATOM 5185 C CA . SER B 1 105 ? -11.30997 24.60340 1.01723 1.000 72.85026 104 SER B CA 1
ATOM 5186 C C . SER B 1 105 ? -11.19709 23.90906 -0.33434 1.000 70.64215 104 SER B C 1
ATOM 5187 O O . SER B 1 105 ? -11.05444 24.58937 -1.35756 1.000 80.03903 104 SER B O 1
ATOM 5190 N N . LEU B 1 106 ? -11.24353 22.57618 -0.36136 1.000 67.73704 105 LEU B N 1
ATOM 5191 C CA . LEU B 1 106 ? -11.26428 21.79956 -1.59384 1.000 70.21134 105 LEU B CA 1
ATOM 5192 C C . LEU B 1 106 ? -12.66869 21.59092 -2.15123 1.000 69.12384 105 LEU B C 1
ATOM 5193 O O . LEU B 1 106 ? -12.80325 21.05040 -3.25248 1.000 64.96850 105 LEU B O 1
ATOM 5198 N N . GLY B 1 107 ? -13.70883 21.98349 -1.42181 1.000 65.42367 106 GLY B N 1
ATOM 5199 C CA . GLY B 1 107 ? -15.05984 21.80204 -1.92102 1.000 61.81415 106 GLY B CA 1
ATOM 5200 C C . GLY B 1 107 ? -15.45787 20.35019 -2.03314 1.000 66.81341 106 GLY B C 1
ATOM 5201 O O . GLY B 1 107 ? -16.12479 19.96054 -2.99917 1.000 72.02440 106 GLY B O 1
ATOM 5202 N N . ILE B 1 108 ? -15.05459 19.53663 -1.06324 1.000 72.65829 107 ILE B N 1
ATOM 5203 C CA . ILE B 1 108 ? -15.37291 18.11016 -1.02275 1.000 71.11718 107 ILE B CA 1
ATOM 5204 C C . ILE B 1 108 ? -16.53840 17.89744 -0.06817 1.000 64.37218 107 ILE B C 1
ATOM 5205 O O . ILE B 1 108 ? -16.32296 17.91562 1.15067 1.000 68.48397 107 ILE B O 1
ATOM 5210 N N . PRO B 1 109 ? -17.77944 17.68964 -0.56704 1.000 66.44302 108 PRO B N 1
ATOM 5211 C CA . PRO B 1 109 ? -18.91403 17.42458 0.33232 1.000 60.61769 108 PRO B CA 1
ATOM 5212 C C . PRO B 1 109 ? -18.54607 16.44066 1.41938 1.000 65.69036 108 PRO B C 1
ATOM 5213 O O . PRO B 1 109 ? -17.98801 15.38577 1.10504 1.000 72.92243 108 PRO B O 1
ATOM 5217 N N . VAL B 1 110 ? -18.80498 16.77618 2.68822 1.000 64.92279 109 VAL B N 1
ATOM 5218 C CA . VAL B 1 110 ? -18.54958 15.81452 3.75998 1.000 67.41887 109 VAL B CA 1
ATOM 5219 C C . VAL B 1 110 ? -19.34601 14.53587 3.51254 1.000 65.68486 109 VAL B C 1
ATOM 5220 O O . VAL B 1 110 ? -18.91177 13.44047 3.89549 1.000 64.37016 109 VAL B O 1
ATOM 5224 N N . ASP B 1 111 ? -20.49251 14.64724 2.82528 1.000 65.59567 110 ASP B N 1
ATOM 5225 C CA . ASP B 1 111 ? -21.18328 13.46897 2.30610 1.000 71.58637 110 ASP B CA 1
ATOM 5226 C C . ASP B 1 111 ? -20.21440 12.50796 1.61895 1.000 67.76429 110 ASP B C 1
ATOM 5227 O O . ASP B 1 111 ? -20.30154 11.29072 1.80508 1.000 67.55419 110 ASP B O 1
ATOM 5229 N N . ALA B 1 112 ? -19.25557 13.03778 0.85585 1.000 67.17027 111 ALA B N 1
ATOM 5230 C CA . ALA B 1 112 ? -18.39498 12.22028 0.00940 1.000 65.31973 111 ALA B CA 1
ATOM 5231 C C . ALA B 1 112 ? -16.89993 12.41006 0.28553 1.000 62.18210 111 ALA B C 1
ATOM 5232 O O . ALA B 1 112 ? -16.09213 12.33247 -0.63741 1.000 61.01668 111 ALA B O 1
ATOM 5234 N N . LEU B 1 113 ? -16.49358 12.63424 1.53913 1.000 61.60092 112 LEU B N 1
ATOM 5235 C CA . LEU B 1 113 ? -15.05334 12.69132 1.79398 1.000 54.48804 112 LEU B CA 1
ATOM 5236 C C . LEU B 1 113 ? -14.48206 11.29110 2.01472 1.000 57.76232 112 LEU B C 1
ATOM 5237 O O . LEU B 1 113 ? -13.40222 10.98515 1.48902 1.000 54.17000 112 LEU B O 1
ATOM 5242 N N . PRO B 1 114 ? -15.14765 10.42058 2.79220 1.000 62.01861 113 PRO B N 1
ATOM 5243 C CA . PRO B 1 114 ? -14.67093 9.02819 2.89267 1.000 58.25644 113 PRO B CA 1
ATOM 5244 C C . PRO B 1 114 ? -14.40469 8.34125 1.55966 1.000 56.77088 113 PRO B C 1
ATOM 5245 O O . PRO B 1 114 ? -13.33360 7.74161 1.37580 1.000 55.62903 113 PRO B O 1
ATOM 5249 N N . GLU B 1 115 ? -15.35677 8.39174 0.62567 1.000 57.35962 114 GLU B N 1
ATOM 5250 C CA . GLU B 1 115 ? -15.15758 7.70479 -0.64651 1.000 56.24036 114 GLU B CA 1
ATOM 5251 C C . GLU B 1 115 ? -13.94437 8.26419 -1.38963 1.000 50.90751 114 GLU B C 1
ATOM 5252 O O . GLU B 1 115 ? -13.15904 7.51038 -1.97135 1.000 50.86179 114 GLU B O 1
ATOM 5258 N N . TYR B 1 116 ? -13.74665 9.57995 -1.34354 1.000 51.76664 115 TYR B N 1
ATOM 5259 C CA . TYR B 1 116 ? -12.57683 10.16287 -1.98874 1.000 50.22786 115 TYR B CA 1
ATOM 5260 C C . TYR B 1 116 ? -11.28922 9.70014 -1.32036 1.000 51.83759 115 TYR B C 1
ATOM 5261 O O . TYR B 1 116 ? -10.29258 9.40726 -1.99734 1.000 45.65908 115 TYR B O 1
ATOM 5270 N N . LEU B 1 117 ? -11.28098 9.67429 0.01579 1.000 52.40520 116 LEU B N 1
ATOM 5271 C CA . LEU B 1 117 ? -10.06688 9.34758 0.74726 1.000 43.84418 116 LEU B CA 1
ATOM 5272 C C . LEU B 1 117 ? -9.65625 7.91161 0.49956 1.000 44.00156 116 LEU B C 1
ATOM 5273 O O . LEU B 1 117 ? -8.45528 7.61171 0.48614 1.000 42.13331 116 LEU B O 1
ATOM 5278 N N . GLU B 1 118 ? -10.63881 7.01900 0.29803 1.000 46.41989 117 GLU B N 1
ATOM 5279 C CA . GLU B 1 118 ? -10.33646 5.65272 -0.12187 1.000 45.43986 117 GLU B CA 1
ATOM 5280 C C . GLU B 1 118 ? -9.61770 5.64278 -1.46035 1.000 42.87301 117 GLU B C 1
ATOM 5281 O O . GLU B 1 118 ? -8.54365 5.04030 -1.60073 1.000 39.62474 117 GLU B O 1
ATOM 5287 N N . GLU B 1 119 ? -10.21067 6.30083 -2.46167 1.000 43.62486 118 GLU B N 1
ATOM 5288 C CA . GLU B 1 119 ? -9.56721 6.41064 -3.76536 1.000 45.34793 118 GLU B CA 1
ATOM 5289 C C . GLU B 1 119 ? -8.16179 6.98064 -3.63593 1.000 44.53121 118 GLU B C 1
ATOM 5290 O O . GLU B 1 119 ? -7.23192 6.52350 -4.31352 1.000 41.97151 118 GLU B O 1
ATOM 5296 N N . PHE B 1 120 ? -7.98402 7.96573 -2.74819 1.000 41.57120 119 PHE B N 1
ATOM 5297 C CA . PHE B 1 120 ? -6.67321 8.57864 -2.58779 1.000 40.83428 119 PHE B CA 1
ATOM 5298 C C . PHE B 1 120 ? -5.71335 7.64332 -1.86720 1.000 46.11357 119 PHE B C 1
ATOM 5299 O O . PHE B 1 120 ? -4.54372 7.52665 -2.25728 1.000 44.89994 119 PHE B O 1
ATOM 5307 N N . THR B 1 121 ? -6.18226 6.96824 -0.81203 1.000 46.38353 120 THR B N 1
ATOM 5308 C CA . THR B 1 121 ? -5.30091 6.05916 -0.08604 1.000 42.23318 120 THR B CA 1
ATOM 5309 C C . THR B 1 121 ? -4.75868 4.97370 -1.00599 1.000 41.00193 120 THR B C 1
ATOM 5310 O O . THR B 1 121 ? -3.55884 4.66533 -0.97223 1.000 36.83242 120 THR B O 1
ATOM 5314 N N . ASN B 1 122 ? -5.62664 4.41046 -1.86019 1.000 45.46625 121 ASN B N 1
ATOM 5315 C CA . ASN B 1 122 ? -5.19432 3.41965 -2.84635 1.000 39.41992 121 ASN B CA 1
ATOM 5316 C C . ASN B 1 122 ? -4.08832 3.97199 -3.72301 1.000 42.78851 121 ASN B C 1
ATOM 5317 O O . ASN B 1 122 ? -3.07119 3.30853 -3.94811 1.000 45.21152 121 ASN B O 1
ATOM 5322 N N . THR B 1 123 ? -4.27719 5.19422 -4.22880 1.000 43.67947 122 THR B N 1
ATOM 5323 C CA . THR B 1 123 ? -3.25726 5.84084 -5.04738 1.000 39.99532 122 THR B CA 1
ATOM 5324 C C . THR B 1 123 ? -1.92791 5.92067 -4.31605 1.000 42.05882 122 THR B C 1
ATOM 5325 O O . THR B 1 123 ? -0.87171 5.60831 -4.89122 1.000 42.37888 122 THR B O 1
ATOM 5329 N N . ALA B 1 124 ? -1.96756 6.34229 -3.03974 1.000 40.78905 123 ALA B N 1
ATOM 5330 C CA . ALA B 1 124 ? -0.74845 6.51551 -2.24602 1.000 41.91062 123 ALA B CA 1
ATOM 5331 C C . ALA B 1 124 ? 0.03489 5.21287 -2.12295 1.000 48.33733 123 ALA B C 1
ATOM 5332 O O . ALA B 1 124 ? 1.27621 5.21205 -2.16658 1.000 43.88945 123 ALA B O 1
ATOM 5334 N N . SER B 1 125 ? -0.68020 4.08900 -1.99623 1.000 44.14702 124 SER B N 1
ATOM 5335 C CA . SER B 1 125 ? -0.03010 2.81686 -1.71653 1.000 43.77438 124 SER B CA 1
ATOM 5336 C C . SER B 1 125 ? 0.83088 2.35146 -2.87633 1.000 43.30422 124 SER B C 1
ATOM 5337 O O . SER B 1 125 ? 1.80337 1.62017 -2.65674 1.000 47.87574 124 SER B O 1
ATOM 5340 N N . ILE B 1 126 ? 0.47556 2.73396 -4.10901 1.000 40.90871 125 ILE B N 1
ATOM 5341 C CA . ILE B 1 126 ? 1.26028 2.32769 -5.27041 1.000 40.53766 125 ILE B CA 1
ATOM 5342 C C . ILE B 1 126 ? 2.71666 2.68300 -5.05153 1.000 42.34133 125 ILE B C 1
ATOM 5343 O O . ILE B 1 126 ? 3.61628 1.85337 -5.23195 1.000 38.80511 125 ILE B O 1
ATOM 5348 N N . SER B 1 127 ? 2.94759 3.91776 -4.59680 1.000 49.15319 126 SER B N 1
ATOM 5349 C CA . SER B 1 127 ? 4.27518 4.50320 -4.47136 1.000 49.41011 126 SER B CA 1
ATOM 5350 C C . SER B 1 127 ? 4.91988 4.15765 -3.13487 1.000 44.37790 126 SER B C 1
ATOM 5351 O O . SER B 1 127 ? 6.03249 3.62237 -3.08642 1.000 44.31194 126 SER B O 1
ATOM 5354 N N . MET B 1 128 ? 4.22422 4.44517 -2.03996 1.000 44.63596 127 MET B N 1
ATOM 5355 C CA . MET B 1 128 ? 4.82223 4.29070 -0.71657 1.000 52.71929 127 MET B CA 1
ATOM 5356 C C . MET B 1 128 ? 5.09136 2.82353 -0.39466 1.000 52.13887 127 MET B C 1
ATOM 5357 O O . MET B 1 128 ? 6.20083 2.45419 0.02234 1.000 55.41838 127 MET B O 1
ATOM 5362 N N . ASP B 1 129 ? 4.09843 1.96931 -0.60232 1.000 45.79860 128 ASP B N 1
ATOM 5363 C CA . ASP B 1 129 ? 4.19531 0.58530 -0.17913 1.000 46.30280 128 ASP B CA 1
ATOM 5364 C C . ASP B 1 129 ? 4.81473 -0.32637 -1.22501 1.000 46.31593 128 ASP B C 1
ATOM 5365 O O . ASP B 1 129 ? 4.72307 -1.54576 -1.08327 1.000 48.17243 128 ASP B O 1
ATOM 5370 N N . ARG B 1 130 ? 5.45279 0.21538 -2.24980 1.000 43.72947 129 ARG B N 1
ATOM 5371 C CA . ARG B 1 130 ? 6.10454 -0.64033 -3.23292 1.000 40.18151 129 ARG B CA 1
ATOM 5372 C C . ARG B 1 130 ? 7.28132 -1.38257 -2.59798 1.000 43.87176 129 ARG B C 1
ATOM 5373 O O . ARG B 1 130 ? 8.11502 -0.76125 -1.92284 1.000 49.05247 129 ARG B O 1
ATOM 5381 N N . PRO B 1 131 ? 7.38324 -2.69911 -2.78253 1.000 41.33649 130 PRO B N 1
ATOM 5382 C CA . PRO B 1 131 ? 8.55484 -3.43680 -2.28827 1.000 47.76678 130 PRO B CA 1
ATOM 5383 C C . PRO B 1 131 ? 9.85482 -2.93892 -2.89929 1.000 51.17898 130 PRO B C 1
ATOM 5384 O O . PRO B 1 131 ? 9.89492 -2.49579 -4.04476 1.000 56.81829 130 PRO B O 1
ATOM 5388 N N . ASP B 1 132 ? 10.94060 -3.05994 -2.13318 1.000 50.00189 131 ASP B N 1
ATOM 5389 C CA . ASP B 1 132 ? 12.23577 -2.58043 -2.60054 1.000 46.56710 131 ASP B CA 1
ATOM 5390 C C . ASP B 1 132 ? 12.82935 -3.41376 -3.73754 1.000 53.25394 131 ASP B C 1
ATOM 5391 O O . ASP B 1 132 ? 13.72671 -2.92416 -4.42909 1.000 60.24702 131 ASP B O 1
ATOM 5396 N N . THR B 1 133 ? 12.38335 -4.65573 -3.95244 1.000 50.45339 132 THR B N 1
ATOM 5397 C CA . THR B 1 133 ? 12.90508 -5.38631 -5.10509 1.000 50.39142 132 THR B CA 1
ATOM 5398 C C . THR B 1 133 ? 12.36160 -4.86116 -6.41718 1.000 54.03704 132 THR B C 1
ATOM 5399 O O . THR B 1 133 ? 12.89644 -5.20736 -7.47192 1.000 66.67391 132 THR B O 1
ATOM 5403 N N . ARG B 1 134 ? 11.30240 -4.06651 -6.37348 1.000 53.13362 133 ARG B N 1
ATOM 5404 C CA . ARG B 1 134 ? 10.67716 -3.49154 -7.54571 1.000 46.96670 133 ARG B CA 1
ATOM 5405 C C . ARG B 1 134 ? 11.16564 -2.08038 -7.82123 1.000 51.35303 133 ARG B C 1
ATOM 5406 O O . ARG B 1 134 ? 10.78299 -1.48620 -8.83433 1.000 58.43814 133 ARG B O 1
ATOM 5414 N N . ARG B 1 135 ? 11.99952 -1.53281 -6.95177 1.000 51.99700 134 ARG B N 1
ATOM 5415 C CA . ARG B 1 135 ? 12.64200 -0.26100 -7.23235 1.000 56.20072 134 ARG B CA 1
ATOM 5416 C C . ARG B 1 135 ? 13.83335 -0.48912 -8.15737 1.000 55.98982 134 ARG B C 1
ATOM 5417 O O . ARG B 1 135 ? 14.48851 -1.53500 -8.11446 1.000 52.62711 134 ARG B O 1
ATOM 5425 N N . ILE B 1 136 ? 14.07501 0.47751 -9.03910 1.000 58.69090 135 ILE B N 1
ATOM 5426 C CA . ILE B 1 136 ? 15.16828 0.40284 -10.01040 1.000 53.54088 135 ILE B CA 1
ATOM 5427 C C . ILE B 1 136 ? 15.73209 1.80268 -10.23370 1.000 57.45128 135 ILE B C 1
ATOM 5428 O O . ILE B 1 136 ? 15.02291 2.67217 -10.76494 1.000 57.42846 135 ILE B O 1
ATOM 5433 N N . PRO B 1 137 ? 16.99791 2.05917 -9.89507 1.000 56.18070 136 PRO B N 1
ATOM 5434 C CA . PRO B 1 137 ? 17.52467 3.42732 -10.00779 1.000 61.53059 136 PRO B CA 1
ATOM 5435 C C . PRO B 1 137 ? 17.51800 3.91463 -11.45432 1.000 57.98902 136 PRO B C 1
ATOM 5436 O O . PRO B 1 137 ? 17.68323 3.14084 -12.40149 1.000 53.69532 136 PRO B O 1
ATOM 5440 N N . ALA B 1 138 ? 17.33778 5.22634 -11.60751 1.000 51.87220 137 ALA B N 1
ATOM 5441 C CA . ALA B 1 138 ? 16.96854 5.78329 -12.90306 1.000 52.41902 137 ALA B CA 1
ATOM 5442 C C . ALA B 1 138 ? 17.92277 5.36612 -14.00751 1.000 56.70653 137 ALA B C 1
ATOM 5443 O O . ALA B 1 138 ? 17.49382 5.13583 -15.14467 1.000 58.38894 137 ALA B O 1
ATOM 5445 N N . ALA B 1 139 ? 19.21913 5.25607 -13.70030 1.000 57.20307 138 ALA B N 1
ATOM 5446 C CA . ALA B 1 139 ? 20.17930 4.91872 -14.74950 1.000 54.34872 138 ALA B CA 1
ATOM 5447 C C . ALA B 1 139 ? 20.04927 3.46233 -15.17588 1.000 53.01555 138 ALA B C 1
ATOM 5448 O O . ALA B 1 139 ? 20.21504 3.14287 -16.35581 1.000 53.27658 138 ALA B O 1
ATOM 5450 N N . GLU B 1 140 ? 19.74984 2.56121 -14.23913 1.000 60.90355 139 GLU B N 1
ATOM 5451 C CA . GLU B 1 140 ? 19.42144 1.19264 -14.63212 1.000 60.04069 139 GLU B CA 1
ATOM 5452 C C . GLU B 1 140 ? 18.21473 1.18079 -15.56097 1.000 56.53797 139 GLU B C 1
ATOM 5453 O O . GLU B 1 140 ? 18.21721 0.51590 -16.60365 1.000 52.67242 139 GLU B O 1
ATOM 5459 N N . LEU B 1 141 ? 17.17649 1.93326 -15.19830 1.000 56.54990 140 LEU B N 1
ATOM 5460 C CA . LEU B 1 141 ? 16.00287 2.05273 -16.05108 1.000 51.91943 140 LEU B CA 1
ATOM 5461 C C . LEU B 1 141 ? 16.37069 2.58814 -17.42836 1.000 52.15729 140 LEU B C 1
ATOM 5462 O O . LEU B 1 141 ? 15.98715 2.01550 -18.45021 1.000 57.40682 140 LEU B O 1
ATOM 5467 N N . ALA B 1 142 ? 17.12684 3.68323 -17.47742 1.000 51.47319 141 ALA B N 1
ATOM 5468 C CA . ALA B 1 142 ? 17.36010 4.38531 -18.73658 1.000 50.72913 141 ALA B CA 1
ATOM 5469 C C . ALA B 1 142 ? 17.98782 3.50934 -19.82086 1.000 51.19003 141 ALA B C 1
ATOM 5470 O O . ALA B 1 142 ? 17.98965 3.90282 -20.99468 1.000 61.42787 141 ALA B O 1
ATOM 5472 N N . VAL B 1 143 ? 18.51225 2.34184 -19.47411 1.000 48.58105 142 VAL B N 1
ATOM 5473 C CA . VAL B 1 143 ? 18.96659 1.37390 -20.46072 1.000 51.24008 142 VAL B CA 1
ATOM 5474 C C . VAL B 1 143 ? 18.11001 0.11010 -20.42348 1.000 49.42347 142 VAL B C 1
ATOM 5475 O O . VAL B 1 143 ? 18.41471 -0.87529 -21.10899 1.000 45.97586 142 VAL B O 1
ATOM 5479 N N . ALA B 1 144 ? 17.03638 0.12007 -19.63368 1.000 50.92201 143 ALA B N 1
ATOM 5480 C CA . ALA B 1 144 ? 16.09596 -0.98548 -19.56178 1.000 47.16187 143 ALA B CA 1
ATOM 5481 C C . ALA B 1 144 ? 15.14011 -0.92230 -20.74773 1.000 54.71699 143 ALA B C 1
ATOM 5482 O O . ALA B 1 144 ? 15.16884 0.01296 -21.55714 1.000 56.37347 143 ALA B O 1
ATOM 5484 N N . ASP B 1 145 ? 14.26206 -1.90974 -20.85651 1.000 50.63440 144 ASP B N 1
ATOM 5485 C CA . ASP B 1 145 ? 13.46975 -2.01773 -22.06595 1.000 48.09002 144 ASP B CA 1
ATOM 5486 C C . ASP B 1 145 ? 11.97813 -1.78446 -21.80264 1.000 46.91793 144 ASP B C 1
ATOM 5487 O O . ASP B 1 145 ? 11.54488 -1.50827 -20.67740 1.000 48.46275 144 ASP B O 1
ATOM 5492 N N . PHE B 1 146 ? 11.20363 -1.95083 -22.87795 1.000 43.28698 145 PHE B N 1
ATOM 5493 C CA . PHE B 1 146 ? 9.87363 -1.35807 -23.01703 1.000 39.86861 145 PHE B CA 1
ATOM 5494 C C . PHE B 1 146 ? 8.96325 -1.73028 -21.85720 1.000 40.00779 145 PHE B C 1
ATOM 5495 O O . PHE B 1 146 ? 8.41082 -0.85917 -21.17792 1.000 37.31353 145 PHE B O 1
ATOM 5503 N N . GLN B 1 147 ? 8.78370 -3.02667 -21.62178 1.000 39.04735 146 GLN B N 1
ATOM 5504 C CA . GLN B 1 147 ? 7.84095 -3.43909 -20.60278 1.000 34.58728 146 GLN B CA 1
ATOM 5505 C C . GLN B 1 147 ? 8.40301 -3.28384 -19.19510 1.000 41.83047 146 GLN B C 1
ATOM 5506 O O . GLN B 1 147 ? 7.63495 -3.23640 -18.22825 1.000 39.63318 146 GLN B O 1
ATOM 5512 N N . THR B 1 148 ? 9.72041 -3.18171 -19.05162 1.000 42.15759 147 THR B N 1
ATOM 5513 C CA . THR B 1 148 ? 10.27198 -2.90192 -17.73587 1.000 42.21359 147 THR B CA 1
ATOM 5514 C C . THR B 1 148 ? 10.00608 -1.45313 -17.32614 1.000 43.76126 147 THR B C 1
ATOM 5515 O O . THR B 1 148 ? 9.60060 -1.19142 -16.18965 1.000 48.63213 147 THR B O 1
ATOM 5519 N N . ILE B 1 149 ? 10.22466 -0.49257 -18.23289 1.000 41.81850 148 ILE B N 1
ATOM 5520 C CA . ILE B 1 149 ? 9.86283 0.89052 -17.92678 1.000 38.56038 148 ILE B CA 1
ATOM 5521 C C . ILE B 1 149 ? 8.36852 0.99599 -17.69025 1.000 40.23904 148 ILE B C 1
ATOM 5522 O O . ILE B 1 149 ? 7.90149 1.88965 -16.97855 1.000 45.89656 148 ILE B O 1
ATOM 5527 N N . GLU B 1 150 ? 7.59227 0.09854 -18.28243 1.000 38.62063 149 GLU B N 1
ATOM 5528 C CA . GLU B 1 150 ? 6.14783 0.17864 -18.12999 1.000 40.60217 149 GLU B CA 1
ATOM 5529 C C . GLU B 1 150 ? 5.74348 -0.15332 -16.70462 1.000 40.00962 149 GLU B C 1
ATOM 5530 O O . GLU B 1 150 ? 5.06159 0.63533 -16.04228 1.000 41.51376 149 GLU B O 1
ATOM 5536 N N . LYS B 1 151 ? 6.18980 -1.30346 -16.19901 1.000 44.32503 150 LYS B N 1
ATOM 5537 C CA . LYS B 1 151 ? 5.81789 -1.71013 -14.84939 1.000 41.22342 150 LYS B CA 1
ATOM 5538 C C . LYS B 1 151 ? 6.39072 -0.79381 -13.77804 1.000 42.41047 150 LYS B C 1
ATOM 5539 O O . LYS B 1 151 ? 5.82331 -0.72212 -12.68483 1.000 46.14873 150 LYS B O 1
ATOM 5545 N N . THR B 1 152 ? 7.46863 -0.06570 -14.07292 1.000 42.28250 151 THR B N 1
ATOM 5546 C CA . THR B 1 152 ? 8.15102 0.72838 -13.06059 1.000 39.83452 151 THR B CA 1
ATOM 5547 C C . THR B 1 152 ? 7.47342 2.06413 -12.78693 1.000 42.23294 151 THR B C 1
ATOM 5548 O O . THR B 1 152 ? 7.69034 2.63340 -11.71467 1.000 39.92107 151 THR B O 1
ATOM 5552 N N . MET B 1 153 ? 6.64259 2.56817 -13.70149 1.000 40.07151 152 MET B N 1
ATOM 5553 C CA . MET B 1 153 ? 6.00909 3.86337 -13.47573 1.000 37.85134 152 MET B CA 1
ATOM 5554 C C . MET B 1 153 ? 5.10710 3.82833 -12.24367 1.000 46.15063 152 MET B C 1
ATOM 5555 O O . MET B 1 153 ? 4.42940 2.83419 -11.97296 1.000 53.03195 152 MET B O 1
ATOM 5560 N N . THR B 1 154 ? 5.09352 4.92819 -11.49216 1.000 43.37896 153 THR B N 1
ATOM 5561 C CA . THR B 1 154 ? 4.22772 5.05574 -10.32904 1.000 42.34943 153 THR B CA 1
ATOM 5562 C C . THR B 1 154 ? 3.51171 6.39115 -10.24982 1.000 45.04686 153 THR B C 1
ATOM 5563 O O . THR B 1 154 ? 2.65656 6.55634 -9.37389 1.000 49.68886 153 THR B O 1
ATOM 5567 N N . GLU B 1 155 ? 3.83878 7.34833 -11.11337 1.000 36.37661 154 GLU B N 1
ATOM 5568 C CA . GLU B 1 155 ? 3.27884 8.68125 -11.00447 1.000 29.99529 154 GLU B CA 1
ATOM 5569 C C . GLU B 1 155 ? 1.89602 8.78881 -11.62397 1.000 33.86921 154 GLU B C 1
ATOM 5570 O O . GLU B 1 155 ? 1.13177 9.68000 -11.24875 1.000 36.36431 154 GLU B O 1
ATOM 5576 N N . GLY B 1 156 ? 1.55651 7.91404 -12.56356 1.000 41.37988 155 GLY B N 1
ATOM 5577 C CA . GLY B 1 156 ? 0.27322 8.04121 -13.23294 1.000 46.17467 155 GLY B CA 1
ATOM 5578 C C . GLY B 1 156 ? 0.08221 9.39735 -13.89840 1.000 46.61329 155 GLY B C 1
ATOM 5579 O O . GLY B 1 156 ? 1.03711 10.08567 -14.28884 1.000 41.86332 155 GLY B O 1
ATOM 5580 N N . HIS B 1 157 ? -1.18069 9.78977 -14.02223 1.000 41.83707 156 HIS B N 1
ATOM 5581 C CA . HIS B 1 157 ? -1.50495 11.07231 -14.61830 1.000 42.39544 156 HIS B CA 1
ATOM 5582 C C . HIS B 1 157 ? -0.90515 12.19505 -13.78030 1.000 50.10605 156 HIS B C 1
ATOM 5583 O O . HIS B 1 157 ? -1.13689 12.24192 -12.56316 1.000 54.95772 156 HIS B O 1
ATOM 5590 N N . PRO B 1 158 ? -0.13661 13.11319 -14.37507 1.000 51.29344 157 PRO B N 1
ATOM 5591 C CA . PRO B 1 158 ? 0.49752 14.16416 -13.56730 1.000 50.39738 157 PRO B CA 1
ATOM 5592 C C . PRO B 1 158 ? -0.45110 15.25594 -13.09223 1.000 49.12966 157 PRO B C 1
ATOM 5593 O O . PRO B 1 158 ? -0.01594 16.14007 -12.34699 1.000 58.28625 157 PRO B O 1
ATOM 5597 N N . CYS B 1 159 ? -1.72972 15.24218 -13.45363 1.000 44.59783 158 CYS B N 1
ATOM 5598 C CA . CYS B 1 159 ? -2.62463 16.28980 -12.97875 1.000 47.51088 158 CYS B CA 1
ATOM 5599 C C . CYS B 1 159 ? -3.53268 15.78768 -11.86389 1.000 50.34569 158 CYS B C 1
ATOM 5600 O O . CYS B 1 159 ? -3.49458 16.32417 -10.75368 1.000 51.40482 158 CYS B O 1
ATOM 5603 N N . LEU B 1 160 ? -4.33905 14.76081 -12.12578 1.000 53.06200 159 LEU B N 1
ATOM 5604 C CA . LEU B 1 160 ? -5.17718 14.20464 -11.06865 1.000 50.20473 159 LEU B CA 1
ATOM 5605 C C . LEU B 1 160 ? -4.31824 13.73720 -9.90203 1.000 49.79271 159 LEU B C 1
ATOM 5606 O O . LEU B 1 160 ? -3.26876 13.11477 -10.09402 1.000 50.38590 159 LEU B O 1
ATOM 5611 N N . VAL B 1 161 ? -4.74150 14.05777 -8.68230 1.000 50.24473 160 VAL B N 1
ATOM 5612 C CA . VAL B 1 161 ? -3.98905 13.52026 -7.55795 1.000 52.07948 160 VAL B CA 1
ATOM 5613 C C . VAL B 1 161 ? -4.48522 12.11556 -7.19601 1.000 49.86800 160 VAL B C 1
ATOM 5614 O O . VAL B 1 161 ? -3.66847 11.21329 -6.97366 1.000 43.78235 160 VAL B O 1
ATOM 5618 N N . ALA B 1 162 ? -5.81307 11.88281 -7.20954 1.000 47.91171 161 ALA B N 1
ATOM 5619 C CA . ALA B 1 162 ? -6.39649 10.55927 -6.92044 1.000 47.68044 161 ALA B CA 1
ATOM 5620 C C . ALA B 1 162 ? -6.57392 9.77867 -8.21848 1.000 46.16601 161 ALA B C 1
ATOM 5621 O O . ALA B 1 162 ? -7.68001 9.59882 -8.73355 1.000 50.86477 161 ALA B O 1
ATOM 5623 N N . ASN B 1 163 ? -5.44459 9.29338 -8.73576 1.000 43.16285 162 ASN B N 1
ATOM 5624 C CA . ASN B 1 163 ? -5.37869 8.76676 -10.09175 1.000 42.70926 162 ASN B CA 1
ATOM 5625 C C . ASN B 1 163 ? -5.14818 7.25556 -10.13707 1.000 44.68855 162 ASN B C 1
ATOM 5626 O O . ASN B 1 163 ? -4.69453 6.73699 -11.15850 1.000 50.11093 162 ASN B O 1
ATOM 5631 N N . ALA B 1 164 ? -5.44641 6.53623 -9.05723 1.000 38.34071 163 ALA B N 1
ATOM 5632 C CA . ALA B 1 164 ? -5.17338 5.10632 -9.01867 1.000 36.09981 163 ALA B CA 1
ATOM 5633 C C . ALA B 1 164 ? -6.09244 4.41423 -8.01966 1.000 41.39975 163 ALA B C 1
ATOM 5634 O O . ALA B 1 164 ? -5.66582 3.52823 -7.26843 1.000 37.93594 163 ALA B O 1
ATOM 5636 N N . GLY B 1 165 ? -7.35834 4.82031 -7.99863 1.000 43.13600 164 GLY B N 1
ATOM 5637 C CA . GLY B 1 165 ? -8.33251 4.15957 -7.15674 1.000 42.30999 164 GLY B CA 1
ATOM 5638 C C . GLY B 1 165 ? -8.39930 2.66228 -7.38941 1.000 44.18646 164 GLY B C 1
ATOM 5639 O O . GLY B 1 165 ? -8.18372 1.87484 -6.46364 1.000 42.94129 164 GLY B O 1
ATOM 5640 N N . ARG B 1 166 ? -8.65550 2.25818 -8.63392 1.000 45.54544 165 ARG B N 1
ATOM 5641 C CA . ARG B 1 166 ? -8.88716 0.86064 -8.96445 1.000 35.73993 165 ARG B CA 1
ATOM 5642 C C . ARG B 1 166 ? -9.92244 0.27626 -8.01343 1.000 39.10211 165 ARG B C 1
ATOM 5643 O O . ARG B 1 166 ? -9.70739 -0.74506 -7.35615 1.000 38.71557 165 ARG B O 1
ATOM 5651 N N . LEU B 1 167 ? -11.05358 0.97137 -7.92317 1.000 43.43367 166 LEU B N 1
ATOM 5652 C CA . LEU B 1 167 ? -12.19313 0.50139 -7.14407 1.000 40.03488 166 LEU B CA 1
ATOM 5653 C C . LEU B 1 167 ? -12.77820 -0.74741 -7.78404 1.000 39.56610 166 LEU B C 1
ATOM 5654 O O . LEU B 1 167 ? -13.16715 -0.72472 -8.95801 1.000 42.51567 166 LEU B O 1
ATOM 5659 N N . GLY B 1 168 ? -12.87162 -1.82056 -6.99329 1.000 40.93477 167 GLY B N 1
ATOM 5660 C CA . GLY B 1 168 ? -13.21302 -3.15388 -7.46255 1.000 33.98831 167 GLY B CA 1
ATOM 5661 C C . GLY B 1 168 ? -12.08237 -4.14205 -7.26872 1.000 33.55376 167 GLY B C 1
ATOM 5662 O O . GLY B 1 168 ? -12.32745 -5.32493 -6.98929 1.000 34.58711 167 GLY B O 1
ATOM 5663 N N . PHE B 1 169 ? -10.84901 -3.67039 -7.38314 1.000 30.30873 168 PHE B N 1
ATOM 5664 C CA . PHE B 1 169 ? -9.69502 -4.51984 -7.18559 1.000 35.05267 168 PHE B CA 1
ATOM 5665 C C . PHE B 1 169 ? -9.48689 -4.75523 -5.69583 1.000 41.36350 168 PHE B C 1
ATOM 5666 O O . PHE B 1 169 ? -9.51319 -3.81813 -4.88531 1.000 40.15745 168 PHE B O 1
ATOM 5674 N N . SER B 1 170 ? -9.31810 -6.01496 -5.33729 1.000 41.30621 169 SER B N 1
ATOM 5675 C CA . SER B 1 170 ? -8.92945 -6.38423 -3.99216 1.000 36.70368 169 SER B CA 1
ATOM 5676 C C . SER B 1 170 ? -7.41828 -6.22539 -3.86759 1.000 41.85172 169 SER B C 1
ATOM 5677 O O . SER B 1 170 ? -6.73116 -5.74242 -4.77297 1.000 41.05951 169 SER B O 1
ATOM 5680 N N . ALA B 1 171 ? -6.88193 -6.69078 -2.74458 1.000 43.12044 170 ALA B N 1
ATOM 5681 C CA . ALA B 1 171 ? -5.44997 -6.62324 -2.50555 1.000 37.80018 170 ALA B CA 1
ATOM 5682 C C . ALA B 1 171 ? -4.68106 -7.58958 -3.39366 1.000 42.62651 170 ALA B C 1
ATOM 5683 O O . ALA B 1 171 ? -3.53853 -7.29352 -3.77428 1.000 40.86783 170 ALA B O 1
ATOM 5685 N N . ASP B 1 172 ? -5.28078 -8.75418 -3.71075 1.000 44.86406 171 ASP B N 1
ATOM 5686 C CA . ASP B 1 172 ? -4.68421 -9.70326 -4.65231 1.000 43.87324 171 ASP B CA 1
ATOM 5687 C C . ASP B 1 172 ? -4.91155 -9.27074 -6.09394 1.000 48.28745 171 ASP B C 1
ATOM 5688 O O . ASP B 1 172 ? -4.04742 -9.48789 -6.95177 1.000 46.34617 171 ASP B O 1
ATOM 5693 N N . ASP B 1 173 ? -6.08320 -8.69275 -6.38451 1.000 43.07240 172 ASP B N 1
ATOM 5694 C CA . ASP B 1 173 ? -6.31457 -8.15346 -7.71410 1.000 37.45552 172 ASP B CA 1
ATOM 5695 C C . ASP B 1 173 ? -5.24393 -7.13409 -8.07241 1.000 41.03834 172 ASP B C 1
ATOM 5696 O O . ASP B 1 173 ? -4.72535 -7.14395 -9.19315 1.000 41.91826 172 ASP B O 1
ATOM 5701 N N . ILE B 1 174 ? -4.86022 -6.27918 -7.11658 1.000 40.37598 173 ILE B N 1
ATOM 5702 C CA . ILE B 1 174 ? -3.78915 -5.32949 -7.38338 1.000 38.35965 173 ILE B CA 1
ATOM 5703 C C . ILE B 1 174 ? -2.48138 -6.07015 -7.63379 1.000 40.11676 173 ILE B C 1
ATOM 5704 O O . ILE B 1 174 ? -1.65164 -5.62898 -8.43494 1.000 44.06280 173 ILE B O 1
ATOM 5709 N N . GLU B 1 175 ? -2.28760 -7.22530 -7.00919 1.000 38.69758 174 GLU B N 1
ATOM 5710 C CA . GLU B 1 175 ? -1.02657 -7.93012 -7.20366 1.000 38.52930 174 GLU B CA 1
ATOM 5711 C C . GLU B 1 175 ? -0.94416 -8.62914 -8.55655 1.000 41.31917 174 GLU B C 1
ATOM 5712 O O . GLU B 1 175 ? 0.13427 -8.68652 -9.15326 1.000 42.57343 174 GLU B O 1
ATOM 5718 N N . ARG B 1 176 ? -2.05425 -9.18956 -9.04501 1.000 41.22852 175 ARG B N 1
ATOM 5719 C CA . ARG B 1 176 ? -2.04915 -9.97213 -10.27811 1.000 38.36310 175 ARG B CA 1
ATOM 5720 C C . ARG B 1 176 ? -2.20255 -9.10363 -11.51493 1.000 39.23060 175 ARG B C 1
ATOM 5721 O O . ARG B 1 176 ? -1.64355 -9.42293 -12.57456 1.000 36.60525 175 ARG B O 1
ATOM 5729 N N . TYR B 1 177 ? -2.91454 -7.99034 -11.38259 1.000 38.41829 176 TYR B N 1
ATOM 5730 C CA . TYR B 1 177 ? -3.50426 -7.31177 -12.51620 1.000 32.90732 176 TYR B CA 1
ATOM 5731 C C . TYR B 1 177 ? -3.09702 -5.86244 -12.69544 1.000 34.18456 176 TYR B C 1
ATOM 5732 O O . TYR B 1 177 ? -3.33899 -5.31655 -13.77258 1.000 41.15202 176 TYR B O 1
ATOM 5741 N N . ALA B 1 178 ? -2.52280 -5.22270 -11.69146 1.000 36.46618 177 ALA B N 1
ATOM 5742 C CA . ALA B 1 178 ? -2.10652 -3.83624 -11.80619 1.000 36.32835 177 ALA B CA 1
ATOM 5743 C C . ALA B 1 178 ? -0.75190 -3.76113 -12.50549 1.000 38.99181 177 ALA B C 1
ATOM 5744 O O . ALA B 1 178 ? 0.05052 -4.69605 -12.40487 1.000 36.98368 177 ALA B O 1
ATOM 5746 N N . PRO B 1 179 ? -0.48058 -2.66331 -13.22929 1.000 35.64351 178 PRO B N 1
ATOM 5747 C CA . PRO B 1 179 ? 0.76916 -2.60265 -14.00140 1.000 33.65882 178 PRO B CA 1
ATOM 5748 C C . PRO B 1 179 ? 1.99799 -2.49754 -13.12240 1.000 39.30010 178 PRO B C 1
ATOM 5749 O O . PRO B 1 179 ? 3.01150 -3.15620 -13.39179 1.000 41.47167 178 PRO B O 1
ATOM 5753 N N . GLU B 1 180 ? 1.93758 -1.68916 -12.06444 1.000 42.76170 179 GLU B N 1
ATOM 5754 C CA . GLU B 1 180 ? 3.08123 -1.53465 -11.16838 1.000 44.19717 179 GLU B CA 1
ATOM 5755 C C . GLU B 1 180 ? 3.51390 -2.85684 -10.53389 1.000 42.89636 179 GLU B C 1
ATOM 5756 O O . GLU B 1 180 ? 4.67498 -2.98663 -10.12044 1.000 44.28197 179 GLU B O 1
ATOM 5762 N N . SER B 1 181 ? 2.60821 -3.83827 -10.45777 1.000 40.36932 180 SER B N 1
ATOM 5763 C CA . SER B 1 181 ? 2.97786 -5.17378 -10.00428 1.000 40.44520 180 SER B CA 1
ATOM 5764 C C . SER B 1 181 ? 3.90029 -5.86997 -10.98426 1.000 40.17410 180 SER B C 1
ATOM 5765 O O . SER B 1 181 ? 4.62772 -6.78288 -10.59607 1.000 41.94116 180 SER B O 1
ATOM 5768 N N . GLY B 1 182 ? 3.85815 -5.48668 -12.25564 1.000 41.29814 181 GLY B N 1
ATOM 5769 C CA . GLY B 1 182 ? 4.64174 -6.17380 -13.27430 1.000 39.41689 181 GLY B CA 1
ATOM 5770 C C . GLY B 1 182 ? 4.42638 -7.67106 -13.34240 1.000 43.56432 181 GLY B C 1
ATOM 5771 O O . GLY B 1 182 ? 5.40047 -8.43387 -13.39997 1.000 53.28851 181 GLY B O 1
ATOM 5772 N N . GLY B 1 183 ? 3.16904 -8.11556 -13.32319 1.000 40.23851 182 GLY B N 1
ATOM 5773 C CA . GLY B 1 183 ? 2.84597 -9.51158 -13.49539 1.000 33.27778 182 GLY B CA 1
ATOM 5774 C C . GLY B 1 183 ? 2.43966 -9.80283 -14.93108 1.000 44.54146 182 GLY B C 1
ATOM 5775 O O . GLY B 1 183 ? 2.43565 -8.93108 -15.80289 1.000 46.74887 182 GLY B O 1
ATOM 5776 N N . ARG B 1 184 ? 2.07995 -11.06540 -15.16484 1.000 41.81949 183 ARG B N 1
ATOM 5777 C CA . ARG B 1 184 ? 1.65158 -11.48533 -16.49044 1.000 35.83858 183 ARG B CA 1
ATOM 5778 C C . ARG B 1 184 ? 0.68527 -12.65666 -16.38336 1.000 36.36012 183 ARG B C 1
ATOM 5779 O O . ARG B 1 184 ? 0.99451 -13.66080 -15.73572 1.000 43.89209 183 ARG B O 1
ATOM 5787 N N . PHE B 1 185 ? -0.48645 -12.52896 -17.00626 1.000 33.31755 184 PHE B N 1
ATOM 5788 C CA . PHE B 1 185 ? -1.49162 -13.58700 -16.97935 1.000 34.96083 184 PHE B CA 1
ATOM 5789 C C . PHE B 1 185 ? -1.95076 -13.97991 -18.38570 1.000 41.13169 184 PHE B C 1
ATOM 5790 O O . PHE B 1 185 ? -1.78799 -13.23611 -19.35604 1.000 40.90146 184 PHE B O 1
ATOM 5798 N N . ALA B 1 186 ? -2.52853 -15.17512 -18.48179 1.000 39.59511 185 ALA B N 1
ATOM 5799 C CA . ALA B 1 186 ? -3.30962 -15.54072 -19.64651 1.000 35.22649 185 ALA B CA 1
ATOM 5800 C C . ALA B 1 186 ? -4.67532 -14.87197 -19.58190 1.000 32.15207 185 ALA B C 1
ATOM 5801 O O . ALA B 1 186 ? -5.14560 -14.47216 -18.52207 1.000 38.19987 185 ALA B O 1
ATOM 5803 N N . LEU B 1 187 ? -5.30272 -14.73714 -20.73805 1.000 38.67930 186 LEU B N 1
ATOM 5804 C CA . LEU B 1 187 ? -6.64690 -14.20016 -20.83068 1.000 34.87107 186 LEU B CA 1
ATOM 5805 C C . LEU B 1 187 ? -7.60601 -15.36381 -21.00016 1.000 40.64497 186 LEU B C 1
ATOM 5806 O O . LEU B 1 187 ? -7.24215 -16.40094 -21.57067 1.000 42.98699 186 LEU B O 1
ATOM 5811 N N . GLU B 1 188 ? -8.83375 -15.18431 -20.50024 1.000 37.37739 187 GLU B N 1
ATOM 5812 C CA . GLU B 1 188 ? -9.88581 -16.18882 -20.63077 1.000 33.87507 187 GLU B CA 1
ATOM 5813 C C . GLU B 1 188 ? -10.60608 -16.00628 -21.95397 1.000 37.54436 187 GLU B C 1
ATOM 5814 O O . GLU B 1 188 ? -11.08144 -14.90782 -22.25315 1.000 41.79206 187 GLU B O 1
ATOM 5820 N N . TRP B 1 189 ? -10.68910 -17.07763 -22.74120 1.000 39.37611 188 TRP B N 1
ATOM 5821 C CA . TRP B 1 189 ? -11.37034 -17.04697 -24.03074 1.000 38.15752 188 TRP B CA 1
ATOM 5822 C C . TRP B 1 189 ? -12.71485 -17.74748 -23.93589 1.000 38.13541 188 TRP B C 1
ATOM 5823 O O . TRP B 1 189 ? -12.85578 -18.74856 -23.22713 1.000 43.11108 188 TRP B O 1
ATOM 5834 N N . VAL B 1 190 ? -13.71089 -17.20282 -24.63317 1.000 38.52944 189 VAL B N 1
ATOM 5835 C CA . VAL B 1 190 ? -15.06229 -17.75566 -24.62825 1.000 41.76107 189 VAL B CA 1
ATOM 5836 C C . VAL B 1 190 ? -15.64402 -17.64425 -26.03183 1.000 35.89757 189 VAL B C 1
ATOM 5837 O O . VAL B 1 190 ? -15.32834 -16.71948 -26.78279 1.000 39.89601 189 VAL B O 1
ATOM 5841 N N . ALA B 1 191 ? -16.49826 -18.59030 -26.39073 1.000 32.72337 190 ALA B N 1
ATOM 5842 C CA . ALA B 1 191 ? -17.24884 -18.47939 -27.62828 1.000 36.41079 190 ALA B CA 1
ATOM 5843 C C . ALA B 1 191 ? -18.59130 -17.82139 -27.35035 1.000 38.40901 190 ALA B C 1
ATOM 5844 O O . ALA B 1 191 ? -19.23244 -18.11551 -26.34183 1.000 41.70980 190 ALA B O 1
ATOM 5846 N N . VAL B 1 192 ? -19.01983 -16.93706 -28.25234 1.000 37.83646 191 VAL B N 1
ATOM 5847 C CA . VAL B 1 192 ? -20.26006 -16.18304 -28.09454 1.000 34.41047 191 VAL B CA 1
ATOM 5848 C C . VAL B 1 192 ? -21.09998 -16.27929 -29.36246 1.000 42.21726 191 VAL B C 1
ATOM 5849 O O . VAL B 1 192 ? -20.57747 -16.22993 -30.48495 1.000 43.98276 191 VAL B O 1
ATOM 5853 N N . LEU B 1 193 ? -22.40742 -16.41204 -29.18109 1.000 40.73153 192 LEU B N 1
ATOM 5854 C CA . LEU B 1 193 ? -23.31949 -16.51893 -30.31228 1.000 44.51961 192 LEU B CA 1
ATOM 5855 C C . LEU B 1 193 ? -23.16108 -15.34499 -31.27609 1.000 46.50773 192 LEU B C 1
ATOM 5856 O O . LEU B 1 193 ? -23.35918 -14.18631 -30.89431 1.000 47.04941 192 LEU B O 1
ATOM 5861 N N . ARG B 1 194 ? -22.83208 -15.65136 -32.53859 1.000 43.64659 193 ARG B N 1
ATOM 5862 C CA . ARG B 1 194 ? -22.66919 -14.59951 -33.54363 1.000 41.82449 193 ARG B CA 1
ATOM 5863 C C . ARG B 1 194 ? -23.91654 -13.74042 -33.68586 1.000 39.07375 193 ARG B C 1
ATOM 5864 O O . ARG B 1 194 ? -23.81992 -12.56369 -34.05266 1.000 42.55935 193 ARG B O 1
ATOM 5872 N N . VAL B 1 195 ? -25.09236 -14.30137 -33.41207 1.000 39.94215 194 VAL B N 1
ATOM 5873 C CA . VAL B 1 195 ? -26.31248 -13.50792 -33.51298 1.000 43.95275 194 VAL B CA 1
ATOM 5874 C C . VAL B 1 195 ? -26.46485 -12.55461 -32.34071 1.000 46.34868 194 VAL B C 1
ATOM 5875 O O . VAL B 1 195 ? -27.22394 -11.58348 -32.43284 1.000 51.82806 194 VAL B O 1
ATOM 5879 N N . ASN B 1 196 ? -25.77300 -12.79874 -31.23704 1.000 46.60502 195 ASN B N 1
ATOM 5880 C CA . ASN B 1 196 ? -25.75939 -11.84619 -30.14370 1.000 47.02202 195 ASN B CA 1
ATOM 5881 C C . ASN B 1 196 ? -24.51102 -10.98338 -30.14295 1.000 46.45998 195 ASN B C 1
ATOM 5882 O O . ASN B 1 196 ? -24.33273 -10.18643 -29.22076 1.000 51.65569 195 ASN B O 1
ATOM 5887 N N . THR B 1 197 ? -23.64333 -11.11588 -31.13960 1.000 41.50571 196 THR B N 1
ATOM 5888 C CA . THR B 1 197 ? -22.35810 -10.43799 -31.12798 1.000 40.35896 196 THR B CA 1
ATOM 5889 C C . THR B 1 197 ? -22.21392 -9.57028 -32.36470 1.000 41.53925 196 THR B C 1
ATOM 5890 O O . THR B 1 197 ? -22.48676 -10.02158 -33.47908 1.000 47.67046 196 THR B O 1
ATOM 5894 N N . ASP B 1 198 ? -21.81073 -8.32324 -32.15417 1.000 38.67704 197 ASP B N 1
ATOM 5895 C CA . ASP B 1 198 ? -21.21276 -7.50637 -33.19219 1.000 35.07079 197 ASP B CA 1
ATOM 5896 C C . ASP B 1 198 ? -19.71189 -7.75446 -33.21377 1.000 39.18676 197 ASP B C 1
ATOM 5897 O O . ASP B 1 198 ? -19.05477 -7.72613 -32.16769 1.000 41.23806 197 ASP B O 1
ATOM 5902 N N . PHE B 1 199 ? -19.17250 -8.00626 -34.39597 1.000 38.14569 198 PHE B N 1
ATOM 5903 C CA . PHE B 1 199 ? -17.73933 -7.93752 -34.62298 1.000 36.63977 198 PHE B CA 1
ATOM 5904 C C . PHE B 1 199 ? -17.50124 -6.94623 -35.75535 1.000 37.03022 198 PHE B C 1
ATOM 5905 O O . PHE B 1 199 ? -18.36468 -6.73416 -36.60403 1.000 34.25039 198 PHE B O 1
ATOM 5913 N N . ALA B 1 200 ? -16.33820 -6.31105 -35.74517 1.000 38.27826 199 ALA B N 1
ATOM 5914 C CA . ALA B 1 200 ? -16.09615 -5.18899 -36.63435 1.000 37.61671 199 ALA B CA 1
ATOM 5915 C C . ALA B 1 200 ? -14.59978 -5.04396 -36.81347 1.000 39.66701 199 ALA B C 1
ATOM 5916 O O . ALA B 1 200 ? -13.83975 -5.17988 -35.85451 1.000 45.13509 199 ALA B O 1
ATOM 5918 N N . ALA B 1 201 ? -14.17923 -4.77598 -38.03884 1.000 39.30841 200 ALA B N 1
ATOM 5919 C CA . ALA B 1 201 ? -12.75879 -4.80828 -38.31331 1.000 41.77688 200 ALA B CA 1
ATOM 5920 C C . ALA B 1 201 ? -12.41002 -3.77106 -39.36564 1.000 48.69390 200 ALA B C 1
ATOM 5921 O O . ALA B 1 201 ? -13.27406 -3.21440 -40.04803 1.000 50.93543 200 ALA B O 1
ATOM 5923 N N . MET B 1 202 ? -11.11952 -3.50374 -39.46135 1.000 49.27449 201 MET B N 1
ATOM 5924 C CA . MET B 1 202 ? -10.61186 -2.56068 -40.42567 1.000 47.79888 201 MET B CA 1
ATOM 5925 C C . MET B 1 202 ? -10.43372 -3.25394 -41.76564 1.000 51.12240 201 MET B C 1
ATOM 5926 O O . MET B 1 202 ? -10.31889 -4.48133 -41.84246 1.000 49.72585 201 MET B O 1
ATOM 5931 N N . SER B 1 203 ? -10.42321 -2.45002 -42.82832 1.000 50.48378 202 SER B N 1
ATOM 5932 C CA . SER B 1 203 ? -10.08918 -2.96095 -44.14473 1.000 48.01339 202 SER B CA 1
ATOM 5933 C C . SER B 1 203 ? -8.68944 -3.54090 -44.11825 1.000 47.96364 202 SER B C 1
ATOM 5934 O O . SER B 1 203 ? -7.71848 -2.82460 -43.85910 1.000 53.18061 202 SER B O 1
ATOM 5937 N N . GLY B 1 204 ? -8.58506 -4.83993 -44.37045 1.000 46.41999 203 GLY B N 1
ATOM 5938 C CA . GLY B 1 204 ? -7.31354 -5.53496 -44.31268 1.000 50.50252 203 GLY B CA 1
ATOM 5939 C C . GLY B 1 204 ? -7.23079 -6.56513 -43.21781 1.000 48.41779 203 GLY B C 1
ATOM 5940 O O . GLY B 1 204 ? -6.30046 -7.37996 -43.22274 1.000 50.14333 203 GLY B O 1
ATOM 5941 N N . THR B 1 205 ? -8.18243 -6.55089 -42.28821 1.000 47.77906 204 THR B N 1
ATOM 5942 C CA . THR B 1 205 ? -8.25442 -7.45858 -41.15654 1.000 46.22771 204 THR B CA 1
ATOM 5943 C C . THR B 1 205 ? -9.58231 -8.19773 -41.22475 1.000 45.16477 204 THR B C 1
ATOM 5944 O O . THR B 1 205 ? -10.62403 -7.59421 -41.50480 1.000 41.00760 204 THR B O 1
ATOM 5948 N N . GLU B 1 206 ? -9.54130 -9.50709 -40.99346 1.000 46.09827 205 GLU B N 1
ATOM 5949 C CA . GLU B 1 206 ? -10.72749 -10.34997 -41.06124 1.000 48.75356 205 GLU B CA 1
ATOM 5950 C C . GLU B 1 206 ? -10.76008 -11.25260 -39.82970 1.000 47.39532 205 GLU B C 1
ATOM 5951 O O . GLU B 1 206 ? -9.71169 -11.63394 -39.30348 1.000 49.40447 205 GLU B O 1
ATOM 5953 N N . TYR B 1 207 ? -11.96909 -11.58103 -39.35694 1.000 43.00448 206 TYR B N 1
ATOM 5954 C CA . TYR B 1 207 ? -12.08355 -12.41538 -38.16282 1.000 38.29712 206 TYR B CA 1
ATOM 5955 C C . TYR B 1 207 ? -11.31086 -13.71351 -38.32499 1.000 44.18514 206 TYR B C 1
ATOM 5956 O O . TYR B 1 207 ? -10.51412 -14.07929 -37.45728 1.000 50.31568 206 TYR B O 1
ATOM 5965 N N . ASP B 1 208 ? -11.51167 -14.42092 -39.43679 1.000 46.33384 207 ASP B N 1
ATOM 5966 C CA . ASP B 1 208 ? -10.89063 -15.73970 -39.55946 1.000 47.90740 207 ASP B CA 1
ATOM 5967 C C . ASP B 1 208 ? -9.36549 -15.64384 -39.61484 1.000 43.95321 207 ASP B C 1
ATOM 5968 O O . ASP B 1 208 ? -8.66067 -16.48228 -39.04077 1.000 47.93437 207 ASP B O 1
ATOM 5973 N N . THR B 1 209 ? -8.83232 -14.62741 -40.27178 1.000 38.42570 208 THR B N 1
ATOM 5974 C CA . THR B 1 209 ? -7.38537 -14.51436 -40.31728 1.000 37.20778 208 THR B CA 1
ATOM 5975 C C . THR B 1 209 ? -6.81137 -13.95353 -39.02647 1.000 39.84636 208 THR B C 1
ATOM 5976 O O . THR B 1 209 ? -5.70191 -14.33275 -38.64111 1.000 38.00422 208 THR B O 1
ATOM 5980 N N . LEU B 1 210 ? -7.53390 -13.05140 -38.35264 1.000 43.60529 209 LEU B N 1
ATOM 5981 C CA . LEU B 1 210 ? -7.03203 -12.48698 -37.09999 1.000 42.82626 209 LEU B CA 1
ATOM 5982 C C . LEU B 1 210 ? -7.06774 -13.52815 -35.98703 1.000 42.71399 209 LEU B C 1
ATOM 5983 O O . LEU B 1 210 ? -6.08789 -13.70154 -35.25413 1.000 43.78289 209 LEU B O 1
ATOM 5988 N N . ILE B 1 211 ? -8.17950 -14.25342 -35.86591 1.000 38.04350 210 ILE B N 1
ATOM 5989 C CA . ILE B 1 211 ? -8.29199 -15.24511 -34.80999 1.000 37.87202 210 ILE B CA 1
ATOM 5990 C C . ILE B 1 211 ? -7.24380 -16.33348 -34.99521 1.000 38.90167 210 ILE B C 1
ATOM 5991 O O . ILE B 1 211 ? -6.77984 -16.93257 -34.01763 1.000 42.99796 210 ILE B O 1
ATOM 5996 N N . ARG B 1 212 ? -6.81305 -16.57712 -36.23335 1.000 40.42750 211 ARG B N 1
ATOM 5997 C CA . ARG B 1 212 ? -5.76642 -17.57266 -36.44883 1.000 42.83607 211 ARG B CA 1
ATOM 5998 C C . ARG B 1 212 ? -4.40011 -17.00348 -36.09882 1.000 43.69806 211 ARG B C 1
ATOM 5999 O O . ARG B 1 212 ? -3.57110 -17.69795 -35.50064 1.000 45.27627 211 ARG B O 1
ATOM 6001 N N . ASP B 1 213 ? -4.16192 -15.73472 -36.43664 1.000 38.86659 212 ASP B N 1
ATOM 6002 C CA . ASP B 1 213 ? -2.87732 -15.11575 -36.13442 1.000 36.98130 212 ASP B CA 1
ATOM 6003 C C . ASP B 1 213 ? -2.66275 -14.96553 -34.63032 1.000 47.48300 212 ASP B C 1
ATOM 6004 O O . ASP B 1 213 ? -1.53700 -15.11601 -34.13977 1.000 47.43932 212 ASP B O 1
ATOM 6009 N N . GLU B 1 214 ? -3.72808 -14.66189 -33.87952 1.000 47.46732 213 GLU B N 1
ATOM 6010 C CA . GLU B 1 214 ? -3.59886 -14.43007 -32.44861 1.000 40.90473 213 GLU B CA 1
ATOM 6011 C C . GLU B 1 214 ? -3.59179 -15.71423 -31.62521 1.000 50.42970 213 GLU B C 1
ATOM 6012 O O . GLU B 1 214 ? -3.09929 -15.69068 -30.49072 1.000 50.98463 213 GLU B O 1
ATOM 6018 N N . LEU B 1 215 ? -4.09952 -16.83441 -32.16277 1.000 47.60603 214 LEU B N 1
ATOM 6019 C CA . LEU B 1 215 ? -4.22357 -18.07065 -31.39657 1.000 41.60722 214 LEU B CA 1
ATOM 6020 C C . LEU B 1 215 ? -3.40899 -19.24320 -31.92615 1.000 43.98706 214 LEU B C 1
ATOM 6021 O O . LEU B 1 215 ? -2.98477 -20.07962 -31.12836 1.000 45.91312 214 LEU B O 1
ATOM 6026 N N . GLY B 1 216 ? -3.19295 -19.35315 -33.23396 1.000 47.78151 215 GLY B N 1
ATOM 6027 C CA . GLY B 1 216 ? -2.57161 -20.55607 -33.76561 1.000 46.57746 215 GLY B CA 1
ATOM 6028 C C . GLY B 1 216 ? -3.57908 -21.67728 -33.94025 1.000 48.31508 215 GLY B C 1
ATOM 6029 O O . GLY B 1 216 ? -4.56849 -21.73251 -33.20179 1.000 50.60646 215 GLY B O 1
ATOM 6030 N N . ALA B 1 217 ? -3.34916 -22.58158 -34.90147 1.000 47.36591 216 ALA B N 1
ATOM 6031 C CA . ALA B 1 217 ? -4.39926 -23.52975 -35.27546 1.000 45.05938 216 ALA B CA 1
ATOM 6032 C C . ALA B 1 217 ? -4.56202 -24.63717 -34.24522 1.000 48.56252 216 ALA B C 1
ATOM 6033 O O . ALA B 1 217 ? -5.66772 -25.18029 -34.09699 1.000 43.52342 216 ALA B O 1
ATOM 6035 N N . ASP B 1 218 ? -3.48534 -24.98423 -33.53050 1.000 51.11880 217 ASP B N 1
ATOM 6036 C CA . ASP B 1 218 ? -3.61138 -25.92885 -32.42649 1.000 47.96282 217 ASP B CA 1
ATOM 6037 C C . ASP B 1 218 ? -4.66272 -25.44201 -31.45204 1.000 47.88237 217 ASP B C 1
ATOM 6038 O O . ASP B 1 218 ? -5.70557 -26.07923 -31.26861 1.000 54.75645 217 ASP B O 1
ATOM 6043 N N . THR B 1 219 ? -4.40384 -24.29341 -30.82374 1.000 42.39615 218 THR B N 1
ATOM 6044 C CA . THR B 1 219 ? -5.33863 -23.77555 -29.83877 1.000 44.21850 218 THR B CA 1
ATOM 6045 C C . THR B 1 219 ? -6.73124 -23.65399 -30.43483 1.000 48.44675 218 THR B C 1
ATOM 6046 O O . THR B 1 219 ? -7.73036 -23.97501 -29.77548 1.000 47.67216 218 THR B O 1
ATOM 6050 N N . LEU B 1 220 ? -6.81175 -23.23801 -31.70331 1.000 43.14148 219 LEU B N 1
ATOM 6051 C CA . LEU B 1 220 ? -8.10932 -23.08884 -32.34962 1.000 39.41410 219 LEU B CA 1
ATOM 6052 C C . LEU B 1 220 ? -8.82370 -24.42483 -32.48524 1.000 41.82728 219 LEU B C 1
ATOM 6053 O O . LEU B 1 220 ? -10.03922 -24.50986 -32.25918 1.000 40.26721 219 LEU B O 1
ATOM 6058 N N . ALA B 1 221 ? -8.09016 -25.47948 -32.85246 1.000 38.71316 220 ALA B N 1
ATOM 6059 C CA . ALA B 1 221 ? -8.71349 -26.78906 -32.98115 1.000 39.62679 220 ALA B CA 1
ATOM 6060 C C . ALA B 1 221 ? -9.22225 -27.30003 -31.63207 1.000 48.78040 220 ALA B C 1
ATOM 6061 O O . ALA B 1 221 ? -10.28339 -27.93706 -31.55660 1.000 51.68851 220 ALA B O 1
ATOM 6063 N N . ARG B 1 222 ? -8.48120 -27.03489 -30.55414 1.000 40.62427 221 ARG B N 1
ATOM 6064 C CA . ARG B 1 222 ? -8.90660 -27.50901 -29.24346 1.000 43.13754 221 ARG B CA 1
ATOM 6065 C C . ARG B 1 222 ? -10.14312 -26.75697 -28.75584 1.000 39.84295 221 ARG B C 1
ATOM 6066 O O . ARG B 1 222 ? -11.06005 -27.36240 -28.18555 1.000 34.06628 221 ARG B O 1
ATOM 6074 N N . PHE B 1 223 ? -10.17142 -25.43375 -28.94791 1.000 37.10917 222 PHE B N 1
ATOM 6075 C CA . PHE B 1 223 ? -11.39189 -24.67332 -28.70327 1.000 38.89478 222 PHE B CA 1
ATOM 6076 C C . PHE B 1 223 ? -12.55124 -25.25741 -29.50561 1.000 40.92289 222 PHE B C 1
ATOM 6077 O O . PHE B 1 223 ? -13.63247 -25.50863 -28.96213 1.000 40.23741 222 PHE B O 1
ATOM 6085 N N . ASP B 1 224 ? -12.34207 -25.46134 -30.81665 1.000 41.69609 223 ASP B N 1
ATOM 6086 C CA . ASP B 1 224 ? -13.38505 -26.01905 -31.67955 1.000 40.48353 223 ASP B CA 1
ATOM 6087 C C . ASP B 1 224 ? -13.92599 -27.33644 -31.12593 1.000 42.04744 223 ASP B C 1
ATOM 6088 O O . ASP B 1 224 ? -15.13324 -27.59452 -31.17240 1.000 42.73881 223 ASP B O 1
ATOM 6093 N N . ARG B 1 225 ? -13.04436 -28.18285 -30.59517 1.000 42.37252 224 ARG B N 1
ATOM 6094 C CA . ARG B 1 225 ? -13.48860 -29.43799 -30.00007 1.000 44.66997 224 ARG B CA 1
ATOM 6095 C C . ARG B 1 225 ? -14.30718 -29.20926 -28.72520 1.000 47.68593 224 ARG B C 1
ATOM 6096 O O . ARG B 1 225 ? -15.28111 -29.92804 -28.48191 1.000 51.39076 224 ARG B O 1
ATOM 6104 N N . VAL B 1 226 ? -13.91850 -28.24405 -27.88027 1.000 43.59495 225 VAL B N 1
ATOM 6105 C CA . VAL B 1 226 ? -14.75770 -27.90514 -26.73260 1.000 41.01128 225 VAL B CA 1
ATOM 6106 C C . VAL B 1 226 ? -16.17997 -27.64393 -27.19262 1.000 42.34031 225 VAL B C 1
ATOM 6107 O O . VAL B 1 226 ? -17.13560 -28.21315 -26.66069 1.000 53.23294 225 VAL B O 1
ATOM 6111 N N . LEU B 1 227 ? -16.34051 -26.77669 -28.19249 1.000 45.46166 226 LEU B N 1
ATOM 6112 C CA . LEU B 1 227 ? -17.67767 -26.47533 -28.70558 1.000 50.27427 226 LEU B CA 1
ATOM 6113 C C . LEU B 1 227 ? -18.33998 -27.72061 -29.29595 1.000 53.06618 226 LEU B C 1
ATOM 6114 O O . LEU B 1 227 ? -19.54354 -27.94800 -29.10730 1.000 50.72612 226 LEU B O 1
ATOM 6119 N N . THR B 1 228 ? -17.55945 -28.54933 -29.99816 1.000 55.50238 227 THR B N 1
ATOM 6120 C CA . THR B 1 228 ? -18.11973 -29.70075 -30.69984 1.000 52.07452 227 THR B CA 1
ATOM 6121 C C . THR B 1 228 ? -18.63966 -30.75535 -29.72896 1.000 52.38574 227 THR B C 1
ATOM 6122 O O . THR B 1 228 ? -19.78881 -31.19314 -29.83858 1.000 55.94431 227 THR B O 1
ATOM 6126 N N . GLY B 1 229 ? -17.82692 -31.15534 -28.75508 1.000 51.43843 228 GLY B N 1
ATOM 6127 C CA . GLY B 1 229 ? -18.24821 -32.15074 -27.78466 1.000 52.28382 228 GLY B CA 1
ATOM 6128 C C . GLY B 1 229 ? -19.36892 -31.71141 -26.85771 1.000 56.12175 228 GLY B C 1
ATOM 6129 O O . GLY B 1 229 ? -19.63874 -32.35914 -25.83951 1.000 61.10714 228 GLY B O 1
ATOM 6130 N N . ARG B 1 230 ? -20.01769 -30.59801 -27.18615 1.000 52.32857 229 ARG B N 1
ATOM 6131 C CA . ARG B 1 230 ? -21.20531 -30.15113 -26.47359 1.000 57.52885 229 ARG B CA 1
ATOM 6132 C C . ARG B 1 230 ? -22.39885 -30.03945 -27.41055 1.000 56.08233 229 ARG B C 1
ATOM 6133 O O . ARG B 1 230 ? -23.43732 -29.49047 -27.02107 1.000 58.25574 229 ARG B O 1
ATOM 6141 N N . GLY B 1 231 ? -22.27371 -30.54366 -28.63536 1.000 50.28671 230 GLY B N 1
ATOM 6142 C CA . GLY B 1 231 ? -23.34472 -30.48024 -29.60693 1.000 53.56075 230 GLY B CA 1
ATOM 6143 C C . GLY B 1 231 ? -23.43504 -29.18409 -30.36820 1.000 53.86623 230 GLY B C 1
ATOM 6144 O O . GLY B 1 231 ? -24.46175 -28.92293 -31.00726 1.000 59.55991 230 GLY B O 1
ATOM 6145 N N . LEU B 1 232 ? -22.39721 -28.36643 -30.32599 1.000 50.80545 231 LEU B N 1
ATOM 6146 C CA . LEU B 1 232 ? -22.46119 -27.01668 -30.84718 1.000 52.75009 231 LEU B CA 1
ATOM 6147 C C . LEU B 1 232 ? -21.59944 -26.90465 -32.09253 1.000 51.42847 231 LEU B C 1
ATOM 6148 O O . LEU B 1 232 ? -20.58687 -27.59324 -32.22459 1.000 54.29418 231 LEU B O 1
ATOM 6153 N N . ASP B 1 233 ? -22.01556 -26.02195 -33.00236 1.000 49.96153 232 ASP B N 1
ATOM 6154 C CA . ASP B 1 233 ? -21.27811 -25.76127 -34.23210 1.000 50.33966 232 ASP B CA 1
ATOM 6155 C C . ASP B 1 233 ? -20.31918 -24.60822 -33.98819 1.000 48.38139 232 ASP B C 1
ATOM 6156 O O . ASP B 1 233 ? -20.77684 -23.47450 -33.78113 1.000 51.41075 232 ASP B O 1
ATOM 6161 N N . PRO B 1 234 ? -19.00970 -24.83054 -34.00614 1.000 46.27802 233 PRO B N 1
ATOM 6162 C CA . PRO B 1 234 ? -18.06611 -23.70135 -33.98844 1.000 42.78492 233 PRO B CA 1
ATOM 6163 C C . PRO B 1 234 ? -18.45687 -22.57790 -34.94311 1.000 45.82324 233 PRO B C 1
ATOM 6164 O O . PRO B 1 234 ? -18.23943 -21.39604 -34.65802 1.000 46.00953 233 PRO B O 1
ATOM 6168 N N . ALA B 1 235 ? -19.07332 -22.93124 -36.07094 1.000 49.43047 234 ALA B N 1
ATOM 6169 C CA . ALA B 1 235 ? -19.44759 -21.92243 -37.05200 1.000 45.50951 234 ALA B CA 1
ATOM 6170 C C . ALA B 1 235 ? -20.44919 -20.92052 -36.49799 1.000 44.86778 234 ALA B C 1
ATOM 6171 O O . ALA B 1 235 ? -20.60371 -19.83887 -37.07096 1.000 46.01718 234 ALA B O 1
ATOM 6173 N N . SER B 1 236 ? -21.11720 -21.23777 -35.39461 1.000 43.67227 235 SER B N 1
ATOM 6174 C CA . SER B 1 236 ? -22.09883 -20.32788 -34.82253 1.000 40.90057 235 SER B CA 1
ATOM 6175 C C . SER B 1 236 ? -21.49773 -19.31783 -33.85187 1.000 42.17521 235 SER B C 1
ATOM 6176 O O . SER B 1 236 ? -22.24946 -18.53501 -33.26231 1.000 42.16588 235 SER B O 1
ATOM 6179 N N . TYR B 1 237 ? -20.17440 -19.29571 -33.67512 1.000 42.25500 236 TYR B N 1
ATOM 6180 C CA . TYR B 1 237 ? -19.56248 -18.49788 -32.62146 1.000 40.02646 236 TYR B CA 1
ATOM 6181 C C . TYR B 1 237 ? -18.41813 -17.64932 -33.15025 1.000 39.14396 236 TYR B C 1
ATOM 6182 O O . TYR B 1 237 ? -17.79396 -17.97010 -34.16295 1.000 42.03841 236 TYR B O 1
ATOM 6191 N N . TYR B 1 238 ? -18.16236 -16.54979 -32.45268 1.000 39.50035 237 TYR B N 1
ATOM 6192 C CA . TYR B 1 238 ? -16.84533 -15.93378 -32.43124 1.000 38.15178 237 TYR B CA 1
ATOM 6193 C C . TYR B 1 238 ? -16.13505 -16.31773 -31.14218 1.000 36.25683 237 TYR B C 1
ATOM 6194 O O . TYR B 1 238 ? -16.76694 -16.60199 -30.12359 1.000 35.69763 237 TYR B O 1
ATOM 6203 N N . TYR B 1 239 ? -14.81462 -16.31174 -31.18708 1.000 36.08679 238 TYR B N 1
ATOM 6204 C CA . TYR B 1 239 ? -14.02075 -16.46076 -29.98284 1.000 32.98758 238 TYR B CA 1
ATOM 6205 C C . TYR B 1 239 ? -13.63305 -15.08068 -29.49184 1.000 33.75380 238 TYR B C 1
ATOM 6206 O O . TYR B 1 239 ? -13.38208 -14.17968 -30.28895 1.000 36.87401 238 TYR B O 1
ATOM 6215 N N . MET B 1 240 ? -13.58287 -14.91100 -28.17753 1.000 39.53528 239 MET B N 1
ATOM 6216 C CA . MET B 1 240 ? -13.52100 -13.56577 -27.69937 1.000 39.38718 239 MET B CA 1
ATOM 6217 C C . MET B 1 240 ? -12.75526 -13.58706 -26.38250 1.000 40.56857 239 MET B C 1
ATOM 6218 O O . MET B 1 240 ? -13.08946 -14.41245 -25.51843 1.000 41.87670 239 MET B O 1
ATOM 6223 N N . PRO B 1 241 ? -11.71893 -12.75056 -26.21450 1.000 41.15497 240 PRO B N 1
ATOM 6224 C CA . PRO B 1 241 ? -10.95443 -12.72970 -24.94932 1.000 37.06892 240 PRO B CA 1
ATOM 6225 C C . PRO B 1 241 ? -11.66088 -11.95679 -23.83957 1.000 35.20686 240 PRO B C 1
ATOM 6226 O O . PRO B 1 241 ? -12.31634 -10.94461 -24.08651 1.000 39.67406 240 PRO B O 1
ATOM 6230 N N . VAL B 1 242 ? -11.52023 -12.44201 -22.60216 1.000 34.84798 241 VAL B N 1
ATOM 6231 C CA . VAL B 1 242 ? -12.10945 -11.82128 -21.41510 1.000 33.09392 241 VAL B CA 1
ATOM 6232 C C . VAL B 1 242 ? -11.02824 -11.68234 -20.35616 1.000 32.77986 241 VAL B C 1
ATOM 6233 O O . VAL B 1 242 ? -10.25427 -12.62037 -20.12927 1.000 30.42038 241 VAL B O 1
ATOM 6237 N N . HIS B 1 243 ? -10.95890 -10.51148 -19.71932 1.000 34.71504 242 HIS B N 1
ATOM 6238 C CA . HIS B 1 243 ? -10.02907 -10.33743 -18.60157 1.000 32.45898 242 HIS B CA 1
ATOM 6239 C C . HIS B 1 243 ? -10.41035 -11.29525 -17.47524 1.000 33.34188 242 HIS B C 1
ATOM 6240 O O . HIS B 1 243 ? -11.59956 -11.40047 -17.13919 1.000 34.11510 242 HIS B O 1
ATOM 6247 N N . PRO B 1 244 ? -9.45071 -12.01715 -16.88072 1.000 34.35548 243 PRO B N 1
ATOM 6248 C CA . PRO B 1 244 ? -9.80903 -12.98423 -15.82772 1.000 26.02624 243 PRO B CA 1
ATOM 6249 C C . PRO B 1 244 ? -10.61915 -12.36773 -14.70411 1.000 33.72930 243 PRO B C 1
ATOM 6250 O O . PRO B 1 244 ? -11.57627 -12.98990 -14.22229 1.000 37.27827 243 PRO B O 1
ATOM 6254 N N . TRP B 1 245 ? -10.26185 -11.15067 -14.27676 1.000 32.82133 244 TRP B N 1
ATOM 6255 C CA . TRP B 1 245 ? -11.03480 -10.44886 -13.25304 1.000 31.09789 244 TRP B CA 1
ATOM 6256 C C . TRP B 1 245 ? -12.47167 -10.23961 -13.69572 1.000 33.45858 244 TRP B C 1
ATOM 6257 O O . TRP B 1 245 ? -13.40877 -10.53038 -12.94430 1.000 33.26049 244 TRP B O 1
ATOM 6268 N N . GLN B 1 246 ? -12.66102 -9.72549 -14.92346 1.000 39.38954 245 GLN B N 1
ATOM 6269 C CA . GLN B 1 246 ? -14.00321 -9.43712 -15.42435 1.000 31.68680 245 GLN B CA 1
ATOM 6270 C C . GLN B 1 246 ? -14.82567 -10.70423 -15.57563 1.000 32.42489 245 GLN B C 1
ATOM 6271 O O . GLN B 1 246 ? -16.02187 -10.72294 -15.24801 1.000 33.12730 245 GLN B O 1
ATOM 6277 N N . TRP B 1 247 ? -14.20508 -11.77511 -16.07040 1.000 30.99340 246 TRP B N 1
ATOM 6278 C CA . TRP B 1 247 ? -14.88933 -13.05970 -16.09211 1.000 32.54796 246 TRP B CA 1
ATOM 6279 C C . TRP B 1 247 ? -15.46782 -13.37250 -14.72564 1.000 34.27597 246 TRP B C 1
ATOM 6280 O O . TRP B 1 247 ? -16.68807 -13.46064 -14.55991 1.000 35.82024 246 TRP B O 1
ATOM 6291 N N . ALA B 1 248 ? -14.58528 -13.45911 -13.72293 1.000 35.54100 247 ALA B N 1
ATOM 6292 C CA . ALA B 1 248 ? -14.95516 -13.90075 -12.38057 1.000 33.92477 247 ALA B CA 1
ATOM 6293 C C . ALA B 1 248 ? -16.00400 -13.00041 -11.74277 1.000 36.16950 247 ALA B C 1
ATOM 6294 O O . ALA B 1 248 ? -17.04149 -13.47826 -11.26585 1.000 33.54350 247 ALA B O 1
ATOM 6296 N N . GLU B 1 249 ? -15.73678 -11.69496 -11.69173 1.000 34.77326 248 GLU B N 1
ATOM 6297 C CA . GLU B 1 249 ? -16.61118 -10.80951 -10.93800 1.000 33.85651 248 GLU B CA 1
ATOM 6298 C C . GLU B 1 249 ? -17.87017 -10.44703 -11.70387 1.000 35.02623 248 GLU B C 1
ATOM 6299 O O . GLU B 1 249 ? -18.92752 -10.29585 -11.09443 1.000 33.82744 248 GLU B O 1
ATOM 6305 N N . LYS B 1 250 ? -17.80364 -10.33307 -13.03078 1.000 40.84458 249 LYS B N 1
ATOM 6306 C CA . LYS B 1 250 ? -18.89800 -9.71742 -13.77524 1.000 32.63298 249 LYS B CA 1
ATOM 6307 C C . LYS B 1 250 ? -19.59881 -10.68094 -14.72017 1.000 36.57349 249 LYS B C 1
ATOM 6308 O O . LYS B 1 250 ? -20.81667 -10.86348 -14.59478 1.000 37.73544 249 LYS B O 1
ATOM 6314 N N . ILE B 1 251 ? -18.87660 -11.31970 -15.64703 1.000 37.36272 250 ILE B N 1
ATOM 6315 C CA . ILE B 1 251 ? -19.54552 -12.06994 -16.71315 1.000 39.57089 250 ILE B CA 1
ATOM 6316 C C . ILE B 1 251 ? -20.25768 -13.29114 -16.14897 1.000 34.78331 250 ILE B C 1
ATOM 6317 O O . ILE B 1 251 ? -21.41979 -13.55371 -16.47730 1.000 34.70881 250 ILE B O 1
ATOM 6322 N N . ALA B 1 252 ? -19.56135 -14.06898 -15.31450 1.000 32.92672 251 ALA B N 1
ATOM 6323 C CA . ALA B 1 252 ? -20.09491 -15.35752 -14.87459 1.000 33.82977 251 ALA B CA 1
ATOM 6324 C C . ALA B 1 252 ? -21.37132 -15.19960 -14.04337 1.000 38.29842 251 ALA B C 1
ATOM 6325 O O . ALA B 1 252 ? -22.29675 -16.01240 -14.15652 1.000 34.13157 251 ALA B O 1
ATOM 6327 N N . ARG B 1 253 ? -21.45220 -14.15804 -13.21257 1.000 34.34132 252 ARG B N 1
ATOM 6328 C CA . ARG B 1 253 ? -22.64871 -13.98579 -12.40146 1.000 33.01077 252 ARG B CA 1
ATOM 6329 C C . ARG B 1 253 ? -23.78598 -13.36120 -13.20179 1.000 37.05229 252 ARG B C 1
ATOM 6330 O O . ARG B 1 253 ? -24.91445 -13.86777 -13.17849 1.000 37.74298 252 ARG B O 1
ATOM 6338 N N . ILE B 1 254 ? -23.51003 -12.25231 -13.89897 1.000 34.43215 253 ILE B N 1
ATOM 6339 C CA . ILE B 1 254 ? -24.56131 -11.50142 -14.58507 1.000 32.44970 253 ILE B CA 1
ATOM 6340 C C . ILE B 1 254 ? -25.01931 -12.21158 -15.84998 1.000 33.94100 253 ILE B C 1
ATOM 6341 O O . ILE B 1 254 ? -26.18422 -12.13470 -16.24147 1.000 33.67735 253 ILE B O 1
ATOM 6346 N N . TYR B 1 255 ? -24.11584 -12.87248 -16.54927 1.000 36.28764 254 TYR B N 1
ATOM 6347 C CA . TYR B 1 255 ? -24.49944 -13.57891 -17.75866 1.000 36.87981 254 TYR B CA 1
ATOM 6348 C C . TYR B 1 255 ? -24.69674 -15.06098 -17.48196 1.000 40.84312 254 TYR B C 1
ATOM 6349 O O . TYR B 1 255 ? -24.42496 -15.90446 -18.34921 1.000 38.10351 254 TYR B O 1
ATOM 6358 N N . ALA B 1 256 ? -25.15550 -15.38934 -16.26699 1.000 38.19593 255 ALA B N 1
ATOM 6359 C CA . ALA B 1 256 ? -25.22075 -16.78726 -15.85805 1.000 33.78047 255 ALA B CA 1
ATOM 6360 C C . ALA B 1 256 ? -26.13256 -17.58993 -16.76841 1.000 39.88468 255 ALA B C 1
ATOM 6361 O O . ALA B 1 256 ? -25.81297 -18.73800 -17.10298 1.000 43.15209 255 ALA B O 1
ATOM 6363 N N . VAL B 1 257 ? -27.27246 -17.00708 -17.18152 1.000 37.89900 256 VAL B N 1
ATOM 6364 C CA . VAL B 1 257 ? -28.22858 -17.74565 -18.01181 1.000 36.42925 256 VAL B CA 1
ATOM 6365 C C . VAL B 1 257 ? -27.65375 -17.97996 -19.39762 1.000 42.29129 256 VAL B C 1
ATOM 6366 O O . VAL B 1 257 ? -27.75798 -19.07730 -19.96291 1.000 39.97182 256 VAL B O 1
ATOM 6370 N N . ASP B 1 258 ? -27.07630 -16.93157 -19.98427 1.000 44.52138 257 ASP B N 1
ATOM 6371 C CA . ASP B 1 258 ? -26.46724 -17.08228 -21.29214 1.000 40.24824 257 ASP B CA 1
ATOM 6372 C C . ASP B 1 258 ? -25.38158 -18.13496 -21.24563 1.000 36.94427 257 ASP B C 1
ATOM 6373 O O . ASP B 1 258 ? -25.25134 -18.93641 -22.17229 1.000 43.92068 257 ASP B O 1
ATOM 6378 N N . ILE B 1 259 ? -24.61777 -18.18188 -20.15750 1.000 34.83832 258 ILE B N 1
ATOM 6379 C CA . ILE B 1 259 ? -23.58607 -19.20390 -20.04822 1.000 35.70720 258 ILE B CA 1
ATOM 6380 C C . ILE B 1 259 ? -24.21745 -20.58388 -19.96888 1.000 43.13183 258 ILE B C 1
ATOM 6381 O O . ILE B 1 259 ? -23.78627 -21.53092 -20.64396 1.000 42.88242 258 ILE B O 1
ATOM 6386 N N . ALA B 1 260 ? -25.24728 -20.71650 -19.13220 1.000 42.99314 259 ALA B N 1
ATOM 6387 C CA . ALA B 1 260 ? -25.88726 -22.00934 -18.94473 1.000 40.80663 259 ALA B CA 1
ATOM 6388 C C . ALA B 1 260 ? -26.49868 -22.51870 -20.24439 1.000 42.03726 259 ALA B C 1
ATOM 6389 O O . ALA B 1 260 ? -26.36467 -23.69871 -20.57818 1.000 44.69879 259 ALA B O 1
ATOM 6391 N N . GLU B 1 261 ? -27.13384 -21.64023 -21.01172 1.000 42.99446 260 GLU B N 1
ATOM 6392 C CA . GLU B 1 261 ? -27.94961 -22.05338 -22.14315 1.000 44.28094 260 GLU B CA 1
ATOM 6393 C C . GLU B 1 261 ? -27.18209 -22.14961 -23.47486 1.000 47.20014 260 GLU B C 1
ATOM 6394 O O . GLU B 1 261 ? -27.81115 -22.29769 -24.53147 1.000 44.85121 260 GLU B O 1
ATOM 6400 N N . GLY B 1 262 ? -25.84975 -22.09470 -23.45406 1.000 45.33501 261 GLY B N 1
ATOM 6401 C CA . GLY B 1 262 ? -25.05814 -22.25718 -24.65534 1.000 38.59575 261 GLY B CA 1
ATOM 6402 C C . GLY B 1 262 ? -24.60148 -20.97525 -25.32127 1.000 43.13276 261 GLY B C 1
ATOM 6403 O O . GLY B 1 262 ? -23.71039 -21.03068 -26.17670 1.000 45.32015 261 GLY B O 1
ATOM 6404 N N . ARG B 1 263 ? -25.16590 -19.82393 -24.95124 1.000 42.44206 262 ARG B N 1
ATOM 6405 C CA . ARG B 1 263 ? -24.87109 -18.59357 -25.67535 1.000 39.08770 262 ARG B CA 1
ATOM 6406 C C . ARG B 1 263 ? -23.45005 -18.09913 -25.42902 1.000 41.68934 262 ARG B C 1
ATOM 6407 O O . ARG B 1 263 ? -22.86543 -17.44221 -26.29337 1.000 45.95863 262 ARG B O 1
ATOM 6415 N N . ILE B 1 264 ? -22.88139 -18.38647 -24.27030 1.000 39.60012 263 ILE B N 1
ATOM 6416 C CA . ILE B 1 264 ? -21.49545 -18.06555 -23.97880 1.000 37.23143 263 ILE B CA 1
ATOM 6417 C C . ILE B 1 264 ? -20.84261 -19.33652 -23.47152 1.000 39.15284 263 ILE B C 1
ATOM 6418 O O . ILE B 1 264 ? -21.38022 -19.99051 -22.57416 1.000 41.21785 263 ILE B O 1
ATOM 6423 N N . VAL B 1 265 ? -19.71321 -19.70665 -24.06738 1.000 39.35071 264 VAL B N 1
ATOM 6424 C CA . VAL B 1 265 ? -19.08096 -20.99899 -23.80209 1.000 36.51812 264 VAL B CA 1
ATOM 6425 C C . VAL B 1 265 ? -17.60389 -20.80854 -23.49625 1.000 39.32342 264 VAL B C 1
ATOM 6426 O O . VAL B 1 265 ? -16.80946 -20.53927 -24.40600 1.000 41.45721 264 VAL B O 1
ATOM 6430 N N . PRO B 1 266 ? -17.18692 -20.93437 -22.24574 1.000 45.00601 265 PRO B N 1
ATOM 6431 C CA . PRO B 1 266 ? -15.75856 -20.82262 -21.95278 1.000 36.41508 265 PRO B CA 1
ATOM 6432 C C . PRO B 1 266 ? -15.02629 -21.95741 -22.63641 1.000 33.77056 265 PRO B C 1
ATOM 6433 O O . PRO B 1 266 ? -15.55118 -23.06486 -22.74885 1.000 35.50602 265 PRO B O 1
ATOM 6437 N N . VAL B 1 267 ? -13.81197 -21.67429 -23.10878 1.000 33.75854 266 VAL B N 1
ATOM 6438 C CA . VAL B 1 267 ? -12.96207 -22.69285 -23.71270 1.000 38.93989 266 VAL B CA 1
ATOM 6439 C C . VAL B 1 267 ? -11.54924 -22.71630 -23.13967 1.000 40.03351 266 VAL B C 1
ATOM 6440 O O . VAL B 1 267 ? -10.71638 -23.48937 -23.61532 1.000 40.77943 266 VAL B O 1
ATOM 6444 N N . GLY B 1 268 ? -11.23381 -21.89987 -22.14585 1.000 36.60856 267 GLY B N 1
ATOM 6445 C CA . GLY B 1 268 ? -9.93061 -21.96000 -21.51685 1.000 35.34103 267 GLY B CA 1
ATOM 6446 C C . GLY B 1 268 ? -9.05941 -20.76845 -21.87416 1.000 38.00963 267 GLY B C 1
ATOM 6447 O O . GLY B 1 268 ? -9.38297 -19.94665 -22.73062 1.000 44.82314 267 GLY B O 1
ATOM 6448 N N . ALA B 1 269 ? -7.93322 -20.68629 -21.18284 1.000 34.73086 268 ALA B N 1
ATOM 6449 C CA . ALA B 1 269 ? -7.03570 -19.55982 -21.36300 1.000 37.81498 268 ALA B CA 1
ATOM 6450 C C . ALA B 1 269 ? -6.30370 -19.65943 -22.68912 1.000 37.22343 268 ALA B C 1
ATOM 6451 O O . ALA B 1 269 ? -6.08023 -20.74952 -23.21684 1.000 42.28727 268 ALA B O 1
ATOM 6453 N N . GLY B 1 270 ? -5.90761 -18.50648 -23.21772 1.000 35.65601 269 GLY B N 1
ATOM 6454 C CA . GLY B 1 270 ? -5.06469 -18.47225 -24.39128 1.000 40.39731 269 GLY B CA 1
ATOM 6455 C C . GLY B 1 270 ? -3.65334 -18.99570 -24.14973 1.000 43.55766 269 GLY B C 1
ATOM 6456 O O . GLY B 1 270 ? -3.20846 -19.17967 -23.01135 1.000 42.03566 269 GLY B O 1
ATOM 6457 N N . PRO B 1 271 ? -2.91270 -19.24940 -25.22985 1.000 43.24688 270 PRO B N 1
ATOM 6458 C CA . PRO B 1 271 ? -1.56343 -19.80019 -25.07803 1.000 38.92702 270 PRO B CA 1
ATOM 6459 C C . PRO B 1 271 ? -0.49500 -18.77055 -24.75646 1.000 40.64889 270 PRO B C 1
ATOM 6460 O O . PRO B 1 271 ? 0.67461 -19.14734 -24.62169 1.000 50.43183 270 PRO B O 1
ATOM 6464 N N . ASP B 1 272 ? -0.83955 -17.49429 -24.63633 1.000 36.94211 271 ASP B N 1
ATOM 6465 C CA . ASP B 1 272 ? 0.12770 -16.45682 -24.30502 1.000 38.78932 271 ASP B CA 1
ATOM 6466 C C . ASP B 1 272 ? -0.23222 -15.80276 -22.97737 1.000 41.03336 271 ASP B C 1
ATOM 6467 O O . ASP B 1 272 ? -1.38236 -15.84396 -22.51939 1.000 39.02874 271 ASP B O 1
ATOM 6472 N N . ARG B 1 273 ? 0.76891 -15.17259 -22.37480 1.000 38.60940 272 ARG B N 1
ATOM 6473 C CA . ARG B 1 273 ? 0.57773 -14.34551 -21.19827 1.000 35.32519 272 ARG B CA 1
ATOM 6474 C C . ARG B 1 273 ? 0.77036 -12.88121 -21.56791 1.000 39.57185 272 ARG B C 1
ATOM 6475 O O . ARG B 1 273 ? 1.58272 -12.54080 -22.43563 1.000 38.64883 272 ARG B O 1
ATOM 6483 N N . TYR B 1 274 ? 0.02228 -12.01807 -20.88423 1.000 41.27770 273 TYR B N 1
ATOM 6484 C CA . TYR B 1 274 ? -0.02425 -10.58807 -21.15806 1.000 41.64061 273 TYR B CA 1
ATOM 6485 C C . TYR B 1 274 ? 0.42229 -9.77900 -19.94270 1.000 40.35908 273 TYR B C 1
ATOM 6486 O O . TYR B 1 274 ? 0.25647 -10.20903 -18.80181 1.000 41.81265 273 TYR B O 1
ATOM 6495 N N . GLN B 1 275 ? 0.94909 -8.57858 -20.18608 1.000 37.56544 274 GLN B N 1
ATOM 6496 C CA . GLN B 1 275 ? 1.30401 -7.67832 -19.09915 1.000 39.07490 274 GLN B CA 1
ATOM 6497 C C . GLN B 1 275 ? 0.42076 -6.44668 -19.15243 1.000 37.83042 274 GLN B C 1
ATOM 6498 O O . GLN B 1 275 ? 0.38965 -5.76186 -20.18407 1.000 37.32103 274 GLN B O 1
ATOM 6504 N N . PRO B 1 276 ? -0.28220 -6.11657 -18.07132 1.000 41.15901 275 PRO B N 1
ATOM 6505 C CA . PRO B 1 276 ? -1.13838 -4.92224 -18.07485 1.000 36.46318 275 PRO B CA 1
ATOM 6506 C C . PRO B 1 276 ? -0.32065 -3.65538 -18.25560 1.000 35.07857 275 PRO B C 1
ATOM 6507 O O . PRO B 1 276 ? 0.65221 -3.42199 -17.53942 1.000 41.76518 275 PRO B O 1
ATOM 6511 N N . GLN B 1 277 ? -0.73052 -2.82604 -19.20518 1.000 35.28652 276 GLN B N 1
ATOM 6512 C CA . GLN B 1 277 ? -0.12840 -1.50755 -19.36255 1.000 39.42838 276 GLN B CA 1
ATOM 6513 C C . GLN B 1 277 ? -0.74882 -0.54566 -18.34746 1.000 36.17463 276 GLN B C 1
ATOM 6514 O O . GLN B 1 277 ? -1.58349 -0.92239 -17.52481 1.000 39.51565 276 GLN B O 1
ATOM 6520 N N . GLN B 1 278 ? -0.38904 0.73317 -18.43860 1.000 38.29224 277 GLN B N 1
ATOM 6521 C CA . GLN B 1 278 ? -0.86421 1.71105 -17.46805 1.000 37.42845 277 GLN B CA 1
ATOM 6522 C C . GLN B 1 278 ? -2.38008 1.85635 -17.46116 1.000 38.30461 277 GLN B C 1
ATOM 6523 O O . GLN B 1 278 ? -2.95542 2.08835 -16.40076 1.000 46.67387 277 GLN B O 1
ATOM 6529 N N . SER B 1 279 ? -3.05426 1.68985 -18.59812 1.000 42.70127 278 SER B N 1
ATOM 6530 C CA . SER B 1 279 ? -4.52114 1.72144 -18.59760 1.000 43.83458 278 SER B CA 1
ATOM 6531 C C . SER B 1 279 ? -5.16058 0.62439 -17.73373 1.000 40.92998 278 SER B C 1
ATOM 6532 O O . SER B 1 279 ? -6.35928 0.72398 -17.43773 1.000 40.77927 278 SER B O 1
ATOM 6535 N N . ILE B 1 280 ? -4.39548 -0.41128 -17.34570 1.000 37.74910 279 ILE B N 1
ATOM 6536 C CA . ILE B 1 280 ? -4.80882 -1.56718 -16.53861 1.000 32.77995 279 ILE B CA 1
ATOM 6537 C C . ILE B 1 280 ? -5.59812 -2.56057 -17.38118 1.000 35.30407 279 ILE B C 1
ATOM 6538 O O . ILE B 1 280 ? -5.37511 -3.77623 -17.29792 1.000 40.37263 279 ILE B O 1
ATOM 6543 N N . ARG B 1 281 ? -6.54385 -2.06080 -18.17341 1.000 34.26091 280 ARG B N 1
ATOM 6544 C CA . ARG B 1 281 ? -7.42779 -2.90163 -18.97439 1.000 35.26240 280 ARG B CA 1
ATOM 6545 C C . ARG B 1 281 ? -6.90664 -3.12990 -20.38584 1.000 39.27609 280 ARG B C 1
ATOM 6546 O O . ARG B 1 281 ? -7.59054 -3.76990 -21.19187 1.000 36.70948 280 ARG B O 1
ATOM 6554 N N . THR B 1 282 ? -5.73163 -2.60356 -20.70793 1.000 36.15774 281 THR B N 1
ATOM 6555 C CA . THR B 1 282 ? -5.07593 -2.85946 -21.97620 1.000 35.60817 281 THR B CA 1
ATOM 6556 C C . THR B 1 282 ? -3.78281 -3.58544 -21.66779 1.000 39.47068 281 THR B C 1
ATOM 6557 O O . THR B 1 282 ? -2.91393 -3.03261 -20.98341 1.000 40.04257 281 THR B O 1
ATOM 6561 N N . VAL B 1 283 ? -3.66236 -4.81976 -22.15835 1.000 38.51260 282 VAL B N 1
ATOM 6562 C CA . VAL B 1 283 ? -2.52842 -5.68368 -21.84830 1.000 36.40301 282 VAL B CA 1
ATOM 6563 C C . VAL B 1 283 ? -1.68572 -5.92690 -23.10014 1.000 34.37787 282 VAL B C 1
ATOM 6564 O O . VAL B 1 283 ? -2.18027 -5.90025 -24.23298 1.000 37.91575 282 VAL B O 1
ATOM 6568 N N . PHE B 1 284 ? -0.39565 -6.15381 -22.87939 1.000 30.93391 283 PHE B N 1
ATOM 6569 C CA . PHE B 1 284 ? 0.59886 -6.31921 -23.92521 1.000 31.25928 283 PHE B CA 1
ATOM 6570 C C . PHE B 1 284 ? 1.05341 -7.77147 -23.94378 1.000 35.77489 283 PHE B C 1
ATOM 6571 O O . PHE B 1 284 ? 1.31793 -8.35379 -22.89141 1.000 38.13877 283 PHE B O 1
ATOM 6579 N N . ASN B 1 285 ? 1.14976 -8.36070 -25.13359 1.000 37.67979 284 ASN B N 1
ATOM 6580 C CA . ASN B 1 285 ? 1.45552 -9.78813 -25.25208 1.000 36.38858 284 ASN B CA 1
ATOM 6581 C C . ASN B 1 285 ? 2.93324 -10.02238 -24.97693 1.000 39.26061 284 ASN B C 1
ATOM 6582 O O . ASN B 1 285 ? 3.76191 -9.88409 -25.87280 1.000 38.33237 284 ASN B O 1
ATOM 6587 N N . VAL B 1 286 ? 3.28308 -10.41729 -23.74559 1.000 42.87982 285 VAL B N 1
ATOM 6588 C CA . VAL B 1 286 ? 4.70307 -10.61876 -23.44175 1.000 39.54843 285 VAL B CA 1
ATOM 6589 C C . VAL B 1 286 ? 5.23600 -11.97055 -23.88090 1.000 37.66461 285 VAL B C 1
ATOM 6590 O O . VAL B 1 286 ? 6.45663 -12.14913 -23.90912 1.000 39.90916 285 VAL B O 1
ATOM 6594 N N . SER B 1 287 ? 4.37084 -12.92504 -24.22841 1.000 38.41854 286 SER B N 1
ATOM 6595 C CA . SER B 1 287 ? 4.84983 -14.17451 -24.81451 1.000 36.06190 286 SER B CA 1
ATOM 6596 C C . SER B 1 287 ? 5.28682 -13.95958 -26.25828 1.000 45.02924 286 SER B C 1
ATOM 6597 O O . SER B 1 287 ? 6.38134 -14.37214 -26.66095 1.000 46.74051 286 SER B O 1
ATOM 6600 N N . VAL B 1 288 ? 4.43424 -13.31410 -27.04851 1.000 44.26441 287 VAL B N 1
ATOM 6601 C CA . VAL B 1 288 ? 4.65597 -13.04362 -28.46493 1.000 38.71995 287 VAL B CA 1
ATOM 6602 C C . VAL B 1 288 ? 4.51954 -11.54029 -28.66743 1.000 39.58294 287 VAL B C 1
ATOM 6603 O O . VAL B 1 288 ? 3.42219 -11.05488 -28.99075 1.000 40.86578 287 VAL B O 1
ATOM 6607 N N . PRO B 1 289 ? 5.59221 -10.76844 -28.48927 1.000 38.28598 288 PRO B N 1
ATOM 6608 C CA . PRO B 1 289 ? 5.44440 -9.29585 -28.45114 1.000 40.26961 288 PRO B CA 1
ATOM 6609 C C . PRO B 1 289 ? 4.91801 -8.66074 -29.74565 1.000 37.66102 288 PRO B C 1
ATOM 6610 O O . PRO B 1 289 ? 4.46474 -7.50829 -29.69412 1.000 35.51151 288 PRO B O 1
ATOM 6614 N N . THR B 1 290 ? 4.95755 -9.35394 -30.89198 1.000 33.85432 289 THR B N 1
ATOM 6615 C CA . THR B 1 290 ? 4.37242 -8.79740 -32.10523 1.000 34.13110 289 THR B CA 1
ATOM 6616 C C . THR B 1 290 ? 2.89956 -9.11189 -32.24432 1.000 36.13721 289 THR B C 1
ATOM 6617 O O . THR B 1 290 ? 2.25830 -8.56407 -33.14253 1.000 44.26359 289 THR B O 1
ATOM 6621 N N . ARG B 1 291 ? 2.35029 -9.97018 -31.39267 1.000 37.13086 290 ARG B N 1
ATOM 6622 C CA . ARG B 1 291 ? 0.91539 -10.18484 -31.39002 1.000 34.74729 290 ARG B CA 1
ATOM 6623 C C . ARG B 1 291 ? 0.20387 -8.96421 -30.81533 1.000 37.39972 290 ARG B C 1
ATOM 6624 O O . ARG B 1 291 ? 0.81150 -8.09612 -30.19216 1.000 44.23204 290 ARG B O 1
ATOM 6632 N N . HIS B 1 292 ? -1.09529 -8.88622 -31.05202 1.000 35.07290 291 HIS B N 1
ATOM 6633 C CA . HIS B 1 292 ? -1.82450 -7.67707 -30.70798 1.000 33.88278 291 HIS B CA 1
ATOM 6634 C C . HIS B 1 292 ? -1.88468 -7.45831 -29.19999 1.000 37.44265 291 HIS B C 1
ATOM 6635 O O . HIS B 1 292 ? -1.91069 -8.41328 -28.41255 1.000 37.54794 291 HIS B O 1
ATOM 6642 N N . TYR B 1 293 ? -1.88079 -6.17307 -28.81064 1.000 36.04843 292 TYR B N 1
ATOM 6643 C CA . TYR B 1 293 ? -2.50409 -5.73388 -27.56382 1.000 34.58874 292 TYR B CA 1
ATOM 6644 C C . TYR B 1 293 ? -3.92560 -6.26293 -27.50053 1.000 36.65036 292 TYR B C 1
ATOM 6645 O O . TYR B 1 293 ? -4.61445 -6.36291 -28.51778 1.000 35.75884 292 TYR B O 1
ATOM 6654 N N . VAL B 1 294 ? -4.40403 -6.54875 -26.30075 1.000 33.88050 293 VAL B N 1
ATOM 6655 C CA . VAL B 1 294 ? -5.83314 -6.73074 -26.09589 1.000 35.73916 293 VAL B CA 1
ATOM 6656 C C . VAL B 1 294 ? -6.28787 -5.65794 -25.12217 1.000 38.34400 293 VAL B C 1
ATOM 6657 O O . VAL B 1 294 ? -5.61569 -5.40762 -24.11455 1.000 42.53253 293 VAL B O 1
ATOM 6661 N N . LYS B 1 295 ? -7.38943 -4.98954 -25.44443 1.000 33.55109 294 LYS B N 1
ATOM 6662 C CA . LYS B 1 295 ? -8.03724 -4.07806 -24.51607 1.000 34.02910 294 LYS B CA 1
ATOM 6663 C C . LYS B 1 295 ? -9.38487 -4.69087 -24.19134 1.000 34.85712 294 LYS B C 1
ATOM 6664 O O . LYS B 1 295 ? -10.19518 -4.93114 -25.09221 1.000 38.66964 294 LYS B O 1
ATOM 6670 N N . THR B 1 296 ? -9.59222 -4.97180 -22.91393 1.000 33.41719 295 THR B N 1
ATOM 6671 C CA . THR B 1 296 ? -10.68699 -5.76868 -22.39952 1.000 29.03714 295 THR B CA 1
ATOM 6672 C C . THR B 1 296 ? -11.58577 -4.88668 -21.56082 1.000 33.39276 295 THR B C 1
ATOM 6673 O O . THR B 1 296 ? -11.10860 -3.98647 -20.87339 1.000 42.16211 295 THR B O 1
ATOM 6677 N N . ALA B 1 297 ? -12.87905 -5.17133 -21.57462 1.000 37.17073 296 ALA B N 1
ATOM 6678 C CA . ALA B 1 297 ? -13.76725 -4.54438 -20.60457 1.000 37.63480 296 ALA B CA 1
ATOM 6679 C C . ALA B 1 297 ? -13.34545 -4.93911 -19.19350 1.000 38.08197 296 ALA B C 1
ATOM 6680 O O . ALA B 1 297 ? -13.26475 -6.12707 -18.87347 1.000 40.28732 296 ALA B O 1
ATOM 6682 N N . LEU B 1 298 ? -13.03307 -3.94460 -18.36422 1.000 34.91718 297 LEU B N 1
ATOM 6683 C CA . LEU B 1 298 ? -12.65053 -4.15736 -16.96891 1.000 31.52844 297 LEU B CA 1
ATOM 6684 C C . LEU B 1 298 ? -13.50409 -3.20222 -16.14616 1.000 40.54143 297 LEU B C 1
ATOM 6685 O O . LEU B 1 298 ? -13.12867 -2.05539 -15.88212 1.000 39.78394 297 LEU B O 1
ATOM 6690 N N . SER B 1 299 ? -14.66336 -3.67772 -15.72738 1.000 36.79379 298 SER B N 1
ATOM 6691 C CA . SER B 1 299 ? -15.57959 -2.82068 -15.00173 1.000 37.05101 298 SER B CA 1
ATOM 6692 C C . SER B 1 299 ? -15.08615 -2.45219 -13.60468 1.000 39.67327 298 SER B C 1
ATOM 6693 O O . SER B 1 299 ? -15.77932 -2.72439 -12.62719 1.000 39.93001 298 SER B O 1
ATOM 6696 N N . ILE B 1 300 ? -13.89934 -1.85108 -13.48378 1.000 40.43696 299 ILE B N 1
ATOM 6697 C CA . ILE B 1 300 ? -13.47826 -1.25166 -12.21954 1.000 41.00325 299 ILE B CA 1
ATOM 6698 C C . ILE B 1 300 ? -13.77033 0.23979 -12.32049 1.000 48.60923 299 ILE B C 1
ATOM 6699 O O . ILE B 1 300 ? -14.28150 0.70357 -13.34633 1.000 51.59213 299 ILE B O 1
ATOM 6704 N N . VAL B 1 301 ? -13.46115 1.01095 -11.27838 1.000 45.52443 300 VAL B N 1
ATOM 6705 C CA . VAL B 1 301 ? -13.57790 2.46514 -11.34434 1.000 46.33023 300 VAL B CA 1
ATOM 6706 C C . VAL B 1 301 ? -12.20733 3.08402 -11.11921 1.000 50.44974 300 VAL B C 1
ATOM 6707 O O . VAL B 1 301 ? -11.53895 2.77110 -10.12637 1.000 47.02631 300 VAL B O 1
ATOM 6711 N N . ASN B 1 302 ? -11.79326 3.96117 -12.03910 1.000 51.78348 301 ASN B N 1
ATOM 6712 C CA . ASN B 1 302 ? -10.46423 4.56625 -11.98278 1.000 49.12103 301 ASN B CA 1
ATOM 6713 C C . ASN B 1 302 ? -10.54956 5.95528 -12.59042 1.000 57.79231 301 ASN B C 1
ATOM 6714 O O . ASN B 1 302 ? -10.76826 6.08590 -13.79572 1.000 70.50014 301 ASN B O 1
ATOM 6719 N N . MET B 1 303 ? -10.37531 6.98021 -11.75303 1.000 68.35304 302 MET B N 1
ATOM 6720 C CA . MET B 1 303 ? -10.48438 8.39409 -12.14431 1.000 64.44014 302 MET B CA 1
ATOM 6721 C C . MET B 1 303 ? -11.94596 8.76984 -12.40653 1.000 67.67012 302 MET B C 1
ATOM 6722 O O . MET B 1 303 ? -12.29240 9.32199 -13.45306 1.000 68.61713 302 MET B O 1
ATOM 6727 N N . GLY B 1 304 ? -12.80784 8.44940 -11.42637 1.000 64.91979 303 GLY B N 1
ATOM 6728 C CA . GLY B 1 304 ? -14.23755 8.72454 -11.46306 1.000 68.28261 303 GLY B CA 1
ATOM 6729 C C . GLY B 1 304 ? -14.97908 7.92814 -12.51899 1.000 75.16639 303 GLY B C 1
ATOM 6730 O O . GLY B 1 304 ? -16.21376 7.78844 -12.47553 1.000 66.01050 303 GLY B O 1
ATOM 6731 N N . PHE B 1 305 ? -14.18595 7.37147 -13.44571 1.000 77.08281 304 PHE B N 1
ATOM 6732 C CA . PHE B 1 305 ? -14.61427 6.71833 -14.67837 1.000 70.01780 304 PHE B CA 1
ATOM 6733 C C . PHE B 1 305 ? -14.63426 5.19824 -14.53416 1.000 60.52141 304 PHE B C 1
ATOM 6734 O O . PHE B 1 305 ? -13.69422 4.58764 -14.01379 1.000 59.64428 304 PHE B O 1
ATOM 6742 N N . THR B 1 306 ? -15.68118 4.59013 -15.04970 1.000 49.67134 305 THR B N 1
ATOM 6743 C CA . THR B 1 306 ? -15.87738 3.16170 -14.94035 1.000 46.04223 305 THR B CA 1
ATOM 6744 C C . THR B 1 306 ? -15.42756 2.50601 -16.24458 1.000 48.15144 305 THR B C 1
ATOM 6745 O O . THR B 1 306 ? -15.95453 2.81416 -17.31675 1.000 52.45787 305 THR B O 1
ATOM 6749 N N . ARG B 1 307 ? -14.46538 1.58729 -16.14836 1.000 47.07708 306 ARG B N 1
ATOM 6750 C CA . ARG B 1 307 ? -13.64022 1.19148 -17.28289 1.000 42.11744 306 ARG B CA 1
ATOM 6751 C C . ARG B 1 307 ? -14.17465 -0.01567 -18.05596 1.000 37.90127 306 ARG B C 1
ATOM 6752 O O . ARG B 1 307 ? -13.39053 -0.79078 -18.61700 1.000 36.06321 306 ARG B O 1
ATOM 6760 N N . GLY B 1 308 ? -15.48386 -0.18060 -18.15013 1.000 45.33627 307 GLY B N 1
ATOM 6761 C CA . GLY B 1 308 ? -16.03510 -1.11133 -19.11064 1.000 41.33852 307 GLY B CA 1
ATOM 6762 C C . GLY B 1 308 ? -16.07102 -0.50017 -20.50066 1.000 40.74843 307 GLY B C 1
ATOM 6763 O O . GLY B 1 308 ? -15.68913 0.64781 -20.72699 1.000 45.39369 307 GLY B O 1
ATOM 6764 N N . MET B 1 309 ? -16.56117 -1.28726 -21.45098 1.000 39.51814 308 MET B N 1
ATOM 6765 C CA . MET B 1 309 ? -16.60371 -0.88115 -22.85314 1.000 39.21394 308 MET B CA 1
ATOM 6766 C C . MET B 1 309 ? -17.91426 -1.35049 -23.46181 1.000 40.67921 308 MET B C 1
ATOM 6767 O O . MET B 1 309 ? -18.19962 -2.55227 -23.44717 1.000 36.40061 308 MET B O 1
ATOM 6772 N N . SER B 1 310 ? -18.70197 -0.42964 -24.01958 1.000 41.77211 309 SER B N 1
ATOM 6773 C CA . SER B 1 310 ? -19.98776 -0.83446 -24.58231 1.000 45.46161 309 SER B CA 1
ATOM 6774 C C . SER B 1 310 ? -19.79504 -1.55234 -25.91601 1.000 44.53775 309 SER B C 1
ATOM 6775 O O . SER B 1 310 ? -18.89377 -1.22648 -26.69216 1.000 40.03776 309 SER B O 1
ATOM 6778 N N . ALA B 1 311 ? -20.63015 -2.56674 -26.15895 1.000 46.77863 310 ALA B N 1
ATOM 6779 C CA . ALA B 1 311 ? -20.58137 -3.28330 -27.42873 1.000 48.71295 310 ALA B CA 1
ATOM 6780 C C . ALA B 1 311 ? -21.09326 -2.43130 -28.57679 1.000 54.98881 310 ALA B C 1
ATOM 6781 O O . ALA B 1 311 ? -20.86552 -2.76452 -29.74755 1.000 56.01620 310 ALA B O 1
ATOM 6783 N N . ASP B 1 312 ? -21.78537 -1.34212 -28.26444 1.000 54.74482 311 ASP B N 1
ATOM 6784 C CA . ASP B 1 312 ? -22.18894 -0.41002 -29.30010 1.000 55.43135 311 ASP B CA 1
ATOM 6785 C C . ASP B 1 312 ? -20.99671 0.41807 -29.78880 1.000 60.25624 311 ASP B C 1
ATOM 6786 O O . ASP B 1 312 ? -20.90523 0.73726 -30.98257 1.000 57.51019 311 ASP B O 1
ATOM 6791 N N . TYR B 1 313 ? -20.03850 0.71067 -28.90144 1.000 59.59047 312 TYR B N 1
ATOM 6792 C CA . TYR B 1 313 ? -18.76413 1.28519 -29.33741 1.000 54.51683 312 TYR B CA 1
ATOM 6793 C C . TYR B 1 313 ? -17.93110 0.28873 -30.14194 1.000 50.44797 312 TYR B C 1
ATOM 6794 O O . TYR B 1 313 ? -17.33357 0.65799 -31.15829 1.000 55.92238 312 TYR B O 1
ATOM 6803 N N . MET B 1 314 ? -17.84801 -0.96525 -29.68638 1.000 47.61598 313 MET B N 1
ATOM 6804 C CA . MET B 1 314 ? -17.08694 -1.97654 -30.40926 1.000 42.90691 313 MET B CA 1
ATOM 6805 C C . MET B 1 314 ? -17.51655 -2.02757 -31.86283 1.000 51.30527 313 MET B C 1
ATOM 6806 O O . MET B 1 314 ? -16.69072 -2.20751 -32.76433 1.000 48.74895 313 MET B O 1
ATOM 6811 N N . ARG B 1 315 ? -18.81222 -1.84097 -32.11008 1.000 55.76937 314 ARG B N 1
ATOM 6812 C CA . ARG B 1 315 ? -19.32684 -1.91081 -33.47029 1.000 46.65315 314 ARG B CA 1
ATOM 6813 C C . ARG B 1 315 ? -18.64554 -0.89713 -34.36587 1.000 46.94638 314 ARG B C 1
ATOM 6814 O O . ARG B 1 315 ? -18.35735 -1.18206 -35.53225 1.000 57.35557 314 ARG B O 1
ATOM 6822 N N . THR B 1 316 ? -18.35810 0.28440 -33.83114 1.000 47.06074 315 THR B N 1
ATOM 6823 C CA . THR B 1 316 ? -18.01081 1.43960 -34.63922 1.000 46.86587 315 THR B CA 1
ATOM 6824 C C . THR B 1 316 ? -16.58608 1.94135 -34.44436 1.000 51.13335 315 THR B C 1
ATOM 6825 O O . THR B 1 316 ? -16.16355 2.83626 -35.18381 1.000 50.65026 315 THR B O 1
ATOM 6829 N N . THR B 1 317 ? -15.84122 1.41796 -33.47471 1.000 49.82064 316 THR B N 1
ATOM 6830 C CA . THR B 1 317 ? -14.47556 1.89449 -33.28019 1.000 46.54356 316 THR B CA 1
ATOM 6831 C C . THR B 1 317 ? -13.51517 1.48920 -34.40445 1.000 44.00586 316 THR B C 1
ATOM 6832 O O . THR B 1 317 ? -12.72324 2.33209 -34.84228 1.000 44.94222 316 THR B O 1
ATOM 6836 N N . PRO B 1 318 ? -13.51163 0.24725 -34.90726 1.000 39.82470 317 PRO B N 1
ATOM 6837 C CA . PRO B 1 318 ? -12.56222 -0.07099 -35.97998 1.000 45.88934 317 PRO B CA 1
ATOM 6838 C C . PRO B 1 318 ? -12.90194 0.63683 -37.28298 1.000 49.41279 317 PRO B C 1
ATOM 6839 O O . PRO B 1 318 ? -12.05017 0.70735 -38.18349 1.000 44.82135 317 PRO B O 1
ATOM 6843 N N . LEU B 1 319 ? -14.11654 1.17833 -37.38641 1.000 49.00940 318 LEU B N 1
ATOM 6844 C CA . LEU B 1 319 ? -14.53233 1.93400 -38.55849 1.000 43.65974 318 LEU B CA 1
ATOM 6845 C C . LEU B 1 319 ? -13.95591 3.35049 -38.53322 1.000 46.97020 318 LEU B C 1
ATOM 6846 O O . LEU B 1 319 ? -13.27741 3.77032 -39.47734 1.000 53.28394 318 LEU B O 1
ATOM 6851 N N . ILE B 1 320 ? -14.20781 4.09839 -37.45445 1.000 44.00723 319 ILE B N 1
ATOM 6852 C CA . ILE B 1 320 ? -13.52143 5.37244 -37.24220 1.000 43.21449 319 ILE B CA 1
ATOM 6853 C C . ILE B 1 320 ? -12.01837 5.22157 -37.44607 1.000 46.78602 319 ILE B C 1
ATOM 6854 O O . ILE B 1 320 ? -11.36479 6.09112 -38.03218 1.000 48.27013 319 ILE B O 1
ATOM 6859 N N . ASN B 1 321 ? -11.44365 4.12207 -36.96079 1.000 44.96163 320 ASN B N 1
ATOM 6860 C CA . ASN B 1 321 ? -10.03086 3.86420 -37.20859 1.000 45.27813 320 ASN B CA 1
ATOM 6861 C C . ASN B 1 321 ? -9.74264 3.80099 -38.70478 1.000 50.66856 320 ASN B C 1
ATOM 6862 O O . ASN B 1 321 ? -8.73700 4.34714 -39.17787 1.000 50.07293 320 ASN B O 1
ATOM 6867 N N . ASP B 1 322 ? -10.60517 3.11240 -39.46388 1.000 53.28328 321 ASP B N 1
ATOM 6868 C CA . ASP B 1 322 ? -10.37431 2.94963 -40.89688 1.000 47.51732 321 ASP B CA 1
ATOM 6869 C C . ASP B 1 322 ? -10.37542 4.29969 -41.59771 1.000 51.12517 321 ASP B C 1
ATOM 6870 O O . ASP B 1 322 ? -9.51142 4.58290 -42.43862 1.000 51.65481 321 ASP B O 1
ATOM 6875 N N . TRP B 1 323 ? -11.32970 5.15269 -41.23735 1.000 47.95412 322 TRP B N 1
ATOM 6876 C CA . TRP B 1 323 ? -11.37676 6.50618 -41.76502 1.000 47.91159 322 TRP B CA 1
ATOM 6877 C C . TRP B 1 323 ? -10.09661 7.28733 -41.45354 1.000 50.65358 322 TRP B C 1
ATOM 6878 O O . TRP B 1 323 ? -9.51021 7.91125 -42.34224 1.000 57.02539 322 TRP B O 1
ATOM 6889 N N . VAL B 1 324 ? -9.64088 7.26529 -40.19989 1.000 51.25726 323 VAL B N 1
ATOM 6890 C CA . VAL B 1 324 ? -8.42330 7.99672 -39.84025 1.000 49.02555 323 VAL B CA 1
ATOM 6891 C C . VAL B 1 324 ? -7.23695 7.50416 -40.66455 1.000 49.47013 323 VAL B C 1
ATOM 6892 O O . VAL B 1 324 ? -6.58252 8.28654 -41.36129 1.000 49.20807 323 VAL B O 1
ATOM 6896 N N . ARG B 1 325 ? -6.94217 6.20048 -40.60693 1.000 48.09524 324 ARG B N 1
ATOM 6897 C CA . ARG B 1 325 ? -5.80692 5.69593 -41.37600 1.000 52.52722 324 ARG B CA 1
ATOM 6898 C C . ARG B 1 325 ? -5.90113 6.09188 -42.85038 1.000 54.52485 324 ARG B C 1
ATOM 6899 O O . ARG B 1 325 ? -4.87658 6.37432 -43.48803 1.000 54.31432 324 ARG B O 1
ATOM 6907 N N . SER B 1 326 ? -7.11347 6.15547 -43.40411 1.000 54.20717 325 SER B N 1
ATOM 6908 C CA . SER B 1 326 ? -7.23775 6.50909 -44.81787 1.000 62.21021 325 SER B CA 1
ATOM 6909 C C . SER B 1 326 ? -6.96229 7.99212 -45.05124 1.000 59.82755 325 SER B C 1
ATOM 6910 O O . SER B 1 326 ? -6.35418 8.36256 -46.06117 1.000 57.53071 325 SER B O 1
ATOM 6913 N N . ARG B 1 327 ? -7.40501 8.85755 -44.13644 1.000 57.25106 326 ARG B N 1
ATOM 6914 C CA . ARG B 1 327 ? -7.15047 10.28226 -44.30177 1.000 53.71663 326 ARG B CA 1
ATOM 6915 C C . ARG B 1 327 ? -5.69081 10.65252 -44.04098 1.000 50.93574 326 ARG B C 1
ATOM 6916 O O . ARG B 1 327 ? -5.35519 11.83633 -44.12825 1.000 54.73338 326 ARG B O 1
ATOM 6918 N N . VAL B 1 328 ? -4.82081 9.68841 -43.72475 1.000 49.24308 327 VAL B N 1
ATOM 6919 C CA . VAL B 1 328 ? -3.39277 9.93852 -43.56486 1.000 44.61152 327 VAL B CA 1
ATOM 6920 C C . VAL B 1 328 ? -2.53474 8.90442 -44.27195 1.000 46.68049 327 VAL B C 1
ATOM 6921 O O . VAL B 1 328 ? -1.31224 9.03386 -44.27595 1.000 44.20782 327 VAL B O 1
ATOM 6925 N N . HIS B 1 329 ? -3.13237 7.86562 -44.85323 1.000 57.33659 328 HIS B N 1
ATOM 6926 C CA . HIS B 1 329 ? -2.41271 6.94788 -45.73058 1.000 58.59153 328 HIS B CA 1
ATOM 6927 C C . HIS B 1 329 ? -1.68896 7.73729 -46.81551 1.000 56.93006 328 HIS B C 1
ATOM 6928 O O . HIS B 1 329 ? -2.31792 8.20780 -47.76531 1.000 57.16373 328 HIS B O 1
ATOM 6935 N N . GLY B 1 330 ? -0.37955 7.93162 -46.66787 1.000 55.39837 329 GLY B N 1
ATOM 6936 C CA . GLY B 1 330 ? 0.38083 8.56542 -47.72794 1.000 50.68575 329 GLY B CA 1
ATOM 6937 C C . GLY B 1 330 ? 1.14463 9.79711 -47.29624 1.000 56.32319 329 GLY B C 1
ATOM 6938 O O . GLY B 1 330 ? 2.30998 9.96105 -47.67150 1.000 60.31681 329 GLY B O 1
ATOM 6939 N N . ASP B 1 331 ? 0.49028 10.66864 -46.51567 1.000 53.97652 330 ASP B N 1
ATOM 6940 C CA . ASP B 1 331 ? 1.01545 11.92830 -45.99903 1.000 46.19057 330 ASP B CA 1
ATOM 6941 C C . ASP B 1 331 ? 2.53431 11.93085 -45.90405 1.000 48.26543 330 ASP B C 1
ATOM 6942 O O . ASP B 1 331 ? 3.08876 11.40158 -44.93442 1.000 49.90139 330 ASP B O 1
ATOM 6947 N N . PRO B 1 332 ? 3.23657 12.53606 -46.86815 1.000 47.84266 331 PRO B N 1
ATOM 6948 C CA . PRO B 1 332 ? 4.70477 12.44098 -46.87841 1.000 47.58978 331 PRO B CA 1
ATOM 6949 C C . PRO B 1 332 ? 5.37426 13.19413 -45.73887 1.000 48.83974 331 PRO B C 1
ATOM 6950 O O . PRO B 1 332 ? 6.52158 12.87170 -45.39736 1.000 45.89385 331 PRO B O 1
ATOM 6954 N N . TYR B 1 333 ? 4.72179 14.20347 -45.15665 1.000 44.21136 332 TYR B N 1
ATOM 6955 C CA . TYR B 1 333 ? 5.36851 14.93010 -44.06949 1.000 49.00851 332 TYR B CA 1
ATOM 6956 C C . TYR B 1 333 ? 5.37895 14.09926 -42.80463 1.000 48.47563 332 TYR B C 1
ATOM 6957 O O . TYR B 1 333 ? 6.41084 13.97216 -42.13513 1.000 45.98341 332 TYR B O 1
ATOM 6966 N N . LEU B 1 334 ? 4.21157 13.57019 -42.44624 1.000 47.89675 333 LEU B N 1
ATOM 6967 C CA . LEU B 1 334 ? 4.11050 12.62623 -41.34950 1.000 43.73879 333 LEU B CA 1
ATOM 6968 C C . LEU B 1 334 ? 5.06071 11.46004 -41.55956 1.000 46.97040 333 LEU B C 1
ATOM 6969 O O . LEU B 1 334 ? 5.81161 11.08825 -40.64982 1.000 53.02953 333 LEU B O 1
ATOM 6974 N N . ALA B 1 335 ? 5.09526 10.91439 -42.77320 1.000 42.54444 334 ALA B N 1
ATOM 6975 C CA . ALA B 1 335 ? 6.06736 9.87397 -43.08667 1.000 43.34179 334 ALA B CA 1
ATOM 6976 C C . ALA B 1 335 ? 7.51597 10.36091 -43.01278 1.000 48.00524 334 ALA B C 1
ATOM 6977 O O . ALA B 1 335 ? 8.43264 9.54755 -42.82853 1.000 45.83410 334 ALA B O 1
ATOM 6979 N N . SER B 1 336 ? 7.76533 11.65504 -43.18248 1.000 47.82276 335 SER B N 1
ATOM 6980 C CA . SER B 1 336 ? 9.16358 12.04961 -43.27026 1.000 50.93257 335 SER B CA 1
ATOM 6981 C C . SER B 1 336 ? 9.80329 12.06580 -41.89569 1.000 54.05600 335 SER B C 1
ATOM 6982 O O . SER B 1 336 ? 10.95839 11.65277 -41.75456 1.000 63.58798 335 SER B O 1
ATOM 6985 N N . ILE B 1 337 ? 9.04351 12.50137 -40.87573 1.000 54.29558 336 ILE B N 1
ATOM 6986 C CA . ILE B 1 337 ? 9.50727 12.57633 -39.48836 1.000 45.09225 336 ILE B CA 1
ATOM 6987 C C . ILE B 1 337 ? 9.33836 11.26446 -38.73388 1.000 49.49704 336 ILE B C 1
ATOM 6988 O O . ILE B 1 337 ? 9.69858 11.18692 -37.55023 1.000 57.64286 336 ILE B O 1
ATOM 6993 N N . GLY B 1 338 ? 8.78959 10.23580 -39.36729 1.000 46.20173 337 GLY B N 1
ATOM 6994 C CA . GLY B 1 338 ? 8.69267 8.94391 -38.72742 1.000 44.25462 337 GLY B CA 1
ATOM 6995 C C . GLY B 1 338 ? 7.50157 8.76359 -37.82438 1.000 43.72741 337 GLY B C 1
ATOM 6996 O O . GLY B 1 338 ? 7.43541 7.75371 -37.12215 1.000 46.83295 337 GLY B O 1
ATOM 6997 N N . PHE B 1 339 ? 6.56329 9.70728 -37.81130 1.000 43.59100 338 PHE B N 1
ATOM 6998 C CA . PHE B 1 339 ? 5.38361 9.56417 -36.97420 1.000 40.66953 338 PHE B CA 1
ATOM 6999 C C . PHE B 1 339 ? 4.58554 8.33644 -37.37155 1.000 41.96726 338 PHE B C 1
ATOM 7000 O O . PHE B 1 339 ? 4.50025 7.98586 -38.54888 1.000 48.80976 338 PHE B O 1
ATOM 7008 N N . GLU B 1 340 ? 3.99162 7.68123 -36.38026 1.000 45.55626 339 GLU B N 1
ATOM 7009 C CA . GLU B 1 340 ? 3.18068 6.50229 -36.63945 1.000 46.52513 339 GLU B CA 1
ATOM 7010 C C . GLU B 1 340 ? 2.02395 6.46298 -35.66085 1.000 41.91513 339 GLU B C 1
ATOM 7011 O O . GLU B 1 340 ? 2.15285 6.88974 -34.51387 1.000 46.41060 339 GLU B O 1
ATOM 7017 N N . MET B 1 341 ? 0.89326 5.97608 -36.14412 1.000 42.34943 340 MET B N 1
ATOM 7018 C CA . MET B 1 341 ? -0.26423 5.65318 -35.33508 1.000 40.55802 340 MET B CA 1
ATOM 7019 C C . MET B 1 341 ? -0.42894 4.14371 -35.34376 1.000 41.53594 340 MET B C 1
ATOM 7020 O O . MET B 1 341 ? -0.32889 3.50509 -36.39790 1.000 48.28202 340 MET B O 1
ATOM 7025 N N . ILE B 1 342 ? -0.68297 3.56570 -34.18638 1.000 36.59090 341 ILE B N 1
ATOM 7026 C CA . ILE B 1 342 ? -1.06627 2.16668 -34.12090 1.000 42.59985 341 ILE B CA 1
ATOM 7027 C C . ILE B 1 342 ? -2.57731 2.08433 -33.90722 1.000 46.27237 341 ILE B C 1
ATOM 7028 O O . ILE B 1 342 ? -3.12997 2.71509 -32.99314 1.000 44.14519 341 ILE B O 1
ATOM 7033 N N . TYR B 1 343 ? -3.24364 1.29176 -34.74323 1.000 45.76148 342 TYR B N 1
ATOM 7034 C CA . TYR B 1 343 ? -4.69151 1.30302 -34.85608 1.000 43.78121 342 TYR B CA 1
ATOM 7035 C C . TYR B 1 343 ? -5.35302 0.20165 -34.03764 1.000 43.73421 342 TYR B C 1
ATOM 7036 O O . TYR B 1 343 ? -4.76104 -0.83805 -33.72957 1.000 39.53269 342 TYR B O 1
ATOM 7045 N N . GLU B 1 344 ? -6.60615 0.46274 -33.68246 1.000 39.28340 343 GLU B N 1
ATOM 7046 C CA . GLU B 1 344 ? -7.48787 -0.54590 -33.11686 1.000 41.48375 343 GLU B CA 1
ATOM 7047 C C . GLU B 1 344 ? -8.10533 -1.28432 -34.29695 1.000 42.05763 343 GLU B C 1
ATOM 7048 O O . GLU B 1 344 ? -9.04843 -0.78878 -34.91147 1.000 41.50360 343 GLU B O 1
ATOM 7054 N N . VAL B 1 345 ? -7.58163 -2.47951 -34.60932 1.000 40.18651 344 VAL B N 1
ATOM 7055 C CA . VAL B 1 345 ? -7.86331 -3.12164 -35.89482 1.000 38.22885 344 VAL B CA 1
ATOM 7056 C C . VAL B 1 345 ? -9.16053 -3.92628 -35.88665 1.000 42.48671 344 VAL B C 1
ATOM 7057 O O . VAL B 1 345 ? -9.81803 -4.03395 -36.92577 1.000 43.00751 344 VAL B O 1
ATOM 7061 N N . ALA B 1 346 ? -9.54278 -4.52593 -34.75465 1.000 44.22041 345 ALA B N 1
ATOM 7062 C CA . ALA B 1 346 ? -10.80919 -5.24983 -34.64596 1.000 40.27346 345 ALA B CA 1
ATOM 7063 C C . ALA B 1 346 ? -11.42295 -5.01605 -33.27187 1.000 40.88053 345 ALA B C 1
ATOM 7064 O O . ALA B 1 346 ? -10.73371 -4.65766 -32.31627 1.000 40.28357 345 ALA B O 1
ATOM 7066 N N . ALA B 1 347 ? -12.73690 -5.22720 -33.18939 1.000 40.16194 346 ALA B N 1
ATOM 7067 C CA . ALA B 1 347 ? -13.48801 -5.09536 -31.95025 1.000 34.05262 346 ALA B CA 1
ATOM 7068 C C . ALA B 1 347 ? -14.62088 -6.10842 -31.95816 1.000 36.97320 346 ALA B C 1
ATOM 7069 O O . ALA B 1 347 ? -15.03312 -6.60125 -33.00762 1.000 42.93381 346 ALA B O 1
ATOM 7071 N N . ILE B 1 348 ? -15.13317 -6.41194 -30.77427 1.000 39.33890 347 ILE B N 1
ATOM 7072 C CA . ILE B 1 348 ? -16.14259 -7.45466 -30.62428 1.000 36.10122 347 ILE B CA 1
ATOM 7073 C C . ILE B 1 348 ? -16.88164 -7.18101 -29.32582 1.000 40.04459 347 ILE B C 1
ATOM 7074 O O . ILE B 1 348 ? -16.27922 -6.75079 -28.33635 1.000 38.91598 347 ILE B O 1
ATOM 7079 N N . GLY B 1 349 ? -18.19838 -7.39072 -29.35073 1.000 39.08724 348 GLY B N 1
ATOM 7080 C CA . GLY B 1 349 ? -19.06872 -7.02296 -28.24998 1.000 34.67556 348 GLY B CA 1
ATOM 7081 C C . GLY B 1 349 ? -20.37320 -7.80075 -28.20229 1.000 39.65265 348 GLY B C 1
ATOM 7082 O O . GLY B 1 349 ? -21.07634 -7.91386 -29.20591 1.000 39.55761 348 GLY B O 1
ATOM 7083 N N . TYR B 1 350 ? -20.70419 -8.33319 -27.02567 1.000 44.05781 349 TYR B N 1
ATOM 7084 C CA . TYR B 1 350 ? -21.86849 -9.18403 -26.81348 1.000 35.09379 349 TYR B CA 1
ATOM 7085 C C . TYR B 1 350 ? -23.04614 -8.34213 -26.34949 1.000 41.46411 349 TYR B C 1
ATOM 7086 O O . TYR B 1 350 ? -22.89304 -7.49239 -25.46199 1.000 42.67157 349 TYR B O 1
ATOM 7095 N N . ARG B 1 351 ? -24.21410 -8.56825 -26.95514 1.000 42.68428 350 ARG B N 1
ATOM 7096 C CA . ARG B 1 351 ? -25.46549 -7.93449 -26.53723 1.000 45.40168 350 ARG B CA 1
ATOM 7097 C C . ARG B 1 351 ? -26.40325 -9.02604 -26.04468 1.000 47.91609 350 ARG B C 1
ATOM 7098 O O . ARG B 1 351 ? -26.89495 -9.83665 -26.83451 1.000 55.90867 350 ARG B O 1
ATOM 7106 N N . ASN B 1 352 ? -26.63960 -9.06120 -24.74550 1.000 51.18704 351 ASN B N 1
ATOM 7107 C CA . ASN B 1 352 ? -27.63463 -9.96353 -24.19495 1.000 51.59184 351 ASN B CA 1
ATOM 7108 C C . ASN B 1 352 ? -29.00571 -9.34784 -24.42445 1.000 55.50193 351 ASN B C 1
ATOM 7109 O O . ASN B 1 352 ? -29.21794 -8.17012 -24.12466 1.000 60.97897 351 ASN B O 1
ATOM 7114 N N . THR B 1 353 ? -29.92975 -10.12755 -24.98150 1.000 56.36145 352 THR B N 1
ATOM 7115 C CA . THR B 1 353 ? -31.20258 -9.55059 -25.40625 1.000 55.42133 352 THR B CA 1
ATOM 7116 C C . THR B 1 353 ? -31.91788 -8.87279 -24.24293 1.000 60.36887 352 THR B C 1
ATOM 7117 O O . THR B 1 353 ? -32.38186 -7.73086 -24.35541 1.000 58.48669 352 THR B O 1
ATOM 7121 N N . THR B 1 354 ? -31.98531 -9.56114 -23.10232 1.000 62.03049 353 THR B N 1
ATOM 7122 C CA . THR B 1 354 ? -32.82078 -9.11808 -21.99307 1.000 54.55838 353 THR B CA 1
ATOM 7123 C C . THR B 1 354 ? -32.27683 -7.85497 -21.34921 1.000 54.11829 353 THR B C 1
ATOM 7124 O O . THR B 1 354 ? -33.04758 -6.98419 -20.93652 1.000 57.80628 353 THR B O 1
ATOM 7128 N N . LEU B 1 355 ? -30.95484 -7.74377 -21.23100 1.000 55.14164 354 LEU B N 1
ATOM 7129 C CA . LEU B 1 355 ? -30.38587 -6.55732 -20.60786 1.000 50.50812 354 LEU B CA 1
ATOM 7130 C C . LEU B 1 355 ? -30.56448 -5.33713 -21.49749 1.000 53.23603 354 LEU B C 1
ATOM 7131 O O . LEU B 1 355 ? -30.82677 -4.24108 -20.99266 1.000 54.25843 354 LEU B O 1
ATOM 7136 N N . THR B 1 356 ? -30.43319 -5.50269 -22.82446 1.000 51.65240 355 THR B N 1
ATOM 7137 C CA . THR B 1 356 ? -30.56834 -4.35623 -23.72753 1.000 54.60951 355 THR B CA 1
ATOM 7138 C C . THR B 1 356 ? -31.97112 -3.77617 -23.66322 1.000 57.40190 355 THR B C 1
ATOM 7139 O O . THR B 1 356 ? -32.14943 -2.54976 -23.66552 1.000 57.55292 355 THR B O 1
ATOM 7143 N N . ALA B 1 357 ? -32.97683 -4.65443 -23.60816 1.000 54.10276 356 ALA B N 1
ATOM 7144 C CA . ALA B 1 357 ? -34.36772 -4.22736 -23.53582 1.000 49.77072 356 ALA B CA 1
ATOM 7145 C C . ALA B 1 357 ? -34.64602 -3.40058 -22.28325 1.000 53.70773 356 ALA B C 1
ATOM 7146 O O . ALA B 1 357 ? -35.29754 -2.35368 -22.35399 1.000 63.03249 356 ALA B O 1
ATOM 7148 N N . ILE B 1 358 ? -34.16316 -3.84708 -21.12633 1.000 52.17464 357 ILE B N 1
ATOM 7149 C CA . ILE B 1 358 ? -34.54568 -3.20647 -19.87236 1.000 53.46759 357 ILE B CA 1
ATOM 7150 C C . ILE B 1 358 ? -33.57511 -2.10355 -19.46676 1.000 53.61202 357 ILE B C 1
ATOM 7151 O O . ILE B 1 358 ? -33.67411 -1.56857 -18.35255 1.000 57.00017 357 ILE B O 1
ATOM 7156 N N . THR B 1 359 ? -32.64167 -1.74448 -20.35655 1.000 51.62280 358 THR B N 1
ATOM 7157 C CA . THR B 1 359 ? -31.64962 -0.71419 -20.06045 1.000 52.30487 358 THR B CA 1
ATOM 7158 C C . THR B 1 359 ? -31.55371 0.29393 -21.19784 1.000 56.09334 358 THR B C 1
ATOM 7159 O O . THR B 1 359 ? -31.73775 -0.03453 -22.37651 1.000 51.85817 358 THR B O 1
ATOM 7163 N N . ARG B 1 360 ? -31.25203 1.52977 -20.81382 1.000 57.91015 359 ARG B N 1
ATOM 7164 C CA . ARG B 1 360 ? -30.92701 2.60839 -21.72877 1.000 60.58179 359 ARG B CA 1
ATOM 7165 C C . ARG B 1 360 ? -29.48159 2.47305 -22.20827 1.000 58.14564 359 ARG B C 1
ATOM 7166 O O . ARG B 1 360 ? -28.66254 1.81768 -21.55982 1.000 58.36823 359 ARG B O 1
ATOM 7168 N N . PRO B 1 361 ? -29.14766 3.04701 -23.36689 1.000 62.42068 360 PRO B N 1
ATOM 7169 C CA . PRO B 1 361 ? -27.73842 3.06794 -23.78706 1.000 64.66920 360 PRO B CA 1
ATOM 7170 C C . PRO B 1 361 ? -26.87638 3.79344 -22.76370 1.000 63.45020 360 PRO B C 1
ATOM 7171 O O . PRO B 1 361 ? -27.32745 4.71717 -22.07791 1.000 52.04921 360 PRO B O 1
ATOM 7175 N N . GLY B 1 362 ? -25.61828 3.35271 -22.66308 1.000 60.90162 361 GLY B N 1
ATOM 7176 C CA . GLY B 1 362 ? -24.69127 3.88578 -21.68874 1.000 53.91868 361 GLY B CA 1
ATOM 7177 C C . GLY B 1 362 ? -24.70939 3.18964 -20.35008 1.000 54.62719 361 GLY B C 1
ATOM 7178 O O . GLY B 1 362 ? -23.82975 3.45628 -19.51920 1.000 57.37259 361 GLY B O 1
ATOM 7179 N N . SER B 1 363 ? -25.68142 2.31122 -20.11395 1.000 54.08878 362 SER B N 1
ATOM 7180 C CA . SER B 1 363 ? -25.72045 1.55460 -18.87620 1.000 44.56101 362 SER B CA 1
ATOM 7181 C C . SER B 1 363 ? -24.44073 0.74731 -18.72962 1.000 48.08278 362 SER B C 1
ATOM 7182 O O . SER B 1 363 ? -23.84705 0.29264 -19.71244 1.000 49.16294 362 SER B O 1
ATOM 7185 N N . GLU B 1 364 ? -23.99363 0.60596 -17.48172 1.000 53.65500 363 GLU B N 1
ATOM 7186 C CA . GLU B 1 364 ? -22.85687 -0.25800 -17.19613 1.000 47.43959 363 GLU B CA 1
ATOM 7187 C C . GLU B 1 364 ? -23.13900 -1.70914 -17.57969 1.000 47.27859 363 GLU B C 1
ATOM 7188 O O . GLU B 1 364 ? -22.19296 -2.46993 -17.82307 1.000 46.86229 363 GLU B O 1
ATOM 7194 N N . TYR B 1 365 ? -24.41922 -2.10199 -17.66171 1.000 42.24168 364 TYR B N 1
ATOM 7195 C CA . TYR B 1 365 ? -24.77105 -3.47213 -18.01544 1.000 43.94900 364 TYR B CA 1
ATOM 7196 C C . TYR B 1 365 ? -24.52413 -3.77105 -19.48481 1.000 49.78615 364 TYR B C 1
ATOM 7197 O O . TYR B 1 365 ? -24.51064 -4.95017 -19.87580 1.000 45.05660 364 TYR B O 1
ATOM 7206 N N . ARG B 1 366 ? -24.33667 -2.72611 -20.29577 1.000 52.48863 365 ARG B N 1
ATOM 7207 C CA . ARG B 1 366 ? -23.96347 -2.83225 -21.69693 1.000 47.20843 365 ARG B CA 1
ATOM 7208 C C . ARG B 1 366 ? -22.46642 -2.72193 -21.89925 1.000 45.63953 365 ARG B C 1
ATOM 7209 O O . ARG B 1 366 ? -22.01835 -2.64590 -23.04897 1.000 48.04899 365 ARG B O 1
ATOM 7217 N N . LYS B 1 367 ? -21.68230 -2.71281 -20.81703 1.000 40.73157 366 LYS B N 1
ATOM 7218 C CA . LYS B 1 367 ? -20.24291 -2.50875 -20.92082 1.000 40.36774 366 LYS B CA 1
ATOM 7219 C C . LYS B 1 367 ? -19.43393 -3.67235 -20.35393 1.000 38.16249 366 LYS B C 1
ATOM 7220 O O . LYS B 1 367 ? -18.24981 -3.49589 -20.05497 1.000 36.93245 366 LYS B O 1
ATOM 7226 N N . LEU B 1 368 ? -20.02444 -4.86774 -20.24286 1.000 37.84880 367 LEU B N 1
ATOM 7227 C CA . LEU B 1 368 ? -19.38084 -5.97956 -19.54150 1.000 36.29550 367 LEU B CA 1
ATOM 7228 C C . LEU B 1 368 ? -18.48282 -6.83185 -20.43322 1.000 36.26376 367 LEU B C 1
ATOM 7229 O O . LEU B 1 368 ? -17.35121 -7.13357 -20.05233 1.000 39.13825 367 LEU B O 1
ATOM 7234 N N . LEU B 1 369 ? -18.97291 -7.25347 -21.59786 1.000 37.26039 368 LEU B N 1
ATOM 7235 C CA . LEU B 1 369 ? -18.30744 -8.24954 -22.44530 1.000 35.49674 368 LEU B CA 1
ATOM 7236 C C . LEU B 1 369 ? -17.96440 -7.63364 -23.80555 1.000 38.14179 368 LEU B C 1
ATOM 7237 O O . LEU B 1 369 ? -18.80081 -7.60117 -24.71334 1.000 40.40081 368 LEU B O 1
ATOM 7242 N N . SER B 1 370 ? -16.72643 -7.16199 -23.94202 1.000 35.49697 369 SER B N 1
ATOM 7243 C CA . SER B 1 370 ? -16.25888 -6.39731 -25.08534 1.000 30.71255 369 SER B CA 1
ATOM 7244 C C . SER B 1 370 ? -14.74815 -6.49089 -25.14464 1.000 34.23696 369 SER B C 1
ATOM 7245 O O . SER B 1 370 ? -14.07878 -6.43977 -24.11634 1.000 34.73823 369 SER B O 1
ATOM 7248 N N . ALA B 1 371 ? -14.21344 -6.59792 -26.34922 1.000 38.04364 370 ALA B N 1
ATOM 7249 C CA . ALA B 1 371 ? -12.77482 -6.55422 -26.50666 1.000 35.21742 370 ALA B CA 1
ATOM 7250 C C . ALA B 1 371 ? -12.48373 -5.89180 -27.83679 1.000 38.30556 370 ALA B C 1
ATOM 7251 O O . ALA B 1 371 ? -13.37082 -5.71325 -28.67835 1.000 34.34332 370 ALA B O 1
ATOM 7253 N N . LEU B 1 372 ? -11.22569 -5.50222 -27.99081 1.000 33.34011 371 LEU B N 1
ATOM 7254 C CA . LEU B 1 372 ? -10.71837 -4.98935 -29.23980 1.000 33.90121 371 LEU B CA 1
ATOM 7255 C C . LEU B 1 372 ? -9.22412 -5.25118 -29.26053 1.000 37.34903 371 LEU B C 1
ATOM 7256 O O . LEU B 1 372 ? -8.60048 -5.42612 -28.21274 1.000 37.18564 371 LEU B O 1
ATOM 7261 N N . TRP B 1 373 ? -8.65979 -5.31049 -30.46754 1.000 37.28534 372 TRP B N 1
ATOM 7262 C CA . TRP B 1 373 ? -7.23848 -5.55047 -30.65424 1.000 34.98532 372 TRP B CA 1
ATOM 7263 C C . TRP B 1 373 ? -6.55512 -4.30129 -31.18443 1.000 38.89491 372 TRP B C 1
ATOM 7264 O O . TRP B 1 373 ? -7.16314 -3.49907 -31.89451 1.000 42.57642 372 TRP B O 1
ATOM 7275 N N . ARG B 1 374 ? -5.27719 -4.15589 -30.84440 1.000 34.22148 373 ARG B N 1
ATOM 7276 C CA . ARG B 1 374 ? -4.48031 -3.00912 -31.24847 1.000 36.15502 373 ARG B CA 1
ATOM 7277 C C . ARG B 1 374 ? -3.11820 -3.49982 -31.70984 1.000 39.96076 373 ARG B C 1
ATOM 7278 O O . ARG B 1 374 ? -2.50400 -4.31767 -31.02211 1.000 43.36374 373 ARG B O 1
ATOM 7286 N N . GLU B 1 375 ? -2.64545 -3.00059 -32.85526 1.000 36.64418 374 GLU B N 1
ATOM 7287 C CA . GLU B 1 375 ? -1.37184 -3.45255 -33.39571 1.000 35.88075 374 GLU B CA 1
ATOM 7288 C C . GLU B 1 375 ? -0.24651 -3.24431 -32.39447 1.000 42.22258 374 GLU B C 1
ATOM 7289 O O . GLU B 1 375 ? -0.17663 -2.21294 -31.72054 1.000 45.96982 374 GLU B O 1
ATOM 7295 N N . SER B 1 376 ? 0.65451 -4.22408 -32.31468 1.000 42.28177 375 SER B N 1
ATOM 7296 C CA . SER B 1 376 ? 1.81533 -4.01247 -31.46663 1.000 43.31525 375 SER B CA 1
ATOM 7297 C C . SER B 1 376 ? 2.82767 -3.10642 -32.17053 1.000 49.49793 375 SER B C 1
ATOM 7298 O O . SER B 1 376 ? 3.04179 -3.22800 -33.38008 1.000 51.29035 375 SER B O 1
ATOM 7301 N N . PRO B 1 377 ? 3.48942 -2.21297 -31.43154 1.000 50.62350 376 PRO B N 1
ATOM 7302 C CA . PRO B 1 377 ? 4.51222 -1.35960 -32.04427 1.000 47.85635 376 PRO B CA 1
ATOM 7303 C C . PRO B 1 377 ? 5.84064 -2.04883 -32.26762 1.000 45.23233 376 PRO B C 1
ATOM 7304 O O . PRO B 1 377 ? 6.70732 -1.47408 -32.92918 1.000 45.46022 376 PRO B O 1
ATOM 7308 N N . VAL B 1 378 ? 6.03202 -3.25361 -31.74173 1.000 50.64469 377 VAL B N 1
ATOM 7309 C CA . VAL B 1 378 ? 7.37442 -3.81693 -31.65584 1.000 49.37585 377 VAL B CA 1
ATOM 7310 C C . VAL B 1 378 ? 7.95602 -4.07810 -33.04358 1.000 53.57945 377 VAL B C 1
ATOM 7311 O O . VAL B 1 378 ? 9.13577 -3.80205 -33.28483 1.000 49.88475 377 VAL B O 1
ATOM 7315 N N . SER B 1 379 ? 7.14354 -4.58988 -33.98548 1.000 55.71466 378 SER B N 1
ATOM 7316 C CA . SER B 1 379 ? 7.64253 -4.93645 -35.32417 1.000 53.79770 378 SER B CA 1
ATOM 7317 C C . SER B 1 379 ? 8.09017 -3.73138 -36.15416 1.000 54.61887 378 SER B C 1
ATOM 7318 O O . SER B 1 379 ? 8.68545 -3.92514 -37.21652 1.000 56.28280 378 SER B O 1
ATOM 7321 N N . ARG B 1 380 ? 7.82443 -2.50525 -35.71310 1.000 53.29010 379 ARG B N 1
ATOM 7322 C CA . ARG B 1 380 ? 8.16811 -1.30825 -36.46502 1.000 48.89071 379 ARG B CA 1
ATOM 7323 C C . ARG B 1 380 ? 9.32310 -0.53003 -35.85475 1.000 55.58508 379 ARG B C 1
ATOM 7324 O O . ARG B 1 380 ? 9.41923 0.68201 -36.07100 1.000 60.88852 379 ARG B O 1
ATOM 7332 N N . VAL B 1 381 ? 10.18157 -1.17515 -35.07246 1.000 53.30448 380 VAL B N 1
ATOM 7333 C CA . VAL B 1 381 ? 11.31078 -0.48516 -34.46479 1.000 53.34216 380 VAL B CA 1
ATOM 7334 C C . VAL B 1 381 ? 12.56831 -1.32253 -34.64114 1.000 54.31260 380 VAL B C 1
ATOM 7335 O O . VAL B 1 381 ? 12.51989 -2.55531 -34.69186 1.000 56.72866 380 VAL B O 1
ATOM 7339 N N . ALA B 1 382 ? 13.70291 -0.63736 -34.73954 1.000 55.08862 381 ALA B N 1
ATOM 7340 C CA . ALA B 1 382 ? 14.96882 -1.28571 -35.04278 1.000 52.42219 381 ALA B CA 1
ATOM 7341 C C . ALA B 1 382 ? 15.54837 -1.97971 -33.81399 1.000 53.86488 381 ALA B C 1
ATOM 7342 O O . ALA B 1 382 ? 15.37637 -1.52228 -32.68100 1.000 60.11622 381 ALA B O 1
ATOM 7344 N N . GLU B 1 383 ? 16.27558 -3.07843 -34.05651 1.000 48.68324 382 GLU B N 1
ATOM 7345 C CA . GLU B 1 383 ? 16.93659 -3.83584 -32.99259 1.000 56.54045 382 GLU B CA 1
ATOM 7346 C C . GLU B 1 383 ? 17.78016 -2.97239 -32.05198 1.000 57.21848 382 GLU B C 1
ATOM 7347 O O . GLU B 1 383 ? 18.13237 -3.43147 -30.96158 1.000 59.78581 382 GLU B O 1
ATOM 7349 N N . HIS B 1 384 ? 18.11331 -1.74399 -32.44630 1.000 56.85992 383 HIS B N 1
ATOM 7350 C CA . HIS B 1 384 ? 18.87764 -0.80836 -31.63391 1.000 50.21496 383 HIS B CA 1
ATOM 7351 C C . HIS B 1 384 ? 18.05529 0.37908 -31.14919 1.000 50.45514 383 HIS B C 1
ATOM 7352 O O . HIS B 1 384 ? 18.58677 1.22729 -30.42828 1.000 58.00664 383 HIS B O 1
ATOM 7359 N N . GLU B 1 385 ? 16.79957 0.50109 -31.55513 1.000 48.44174 384 GLU B N 1
ATOM 7360 C CA . GLU B 1 385 ? 15.96584 1.53678 -30.97073 1.000 46.55676 384 GLU B CA 1
ATOM 7361 C C . GLU B 1 385 ? 15.35176 1.01944 -29.67300 1.000 41.81115 384 GLU B C 1
ATOM 7362 O O . GLU B 1 385 ? 15.34410 -0.18357 -29.40142 1.000 42.80867 384 GLU B O 1
ATOM 7368 N N . GLN B 1 386 ? 14.84526 1.94884 -28.86167 1.000 43.51268 385 GLN B N 1
ATOM 7369 C CA . GLN B 1 386 ? 14.30274 1.65348 -27.53426 1.000 42.31248 385 GLN B CA 1
ATOM 7370 C C . GLN B 1 386 ? 12.89939 2.24204 -27.43114 1.000 41.91713 385 GLN B C 1
ATOM 7371 O O . GLN B 1 386 ? 12.72029 3.44194 -27.65288 1.000 49.08577 385 GLN B O 1
ATOM 7377 N N . LEU B 1 387 ? 11.90405 1.41019 -27.11098 1.000 33.44221 386 LEU B N 1
ATOM 7378 C CA . LEU B 1 387 ? 10.52543 1.87493 -26.95052 1.000 35.92043 386 LEU B CA 1
ATOM 7379 C C . LEU B 1 387 ? 10.22853 2.24028 -25.49334 1.000 42.36608 386 LEU B C 1
ATOM 7380 O O . LEU B 1 387 ? 10.47955 1.44433 -24.58351 1.000 44.83503 386 LEU B O 1
ATOM 7385 N N . THR B 1 388 ? 9.66522 3.42323 -25.26374 1.000 38.97289 387 THR B N 1
ATOM 7386 C CA . THR B 1 388 ? 9.30541 3.76582 -23.89504 1.000 42.35205 387 THR B CA 1
ATOM 7387 C C . THR B 1 388 ? 8.03919 4.60890 -23.82675 1.000 44.54701 387 THR B C 1
ATOM 7388 O O . THR B 1 388 ? 7.78666 5.45715 -24.68880 1.000 45.40784 387 THR B O 1
ATOM 7392 N N . THR B 1 389 ? 7.25123 4.36921 -22.78267 1.000 44.95494 388 THR B N 1
ATOM 7393 C CA . THR B 1 389 ? 6.10702 5.22641 -22.52380 1.000 45.11766 388 THR B CA 1
ATOM 7394 C C . THR B 1 389 ? 6.57432 6.66035 -22.34791 1.000 42.33057 388 THR B C 1
ATOM 7395 O O . THR B 1 389 ? 7.55935 6.92338 -21.65807 1.000 44.38711 388 THR B O 1
ATOM 7399 N N . MET B 1 390 ? 5.86549 7.59583 -22.98106 1.000 42.59124 389 MET B N 1
ATOM 7400 C CA . MET B 1 390 ? 6.22133 8.99725 -22.81549 1.000 39.72550 389 MET B CA 1
ATOM 7401 C C . MET B 1 390 ? 6.14773 9.42265 -21.34716 1.000 43.98550 389 MET B C 1
ATOM 7402 O O . MET B 1 390 ? 6.76880 10.42119 -20.96438 1.000 45.97840 389 MET B O 1
ATOM 7407 N N . ALA B 1 391 ? 5.43123 8.67508 -20.50306 1.000 44.92168 390 ALA B N 1
ATOM 7408 C CA . ALA B 1 391 ? 5.35598 9.03585 -19.09191 1.000 40.06387 390 ALA B CA 1
ATOM 7409 C C . ALA B 1 391 ? 6.71362 8.92690 -18.40505 1.000 43.19504 390 ALA B C 1
ATOM 7410 O O . ALA B 1 391 ? 6.92882 9.56874 -17.36988 1.000 40.21372 390 ALA B O 1
ATOM 7412 N N . ALA B 1 392 ? 7.64085 8.14762 -18.97455 1.000 44.97903 391 ALA B N 1
ATOM 7413 C CA . ALA B 1 392 ? 8.97869 8.01977 -18.40558 1.000 40.69279 391 ALA B CA 1
ATOM 7414 C C . ALA B 1 392 ? 9.68721 9.36117 -18.26957 1.000 45.41551 391 ALA B C 1
ATOM 7415 O O . ALA B 1 392 ? 10.60424 9.47318 -17.45049 1.000 50.25659 391 ALA B O 1
ATOM 7417 N N . LEU B 1 393 ? 9.29634 10.37545 -19.05757 1.000 44.21329 392 LEU B N 1
ATOM 7418 C CA . LEU B 1 393 ? 9.89919 11.69885 -18.92317 1.000 42.46376 392 LEU B CA 1
ATOM 7419 C C . LEU B 1 393 ? 9.53261 12.34238 -17.58729 1.000 49.82131 392 LEU B C 1
ATOM 7420 O O . LEU B 1 393 ? 10.27920 13.18859 -17.06991 1.000 50.20544 392 LEU B O 1
ATOM 7425 N N . LEU B 1 394 ? 8.40164 11.95403 -17.01029 1.000 42.45389 393 LEU B N 1
ATOM 7426 C CA . LEU B 1 394 ? 8.01233 12.46668 -15.71134 1.000 37.59578 393 LEU B CA 1
ATOM 7427 C C . LEU B 1 394 ? 8.44807 11.55537 -14.57195 1.000 44.82868 393 LEU B C 1
ATOM 7428 O O . LEU B 1 394 ? 8.16015 11.85268 -13.40486 1.000 44.16151 393 LEU B O 1
ATOM 7433 N N . HIS B 1 395 ? 9.17948 10.48964 -14.87298 1.000 41.82782 394 HIS B N 1
ATOM 7434 C CA . HIS B 1 395 ? 9.54432 9.52010 -13.85788 1.000 43.41825 394 HIS B CA 1
ATOM 7435 C C . HIS B 1 395 ? 10.67771 10.01175 -12.96439 1.000 50.29547 394 HIS B C 1
ATOM 7436 O O . HIS B 1 395 ? 11.59304 10.70584 -13.41408 1.000 56.48446 394 HIS B O 1
ATOM 7443 N N . ILE B 1 396 ? 10.61232 9.62593 -11.68426 1.000 49.29089 395 ILE B N 1
ATOM 7444 C CA . ILE B 1 396 ? 11.68349 9.84703 -10.71442 1.000 46.70980 395 ILE B CA 1
ATOM 7445 C C . ILE B 1 396 ? 11.86762 8.58569 -9.87081 1.000 49.95848 395 ILE B C 1
ATOM 7446 O O . ILE B 1 396 ? 10.88739 7.97323 -9.43237 1.000 53.43116 395 ILE B O 1
ATOM 7451 N N . ASP B 1 397 ? 13.12240 8.19238 -9.63394 1.000 48.53274 396 ASP B N 1
ATOM 7452 C CA . ASP B 1 397 ? 13.35634 6.97023 -8.87417 1.000 49.76781 396 ASP B CA 1
ATOM 7453 C C . ASP B 1 397 ? 13.22912 7.22982 -7.36366 1.000 50.75344 396 ASP B C 1
ATOM 7454 O O . ASP B 1 397 ? 12.92150 8.33846 -6.90863 1.000 45.06558 396 ASP B O 1
ATOM 7459 N N . HIS B 1 398 ? 13.42872 6.16292 -6.57835 1.000 52.68093 397 HIS B N 1
ATOM 7460 C CA . HIS B 1 398 ? 13.33511 6.23400 -5.12172 1.000 53.04994 397 HIS B CA 1
ATOM 7461 C C . HIS B 1 398 ? 14.34859 7.19472 -4.52813 1.000 55.64516 397 HIS B C 1
ATOM 7462 O O . HIS B 1 398 ? 14.13872 7.68720 -3.40791 1.000 56.45017 397 HIS B O 1
ATOM 7469 N N . ASN B 1 399 ? 15.43284 7.46757 -5.26410 1.000 52.71372 398 ASN B N 1
ATOM 7470 C CA . ASN B 1 399 ? 16.54126 8.31157 -4.84096 1.000 49.26236 398 ASN B CA 1
ATOM 7471 C C . ASN B 1 399 ? 16.40138 9.76403 -5.27484 1.000 50.02709 398 ASN B C 1
ATOM 7472 O O . ASN B 1 399 ? 17.31929 10.55165 -5.03991 1.000 55.28250 398 ASN B O 1
ATOM 7477 N N . GLY B 1 400 ? 15.29884 10.14324 -5.91009 1.000 54.01670 399 GLY B N 1
ATOM 7478 C CA . GLY B 1 400 ? 15.16213 11.50818 -6.38274 1.000 53.52122 399 GLY B CA 1
ATOM 7479 C C . GLY B 1 400 ? 15.81517 11.81337 -7.71184 1.000 42.76837 399 GLY B C 1
ATOM 7480 O O . GLY B 1 400 ? 15.98723 12.98556 -8.04453 1.000 43.74122 399 GLY B O 1
ATOM 7481 N N . ILE B 1 401 ? 16.15108 10.79937 -8.50093 1.000 45.39664 400 ILE B N 1
ATOM 7482 C CA . ILE B 1 401 ? 16.90723 10.97914 -9.73825 1.000 55.04059 400 ILE B CA 1
ATOM 7483 C C . ILE B 1 401 ? 15.91674 11.00888 -10.90110 1.000 56.50023 400 ILE B C 1
ATOM 7484 O O . ILE B 1 401 ? 15.27435 9.97894 -11.18085 1.000 52.83314 400 ILE B O 1
ATOM 7489 N N . PRO B 1 402 ? 15.75663 12.13634 -11.59996 1.000 52.70698 401 PRO B N 1
ATOM 7490 C CA . PRO B 1 402 ? 14.82303 12.16124 -12.73003 1.000 48.17499 401 PRO B CA 1
ATOM 7491 C C . PRO B 1 402 ? 15.35377 11.32335 -13.88258 1.000 53.90802 401 PRO B C 1
ATOM 7492 O O . PRO B 1 402 ? 16.49506 11.48770 -14.32608 1.000 54.75918 401 PRO B O 1
ATOM 7496 N N . LEU B 1 403 ? 14.51589 10.38390 -14.32880 1.000 51.41758 402 LEU B N 1
ATOM 7497 C CA . LEU B 1 403 ? 14.88888 9.48043 -15.40361 1.000 44.92798 402 LEU B CA 1
ATOM 7498 C C . LEU B 1 403 ? 15.06922 10.23499 -16.70990 1.000 55.95969 402 LEU B C 1
ATOM 7499 O O . LEU B 1 403 ? 15.83395 9.79106 -17.58011 1.000 53.61750 402 LEU B O 1
ATOM 7504 N N . ALA B 1 404 ? 14.37210 11.36749 -16.87421 1.000 50.48942 403 ALA B N 1
ATOM 7505 C CA . ALA B 1 404 ? 14.55606 12.15208 -18.08769 1.000 49.52150 403 ALA B CA 1
ATOM 7506 C C . ALA B 1 404 ? 16.02912 12.48903 -18.28487 1.000 48.07566 403 ALA B C 1
ATOM 7507 O O . ALA B 1 404 ? 16.60327 12.21393 -19.34329 1.000 50.67302 403 ALA B O 1
ATOM 7509 N N . GLY B 1 405 ? 16.67679 13.01980 -17.24824 1.000 44.25444 404 GLY B N 1
ATOM 7510 C CA . GLY B 1 405 ? 18.09081 13.34461 -17.34919 1.000 49.61008 404 GLY B CA 1
ATOM 7511 C C . GLY B 1 405 ? 19.00728 12.15426 -17.58153 1.000 52.50127 404 GLY B C 1
ATOM 7512 O O . GLY B 1 405 ? 20.15925 12.33741 -17.98141 1.000 51.04193 404 GLY B O 1
ATOM 7513 N N . GLU B 1 406 ? 18.53502 10.93680 -17.33384 1.000 58.14467 405 GLU B N 1
ATOM 7514 C CA . GLU B 1 406 ? 19.36963 9.77845 -17.62898 1.000 56.92882 405 GLU B CA 1
ATOM 7515 C C . GLU B 1 406 ? 19.31206 9.42060 -19.10211 1.000 53.03848 405 GLU B C 1
ATOM 7516 O O . GLU B 1 406 ? 20.31112 8.96613 -19.66088 1.000 59.01915 405 GLU B O 1
ATOM 7522 N N . PHE B 1 407 ? 18.15352 9.60209 -19.73946 1.000 54.05674 406 PHE B N 1
ATOM 7523 C CA . PHE B 1 407 ? 18.09718 9.59452 -21.20013 1.000 53.38178 406 PHE B CA 1
ATOM 7524 C C . PHE B 1 407 ? 18.98901 10.68142 -21.76787 1.000 53.56349 406 PHE B C 1
ATOM 7525 O O . PHE B 1 407 ? 19.77599 10.44740 -22.69405 1.000 52.77763 406 PHE B O 1
ATOM 7533 N N . ILE B 1 408 ? 18.85735 11.88762 -21.21227 1.000 49.91519 407 ILE B N 1
ATOM 7534 C CA . ILE B 1 408 ? 19.59221 13.04792 -21.68887 1.000 45.96640 407 ILE B CA 1
ATOM 7535 C C . ILE B 1 408 ? 21.09309 12.81960 -21.57119 1.000 52.37356 407 ILE B C 1
ATOM 7536 O O . ILE B 1 408 ? 21.84684 13.03374 -22.53014 1.000 55.28380 407 ILE B O 1
ATOM 7541 N N . GLN B 1 409 ? 21.55025 12.34157 -20.41090 1.000 56.37274 408 GLN B N 1
ATOM 7542 C CA . GLN B 1 409 ? 22.97788 12.06881 -20.25725 1.000 58.39371 408 GLN B CA 1
ATOM 7543 C C . GLN B 1 409 ? 23.40465 10.88300 -21.11613 1.000 65.30078 408 GLN B C 1
ATOM 7544 O O . GLN B 1 409 ? 24.46159 10.93171 -21.75442 1.000 72.49489 408 GLN B O 1
ATOM 7550 N N . LYS B 1 410 ? 22.58960 9.82844 -21.18259 1.000 62.66004 409 LYS B N 1
ATOM 7551 C CA . LYS B 1 410 ? 22.94325 8.70422 -22.04066 1.000 58.93304 409 LYS B CA 1
ATOM 7552 C C . LYS B 1 410 ? 23.03197 9.13167 -23.49547 1.000 53.85579 409 LYS B C 1
ATOM 7553 O O . LYS B 1 410 ? 23.78091 8.53381 -24.27194 1.000 55.14772 409 LYS B O 1
ATOM 7559 N N . SER B 1 411 ? 22.28794 10.16666 -23.87735 1.000 51.08387 410 SER B N 1
ATOM 7560 C CA . SER B 1 411 ? 22.18464 10.51147 -25.28803 1.000 56.22094 410 SER B CA 1
ATOM 7561 C C . SER B 1 411 ? 23.47049 11.15425 -25.79212 1.000 58.26668 410 SER B C 1
ATOM 7562 O O . SER B 1 411 ? 24.02461 10.74189 -26.81623 1.000 55.51119 410 SER B O 1
ATOM 7565 N N . GLY B 1 412 ? 23.97934 12.14261 -25.07138 1.000 60.88384 411 GLY B N 1
ATOM 7566 C CA . GLY B 1 412 ? 25.10346 12.93071 -25.51906 1.000 54.59777 411 GLY B CA 1
ATOM 7567 C C . GLY B 1 412 ? 24.71528 14.32510 -25.93753 1.000 50.93842 411 GLY B C 1
ATOM 7568 O O . GLY B 1 412 ? 25.56352 15.22476 -25.92001 1.000 50.74717 411 GLY B O 1
ATOM 7569 N N . LEU B 1 413 ? 23.45146 14.53366 -26.28498 1.000 44.58521 412 LEU B N 1
ATOM 7570 C CA . LEU B 1 413 ? 22.97058 15.86101 -26.61486 1.000 50.63674 412 LEU B CA 1
ATOM 7571 C C . LEU B 1 413 ? 22.97880 16.78305 -25.37764 1.000 53.02046 412 LEU B C 1
ATOM 7572 O O . LEU B 1 413 ? 23.22839 16.37129 -24.23908 1.000 48.08388 412 LEU B O 1
ATOM 7577 N N . ALA B 1 414 ? 22.72975 18.06335 -25.62698 1.000 56.27437 413 ALA B N 1
ATOM 7578 C CA . ALA B 1 414 ? 22.59126 19.05230 -24.57754 1.000 49.58014 413 ALA B CA 1
ATOM 7579 C C . ALA B 1 414 ? 21.14173 19.08403 -24.11495 1.000 57.61364 413 ALA B C 1
ATOM 7580 O O . ALA B 1 414 ? 20.27536 18.41079 -24.67021 1.000 59.15769 413 ALA B O 1
ATOM 7582 N N . ALA B 1 415 ? 20.86538 19.87921 -23.08432 1.000 62.97992 414 ALA B N 1
ATOM 7583 C CA . ALA B 1 415 ? 19.48239 20.06311 -22.65942 1.000 66.14701 414 ALA B CA 1
ATOM 7584 C C . ALA B 1 415 ? 18.62484 20.58201 -23.80723 1.000 66.61949 414 ALA B C 1
ATOM 7585 O O . ALA B 1 415 ? 17.55243 20.03827 -24.09410 1.000 60.83654 414 ALA B O 1
ATOM 7587 N N . GLN B 1 416 ? 19.08515 21.63735 -24.47869 1.000 62.05560 415 GLN B N 1
ATOM 7588 C CA . GLN B 1 416 ? 18.35349 22.14651 -25.63091 1.000 63.48963 415 GLN B CA 1
ATOM 7589 C C . GLN B 1 416 ? 18.14877 21.06861 -26.68827 1.000 63.35967 415 GLN B C 1
ATOM 7590 O O . GLN B 1 416 ? 17.02201 20.84103 -27.14422 1.000 61.76001 415 GLN B O 1
ATOM 7596 N N . GLU B 1 417 ? 19.22936 20.39391 -27.09596 1.000 61.55301 416 GLU B N 1
ATOM 7597 C CA . GLU B 1 417 ? 19.14956 19.55437 -28.29166 1.000 64.41039 416 GLU B CA 1
ATOM 7598 C C . GLU B 1 417 ? 18.20937 18.36722 -28.08771 1.000 66.00880 416 GLU B C 1
ATOM 7599 O O . GLU B 1 417 ? 17.47488 17.97897 -29.00969 1.000 64.60478 416 GLU B O 1
ATOM 7605 N N . TRP B 1 418 ? 18.19694 17.79283 -26.88571 1.000 62.32167 417 TRP B N 1
ATOM 7606 C CA . TRP B 1 418 ? 17.23191 16.74317 -26.58763 1.000 54.66254 417 TRP B CA 1
ATOM 7607 C C . TRP B 1 418 ? 15.80065 17.28088 -26.64707 1.000 56.16210 417 TRP B C 1
ATOM 7608 O O . TRP B 1 418 ? 14.92332 16.66782 -27.26842 1.000 56.97981 417 TRP B O 1
ATOM 7619 N N . LEU B 1 419 ? 15.55169 18.44819 -26.03835 1.000 50.48156 418 LEU B N 1
ATOM 7620 C CA . LEU B 1 419 ? 14.19440 18.98415 -26.02242 1.000 46.82331 418 LEU B CA 1
ATOM 7621 C C . LEU B 1 419 ? 13.72092 19.30507 -27.42992 1.000 52.96899 418 LEU B C 1
ATOM 7622 O O . LEU B 1 419 ? 12.57172 19.02022 -27.78861 1.000 52.29927 418 LEU B O 1
ATOM 7627 N N . ALA B 1 420 ? 14.59798 19.88810 -28.24865 1.000 56.98554 419 ALA B N 1
ATOM 7628 C CA . ALA B 1 420 ? 14.19111 20.29399 -29.58874 1.000 52.57534 419 ALA B CA 1
ATOM 7629 C C . ALA B 1 420 ? 13.77868 19.09290 -30.41708 1.000 52.63690 419 ALA B C 1
ATOM 7630 O O . ALA B 1 420 ? 12.79259 19.15369 -31.15840 1.000 53.12511 419 ALA B O 1
ATOM 7632 N N . ARG B 1 421 ? 14.51070 17.98422 -30.28149 1.000 52.81802 420 ARG B N 1
ATOM 7633 C CA . ARG B 1 421 ? 14.20071 16.77393 -31.03674 1.000 52.43114 420 ARG B CA 1
ATOM 7634 C C . ARG B 1 421 ? 12.95848 16.07610 -30.50932 1.000 53.72338 420 ARG B C 1
ATOM 7635 O O . ARG B 1 421 ? 12.13575 15.57815 -31.28899 1.000 53.50995 420 ARG B O 1
ATOM 7643 N N . TYR B 1 422 ? 12.82875 15.98091 -29.19088 1.000 49.96417 421 TYR B N 1
ATOM 7644 C CA . TYR B 1 422 ? 11.58959 15.46628 -28.64304 1.000 44.95412 421 TYR B CA 1
ATOM 7645 C C . TYR B 1 422 ? 10.40772 16.31379 -29.09976 1.000 47.12638 421 TYR B C 1
ATOM 7646 O O . TYR B 1 422 ? 9.33745 15.78260 -29.41335 1.000 47.81856 421 TYR B O 1
ATOM 7655 N N . LEU B 1 423 ? 10.59100 17.63114 -29.18753 1.000 46.00508 422 LEU B N 1
ATOM 7656 C CA . LEU B 1 423 ? 9.49293 18.48012 -29.63849 1.000 48.51594 422 LEU B CA 1
ATOM 7657 C C . LEU B 1 423 ? 9.13342 18.22534 -31.10869 1.000 50.72764 422 LEU B C 1
ATOM 7658 O O . LEU B 1 423 ? 7.96081 18.33996 -31.48783 1.000 46.65741 422 LEU B O 1
ATOM 7663 N N . ARG B 1 424 ? 10.11207 17.87725 -31.95238 1.000 51.11206 423 ARG B N 1
ATOM 7664 C CA . ARG B 1 424 ? 9.78906 17.55082 -33.33914 1.000 49.39042 423 ARG B CA 1
ATOM 7665 C C . ARG B 1 424 ? 9.10698 16.19850 -33.43953 1.000 47.25207 423 ARG B C 1
ATOM 7666 O O . ARG B 1 424 ? 8.15479 16.04070 -34.20981 1.000 48.10871 423 ARG B O 1
ATOM 7674 N N . ALA B 1 425 ? 9.55366 15.22237 -32.64314 1.000 45.53972 424 ALA B N 1
ATOM 7675 C CA . ALA B 1 425 ? 8.98868 13.87907 -32.68763 1.000 43.20680 424 ALA B CA 1
ATOM 7676 C C . ALA B 1 425 ? 7.56672 13.78166 -32.14380 1.000 43.40612 424 ALA B C 1
ATOM 7677 O O . ALA B 1 425 ? 6.92292 12.75676 -32.36774 1.000 45.42281 424 ALA B O 1
ATOM 7679 N N . TYR B 1 426 ? 7.04899 14.79581 -31.45264 1.000 42.26926 425 TYR B N 1
ATOM 7680 C CA . TYR B 1 426 ? 5.78244 14.61262 -30.74963 1.000 40.20333 425 TYR B CA 1
ATOM 7681 C C . TYR B 1 426 ? 4.87123 15.83271 -30.83649 1.000 40.50380 425 TYR B C 1
ATOM 7682 O O . TYR B 1 426 ? 3.66710 15.70547 -31.08172 1.000 36.10569 425 TYR B O 1
ATOM 7691 N N . LEU B 1 427 ? 5.42671 17.02057 -30.60900 1.000 44.37405 426 LEU B N 1
ATOM 7692 C CA . LEU B 1 427 ? 4.61629 18.22998 -30.66992 1.000 38.35612 426 LEU B CA 1
ATOM 7693 C C . LEU B 1 427 ? 4.22988 18.54991 -32.10912 1.000 45.37699 426 LEU B C 1
ATOM 7694 O O . LEU B 1 427 ? 3.07505 18.89301 -32.38905 1.000 45.34271 426 LEU B O 1
ATOM 7699 N N . HIS B 1 428 ? 5.17232 18.41298 -33.04191 1.000 46.57970 427 HIS B N 1
ATOM 7700 C CA . HIS B 1 428 ? 4.87513 18.74540 -34.43348 1.000 46.44254 427 HIS B CA 1
ATOM 7701 C C . HIS B 1 428 ? 3.76984 17.86163 -35.01329 1.000 44.80038 427 HIS B C 1
ATOM 7702 O O . HIS B 1 428 ? 2.77756 18.41181 -35.52218 1.000 45.80767 427 HIS B O 1
ATOM 7709 N N . PRO B 1 429 ? 3.83755 16.52544 -34.94820 1.000 41.38189 428 PRO B N 1
ATOM 7710 C CA . PRO B 1 429 ? 2.72448 15.72897 -35.50242 1.000 42.78093 428 PRO B CA 1
ATOM 7711 C C . PRO B 1 429 ? 1.37000 16.02605 -34.87450 1.000 46.42233 428 PRO B C 1
ATOM 7712 O O . PRO B 1 429 ? 0.35808 16.04147 -35.59084 1.000 49.55880 428 PRO B O 1
ATOM 7716 N N . ILE B 1 430 ? 1.31529 16.26450 -33.56109 1.000 42.99179 429 ILE B N 1
ATOM 7717 C CA . ILE B 1 430 ? 0.06226 16.68552 -32.93399 1.000 42.51754 429 ILE B CA 1
ATOM 7718 C C . ILE B 1 430 ? -0.45054 17.96251 -33.57869 1.000 47.11481 429 ILE B C 1
ATOM 7719 O O . ILE B 1 430 ? -1.63773 18.07208 -33.91232 1.000 51.13970 429 ILE B O 1
ATOM 7724 N N . ILE B 1 431 ? 0.42988 18.96613 -33.72082 1.000 47.10995 430 ILE B N 1
ATOM 7725 C CA . ILE B 1 431 ? 0.03086 20.21873 -34.36023 1.000 48.17438 430 ILE B CA 1
ATOM 7726 C C . ILE B 1 431 ? -0.43635 19.93958 -35.77236 1.000 44.03188 430 ILE B C 1
ATOM 7727 O O . ILE B 1 431 ? -1.47476 20.44196 -36.21644 1.000 47.46704 430 ILE B O 1
ATOM 7732 N N . TYR B 1 432 ? 0.32290 19.11803 -36.49198 1.000 41.44874 431 TYR B N 1
ATOM 7733 C CA . TYR B 1 432 ? 0.03151 18.86623 -37.89346 1.000 42.74894 431 TYR B CA 1
ATOM 7734 C C . TYR B 1 432 ? -1.31250 18.16706 -38.05672 1.000 49.98183 431 TYR B C 1
ATOM 7735 O O . TYR B 1 432 ? -2.13638 18.56740 -38.88744 1.000 50.23578 431 TYR B O 1
ATOM 7744 N N . LEU B 1 433 ? -1.56106 17.12501 -37.25821 1.000 49.06874 432 LEU B N 1
ATOM 7745 C CA . LEU B 1 433 ? -2.85589 16.45523 -37.31563 1.000 46.69379 432 LEU B CA 1
ATOM 7746 C C . LEU B 1 433 ? -4.00228 17.43675 -37.08878 1.000 42.51148 432 LEU B C 1
ATOM 7747 O O . LEU B 1 433 ? -5.03102 17.36660 -37.76684 1.000 42.04563 432 LEU B O 1
ATOM 7752 N N . LEU B 1 434 ? -3.83273 18.37243 -36.15427 1.000 46.54992 433 LEU B N 1
ATOM 7753 C CA . LEU B 1 434 ? -4.92013 19.27198 -35.78102 1.000 50.41251 433 LEU B CA 1
ATOM 7754 C C . LEU B 1 434 ? -5.12660 20.37760 -36.81322 1.000 50.24910 433 LEU B C 1
ATOM 7755 O O . LEU B 1 434 ? -6.26383 20.74423 -37.12173 1.000 47.57777 433 LEU B O 1
ATOM 7760 N N . TYR B 1 435 ? -4.04805 20.92986 -37.34521 1.000 46.94327 434 TYR B N 1
ATOM 7761 C CA . TYR B 1 435 ? -4.17843 22.03466 -38.27616 1.000 47.67291 434 TYR B CA 1
ATOM 7762 C C . TYR B 1 435 ? -4.36871 21.57557 -39.71201 1.000 46.96663 434 TYR B C 1
ATOM 7763 O O . TYR B 1 435 ? -5.06201 22.24917 -40.47928 1.000 50.07477 434 TYR B O 1
ATOM 7772 N N . ARG B 1 436 ? -3.77947 20.44936 -40.09887 1.000 41.49957 435 ARG B N 1
ATOM 7773 C CA . ARG B 1 436 ? -3.88822 20.00709 -41.48190 1.000 47.26297 435 ARG B CA 1
ATOM 7774 C C . ARG B 1 436 ? -5.14985 19.17791 -41.71580 1.000 48.97157 435 ARG B C 1
ATOM 7775 O O . ARG B 1 436 ? -5.87491 19.40200 -42.69523 1.000 43.94551 435 ARG B O 1
ATOM 7783 N N . TYR B 1 437 ? -5.43031 18.23419 -40.81410 1.000 48.19756 436 TYR B N 1
ATOM 7784 C CA . TYR B 1 437 ? -6.57346 17.34367 -40.93828 1.000 45.68768 436 TYR B CA 1
ATOM 7785 C C . TYR B 1 437 ? -7.67117 17.61416 -39.91798 1.000 48.64725 436 TYR B C 1
ATOM 7786 O O . TYR B 1 437 ? -8.72265 16.97501 -39.98835 1.000 55.68362 436 TYR B O 1
ATOM 7795 N N . GLU B 1 438 ? -7.46468 18.52591 -38.96954 1.000 47.05893 437 GLU B N 1
ATOM 7796 C CA . GLU B 1 438 ? -8.48163 18.85567 -37.96439 1.000 51.30593 437 GLU B CA 1
ATOM 7797 C C . GLU B 1 438 ? -8.87719 17.63520 -37.11659 1.000 53.64787 437 GLU B C 1
ATOM 7798 O O . GLU B 1 438 ? -10.06023 17.36453 -36.88328 1.000 49.57422 437 GLU B O 1
ATOM 7804 N N . PHE B 1 439 ? -7.86087 16.90416 -36.63891 1.000 52.14173 438 PHE B N 1
ATOM 7805 C CA . PHE B 1 439 ? -8.01947 15.81909 -35.67387 1.000 46.30442 438 PHE B CA 1
ATOM 7806 C C . PHE B 1 439 ? -7.37866 16.20620 -34.35122 1.000 50.38163 438 PHE B C 1
ATOM 7807 O O . PHE B 1 439 ? -6.18667 16.54114 -34.30697 1.000 49.73597 438 PHE B O 1
ATOM 7815 N N . LYS B 1 440 ? -8.15669 16.11491 -33.27746 1.000 54.55446 439 LYS B N 1
ATOM 7816 C CA . LYS B 1 440 ? -7.64846 16.11592 -31.91286 1.000 53.33583 439 LYS B CA 1
ATOM 7817 C C . LYS B 1 440 ? -7.54872 14.67038 -31.43184 1.000 48.34501 439 LYS B C 1
ATOM 7818 O O . LYS B 1 440 ? -8.30353 13.80594 -31.87420 1.000 50.05937 439 LYS B O 1
ATOM 7824 N N . PHE B 1 441 ? -6.60820 14.39189 -30.53811 1.000 48.06373 440 PHE B N 1
ATOM 7825 C CA . PHE B 1 441 ? -6.72422 13.12175 -29.82010 1.000 48.72740 440 PHE B CA 1
ATOM 7826 C C . PHE B 1 441 ? -6.55523 13.36363 -28.32486 1.000 48.09805 440 PHE B C 1
ATOM 7827 O O . PHE B 1 441 ? -7.12204 14.31614 -27.78292 1.000 51.23736 440 PHE B O 1
ATOM 7835 N N . SER B 1 442 ? -5.78023 12.51935 -27.65092 1.000 45.71655 441 SER B N 1
ATOM 7836 C CA . SER B 1 442 ? -5.49059 12.67640 -26.22549 1.000 47.99951 441 SER B CA 1
ATOM 7837 C C . SER B 1 442 ? -4.01240 12.39244 -26.01438 1.000 50.86993 441 SER B C 1
ATOM 7838 O O . SER B 1 442 ? -3.62444 11.32199 -25.52591 1.000 50.79515 441 SER B O 1
ATOM 7841 N N . PRO B 1 443 ? -3.15210 13.33735 -26.36040 1.000 47.05735 442 PRO B N 1
ATOM 7842 C CA . PRO B 1 443 ? -1.70740 13.06343 -26.44944 1.000 44.37552 442 PRO B CA 1
ATOM 7843 C C . PRO B 1 443 ? -0.96932 13.23394 -25.12141 1.000 48.04621 442 PRO B C 1
ATOM 7844 O O . PRO B 1 443 ? -0.00839 14.00179 -25.01369 1.000 48.64722 442 PRO B O 1
ATOM 7848 N N . HIS B 1 444 ? -1.41176 12.50107 -24.09843 1.000 51.21671 443 HIS B N 1
ATOM 7849 C CA . HIS B 1 444 ? -0.77732 12.51343 -22.79038 1.000 43.83254 443 HIS B CA 1
ATOM 7850 C C . HIS B 1 444 ? 0.08655 11.27041 -22.61217 1.000 49.56243 443 HIS B C 1
ATOM 7851 O O . HIS B 1 444 ? 0.14596 10.39566 -23.47874 1.000 53.82523 443 HIS B O 1
ATOM 7858 N N . GLY B 1 445 ? 0.74038 11.18149 -21.44951 1.000 49.77639 444 GLY B N 1
ATOM 7859 C CA . GLY B 1 445 ? 1.83961 10.23914 -21.28224 1.000 42.18537 444 GLY B CA 1
ATOM 7860 C C . GLY B 1 445 ? 1.46600 8.79542 -21.54090 1.000 42.67344 444 GLY B C 1
ATOM 7861 O O . GLY B 1 445 ? 2.30061 8.00940 -22.00003 1.000 44.54169 444 GLY B O 1
ATOM 7862 N N . GLU B 1 446 ? 0.21651 8.42106 -21.25280 1.000 45.34081 445 GLU B N 1
ATOM 7863 C CA . GLU B 1 446 ? -0.21682 7.04985 -21.51054 1.000 45.92608 445 GLU B CA 1
ATOM 7864 C C . GLU B 1 446 ? -0.19680 6.72472 -22.99980 1.000 49.53629 445 GLU B C 1
ATOM 7865 O O . GLU B 1 446 ? 0.20769 5.62727 -23.39642 1.000 54.61004 445 GLU B O 1
ATOM 7871 N N . ASN B 1 447 ? -0.61137 7.67138 -23.84038 1.000 49.31100 446 ASN B N 1
ATOM 7872 C CA . ASN B 1 447 ? -0.94827 7.39683 -25.23052 1.000 47.05656 446 ASN B CA 1
ATOM 7873 C C . ASN B 1 447 ? 0.19901 7.59685 -26.21377 1.000 46.50590 446 ASN B C 1
ATOM 7874 O O . ASN B 1 447 ? 0.01396 7.29683 -27.39821 1.000 45.39708 446 ASN B O 1
ATOM 7879 N N . LEU B 1 448 ? 1.36273 8.08912 -25.77956 1.000 42.79758 447 LEU B N 1
ATOM 7880 C CA . LEU B 1 448 ? 2.52522 8.21779 -26.65449 1.000 42.41138 447 LEU B CA 1
ATOM 7881 C C . LEU B 1 448 ? 3.60919 7.23172 -26.24002 1.000 40.25520 447 LEU B C 1
ATOM 7882 O O . LEU B 1 448 ? 3.98731 7.17946 -25.07043 1.000 46.70402 447 LEU B O 1
ATOM 7887 N N . ILE B 1 449 ? 4.09231 6.44665 -27.19463 1.000 39.08768 448 ILE B N 1
ATOM 7888 C CA . ILE B 1 449 ? 5.27448 5.61062 -27.02762 1.000 43.16120 448 ILE B CA 1
ATOM 7889 C C . ILE B 1 449 ? 6.42023 6.26839 -27.78118 1.000 51.14444 448 ILE B C 1
ATOM 7890 O O . ILE B 1 449 ? 6.29952 6.54042 -28.98407 1.000 49.93370 448 ILE B O 1
ATOM 7895 N N . LEU B 1 450 ? 7.53335 6.50156 -27.08586 1.000 47.73984 449 LEU B N 1
ATOM 7896 C CA . LEU B 1 450 ? 8.69201 7.18821 -27.64413 1.000 43.17740 449 LEU B CA 1
ATOM 7897 C C . LEU B 1 450 ? 9.71571 6.18275 -28.14769 1.000 46.83692 449 LEU B C 1
ATOM 7898 O O . LEU B 1 450 ? 10.10616 5.27725 -27.40224 1.000 45.82390 449 LEU B O 1
ATOM 7903 N N . VAL B 1 451 ? 10.16189 6.35251 -29.39783 1.000 45.34633 450 VAL B N 1
ATOM 7904 C CA . VAL B 1 451 ? 11.26944 5.56645 -29.94778 1.000 45.31142 450 VAL B CA 1
ATOM 7905 C C . VAL B 1 451 ? 12.57175 6.31870 -29.69957 1.000 45.75281 450 VAL B C 1
ATOM 7906 O O . VAL B 1 451 ? 12.71650 7.47911 -30.09951 1.000 43.43323 450 VAL B O 1
ATOM 7910 N N . LEU B 1 452 ? 13.52432 5.64946 -29.05474 1.000 46.74398 451 LEU B N 1
ATOM 7911 C CA . LEU B 1 452 ? 14.78960 6.24402 -28.65832 1.000 45.11913 451 LEU B CA 1
ATOM 7912 C C . LEU B 1 452 ? 15.94523 5.48924 -29.28270 1.000 46.48011 451 LEU B C 1
ATOM 7913 O O . LEU B 1 452 ? 15.89363 4.26447 -29.42547 1.000 48.64203 451 LEU B O 1
ATOM 7918 N N . ASP B 1 453 ? 16.99163 6.23455 -29.62829 1.000 50.66225 452 ASP B N 1
ATOM 7919 C CA . ASP B 1 453 ? 18.26583 5.68681 -30.07577 1.000 52.27356 452 ASP B CA 1
ATOM 7920 C C . ASP B 1 453 ? 19.34492 6.17695 -29.12240 1.000 52.93720 452 ASP B C 1
ATOM 7921 O O . ASP B 1 453 ? 19.58837 7.38669 -29.02636 1.000 49.00316 452 ASP B O 1
ATOM 7926 N N . GLY B 1 454 ? 19.96971 5.24532 -28.40698 1.000 49.78830 453 GLY B N 1
ATOM 7927 C CA . GLY B 1 454 ? 20.92537 5.60064 -27.37956 1.000 48.74827 453 GLY B CA 1
ATOM 7928 C C . GLY B 1 454 ? 20.47349 6.74608 -26.49403 1.000 56.85846 453 GLY B C 1
ATOM 7929 O O . GLY B 1 454 ? 21.30670 7.52986 -26.02779 1.000 58.76054 453 GLY B O 1
ATOM 7930 N N . GLY B 1 455 ? 19.16028 6.86656 -26.26474 1.000 51.06723 454 GLY B N 1
ATOM 7931 C CA . GLY B 1 455 ? 18.62556 7.90607 -25.41652 1.000 45.30434 454 GLY B CA 1
ATOM 7932 C C . GLY B 1 455 ? 18.22594 9.17681 -26.12286 1.000 48.92471 454 GLY B C 1
ATOM 7933 O O . GLY B 1 455 ? 17.84139 10.14608 -25.45341 1.000 48.41680 454 GLY B O 1
ATOM 7934 N N . ALA B 1 456 ? 18.30552 9.21671 -27.44048 1.000 52.12287 455 ALA B N 1
ATOM 7935 C CA . ALA B 1 456 ? 17.88979 10.44822 -28.08902 1.000 51.87106 455 ALA B CA 1
ATOM 7936 C C . ALA B 1 456 ? 16.56527 10.23514 -28.79959 1.000 46.39404 455 ALA B C 1
ATOM 7937 O O . ALA B 1 456 ? 16.34691 9.16688 -29.37921 1.000 45.52440 455 ALA B O 1
ATOM 7939 N N . PRO B 1 457 ? 15.66312 11.20918 -28.74764 1.000 42.04672 456 PRO B N 1
ATOM 7940 C CA . PRO B 1 457 ? 14.40225 11.09235 -29.48590 1.000 44.51871 456 PRO B CA 1
ATOM 7941 C C . PRO B 1 457 ? 14.66725 10.76883 -30.94649 1.000 50.09651 456 PRO B C 1
ATOM 7942 O O . PRO B 1 457 ? 15.62784 11.27192 -31.53352 1.000 56.42710 456 PRO B O 1
ATOM 7946 N N . VAL B 1 458 ? 13.82856 9.90003 -31.53113 1.000 44.84766 457 VAL B N 1
ATOM 7947 C CA . VAL B 1 458 ? 13.84617 9.72474 -32.98160 1.000 43.54930 457 VAL B CA 1
ATOM 7948 C C . VAL B 1 458 ? 12.43470 9.91877 -33.54308 1.000 48.66023 457 VAL B C 1
ATOM 7949 O O . VAL B 1 458 ? 12.26861 10.54177 -34.60154 1.000 53.28839 457 VAL B O 1
ATOM 7953 N N . ARG B 1 459 ? 11.40559 9.43598 -32.83903 1.000 46.91205 458 ARG B N 1
ATOM 7954 C CA . ARG B 1 459 ? 10.04146 9.48411 -33.36741 1.000 45.30629 458 ARG B CA 1
ATOM 7955 C C . ARG B 1 459 ? 9.08171 8.96924 -32.30958 1.000 46.88998 458 ARG B C 1
ATOM 7956 O O . ARG B 1 459 ? 9.49296 8.39343 -31.29889 1.000 54.91907 458 ARG B O 1
ATOM 7964 N N . ALA B 1 460 ? 7.79026 9.15125 -32.56926 1.000 45.84220 459 ALA B N 1
ATOM 7965 C CA . ALA B 1 460 ? 6.76187 8.82543 -31.59526 1.000 42.00650 459 ALA B CA 1
ATOM 7966 C C . ALA B 1 460 ? 5.62260 8.05352 -32.24392 1.000 45.69608 459 ALA B C 1
ATOM 7967 O O . ALA B 1 460 ? 5.32284 8.22834 -33.42935 1.000 43.09160 459 ALA B O 1
ATOM 7969 N N . VAL B 1 461 ? 4.97741 7.21013 -31.43559 1.000 47.61402 460 VAL B N 1
ATOM 7970 C CA . VAL B 1 461 ? 3.79026 6.45826 -31.82531 1.000 41.36038 460 VAL B CA 1
ATOM 7971 C C . VAL B 1 461 ? 2.62126 6.95738 -30.99783 1.000 41.81963 460 VAL B C 1
ATOM 7972 O O . VAL B 1 461 ? 2.76281 7.15887 -29.78739 1.000 45.00395 460 VAL B O 1
ATOM 7976 N N . LEU B 1 462 ? 1.46887 7.14538 -31.64194 1.000 41.22528 461 LEU B N 1
ATOM 7977 C CA . LEU B 1 462 ? 0.22971 7.53170 -30.97895 1.000 38.10206 461 LEU B CA 1
ATOM 7978 C C . LEU B 1 462 ? -0.69684 6.33172 -30.91071 1.000 42.90790 461 LEU B C 1
ATOM 7979 O O . LEU B 1 462 ? -0.60147 5.42055 -31.73130 1.000 42.37651 461 LEU B O 1
ATOM 7984 N N . LYS B 1 463 ? -1.60529 6.34253 -29.92430 1.000 50.62753 462 LYS B N 1
ATOM 7985 C CA . LYS B 1 463 ? -2.29624 5.11479 -29.53377 1.000 49.97274 462 LYS B CA 1
ATOM 7986 C C . LYS B 1 463 ? -3.81889 5.20192 -29.41811 1.000 55.33993 462 LYS B C 1
ATOM 7987 O O . LYS B 1 463 ? -4.53334 4.64669 -30.26072 1.000 63.15251 462 LYS B O 1
ATOM 7993 N N . ASP B 1 464 ? -4.33901 5.81510 -28.35733 1.000 50.43664 463 ASP B N 1
ATOM 7994 C CA . ASP B 1 464 ? -5.78580 5.78406 -28.11328 1.000 54.53984 463 ASP B CA 1
ATOM 7995 C C . ASP B 1 464 ? -6.46408 6.69540 -29.13393 1.000 53.89012 463 ASP B C 1
ATOM 7996 O O . ASP B 1 464 ? -6.32466 7.92071 -29.04443 1.000 57.44697 463 ASP B O 1
ATOM 8001 N N . ILE B 1 465 ? -7.17568 6.11854 -30.12028 1.000 49.30437 464 ILE B N 1
ATOM 8002 C CA . ILE B 1 465 ? -7.62183 6.91368 -31.27299 1.000 52.12847 464 ILE B CA 1
ATOM 8003 C C . ILE B 1 465 ? -9.12002 6.83472 -31.53461 1.000 49.24372 464 ILE B C 1
ATOM 8004 O O . ILE B 1 465 ? -9.78479 7.87034 -31.64422 1.000 49.29244 464 ILE B O 1
ATOM 8009 N N . GLY B 1 466 ? -9.65859 5.62933 -31.68389 1.000 43.88209 465 GLY B N 1
ATOM 8010 C CA . GLY B 1 466 ? -11.08703 5.49588 -31.91597 1.000 42.57136 465 GLY B CA 1
ATOM 8011 C C . GLY B 1 466 ? -11.95218 6.21322 -30.89340 1.000 49.97606 465 GLY B C 1
ATOM 8012 O O . GLY B 1 466 ? -12.68749 7.14226 -31.22718 1.000 50.98905 465 GLY B O 1
ATOM 8013 N N . GLU B 1 467 ? -11.84938 5.80226 -29.63136 1.000 53.08817 466 GLU B N 1
ATOM 8014 C CA . GLU B 1 467 ? -12.66838 6.33607 -28.55132 1.000 50.89156 466 GLU B CA 1
ATOM 8015 C C . GLU B 1 467 ? -12.32487 7.78044 -28.20180 1.000 53.62552 466 GLU B C 1
ATOM 8016 O O . GLU B 1 467 ? -13.12693 8.45152 -27.54376 1.000 65.23459 466 GLU B O 1
ATOM 8022 N N . GLU B 1 468 ? -11.19977 8.30539 -28.67709 1.000 52.10956 467 GLU B N 1
ATOM 8023 C CA . GLU B 1 468 ? -10.73504 9.61276 -28.24156 1.000 53.80802 467 GLU B CA 1
ATOM 8024 C C . GLU B 1 468 ? -10.79249 10.71486 -29.29758 1.000 58.27335 467 GLU B C 1
ATOM 8025 O O . GLU B 1 468 ? -10.59384 11.88745 -28.94213 1.000 57.91973 467 GLU B O 1
ATOM 8031 N N . ILE B 1 469 ? -11.04544 10.39500 -30.57011 1.000 56.06256 468 ILE B N 1
ATOM 8032 C CA . ILE B 1 469 ? -10.79280 11.35992 -31.64129 1.000 54.97803 468 ILE B CA 1
ATOM 8033 C C . ILE B 1 469 ? -11.94129 12.35245 -31.75312 1.000 56.19780 468 ILE B C 1
ATOM 8034 O O . ILE B 1 469 ? -13.11520 11.97137 -31.71870 1.000 62.39543 468 ILE B O 1
ATOM 8039 N N . CYS B 1 470 ? -11.59527 13.63683 -31.87321 1.000 59.27672 469 CYS B N 1
ATOM 8040 C CA . CYS B 1 470 ? -12.51992 14.69003 -32.27542 1.000 56.12397 469 CYS B CA 1
ATOM 8041 C C . CYS B 1 470 ? -12.25984 14.99398 -33.74074 1.000 53.50728 469 CYS B C 1
ATOM 8042 O O . CYS B 1 470 ? -11.13128 15.35517 -34.10358 1.000 49.42544 469 CYS B O 1
ATOM 8045 N N . ILE B 1 471 ? -13.28666 14.82155 -34.57978 1.000 55.64055 470 ILE B N 1
ATOM 8046 C CA . ILE B 1 471 ? -13.24797 15.26875 -35.96940 1.000 54.79666 470 ILE B CA 1
ATOM 8047 C C . ILE B 1 471 ? -13.91373 16.63591 -36.04631 1.000 59.61129 470 ILE B C 1
ATOM 8048 O O . ILE B 1 471 ? -15.09243 16.78345 -35.70383 1.000 61.15353 470 ILE B O 1
ATOM 8053 N N . PHE B 1 472 ? -13.15306 17.64002 -36.48097 1.000 57.22629 471 PHE B N 1
ATOM 8054 C CA . PHE B 1 472 ? -13.67432 18.99142 -36.60568 1.000 56.72235 471 PHE B CA 1
ATOM 8055 C C . PHE B 1 472 ? -14.17879 19.29230 -38.00994 1.000 60.79241 471 PHE B C 1
ATOM 8056 O O . PHE B 1 472 ? -15.19646 19.97553 -38.16348 1.000 66.73136 471 PHE B O 1
ATOM 8064 N N . ASP B 1 473 ? -13.50140 18.77496 -39.03071 1.000 64.70234 472 ASP B N 1
ATOM 8065 C CA . ASP B 1 473 ? -13.72401 19.13313 -40.43697 1.000 69.44256 472 ASP B CA 1
ATOM 8066 C C . ASP B 1 473 ? -14.48644 18.03660 -41.17546 1.000 76.21386 472 ASP B C 1
ATOM 8067 O O . ASP B 1 473 ? -14.05498 17.54941 -42.22768 1.000 72.05603 472 ASP B O 1
ATOM 8072 N N . ALA B 1 474 ? -15.64559 17.64582 -40.61500 1.000 75.84796 473 ALA B N 1
ATOM 8073 C CA . ALA B 1 474 ? -16.48322 16.54447 -41.08702 1.000 77.51178 473 ALA B CA 1
ATOM 8074 C C . ALA B 1 474 ? -16.83324 16.67824 -42.56888 1.000 86.13164 473 ALA B C 1
ATOM 8075 O O . ALA B 1 474 ? -17.76597 17.41704 -42.91803 1.000 90.63319 473 ALA B O 1
ATOM 8077 N N . PRO B 1 475 ? -16.12732 15.95819 -43.47648 1.000 81.60932 474 PRO B N 1
ATOM 8078 C CA . PRO B 1 475 ? -16.36759 16.13554 -44.91974 1.000 78.12849 474 PRO B CA 1
ATOM 8079 C C . PRO B 1 475 ? -17.66639 15.51258 -45.42053 1.000 80.45164 474 PRO B C 1
ATOM 8080 O O . PRO B 1 475 ? -18.49116 15.01737 -44.64139 1.000 76.77559 474 PRO B O 1
ATOM 8084 N N . ASP B 1 476 ? -17.83100 15.51536 -46.74885 1.000 82.11266 475 ASP B N 1
ATOM 8085 C CA . ASP B 1 476 ? -19.12577 15.20427 -47.34954 1.000 74.88668 475 ASP B CA 1
ATOM 8086 C C . ASP B 1 476 ? -19.50117 13.74320 -47.15536 1.000 73.09991 475 ASP B C 1
ATOM 8087 O O . ASP B 1 476 ? -20.66521 13.42743 -46.88274 1.000 75.63583 475 ASP B O 1
ATOM 8092 N N . ASP B 1 477 ? -18.53887 12.83671 -47.29820 1.000 71.95256 476 ASP B N 1
ATOM 8093 C CA . ASP B 1 477 ? -18.81591 11.40762 -47.23202 1.000 79.35915 476 ASP B CA 1
ATOM 8094 C C . ASP B 1 477 ? -18.16224 10.73267 -46.02015 1.000 80.59107 476 ASP B C 1
ATOM 8095 O O . ASP B 1 477 ? -17.81162 9.54903 -46.07479 1.000 76.16588 476 ASP B O 1
ATOM 8100 N N . ILE B 1 478 ? -18.01470 11.46661 -44.91708 1.000 76.29033 477 ILE B N 1
ATOM 8101 C CA . ILE B 1 478 ? -17.66692 10.87750 -43.62493 1.000 75.25647 477 ILE B CA 1
ATOM 8102 C C . ILE B 1 478 ? -18.69163 9.78783 -43.31917 1.000 79.69322 477 ILE B C 1
ATOM 8103 O O . ILE B 1 478 ? -19.90455 10.05986 -43.33013 1.000 79.45373 477 ILE B O 1
ATOM 8108 N N . PRO B 1 479 ? -18.27208 8.54167 -43.09123 1.000 70.95294 478 PRO B N 1
ATOM 8109 C CA . PRO B 1 479 ? -19.25493 7.48309 -42.84637 1.000 67.76069 478 PRO B CA 1
ATOM 8110 C C . PRO B 1 479 ? -20.07959 7.79585 -41.61079 1.000 67.89374 478 PRO B C 1
ATOM 8111 O O . PRO B 1 479 ? -19.60918 8.45054 -40.68121 1.000 66.42655 478 PRO B O 1
ATOM 8115 N N . GLU B 1 480 ? -21.34363 7.35582 -41.62730 1.000 73.57917 479 GLU B N 1
ATOM 8116 C CA . GLU B 1 480 ? -22.20546 7.55188 -40.46434 1.000 66.01927 479 GLU B CA 1
ATOM 8117 C C . GLU B 1 480 ? -21.63262 6.88393 -39.22568 1.000 70.21524 479 GLU B C 1
ATOM 8118 O O . GLU B 1 480 ? -22.05634 7.18868 -38.10444 1.000 76.38861 479 GLU B O 1
ATOM 8120 N N . SER B 1 481 ? -20.64894 6.00924 -39.40473 1.000 72.67237 480 SER B N 1
ATOM 8121 C CA . SER B 1 481 ? -19.94219 5.35615 -38.31334 1.000 72.73589 480 SER B CA 1
ATOM 8122 C C . SER B 1 481 ? -19.13007 6.34962 -37.47699 1.000 68.39745 480 SER B C 1
ATOM 8123 O O . SER B 1 481 ? -18.29574 5.94781 -36.66744 1.000 67.27972 480 SER B O 1
ATOM 8126 N N . CYS B 1 482 ? -19.35223 7.65034 -37.66260 1.000 66.56622 481 CYS B N 1
ATOM 8127 C CA . CYS B 1 482 ? -18.52402 8.67485 -37.03584 1.000 69.29714 481 CYS B CA 1
ATOM 8128 C C . CYS B 1 482 ? -19.34433 9.77684 -36.37087 1.000 75.79789 481 CYS B C 1
ATOM 8129 O O . CYS B 1 482 ? -18.77439 10.80701 -35.98736 1.000 73.22880 481 CYS B O 1
ATOM 8132 N N . ARG B 1 483 ? -20.65905 9.59554 -36.21558 1.000 75.73613 482 ARG B N 1
ATOM 8133 C CA . ARG B 1 483 ? -21.46601 10.63430 -35.58410 1.000 73.02493 482 ARG B CA 1
ATOM 8134 C C . ARG B 1 483 ? -20.88851 11.03005 -34.22970 1.000 75.62054 482 ARG B C 1
ATOM 8135 O O . ARG B 1 483 ? -20.90558 12.21046 -33.86318 1.000 80.27484 482 ARG B O 1
ATOM 8137 N N . ARG B 1 484 ? -20.33305 10.05915 -33.48967 1.000 73.24007 483 ARG B N 1
ATOM 8138 C CA . ARG B 1 484 ? -19.85019 10.33032 -32.13670 1.000 70.20674 483 ARG B CA 1
ATOM 8139 C C . ARG B 1 484 ? -18.58104 11.17722 -32.13377 1.000 67.51521 483 ARG B C 1
ATOM 8140 O O . ARG B 1 484 ? -18.33954 11.92387 -31.17932 1.000 66.22021 483 ARG B O 1
ATOM 8148 N N . ALA B 1 485 ? -17.76285 11.08710 -33.17906 1.000 65.16604 484 ALA B N 1
ATOM 8149 C CA . ALA B 1 485 ? -16.49520 11.80783 -33.18293 1.000 61.75041 484 ALA B CA 1
ATOM 8150 C C . ALA B 1 485 ? -16.60109 13.22160 -33.73892 1.000 64.07494 484 ALA B C 1
ATOM 8151 O O . ALA B 1 485 ? -15.79589 14.08382 -33.37089 1.000 62.20532 484 ALA B O 1
ATOM 8153 N N . VAL B 1 486 ? -17.56559 13.48190 -34.61640 1.000 65.87191 485 VAL B N 1
ATOM 8154 C CA . VAL B 1 486 ? -17.70344 14.79184 -35.24578 1.000 65.64989 485 VAL B CA 1
ATOM 8155 C C . VAL B 1 486 ? -18.37622 15.74146 -34.25974 1.000 69.06779 485 VAL B C 1
ATOM 8156 O O . VAL B 1 486 ? -19.52890 15.54026 -33.87045 1.000 73.24761 485 VAL B O 1
ATOM 8160 N N . THR B 1 487 ? -17.63559 16.76224 -33.82624 1.000 68.24352 486 THR B N 1
ATOM 8161 C CA . THR B 1 487 ? -18.11643 17.73878 -32.85302 1.000 73.54913 486 THR B CA 1
ATOM 8162 C C . THR B 1 487 ? -17.68463 19.12217 -33.31610 1.000 73.70427 486 THR B C 1
ATOM 8163 O O . THR B 1 487 ? -16.48722 19.37571 -33.46872 1.000 77.38420 486 THR B O 1
ATOM 8167 N N . GLU B 1 488 ? -18.64614 20.01056 -33.54902 1.000 72.79737 487 GLU B N 1
ATOM 8168 C CA . GLU B 1 488 ? -18.30638 21.40324 -33.79612 1.000 74.90734 487 GLU B CA 1
ATOM 8169 C C . GLU B 1 488 ? -17.74572 22.03434 -32.52274 1.000 82.75642 487 GLU B C 1
ATOM 8170 O O . GLU B 1 488 ? -18.01294 21.58197 -31.40344 1.000 85.15969 487 GLU B O 1
ATOM 8172 N N . GLU B 1 489 ? -16.94656 23.08636 -32.70296 1.000 85.21229 488 GLU B N 1
ATOM 8173 C CA . GLU B 1 489 ? -16.32754 23.77210 -31.57393 1.000 84.45526 488 GLU B CA 1
ATOM 8174 C C . GLU B 1 489 ? -15.90193 25.17091 -31.99904 1.000 86.94042 488 GLU B C 1
ATOM 8175 O O . GLU B 1 489 ? -15.33979 25.35428 -33.08610 1.000 76.59199 488 GLU B O 1
ATOM 8181 N N . ALA B 1 490 ? -16.16331 26.14173 -31.11870 1.000 85.90253 489 ALA B N 1
ATOM 8182 C CA . ALA B 1 490 ? -15.80294 27.53322 -31.36227 1.000 77.42024 489 ALA B CA 1
ATOM 8183 C C . ALA B 1 490 ? -14.36886 27.65888 -31.86319 1.000 77.71551 489 ALA B C 1
ATOM 8184 O O . ALA B 1 490 ? -13.45771 26.97527 -31.38296 1.000 78.12320 489 ALA B O 1
ATOM 8186 N N . ASP B 1 491 ? -14.17811 28.53822 -32.84856 1.000 71.34447 490 ASP B N 1
ATOM 8187 C CA . ASP B 1 491 ? -12.83365 28.81050 -33.33549 1.000 65.90907 490 ASP B CA 1
ATOM 8188 C C . ASP B 1 491 ? -11.96508 29.39884 -32.23424 1.000 67.94610 490 ASP B C 1
ATOM 8189 O O . ASP B 1 491 ? -10.78873 29.03566 -32.10065 1.000 67.23879 490 ASP B O 1
ATOM 8194 N N . GLU B 1 492 ? -12.54007 30.29261 -31.41872 1.000 66.18416 491 GLU B N 1
ATOM 8195 C CA . GLU B 1 492 ? -11.77814 31.00531 -30.39944 1.000 60.93105 491 GLU B CA 1
ATOM 8196 C C . GLU B 1 492 ? -11.04588 30.06826 -29.44500 1.000 64.92259 491 GLU B C 1
ATOM 8197 O O . GLU B 1 492 ? -10.10071 30.51278 -28.78325 1.000 60.46298 491 GLU B O 1
ATOM 8199 N N . ILE B 1 493 ? -11.44305 28.79036 -29.36480 1.000 66.53336 492 ILE B N 1
ATOM 8200 C CA . ILE B 1 493 ? -10.83209 27.83049 -28.44461 1.000 62.36370 492 ILE B CA 1
ATOM 8201 C C . ILE B 1 493 ? -10.09031 26.70307 -29.15711 1.000 60.46669 492 ILE B C 1
ATOM 8202 O O . ILE B 1 493 ? -9.57863 25.80335 -28.47850 1.000 65.98830 492 ILE B O 1
ATOM 8207 N N . ARG B 1 494 ? -9.97992 26.72091 -30.48560 1.000 59.55845 493 ARG B N 1
ATOM 8208 C CA . ARG B 1 494 ? -9.37296 25.56436 -31.14285 1.000 58.31547 493 ARG B CA 1
ATOM 8209 C C . ARG B 1 494 ? -7.91315 25.36982 -30.75688 1.000 57.10984 493 ARG B C 1
ATOM 8210 O O . ARG B 1 494 ? -7.41440 24.24122 -30.78831 1.000 56.83388 493 ARG B O 1
ATOM 8218 N N . ASN B 1 495 ? -7.20784 26.43324 -30.38380 1.000 58.48764 494 ASN B N 1
ATOM 8219 C CA . ASN B 1 495 ? -5.81038 26.22648 -30.02646 1.000 52.69907 494 ASN B CA 1
ATOM 8220 C C . ASN B 1 495 ? -5.65464 25.40930 -28.75375 1.000 53.51543 494 ASN B C 1
ATOM 8221 O O . ASN B 1 495 ? -4.54417 24.93701 -28.47405 1.000 55.57030 494 ASN B O 1
ATOM 8226 N N . LEU B 1 496 ? -6.73927 25.20624 -27.99758 1.000 51.69852 495 LEU B N 1
ATOM 8227 C CA . LEU B 1 496 ? -6.64985 24.43491 -26.76599 1.000 48.37452 495 LEU B CA 1
ATOM 8228 C C . LEU B 1 496 ? -6.19625 23.00371 -27.01623 1.000 53.50738 495 LEU B C 1
ATOM 8229 O O . LEU B 1 496 ? -5.69938 22.35983 -26.08580 1.000 53.75808 495 LEU B O 1
ATOM 8234 N N . GLY B 1 497 ? -6.33943 22.49533 -28.24759 1.000 49.05875 496 GLY B N 1
ATOM 8235 C CA . GLY B 1 497 ? -5.81194 21.18254 -28.57618 1.000 45.78383 496 GLY B CA 1
ATOM 8236 C C . GLY B 1 497 ? -4.30210 21.07706 -28.43803 1.000 52.15925 496 GLY B C 1
ATOM 8237 O O . GLY B 1 497 ? -3.76829 19.96297 -28.33401 1.000 49.67955 496 GLY B O 1
ATOM 8238 N N . VAL B 1 498 ? -3.59748 22.20642 -28.43353 1.000 48.51161 497 VAL B N 1
ATOM 8239 C CA . VAL B 1 498 ? -2.16465 22.24047 -28.18068 1.000 48.04172 497 VAL B CA 1
ATOM 8240 C C . VAL B 1 498 ? -1.85798 22.93817 -26.86332 1.000 49.36672 497 VAL B C 1
ATOM 8241 O O . VAL B 1 498 ? -1.10579 22.42056 -26.03387 1.000 50.90258 497 VAL B O 1
ATOM 8245 N N . LEU B 1 499 ? -2.45456 24.10428 -26.63881 1.000 45.96702 498 LEU B N 1
ATOM 8246 C CA . LEU B 1 499 ? -2.17613 24.82772 -25.40404 1.000 50.46662 498 LEU B CA 1
ATOM 8247 C C . LEU B 1 499 ? -2.62140 24.01893 -24.19020 1.000 50.49984 498 LEU B C 1
ATOM 8248 O O . LEU B 1 499 ? -1.81876 23.71697 -23.30594 1.000 53.08162 498 LEU B O 1
ATOM 8253 N N . SER B 1 500 ? -3.89416 23.61609 -24.15099 1.000 50.31340 499 SER B N 1
ATOM 8254 C CA . SER B 1 500 ? -4.41438 22.93572 -22.96841 1.000 43.92334 499 SER B CA 1
ATOM 8255 C C . SER B 1 500 ? -4.00510 21.46985 -22.91531 1.000 51.27993 499 SER B C 1
ATOM 8256 O O . SER B 1 500 ? -3.75619 20.93619 -21.83152 1.000 55.13976 499 SER B O 1
ATOM 8259 N N . ASP B 1 501 ? -3.92634 20.80184 -24.06044 1.000 52.52935 500 ASP B N 1
ATOM 8260 C CA . ASP B 1 501 ? -3.68373 19.36699 -24.06454 1.000 48.09631 500 ASP B CA 1
ATOM 8261 C C . ASP B 1 501 ? -2.21827 18.98844 -24.08736 1.000 51.22290 500 ASP B C 1
ATOM 8262 O O . ASP B 1 501 ? -1.88169 17.88904 -23.64625 1.000 57.02660 500 ASP B O 1
ATOM 8267 N N . VAL B 1 502 ? -1.33161 19.82714 -24.60312 1.000 46.37894 501 VAL B N 1
ATOM 8268 C CA . VAL B 1 502 ? 0.09556 19.53653 -24.59616 1.000 47.54485 501 VAL B CA 1
ATOM 8269 C C . VAL B 1 502 ? 0.85131 20.46721 -23.65078 1.000 55.52380 501 VAL B C 1
ATOM 8270 O O . VAL B 1 502 ? 1.69007 20.02091 -22.86344 1.000 52.34723 501 VAL B O 1
ATOM 8274 N N . PHE B 1 503 ? 0.56264 21.76832 -23.70840 1.000 54.28132 502 PHE B N 1
ATOM 8275 C CA . PHE B 1 503 ? 1.31445 22.70881 -22.88696 1.000 51.87732 502 PHE B CA 1
ATOM 8276 C C . PHE B 1 503 ? 0.91837 22.58082 -21.41906 1.000 51.32196 502 PHE B C 1
ATOM 8277 O O . PHE B 1 503 ? 1.75280 22.27159 -20.56167 1.000 55.40807 502 PHE B O 1
ATOM 8285 N N . ASP B 1 504 ? -0.35548 22.80414 -21.10510 1.000 51.25193 503 ASP B N 1
ATOM 8286 C CA . ASP B 1 504 ? -0.74584 22.84424 -19.70282 1.000 52.30948 503 ASP B CA 1
ATOM 8287 C C . ASP B 1 504 ? -0.96941 21.47108 -19.08853 1.000 56.28419 503 ASP B C 1
ATOM 8288 O O . ASP B 1 504 ? -0.97850 21.35668 -17.85806 1.000 55.33101 503 ASP B O 1
ATOM 8293 N N . ASP B 1 505 ? -1.16864 20.43232 -19.89510 1.000 58.21879 504 ASP B N 1
ATOM 8294 C CA . ASP B 1 505 ? -1.50347 19.13640 -19.33024 1.000 55.01468 504 ASP B CA 1
ATOM 8295 C C . ASP B 1 505 ? -0.31349 18.18290 -19.25249 1.000 53.89205 504 ASP B C 1
ATOM 8296 O O . ASP B 1 505 ? -0.39391 17.19128 -18.51941 1.000 56.76148 504 ASP B O 1
ATOM 8301 N N . PHE B 1 506 ? 0.79159 18.45645 -19.95593 1.000 45.69889 505 PHE B N 1
ATOM 8302 C CA . PHE B 1 506 ? 1.94159 17.55469 -19.88927 1.000 46.68279 505 PHE B CA 1
ATOM 8303 C C . PHE B 1 506 ? 3.29671 18.26244 -19.94255 1.000 52.11855 505 PHE B C 1
ATOM 8304 O O . PHE B 1 506 ? 4.22577 17.86758 -19.22989 1.000 52.46605 505 PHE B O 1
ATOM 8312 N N . LEU B 1 507 ? 3.46012 19.26691 -20.80619 1.000 49.44542 506 LEU B N 1
ATOM 8313 C CA . LEU B 1 507 ? 4.76295 19.92123 -20.88073 1.000 47.87258 506 LEU B CA 1
ATOM 8314 C C . LEU B 1 507 ? 5.04158 20.76223 -19.63418 1.000 51.83782 506 LEU B C 1
ATOM 8315 O O . LEU B 1 507 ? 6.19388 20.85181 -19.18924 1.000 50.36065 506 LEU B O 1
ATOM 8320 N N . ARG B 1 508 ? 4.00367 21.37704 -19.05717 1.000 48.23579 507 ARG B N 1
ATOM 8321 C CA . ARG B 1 508 ? 4.15172 22.07886 -17.78368 1.000 51.37616 507 ARG B CA 1
ATOM 8322 C C . ARG B 1 508 ? 4.87476 21.22408 -16.74462 1.000 52.00190 507 ARG B C 1
ATOM 8323 O O . ARG B 1 508 ? 5.70744 21.72844 -15.97657 1.000 50.67644 507 ARG B O 1
ATOM 8331 N N . HIS B 1 509 ? 4.57081 19.92481 -16.71150 1.000 45.93161 508 HIS B N 1
ATOM 8332 C CA . HIS B 1 509 ? 5.23489 19.01606 -15.78942 1.000 43.93219 508 HIS B CA 1
ATOM 8333 C C . HIS B 1 509 ? 6.64669 18.64810 -16.24762 1.000 46.20840 508 HIS B C 1
ATOM 8334 O O . HIS B 1 509 ? 7.55304 18.49079 -15.42347 1.000 46.29573 508 HIS B O 1
ATOM 8341 N N . PHE B 1 510 ? 6.87318 18.51762 -17.54883 1.000 51.99128 509 PHE B N 1
ATOM 8342 C CA . PHE B 1 510 ? 8.22839 18.23335 -18.00765 1.000 52.27028 509 PHE B CA 1
ATOM 8343 C C . PHE B 1 510 ? 9.18096 19.36931 -17.64979 1.000 52.62911 509 PHE B C 1
ATOM 8344 O O . PHE B 1 510 ? 10.27225 19.13673 -17.11680 1.000 46.17555 509 PHE B O 1
ATOM 8352 N N . ALA B 1 511 ? 8.78857 20.60820 -17.96076 1.000 51.18587 510 ALA B N 1
ATOM 8353 C CA . ALA B 1 511 ? 9.67875 21.73839 -17.74695 1.000 51.82388 510 ALA B CA 1
ATOM 8354 C C . ALA B 1 511 ? 10.05167 21.84720 -16.27756 1.000 60.31012 510 ALA B C 1
ATOM 8355 O O . ALA B 1 511 ? 11.23675 21.97587 -15.93243 1.000 61.56503 510 ALA B O 1
ATOM 8357 N N . LEU B 1 512 ? 9.04524 21.76430 -15.39499 1.000 56.45566 511 LEU B N 1
ATOM 8358 C CA . LEU B 1 512 ? 9.28847 21.86051 -13.95730 1.000 53.62037 511 LEU B CA 1
ATOM 8359 C C . LEU B 1 512 ? 10.30096 20.81708 -13.50607 1.000 50.98532 511 LEU B C 1
ATOM 8360 O O . LEU B 1 512 ? 11.23605 21.12007 -12.75972 1.000 52.22701 511 LEU B O 1
ATOM 8365 N N . LEU B 1 513 ? 10.13526 19.58070 -13.96705 1.000 51.94135 512 LEU B N 1
ATOM 8366 C CA . LEU B 1 513 ? 11.11049 18.53656 -13.67226 1.000 52.12438 512 LEU B CA 1
ATOM 8367 C C . LEU B 1 513 ? 12.50900 18.94058 -14.13563 1.000 53.02146 512 LEU B C 1
ATOM 8368 O O . LEU B 1 513 ? 13.48181 18.83151 -13.38115 1.000 52.78955 512 LEU B O 1
ATOM 8373 N N . LEU B 1 514 ? 12.62719 19.40868 -15.38375 1.000 57.04248 513 LEU B N 1
ATOM 8374 C CA . LEU B 1 514 ? 13.92434 19.82815 -15.90209 1.000 54.02692 513 LEU B CA 1
ATOM 8375 C C . LEU B 1 514 ? 14.41145 21.09168 -15.21652 1.000 54.53020 513 LEU B C 1
ATOM 8376 O O . LEU B 1 514 ? 15.62070 21.27741 -15.03019 1.000 53.71818 513 LEU B O 1
ATOM 8381 N N . HIS B 1 515 ? 13.49083 21.97142 -14.83977 1.000 53.18893 514 HIS B N 1
ATOM 8382 C CA . HIS B 1 515 ? 13.90072 23.19136 -14.16448 1.000 55.81205 514 HIS B CA 1
ATOM 8383 C C . HIS B 1 515 ? 14.42850 22.88912 -12.76515 1.000 60.71340 514 HIS B C 1
ATOM 8384 O O . HIS B 1 515 ? 15.56261 23.25062 -12.43249 1.000 65.13315 514 HIS B O 1
ATOM 8391 N N . GLU B 1 516 ? 13.63017 22.19740 -11.93912 1.000 61.14162 515 GLU B N 1
ATOM 8392 C CA . GLU B 1 516 ? 13.99659 22.00275 -10.53774 1.000 56.43793 515 GLU B CA 1
ATOM 8393 C C . GLU B 1 516 ? 15.17804 21.05462 -10.39071 1.000 53.16505 515 GLU B C 1
ATOM 8394 O O . GLU B 1 516 ? 15.96025 21.19202 -9.45230 1.000 59.56750 515 GLU B O 1
ATOM 8400 N N . SER B 1 517 ? 15.33410 20.09723 -11.29076 1.000 53.51413 516 SER B N 1
ATOM 8401 C CA . SER B 1 517 ? 16.52897 19.26657 -11.27016 1.000 53.27328 516 SER B CA 1
ATOM 8402 C C . SER B 1 517 ? 17.71654 19.95404 -11.91844 1.000 53.65573 516 SER B C 1
ATOM 8403 O O . SER B 1 517 ? 18.77055 19.32233 -12.07288 1.000 48.97006 516 SER B O 1
ATOM 8406 N N . GLY B 1 518 ? 17.54941 21.21033 -12.32690 1.000 56.01525 517 GLY B N 1
ATOM 8407 C CA . GLY B 1 518 ? 18.60477 21.98271 -12.96595 1.000 49.45765 517 GLY B CA 1
ATOM 8408 C C . GLY B 1 518 ? 19.18384 21.35771 -14.21634 1.000 54.31021 517 GLY B C 1
ATOM 8409 O O . GLY B 1 518 ? 20.40963 21.34121 -14.38729 1.000 53.47462 517 GLY B O 1
ATOM 8410 N N . LEU B 1 519 ? 18.33350 20.83537 -15.09868 1.000 54.74908 518 LEU B N 1
ATOM 8411 C CA . LEU B 1 519 ? 18.79944 20.36957 -16.40035 1.000 55.29049 518 LEU B CA 1
ATOM 8412 C C . LEU B 1 519 ? 18.56134 21.38876 -17.51629 1.000 57.20008 518 LEU B C 1
ATOM 8413 O O . LEU B 1 519 ? 19.39625 21.52285 -18.42265 1.000 52.22381 518 LEU B O 1
ATOM 8418 N N . LEU B 1 520 ? 17.44471 22.11289 -17.46494 1.000 48.02568 519 LEU B N 1
ATOM 8419 C CA . LEU B 1 520 ? 17.16277 23.18508 -18.40543 1.000 48.18420 519 LEU B CA 1
ATOM 8420 C C . LEU B 1 520 ? 16.13886 24.08759 -17.74592 1.000 53.73354 519 LEU B C 1
ATOM 8421 O O . LEU B 1 520 ? 15.08892 23.60785 -17.31609 1.000 63.19662 519 LEU B O 1
ATOM 8426 N N . THR B 1 521 ? 16.44135 25.37636 -17.65043 1.000 52.60838 520 THR B N 1
ATOM 8427 C CA . THR B 1 521 ? 15.57821 26.24754 -16.87325 1.000 55.23302 520 THR B CA 1
ATOM 8428 C C . THR B 1 521 ? 14.26658 26.48426 -17.61039 1.000 53.44890 520 THR B C 1
ATOM 8429 O O . THR B 1 521 ? 14.12106 26.16962 -18.79094 1.000 55.42557 520 THR B O 1
ATOM 8433 N N . ASP B 1 522 ? 13.29634 27.04023 -16.88081 1.000 52.88619 521 ASP B N 1
ATOM 8434 C CA . ASP B 1 522 ? 11.97276 27.25273 -17.45037 1.000 52.44739 521 ASP B CA 1
ATOM 8435 C C . ASP B 1 522 ? 12.05004 28.12026 -18.69634 1.000 63.60491 521 ASP B C 1
ATOM 8436 O O . ASP B 1 522 ? 11.34467 27.87036 -19.68466 1.000 64.53847 521 ASP B O 1
ATOM 8441 N N . GLY B 1 523 ? 12.92873 29.12510 -18.67701 1.000 62.86670 522 GLY B N 1
ATOM 8442 C CA . GLY B 1 523 ? 13.01321 30.05345 -19.79416 1.000 56.27495 522 GLY B CA 1
ATOM 8443 C C . GLY B 1 523 ? 13.54423 29.40462 -21.05603 1.000 55.88232 522 GLY B C 1
ATOM 8444 O O . GLY B 1 523 ? 12.97587 29.58036 -22.13880 1.000 55.36660 522 GLY B O 1
ATOM 8445 N N . GLU B 1 524 ? 14.64659 28.65132 -20.93805 1.000 55.06434 523 GLU B N 1
ATOM 8446 C CA . GLU B 1 524 ? 15.15397 27.91287 -22.09308 1.000 62.54006 523 GLU B CA 1
ATOM 8447 C C . GLU B 1 524 ? 14.20938 26.81112 -22.53758 1.000 63.45665 523 GLU B C 1
ATOM 8448 O O . GLU B 1 524 ? 14.36151 26.30290 -23.65261 1.000 62.86731 523 GLU B O 1
ATOM 8454 N N . PHE B 1 525 ? 13.27327 26.40114 -21.67946 1.000 60.64477 524 PHE B N 1
ATOM 8455 C CA . PHE B 1 525 ? 12.26582 25.44025 -22.09987 1.000 58.34861 524 PHE B CA 1
ATOM 8456 C C . PHE B 1 525 ? 11.28664 26.09374 -23.06710 1.000 58.23072 524 PHE B C 1
ATOM 8457 O O . PHE B 1 525 ? 11.17212 25.68575 -24.23236 1.000 57.71790 524 PHE B O 1
ATOM 8465 N N . TRP B 1 526 ? 10.58987 27.13243 -22.60627 1.000 49.41817 525 TRP B N 1
ATOM 8466 C CA . TRP B 1 526 ? 9.53835 27.73098 -23.41086 1.000 53.24066 525 TRP B CA 1
ATOM 8467 C C . TRP B 1 526 ? 10.08183 28.61986 -24.51973 1.000 60.24830 525 TRP B C 1
ATOM 8468 O O . TRP B 1 526 ? 9.33539 28.97909 -25.44155 1.000 54.01474 525 TRP B O 1
ATOM 8479 N N . ALA B 1 527 ? 11.35837 28.99157 -24.45040 1.000 61.84113 526 ALA B N 1
ATOM 8480 C CA . ALA B 1 527 ? 12.01676 29.48546 -25.64728 1.000 54.83245 526 ALA B CA 1
ATOM 8481 C C . ALA B 1 527 ? 12.14697 28.36194 -26.66674 1.000 58.75873 526 ALA B C 1
ATOM 8482 O O . ALA B 1 527 ? 11.72814 28.50797 -27.82304 1.000 65.81982 526 ALA B O 1
ATOM 8484 N N . THR B 1 528 ? 12.69053 27.21378 -26.24495 1.000 54.82081 527 THR B N 1
ATOM 8485 C CA . THR B 1 528 ? 12.84131 26.09495 -27.16923 1.000 51.38295 527 THR B CA 1
ATOM 8486 C C . THR B 1 528 ? 11.49361 25.66108 -27.71218 1.000 52.31415 527 THR B C 1
ATOM 8487 O O . THR B 1 528 ? 11.37481 25.32458 -28.89521 1.000 56.94701 527 THR B O 1
ATOM 8491 N N . VAL B 1 529 ? 10.45522 25.70836 -26.88039 1.000 50.43606 528 VAL B N 1
ATOM 8492 C CA . VAL B 1 529 ? 9.12167 25.36788 -27.36322 1.000 55.42172 528 VAL B CA 1
ATOM 8493 C C . VAL B 1 529 ? 8.64751 26.38821 -28.39400 1.000 53.61096 528 VAL B C 1
ATOM 8494 O O . VAL B 1 529 ? 8.13718 26.02374 -29.46190 1.000 49.87058 528 VAL B O 1
ATOM 8498 N N . ALA B 1 530 ? 8.80853 27.68160 -28.08688 1.000 54.72194 529 ALA B N 1
ATOM 8499 C CA . ALA B 1 530 ? 8.41060 28.73033 -29.02192 1.000 52.96799 529 ALA B CA 1
ATOM 8500 C C . ALA B 1 530 ? 9.19744 28.64865 -30.31829 1.000 51.09600 529 ALA B C 1
ATOM 8501 O O . ALA B 1 530 ? 8.71397 29.07701 -31.37193 1.000 46.00711 529 ALA B O 1
ATOM 8503 N N . HIS B 1 531 ? 10.39375 28.08322 -30.27279 1.000 47.31767 530 HIS B N 1
ATOM 8504 C CA . HIS B 1 531 ? 11.15355 27.98037 -31.50373 1.000 51.95954 530 HIS B CA 1
ATOM 8505 C C . HIS B 1 531 ? 10.75909 26.75400 -32.32837 1.000 58.63899 530 HIS B C 1
ATOM 8506 O O . HIS B 1 531 ? 10.67809 26.85471 -33.55623 1.000 58.24793 530 HIS B O 1
ATOM 8513 N N . SER B 1 532 ? 10.49745 25.59097 -31.70635 1.000 56.47646 531 SER B N 1
ATOM 8514 C CA . SER B 1 532 ? 9.93066 24.49410 -32.49726 1.000 50.45289 531 SER B CA 1
ATOM 8515 C C . SER B 1 532 ? 8.61433 24.88160 -33.15828 1.000 50.32992 531 SER B C 1
ATOM 8516 O O . SER B 1 532 ? 8.35298 24.44770 -34.28448 1.000 52.43454 531 SER B O 1
ATOM 8519 N N . VAL B 1 533 ? 7.78456 25.70341 -32.50942 1.000 41.77337 532 VAL B N 1
ATOM 8520 C CA . VAL B 1 533 ? 6.49896 26.04060 -33.11890 1.000 44.41969 532 VAL B CA 1
ATOM 8521 C C . VAL B 1 533 ? 6.68745 26.94439 -34.33846 1.000 55.50060 532 VAL B C 1
ATOM 8522 O O . VAL B 1 533 ? 6.00046 26.78744 -35.35816 1.000 55.91813 532 VAL B O 1
ATOM 8526 N N . ALA B 1 534 ? 7.60623 27.90929 -34.26411 1.000 55.04417 533 ALA B N 1
ATOM 8527 C CA . ALA B 1 534 ? 7.87592 28.72347 -35.44570 1.000 48.63240 533 ALA B CA 1
ATOM 8528 C C . ALA B 1 534 ? 8.55401 27.89902 -36.54074 1.000 50.95910 533 ALA B C 1
ATOM 8529 O O . ALA B 1 534 ? 8.19676 28.00761 -37.71795 1.000 48.70630 533 ALA B O 1
ATOM 8531 N N . GLU B 1 535 ? 9.53380 27.07020 -36.17104 1.000 50.03340 534 GLU B N 1
ATOM 8532 C CA . GLU B 1 535 ? 10.14641 26.15394 -37.12797 1.000 50.52837 534 GLU B CA 1
ATOM 8533 C C . GLU B 1 535 ? 9.09034 25.31563 -37.83765 1.000 51.38923 534 GLU B C 1
ATOM 8534 O O . GLU B 1 535 ? 9.13323 25.14252 -39.05931 1.000 47.56213 534 GLU B O 1
ATOM 8540 N N . PHE B 1 536 ? 8.12500 24.78850 -37.08979 1.000 55.18111 535 PHE B N 1
ATOM 8541 C CA . PHE B 1 536 ? 7.09936 23.97190 -37.72573 1.000 53.68549 535 PHE B CA 1
ATOM 8542 C C . PHE B 1 536 ? 6.17384 24.83151 -38.58253 1.000 54.48388 535 PHE B C 1
ATOM 8543 O O . PHE B 1 536 ? 5.89589 24.49430 -39.74382 1.000 48.55215 535 PHE B O 1
ATOM 8551 N N . GLN B 1 537 ? 5.68761 25.95201 -38.02579 1.000 51.06170 536 GLN B N 1
ATOM 8552 C CA . GLN B 1 537 ? 4.83349 26.84768 -38.80366 1.000 51.20283 536 GLN B CA 1
ATOM 8553 C C . GLN B 1 537 ? 5.51918 27.28526 -40.09222 1.000 54.81641 536 GLN B C 1
ATOM 8554 O O . GLN B 1 537 ? 4.85524 27.46046 -41.11988 1.000 58.29666 536 GLN B O 1
ATOM 8560 N N . ALA B 1 538 ? 6.84648 27.44489 -40.06476 1.000 53.41829 537 ALA B N 1
ATOM 8561 C CA . ALA B 1 538 ? 7.56742 27.83395 -41.26861 1.000 43.61496 537 ALA B CA 1
ATOM 8562 C C . ALA B 1 538 ? 7.60969 26.69000 -42.27436 1.000 49.86774 537 ALA B C 1
ATOM 8563 O O . ALA B 1 538 ? 7.49796 26.91582 -43.48354 1.000 58.39746 537 ALA B O 1
ATOM 8565 N N . ARG B 1 539 ? 7.73509 25.45387 -41.80458 1.000 47.17297 538 ARG B N 1
ATOM 8566 C CA . ARG B 1 539 ? 7.80418 24.32519 -42.72966 1.000 48.25455 538 ARG B CA 1
ATOM 8567 C C . ARG B 1 539 ? 6.46434 24.00994 -43.39377 1.000 48.09671 538 ARG B C 1
ATOM 8568 O O . ARG B 1 539 ? 6.40857 23.13232 -44.26050 1.000 50.36222 538 ARG B O 1
ATOM 8576 N N . HIS B 1 540 ? 5.38326 24.68264 -43.02406 1.000 44.11654 539 HIS B N 1
ATOM 8577 C CA . HIS B 1 540 ? 4.06074 24.36181 -43.55493 1.000 46.09224 539 HIS B CA 1
ATOM 8578 C C . HIS B 1 540 ? 3.35399 25.64254 -43.94415 1.000 48.33686 539 HIS B C 1
ATOM 8579 O O . HIS B 1 540 ? 2.30741 26.00037 -43.38412 1.000 46.18136 539 HIS B O 1
ATOM 8586 N N . PRO B 1 541 ? 3.88044 26.33471 -44.95152 1.000 49.51886 540 PRO B N 1
ATOM 8587 C CA . PRO B 1 541 ? 3.33361 27.64472 -45.28743 1.000 43.84845 540 PRO B CA 1
ATOM 8588 C C . PRO B 1 541 ? 1.95771 27.58408 -45.91074 1.000 40.89237 540 PRO B C 1
ATOM 8589 O O . PRO B 1 541 ? 1.19895 28.54170 -45.73721 1.000 46.51695 540 PRO B O 1
ATOM 8593 N N . ASP B 1 542 ? 1.57281 26.48823 -46.57127 1.000 41.60942 541 ASP B N 1
ATOM 8594 C CA . ASP B 1 542 ? 0.20211 26.42686 -47.08518 1.000 44.21316 541 ASP B CA 1
ATOM 8595 C C . ASP B 1 542 ? -0.85624 26.43701 -45.97638 1.000 46.35095 541 ASP B C 1
ATOM 8596 O O . ASP B 1 542 ? -2.05122 26.51854 -46.28454 1.000 40.95182 541 ASP B O 1
ATOM 8601 N N . LEU B 1 543 ? -0.45721 26.37198 -44.70339 1.000 47.04715 542 LEU B N 1
ATOM 8602 C CA . LEU B 1 543 ? -1.39787 26.35813 -43.59106 1.000 47.25678 542 LEU B CA 1
ATOM 8603 C C . LEU B 1 543 ? -1.42621 27.66969 -42.81395 1.000 49.96403 542 LEU B C 1
ATOM 8604 O O . LEU B 1 543 ? -2.14350 27.76104 -41.80668 1.000 51.37854 542 LEU B O 1
ATOM 8609 N N . ALA B 1 544 ? -0.68511 28.69206 -43.26110 1.000 49.46423 543 ALA B N 1
ATOM 8610 C CA . ALA B 1 544 ? -0.66263 29.97510 -42.55466 1.000 47.71404 543 ALA B CA 1
ATOM 8611 C C . ALA B 1 544 ? -2.04770 30.58304 -42.40034 1.000 46.90789 543 ALA B C 1
ATOM 8612 O O . ALA B 1 544 ? -2.30409 31.27383 -41.41086 1.000 48.29442 543 ALA B O 1
ATOM 8614 N N . ASP B 1 545 ? -2.93577 30.37794 -43.37918 1.000 50.90756 544 ASP B N 1
ATOM 8615 C CA . ASP B 1 545 ? -4.31949 30.81057 -43.21902 1.000 48.14581 544 ASP B CA 1
ATOM 8616 C C . ASP B 1 545 ? -4.91642 30.21302 -41.95393 1.000 50.56587 544 ASP B C 1
ATOM 8617 O O . ASP B 1 545 ? -5.57210 30.91351 -41.17583 1.000 54.29387 544 ASP B O 1
ATOM 8622 N N . ARG B 1 546 ? -4.63507 28.93748 -41.69119 1.000 48.61747 545 ARG B N 1
ATOM 8623 C CA . ARG B 1 546 ? -5.14530 28.30908 -40.48119 1.000 51.45883 545 ARG B CA 1
ATOM 8624 C C . ARG B 1 546 ? -4.36499 28.74832 -39.23844 1.000 53.48139 545 ARG B C 1
ATOM 8625 O O . ARG B 1 546 ? -4.95074 28.91476 -38.16107 1.000 48.43773 545 ARG B O 1
ATOM 8633 N N . PHE B 1 547 ? -3.05141 28.96031 -39.36254 1.000 51.25366 546 PHE B N 1
ATOM 8634 C CA . PHE B 1 547 ? -2.26130 29.37024 -38.20433 1.000 49.58022 546 PHE B CA 1
ATOM 8635 C C . PHE B 1 547 ? -2.71041 30.70976 -37.62718 1.000 55.39129 546 PHE B C 1
ATOM 8636 O O . PHE B 1 547 ? -2.41577 30.99761 -36.46005 1.000 56.93742 546 PHE B O 1
ATOM 8644 N N . ASP B 1 548 ? -3.40222 31.53936 -38.41492 1.000 59.64796 547 ASP B N 1
ATOM 8645 C CA . ASP B 1 548 ? -3.93214 32.80170 -37.91260 1.000 59.08672 547 ASP B CA 1
ATOM 8646 C C . ASP B 1 548 ? -5.35097 32.66185 -37.38293 1.000 59.62844 547 ASP B C 1
ATOM 8647 O O . ASP B 1 548 ? -5.74684 33.41199 -36.48356 1.000 69.13909 547 ASP B O 1
ATOM 8652 N N . GLN B 1 549 ? -6.12055 31.71510 -37.91828 1.000 54.92557 548 GLN B N 1
ATOM 8653 C CA . GLN B 1 549 ? -7.43107 31.39712 -37.35460 1.000 55.93983 548 GLN B CA 1
ATOM 8654 C C . GLN B 1 549 ? -7.32504 30.88510 -35.91622 1.000 58.70666 548 GLN B C 1
ATOM 8655 O O . GLN B 1 549 ? -8.21415 31.13090 -35.09418 1.000 57.97829 548 GLN B O 1
ATOM 8661 N N . TRP B 1 550 ? -6.26584 30.12658 -35.60855 1.000 56.71851 549 TRP B N 1
ATOM 8662 C CA . TRP B 1 550 ? -6.17083 29.32126 -34.38648 1.000 48.71297 549 TRP B CA 1
ATOM 8663 C C . TRP B 1 550 ? -4.77002 29.53684 -33.82740 1.000 50.29616 549 TRP B C 1
ATOM 8664 O O . TRP B 1 550 ? -3.87253 28.73269 -34.07816 1.000 52.11909 549 TRP B O 1
ATOM 8675 N N . ASP B 1 551 ? -4.60143 30.59867 -33.04341 1.000 54.43714 550 ASP B N 1
ATOM 8676 C CA . ASP B 1 551 ? -3.27885 31.15022 -32.75558 1.000 48.56158 550 ASP B CA 1
ATOM 8677 C C . ASP B 1 551 ? -2.55820 30.35608 -31.67234 1.000 49.48093 550 ASP B C 1
ATOM 8678 O O . ASP B 1 551 ? -2.89444 30.44601 -30.48503 1.000 48.70745 550 ASP B O 1
ATOM 8683 N N . LEU B 1 552 ? -1.52190 29.62357 -32.07378 1.000 47.27816 551 LEU B N 1
ATOM 8684 C CA . LEU B 1 552 ? -0.63852 29.02036 -31.09106 1.000 46.43044 551 LEU B CA 1
ATOM 8685 C C . LEU B 1 552 ? 0.09206 30.07468 -30.26206 1.000 49.82715 551 LEU B C 1
ATOM 8686 O O . LEU B 1 552 ? 0.57250 29.76680 -29.16372 1.000 52.29462 551 LEU B O 1
ATOM 8691 N N . PHE B 1 553 ? 0.15692 31.31773 -30.74030 1.000 49.07471 552 PHE B N 1
ATOM 8692 C CA . PHE B 1 553 ? 0.84930 32.38717 -30.03544 1.000 46.51906 552 PHE B CA 1
ATOM 8693 C C . PHE B 1 553 ? -0.10581 33.36985 -29.37589 1.000 43.01639 552 PHE B C 1
ATOM 8694 O O . PHE B 1 553 ? 0.29949 34.49038 -29.07556 1.000 52.07744 552 PHE B O 1
ATOM 8702 N N . ALA B 1 554 ? -1.35525 32.98692 -29.13303 1.000 41.77056 553 ALA B N 1
ATOM 8703 C CA . ALA B 1 554 ? -2.26615 33.89845 -28.44484 1.000 47.01429 553 ALA B CA 1
ATOM 8704 C C . ALA B 1 554 ? -1.70766 34.30925 -27.07693 1.000 56.35487 553 ALA B C 1
ATOM 8705 O O . ALA B 1 554 ? -0.89082 33.59467 -26.48297 1.000 54.02042 553 ALA B O 1
ATOM 8707 N N . PRO B 1 555 ? -2.12078 35.47288 -26.55339 1.000 59.09153 554 PRO B N 1
ATOM 8708 C CA . PRO B 1 555 ? -1.67433 35.87086 -25.21114 1.000 62.19812 554 PRO B CA 1
ATOM 8709 C C . PRO B 1 555 ? -2.17638 34.93238 -24.11814 1.000 60.94557 554 PRO B C 1
ATOM 8710 O O . PRO B 1 555 ? -1.36053 34.30071 -23.44228 1.000 60.77365 554 PRO B O 1
ATOM 8714 N N . THR B 1 556 ? -3.49319 34.81923 -23.92317 1.000 60.75066 555 THR B N 1
ATOM 8715 C CA . THR B 1 556 ? -4.03915 33.95000 -22.88897 1.000 60.42113 555 THR B CA 1
ATOM 8716 C C . THR B 1 556 ? -5.00074 32.93097 -23.47842 1.000 59.63319 555 THR B C 1
ATOM 8717 O O . THR B 1 556 ? -5.68529 33.18995 -24.47273 1.000 65.37510 555 THR B O 1
ATOM 8721 N N . PHE B 1 557 ? -5.04596 31.77244 -22.83902 1.000 57.43361 556 PHE B N 1
ATOM 8722 C CA . PHE B 1 557 ? -6.08641 30.78279 -23.03158 1.000 55.78799 556 PHE B CA 1
ATOM 8723 C C . PHE B 1 557 ? -6.66756 30.43458 -21.67060 1.000 56.58947 556 PHE B C 1
ATOM 8724 O O . PHE B 1 557 ? -6.00025 30.60601 -20.64427 1.000 50.35573 556 PHE B O 1
ATOM 8732 N N . PRO B 1 558 ? -7.91040 29.96885 -21.63116 1.000 55.51864 557 PRO B N 1
ATOM 8733 C CA . PRO B 1 558 ? -8.53312 29.63189 -20.34602 1.000 53.47557 557 PRO B CA 1
ATOM 8734 C C . PRO B 1 558 ? -7.88498 28.40871 -19.73051 1.000 57.66237 557 PRO B C 1
ATOM 8735 O O . PRO B 1 558 ? -7.13521 27.67348 -20.37158 1.000 57.26236 557 PRO B O 1
ATOM 8739 N N . ALA B 1 559 ? -8.18539 28.19816 -18.45443 1.000 67.12065 558 ALA B N 1
ATOM 8740 C CA . ALA B 1 559 ? -7.71053 27.02230 -17.74240 1.000 59.35550 558 ALA B CA 1
ATOM 8741 C C . ALA B 1 559 ? -8.74897 25.91500 -17.82494 1.000 59.49326 558 ALA B C 1
ATOM 8742 O O . ALA B 1 559 ? -9.93857 26.17110 -18.03625 1.000 63.54935 558 ALA B O 1
ATOM 8744 N N . ILE B 1 560 ? -8.28060 24.67524 -17.70048 1.000 57.45569 559 ILE B N 1
ATOM 8745 C CA . ILE B 1 560 ? -9.14555 23.51039 -17.53350 1.000 55.40845 559 ILE B CA 1
ATOM 8746 C C . ILE B 1 560 ? -8.61666 22.76994 -16.31414 1.000 56.22512 559 ILE B C 1
ATOM 8747 O O . ILE B 1 560 ? -7.56250 22.12771 -16.37862 1.000 65.05979 559 ILE B O 1
ATOM 8752 N N . HIS B 1 561 ? -9.32925 22.87293 -15.20107 1.000 56.81960 560 HIS B N 1
ATOM 8753 C CA . HIS B 1 561 ? -8.82005 22.41183 -13.91077 1.000 62.20776 560 HIS B CA 1
ATOM 8754 C C . HIS B 1 561 ? -9.11951 20.92961 -13.72404 1.000 59.20615 560 HIS B C 1
ATOM 8755 O O . HIS B 1 561 ? -10.16504 20.55584 -13.19596 1.000 57.61434 560 HIS B O 1
ATOM 8762 N N . MET B 1 562 ? -8.16940 20.08199 -14.14053 1.000 61.41201 561 MET B N 1
ATOM 8763 C CA . MET B 1 562 ? -8.31323 18.62687 -14.06147 1.000 60.17638 561 MET B CA 1
ATOM 8764 C C . MET B 1 562 ? -8.95408 18.15739 -12.75769 1.000 59.73432 561 MET B C 1
ATOM 8765 O O . MET B 1 562 ? -9.92750 17.40164 -12.77158 1.000 59.96613 561 MET B O 1
ATOM 8770 N N . ASN B 1 563 ? -8.41464 18.60715 -11.61618 1.000 63.39934 562 ASN B N 1
ATOM 8771 C CA . ASN B 1 563 ? -8.75235 18.01244 -10.32291 1.000 52.19032 562 ASN B CA 1
ATOM 8772 C C . ASN B 1 563 ? -10.13114 18.43356 -9.83928 1.000 57.39736 562 ASN B C 1
ATOM 8773 O O . ASN B 1 563 ? -10.91307 17.59696 -9.38205 1.000 64.39127 562 ASN B O 1
ATOM 8778 N N . ARG B 1 564 ? -10.44055 19.72969 -9.89159 1.000 57.34437 563 ARG B N 1
ATOM 8779 C CA . ARG B 1 564 ? -11.80319 20.16053 -9.58975 1.000 58.58520 563 ARG B CA 1
ATOM 8780 C C . ARG B 1 564 ? -12.82832 19.39960 -10.42595 1.000 65.65095 563 ARG B C 1
ATOM 8781 O O . ARG B 1 564 ? -13.92527 19.08179 -9.94920 1.000 67.20945 563 ARG B O 1
ATOM 8789 N N . LEU B 1 565 ? -12.48510 19.10350 -11.67964 1.000 68.47374 564 LEU B N 1
ATOM 8790 C CA . LEU B 1 565 ? -13.34596 18.29280 -12.53512 1.000 71.42442 564 LEU B CA 1
ATOM 8791 C C . LEU B 1 565 ? -13.64780 16.94269 -11.89454 1.000 72.35795 564 LEU B C 1
ATOM 8792 O O . LEU B 1 565 ? -14.81145 16.59869 -11.65151 1.000 75.97510 564 LEU B O 1
ATOM 8797 N N . GLN B 1 566 ? -12.60219 16.15788 -11.61628 1.000 68.45810 565 GLN B N 1
ATOM 8798 C CA . GLN B 1 566 ? -12.81931 14.82298 -11.07400 1.000 72.86247 565 GLN B CA 1
ATOM 8799 C C . GLN B 1 566 ? -13.62529 14.87137 -9.78498 1.000 73.86716 565 GLN B C 1
ATOM 8800 O O . GLN B 1 566 ? -14.35718 13.92137 -9.48335 1.000 80.24307 565 GLN B O 1
ATOM 8806 N N . LEU B 1 567 ? -13.54984 15.98391 -9.04424 1.000 64.63264 566 LEU B N 1
ATOM 8807 C CA . LEU B 1 567 ? -14.15424 16.07752 -7.71840 1.000 68.94109 566 LEU B CA 1
ATOM 8808 C C . LEU B 1 567 ? -15.66740 16.26878 -7.79436 1.000 78.89978 566 LEU B C 1
ATOM 8809 O O . LEU B 1 567 ? -16.25476 16.94492 -6.94170 1.000 79.45835 566 LEU B O 1
ATOM 8814 N N . SER B 1 568 ? -16.30090 15.67590 -8.81088 1.000 80.24682 567 SER B N 1
ATOM 8815 C CA . SER B 1 568 ? -17.75184 15.67511 -8.97568 1.000 81.53529 567 SER B CA 1
ATOM 8816 C C . SER B 1 568 ? -18.18762 14.41448 -9.71998 1.000 88.02439 567 SER B C 1
ATOM 8817 O O . SER B 1 568 ? -19.38325 14.09099 -9.75141 1.000 84.65518 567 SER B O 1
ATOM 8820 N N . ASN B 1 569 ? -17.20336 13.70793 -10.30027 1.000 87.32209 568 ASN B N 1
ATOM 8821 C CA . ASN B 1 569 ? -17.35600 12.54983 -11.19656 1.000 75.35246 568 ASN B CA 1
ATOM 8822 C C . ASN B 1 569 ? -18.60553 11.70721 -10.96866 1.000 79.50275 568 ASN B C 1
ATOM 8823 O O . ASN B 1 569 ? -19.53519 11.73720 -11.78178 1.000 78.11819 568 ASN B O 1
ATOM 8825 N N . ARG B 1 572 ? -18.28669 10.20638 -13.60561 1.000 79.82153 571 ARG B N 1
ATOM 8826 C CA . ARG B 1 572 ? -18.51786 10.91164 -14.86296 1.000 79.43589 571 ARG B CA 1
ATOM 8827 C C . ARG B 1 572 ? -17.72257 12.22452 -14.93561 1.000 88.01488 571 ARG B C 1
ATOM 8828 O O . ARG B 1 572 ? -18.30302 13.30918 -15.07637 1.000 85.75510 571 ARG B O 1
ATOM 8830 N N . MET B 1 573 ? -16.39245 12.10142 -14.83919 1.000 86.57812 572 MET B N 1
ATOM 8831 C CA . MET B 1 573 ? -15.49870 13.25719 -14.91034 1.000 83.29949 572 MET B CA 1
ATOM 8832 C C . MET B 1 573 ? -15.86680 14.17991 -16.07772 1.000 85.57097 572 MET B C 1
ATOM 8833 O O . MET B 1 573 ? -16.03316 15.39024 -15.89326 1.000 86.22302 572 MET B O 1
ATOM 8838 N N . VAL B 1 574 ? -16.01569 13.62040 -17.28460 1.000 89.16116 573 VAL B N 1
ATOM 8839 C CA . VAL B 1 574 ? -16.53493 14.35004 -18.45373 1.000 80.25909 573 VAL B CA 1
ATOM 8840 C C . VAL B 1 574 ? -17.77666 13.63918 -19.00427 1.000 81.51210 573 VAL B C 1
ATOM 8841 O O . VAL B 1 574 ? -18.49797 14.16263 -19.86090 1.000 89.79309 573 VAL B O 1
ATOM 8845 N N . ASP B 1 578 ? -19.80788 18.27876 -22.95589 1.000 63.82860 577 ASP B N 1
ATOM 8846 C CA . ASP B 1 578 ? -18.51979 17.59664 -22.89986 1.000 78.48352 577 ASP B CA 1
ATOM 8847 C C . ASP B 1 578 ? -17.48806 18.21941 -23.85917 1.000 83.70571 577 ASP B C 1
ATOM 8848 O O . ASP B 1 578 ? -16.38549 17.68591 -24.01581 1.000 90.29815 577 ASP B O 1
ATOM 8850 N N . SER B 1 579 ? -17.84258 19.33963 -24.49500 1.000 76.50593 578 SER B N 1
ATOM 8851 C CA . SER B 1 579 ? -16.92522 20.07864 -25.35641 1.000 75.85530 578 SER B CA 1
ATOM 8852 C C . SER B 1 579 ? -16.01041 20.97688 -24.52230 1.000 74.84611 578 SER B C 1
ATOM 8853 O O . SER B 1 579 ? -16.19129 21.13816 -23.31491 1.000 74.70534 578 SER B O 1
ATOM 8855 N N . TYR B 1 580 ? -15.02721 21.59403 -25.18611 1.000 72.83771 579 TYR B N 1
ATOM 8856 C CA . TYR B 1 580 ? -14.10395 22.47443 -24.46934 1.000 74.40747 579 TYR B CA 1
ATOM 8857 C C . TYR B 1 580 ? -14.83759 23.62559 -23.79349 1.000 72.32874 579 TYR B C 1
ATOM 8858 O O . TYR B 1 580 ? -14.49189 24.01501 -22.67417 1.000 72.92886 579 TYR B O 1
ATOM 8867 N N . SER B 1 581 ? -15.84532 24.18813 -24.46012 1.000 68.60941 580 SER B N 1
ATOM 8868 C CA . SER B 1 581 ? -16.62647 25.25745 -23.85151 1.000 65.14577 580 SER B CA 1
ATOM 8869 C C . SER B 1 581 ? -17.20200 24.82957 -22.50503 1.000 77.25278 580 SER B C 1
ATOM 8870 O O . SER B 1 581 ? -17.23272 25.62398 -21.55698 1.000 80.61133 580 SER B O 1
ATOM 8873 N N . THR B 1 582 ? -17.65100 23.57090 -22.40012 1.000 78.38426 581 THR B N 1
ATOM 8874 C CA . THR B 1 582 ? -18.24457 23.07527 -21.15841 1.000 73.11260 581 THR B CA 1
ATOM 8875 C C . THR B 1 582 ? -17.24706 23.09758 -20.01254 1.000 74.27165 581 THR B C 1
ATOM 8876 O O . THR B 1 582 ? -17.60206 23.43067 -18.87526 1.000 75.15820 581 THR B O 1
ATOM 8880 N N . LEU B 1 583 ? -16.00192 22.71581 -20.28856 1.000 70.80949 582 LEU B N 1
ATOM 8881 C CA . LEU B 1 583 ? -15.00626 22.52915 -19.24671 1.000 74.16886 582 LEU B CA 1
ATOM 8882 C C . LEU B 1 583 ? -14.16822 23.77573 -18.99199 1.000 74.35147 582 LEU B C 1
ATOM 8883 O O . LEU B 1 583 ? -13.53601 23.87422 -17.93194 1.000 72.15415 582 LEU B O 1
ATOM 8888 N N . VAL B 1 584 ? -14.18343 24.73579 -19.92071 1.000 75.40994 583 VAL B N 1
ATOM 8889 C CA . VAL B 1 584 ? -13.34047 25.92766 -19.83919 1.000 73.92697 583 VAL B CA 1
ATOM 8890 C C . VAL B 1 584 ? -13.74991 26.80049 -18.65484 1.000 68.11260 583 VAL B C 1
ATOM 8891 O O . VAL B 1 584 ? -14.93912 26.92651 -18.32763 1.000 72.74968 583 VAL B O 1
ATOM 8895 N N . ASP B 1 585 ? -12.75934 27.39603 -17.99034 1.000 65.80551 584 ASP B N 1
ATOM 8896 C CA . ASP B 1 585 ? -13.03274 28.27944 -16.86158 1.000 75.50864 584 ASP B CA 1
ATOM 8897 C C . ASP B 1 585 ? -13.37207 29.68868 -17.33643 1.000 81.69383 584 ASP B C 1
ATOM 8898 O O . ASP B 1 585 ? -12.73450 30.23546 -18.24785 1.000 73.57259 584 ASP B O 1
ATOM 8903 N N . ASN B 1 586 ? -14.38736 30.27750 -16.69641 1.000 86.73695 585 ASN B N 1
ATOM 8904 C CA . ASN B 1 586 ? -14.76426 31.65270 -17.00433 1.000 88.57295 585 ASN B CA 1
ATOM 8905 C C . ASN B 1 586 ? -13.67607 32.63214 -16.57696 1.000 87.27479 585 ASN B C 1
ATOM 8906 O O . ASN B 1 586 ? -13.40467 33.61136 -17.28522 1.000 87.07444 585 ASN B O 1
ATOM 8908 N N . GLU B 1 587 ? -13.02121 32.36903 -15.43994 1.000 82.00807 586 GLU B N 1
ATOM 8909 C CA . GLU B 1 587 ? -12.11567 33.33041 -14.81820 1.000 77.62223 586 GLU B CA 1
ATOM 8910 C C . GLU B 1 587 ? -10.63573 33.02098 -15.03562 1.000 75.98621 586 GLU B C 1
ATOM 8911 O O . GLU B 1 587 ? -9.89897 33.90145 -15.48449 1.000 81.33103 586 GLU B O 1
ATOM 8917 N N . HIS B 1 588 ? -10.16521 31.81048 -14.72424 1.000 70.61468 587 HIS B N 1
ATOM 8918 C CA . HIS B 1 588 ? -8.72379 31.55927 -14.76440 1.000 61.80801 587 HIS B CA 1
ATOM 8919 C C . HIS B 1 588 ? -8.21182 31.65954 -16.19251 1.000 65.97598 587 HIS B C 1
ATOM 8920 O O . HIS B 1 588 ? -8.68041 30.93732 -17.08063 1.000 72.57783 587 HIS B O 1
ATOM 8927 N N . ALA B 1 589 ? -7.25795 32.56028 -16.41678 1.000 59.42334 588 ALA B N 1
ATOM 8928 C CA . ALA B 1 589 ? -6.63483 32.73379 -17.72168 1.000 57.07332 588 ALA B CA 1
ATOM 8929 C C . ALA B 1 589 ? -5.15318 32.45181 -17.57139 1.000 56.84615 588 ALA B C 1
ATOM 8930 O O . ALA B 1 589 ? -4.48540 33.05725 -16.73065 1.000 64.11801 588 ALA B O 1
ATOM 8932 N N . LEU B 1 590 ? -4.64902 31.52309 -18.36202 1.000 58.45856 589 LEU B N 1
ATOM 8933 C CA . LEU B 1 590 ? -3.24017 31.19221 -18.31171 1.000 56.02672 589 LEU B CA 1
ATOM 8934 C C . LEU B 1 590 ? -2.48275 32.00714 -19.34913 1.000 56.13249 589 LEU B C 1
ATOM 8935 O O . LEU B 1 590 ? -3.01234 32.37158 -20.40195 1.000 56.46356 589 LEU B O 1
ATOM 8940 N N . VAL B 1 591 ? -1.23729 32.29439 -19.03664 1.000 56.43510 590 VAL B N 1
ATOM 8941 C CA . VAL B 1 591 ? -0.37696 33.06960 -19.91422 1.000 48.47173 590 VAL B CA 1
ATOM 8942 C C . VAL B 1 591 ? 0.41125 32.12068 -20.80164 1.000 49.97577 590 VAL B C 1
ATOM 8943 O O . VAL B 1 591 ? 1.05307 31.18451 -20.31028 1.000 54.41388 590 VAL B O 1
ATOM 8947 N N . ASN B 1 592 ? 0.36196 32.36265 -22.10515 1.000 51.77517 591 ASN B N 1
ATOM 8948 C CA . ASN B 1 592 ? 1.02758 31.53004 -23.09984 1.000 49.00983 591 ASN B CA 1
ATOM 8949 C C . ASN B 1 592 ? 2.53179 31.66375 -22.97561 1.000 48.53974 591 ASN B C 1
ATOM 8950 O O . ASN B 1 592 ? 3.08850 32.67982 -23.40544 1.000 52.32403 591 ASN B O 1
ATOM 8955 N N . PRO B 1 593 ? 3.23341 30.67134 -22.43896 1.000 49.30273 592 PRO B N 1
ATOM 8956 C CA . PRO B 1 593 ? 4.68915 30.81375 -22.27840 1.000 53.99439 592 PRO B CA 1
ATOM 8957 C C . PRO B 1 593 ? 5.43451 31.06478 -23.58402 1.000 61.09313 592 PRO B C 1
ATOM 8958 O O . PRO B 1 593 ? 6.64359 31.31459 -23.52559 1.000 67.39436 592 PRO B O 1
ATOM 8962 N N . ILE B 1 594 ? 4.77761 31.00294 -24.74652 1.000 54.84801 593 ILE B N 1
ATOM 8963 C CA . ILE B 1 594 ? 5.46085 31.24098 -26.01161 1.000 59.47692 593 ILE B CA 1
ATOM 8964 C C . ILE B 1 594 ? 5.03995 32.54383 -26.68104 1.000 62.67726 593 ILE B C 1
ATOM 8965 O O . ILE B 1 594 ? 5.78556 33.04003 -27.54377 1.000 61.33281 593 ILE B O 1
ATOM 8970 N N . ALA B 1 595 ? 3.88217 33.11018 -26.32356 1.000 54.88267 594 ALA B N 1
ATOM 8971 C CA . ALA B 1 595 ? 3.42105 34.32921 -26.98093 1.000 54.44996 594 ALA B CA 1
ATOM 8972 C C . ALA B 1 595 ? 4.48019 35.42193 -26.92660 1.000 66.66268 594 ALA B C 1
ATOM 8973 O O . ALA B 1 595 ? 4.70240 36.13231 -27.91605 1.000 71.37902 594 ALA B O 1
ATOM 8975 N N . GLY B 1 596 ? 5.17401 35.54455 -25.79176 1.000 66.68780 595 GLY B N 1
ATOM 8976 C CA . GLY B 1 596 ? 6.24206 36.52080 -25.65734 1.000 59.14573 595 GLY B CA 1
ATOM 8977 C C . GLY B 1 596 ? 7.38653 36.33234 -26.63102 1.000 68.23001 595 GLY B C 1
ATOM 8978 O O . GLY B 1 596 ? 8.27359 37.19223 -26.68855 1.000 74.61834 595 GLY B O 1
ATOM 8979 N N . HIS B 1 597 ? 7.37973 35.24863 -27.41037 1.000 66.29419 596 HIS B N 1
ATOM 8980 C CA . HIS B 1 597 ? 8.44676 34.94669 -28.35459 1.000 65.89228 596 HIS B CA 1
ATOM 8981 C C . HIS B 1 597 ? 7.99987 35.06955 -29.80962 1.000 66.55659 596 HIS B C 1
ATOM 8982 O O . HIS B 1 597 ? 8.60296 34.44850 -30.69498 1.000 67.21514 596 HIS B O 1
ATOM 8989 N N . ARG B 1 598 ? 6.94190 35.83107 -30.08446 1.000 64.07463 597 ARG B N 1
ATOM 8990 C CA . ARG B 1 598 ? 6.54295 36.00300 -31.47724 1.000 68.41648 597 ARG B CA 1
ATOM 8991 C C . ARG B 1 598 ? 7.67388 36.62304 -32.30384 1.000 75.72258 597 ARG B C 1
ATOM 8992 O O . ARG B 1 598 ? 7.75193 36.39789 -33.52262 1.000 75.60066 597 ARG B O 1
ATOM 9000 N N . GLY B 1 599 ? 8.58272 37.34064 -31.64318 1.000 70.15806 598 GLY B N 1
ATOM 9001 C CA . GLY B 1 599 ? 9.72937 38.00480 -32.24604 1.000 68.28196 598 GLY B CA 1
ATOM 9002 C C . GLY B 1 599 ? 10.61780 37.20397 -33.18563 1.000 80.51393 598 GLY B C 1
ATOM 9003 O O . GLY B 1 599 ? 10.58719 37.44946 -34.39999 1.000 92.91463 598 GLY B O 1
ATOM 9004 N N . ALA B 1 600 ? 11.42127 36.25478 -32.65446 1.000 70.18630 599 ALA B N 1
ATOM 9005 C CA . ALA B 1 600 ? 12.46346 35.58928 -33.44840 1.000 73.09710 599 ALA B CA 1
ATOM 9006 C C . ALA B 1 600 ? 11.93630 34.51125 -34.41407 1.000 78.59773 599 ALA B C 1
ATOM 9007 O O . ALA B 1 600 ? 12.75037 33.76795 -34.97030 1.000 79.13066 599 ALA B O 1
ATOM 9009 N N . VAL B 1 601 ? 10.62498 34.42320 -34.64822 1.000 74.60072 600 VAL B N 1
ATOM 9010 C CA . VAL B 1 601 ? 10.07181 33.52113 -35.66802 1.000 71.59334 600 VAL B CA 1
ATOM 9011 C C . VAL B 1 601 ? 10.61969 33.80264 -37.07080 1.000 80.37128 600 VAL B C 1
ATOM 9012 O O . VAL B 1 601 ? 9.91194 33.63347 -38.06744 1.000 79.74567 600 VAL B O 1
#

InterPro domains:
  IPR007310 Aerobactin siderophore biosynthesis, IucA/IucC, N-terminal [PF04183] (143-393)
  IPR022770 Aerobactin siderophore biosynthesis IucA/IucC-like, C-terminal [PF06276] (414-571)
  IPR037455 Aerobactin siderophore biosynthesis, IucA/IucC-like [PTHR34384] (23-594)

Secondary structure (DSSP, 8-state):
--TTHHHHHHHHHHHHHHHHHHTTSS--EEEETTEEEEE-TTSSEEEEEEEEEETTTEEEE-GGG-EEEETTEEE---HHHHHHHHTTTTT--TTTHHHHHHHHHHHHHHHHT--STT---HHHHTTS-HHHHHHH----SSS-SS----BT--HHHHHHH-GGGT--BPPEEEEEEGGGEEEEE-TT--HHHHHHHHHHHHHHHHHHHHHHHTT--TTSEEEEEE-HHHIIIIIHHHTHHHHHTTSEEEEEE-SS-EEE-TTSSEEEESSSTTSPEEEE-EEEEETTEEE---HHHHHHHHHHHHHHHHHHTT-HHHHHHT-EE--EEEEEEE--HHHHHT--TT-GGGSSSEEEEE--SGGGS-SSEEEEEGGGGG-B-TTS-BHHHHHHHHTTS-HHHHHHHHHHHHHHHHHHHHHTS-EE---SGGGEEEEEETTEEEEEEE---TTT-EESS--TT--GGGGGGB----GGGTTHHHIIIIIIIIIHHHHHHHHHTTSS-HHHHHHHHHHHHHHHHHH-GGGHHHHHHS-TT-SEEE---HHHHHT----GGGTS-SS-EEE-GGGGG-/----HHHHHHHHHHHHHHHHHHTTSS--EESSTT-EEEE-TTSSEEEEE---EETTTEE---GGG-EEEETTEEE---HHHHHHHTTTTTT--GGGHHHHHHHHHHHHHHHHT--GGG---HHHHHTS-HHHHHHH----SSS-SS----BT--HHHHHHH-GGGT--BPPEEEEEEGGGEEEEE-TT--HHHHHHHHH-HHHHHHHHHHHHTTT--GGGEEEEEE-HHHIIIIIHHHTHHHHHTTSEEEEEE-SS-EEE-TTSSEEEESSSTTSPEEEE----EETTEE----HHHHHHHHHHHHHHHHHHTT-HHHHHHT-EE--EEEEEEE--HHHHHTS-TT-GGGSSSEEEEE--SGGGS-TTEEEEEGGGGG-B-TTS-BHHHHHHHHH---HHHHHHHHIIIIIHHHHHHHHHS-EE---STTTEEEEEETTEEEEEEE---TTTPEESS--TT--GGGTTTB----GGGTTHHHIIIIIIIIIHHHHHHHHHTTSS-HHHHHHHHHHHHHHHHHH-GGGHHHHHHS-TT-SEEE---HHHHHTT------HHHH--SS-EEE-TTGGG-TT-

Foldseek 3Di:
DQPFLLVLQLVLQVLVVFLCQLVVLFPWDPPDVQWTWGAFPVSQKIWIWGWDQFASRGTQTDSVRTWIAGNNDTDRRGRLVVCVSRVVSNPFPPVCVVVLSLLLVQLSCLNNVDPPVLFDALLVVLPDAALNLQLNDRCAFSNASSFFSQAPADPVSCCAQASVNFHWAWWWKKWAFPVQKAKDFAPPDDQVVLCCVAQHDVRVVQLQVQQCVVVHHSVRTGMDTAHPSLCVVPCCPPVVVCCVVPRMGTRGTGPFIWRQGNLSQWTAGPVDRQRWIKGAQDQTAGLNDGRFAASLLQNQLNVQQNVVCVVCPPPVVCVVQVEAEKGQGMKMAGHDPVQVVVDDPPDVVRRRGMMTTIGRCVVVDDPQKHKYQQCLQLDAGSVRRRSLVSLVVQQPDALLVLLLLVCSQQVLVQVCCCQVFNKFFQSDRRQKMFIGHSSRTRHIYGYDGRVGIAGADDDPPPPVSCVVRYDHDDLACSLCSCVVSPVVRHVSSSQSSCCVVVSANSLSNLCSVLVSVVVSCVVCVVSVVVCVSNPNLDQKDFYQSCNSCSSVPDPVVVRGDDPHIGGRSSNVVD/DFDLQLVLQLVLQVLVVQLCQLVVLFPWDADPVQKTWGAFPVRQKIWIWGWDQFASRGTLTDRVRTWIAGNHRTDRRGRLVVCVRHVPSNVFPPVCPVVLSLLLVQLSCLPRVDDPVLFDALLRVLPDAALNLQLNDRCAFSNASSFGNQALQDPVSCCAQASVNFHKAFWWKKWAFPVQKAKAFAVPDDQVVLVCVQAPVVLVVQLQVQQVVVVHHSVRTGMATAHPSLVVPPCCPVVVVCDVVVRMGTRGTGPFIWRQGNVSQWTATPRDRQRWIKRHADQTAGLLDGRFAASVLQNQLNVLQNVVCVVCVPPVVCVVLPEAEKGQGMKMAGHDPVDPVVDDPPDVNRRRGMMITIGRCPVVADPQKHKYQQCLLLDAGSVRRRSLVSLVVQVPDALLVQLLQVCVQQVLVLVCCCQVQNKFFQRARRFKIFIGHSSGGRHIYGYDDRVGIAGDCQDDCNDPSCPPRDDHDDLAASLCSRCVRPVVRHVSSSQSSCCVVVRANSLSNLVSVLVSVVVSCVVCVVRVVVCVSRPLLDFKDFHQSQHSLSSVHVSDPDCVVRGDPPHIGGRSNNVPPPPD

Sequence (1154 aa):
ACSYRQVYNTRLARKILAEFCHERLVRPTELSPGRYVVHSDDRETEYRFRAEILSLDSWCIDAASLRRVRKGEELRIDAIDLIVDMSGSLGIPVDALPEYLEEFTNTASISMDRPDTRRIPAAELAVADFQTIEKTMTEGHPCLVANAGRLGFSADDIERYAPESGGRFALEWVAVLRVNTDFAAMSGTEYDTLIRDELGADTLARFDRVLTGRGLDPASYYYMPVHPWQWAEKIARIYAVDIAEGRIVPVGAGPDRYQPQQSIRTVFNVSVPTRHYVKTALSIVNMGFTRGMSADYMRTTPLINDWVRSRVHGDPYLASIGFEMIYEVAAIGYRNTTLTAITRPGSEYRKLLSALWRESPVSRVAEHEQLTTMAALLHIDHNGIPLAGEFIQKSGLAAQEWLARYLRAYLHPIIYLLYRYEFKFSPHGENLILVLDGGAPVRAVLKDIGEEICIFDAPDDIPESCRRAVTEEADEIRNLGVLSDVFDDFLRHFALLLHESGLLTDGEFWATVAHHSVAEFQARHPDLADRFDQWDLFAPTFPAIHMNRLQLSMVSYSTLVDNEHALVNPIAGHRACSYRQVYNTRLARKILAEFCHERLVRPTELSPGRYVVHSDDRETEYRFRAEILSLDSWCIDAASLRRVRKGEELRIDAIDLIVDMSGSLGIPVDALPEYLEEFTNTASISMDRPDTRRIPAAELAVADFQTIEKTMTEGHPCLVANAGRLGFSADDIERYAPESGGRFALEWVAVLRVNTDFAAMSGTEYDTLIRDELGADTLARFDRVLTGRGLDPASYYYMPVHPWQWAEKIARIYAVDIAEGRIVPVGAGPDRYQPQQSIRTVFNVSVPTRHYVKTALSIVNMGFTRGMSADYMRTTPLINDWVRSRVHGDPYLASIGFEMIYEVAAIGYRNTTLTAITRPGSEYRKLLSALWRESPVSRVAEHEQLTTMAALLHIDHNGIPLAGEFIQKSGLAAQEWLARYLRAYLHPIIYLLYRYEFKFSPHGENLILVLDGGAPVRAVLKDIGEEICIFDAPDDIPESCRRAVTEEADEIRNLGVLSDVFDDFLRHFALLLHESGLLTDGEFWATVAHSVAEFQARHPDLADRFDQWDLFAPTFPAIHMNRLQLSNRMVDSYSTLVDNEHALVNPIAGHRGAV